Protein AF-A0A418RNI9-F1 (afdb_monomer_lite)

Foldseek 3Di:
DDDDDDDDDDDDDDDDDDDDDDPPDPQDDKDKDWEWVPLEDAQQDKIKIWMAMPQFDWKFKDWQDTDTDDNTDIDIHGRHLAWTKIKMKTAGPVRDIDIDIYIRGYDHPDPLVPFQEAAEAAAQAQEWRQLQWWQFLLQRKDQKFALVCQNDCPVGNADADPLRAGQAWTKIFRHAQDDAPVPDQCCVAAVQVFAKKKKKWQFDWDKDWSFFWDWAPWDADPVRSMIIIITGGDSPTGTGMMTTHPTPGGIHPITTGGPPDDPPDPDTTDPLSLVLRNLHQEYEHQNQQLLLQAQDAWQVPAADPSRSYQHDNRGGDLLVVQVSCQSNVHAYEYEDHLNYDLPPPDCRRNLLVSLQCCVVRHDPPHAYEYAHGPALVDPVGPSVVVLLVVLVVCCVVVVPVLLCVVVPPDSNSSSLLSRLVVLQSSLVSSCVNPNQVCELPRYAREREYALVCCVSVLSNQVSCCVPPNFPVSRHAFYEHAQEFEQQDAADALVSRLVRRVVRLPQAFPQPPPPDDDHDHDPSVVVRVVSQVVRVHAYEHPEYAYDHPPSDPDLVRQLVNQQDLVSLVVLLLNSLRNLLVPGNHYYQHYCEGDSSHNRHQGPHSVDHTSSSVSSVVSSPDDSVVSVSVVFPVFPWDWEWVVLEAEQQAKIKIWTATPQFPWKAKDWQDGDTDDNGDIDTGGRHHAFTWIKIWTAHPVRDIDIDTRTSHHPPQLCPVPQQEAAEAAAQAQAFCLLQFWQFLLQRKDQWFALVCQPDCPVGNADADPLSFGQAWTKIFRHAQDDDPVPDQSCVLAVQVFAKWKKKWAADWDKDKSAFWGKAPWDQDPVRSMTIIITGHDSPTGGTMMTTHPTNRGIGDITTGGPPDDPPDPDTTDPLNSVLRRLHQEYEHCNQQLLLALFQLWQVRAADPSRSYQNDNRGGHVLVVLVSCQRNVHAYEEERRQNHDLPPPDPRRPLLVSLQCCVVRHDQSHAYEYFYDPCLPVNPVLLVVLVVCCVVVVPVLLCVVVPPDSLLSSLLSRLVVLQSSLVSSCVNVNLVCALPRYAREREDELLCCVSVVSNQVSCCVPPNQPVSRHAAYEYAEEQEFCEADDADVSLLVSSVVSVVLCDDDDDDDDDDDRGSVVSLVSRCVSCVVSVHAYEYPEYYYPSPPHDDPLVRSLVVFADLVSLVSLLSVSLRCLQCPGSHHYQHYDEDDSSRRSHQGSHSVDHTSSSVSSVVSSPDDSVPRHRPDCPDPDDDDD

Structure (mmCIF, N/CA/C/O backbone):
data_AF-A0A418RNI9-F1
#
_entry.id   AF-A0A418RNI9-F1
#
loop_
_atom_site.group_PDB
_atom_site.id
_atom_site.type_symbol
_atom_site.label_atom_id
_atom_site.label_alt_id
_atom_site.label_comp_id
_atom_site.label_asym_id
_atom_site.label_entity_id
_atom_site.label_seq_id
_atom_site.pdbx_PDB_ins_code
_atom_site.Cartn_x
_atom_site.Cartn_y
_atom_site.Cartn_z
_atom_site.occupancy
_atom_site.B_iso_or_equiv
_atom_site.auth_seq_id
_atom_site.auth_comp_id
_atom_site.auth_asym_id
_atom_site.auth_atom_id
_atom_site.pdbx_PDB_model_num
ATOM 1 N N . MET A 1 1 ? -41.012 -56.667 7.609 1.00 31.83 1 MET A N 1
ATOM 2 C CA . MET A 1 1 ? -41.003 -58.153 7.680 1.00 31.83 1 MET A CA 1
ATOM 3 C C . MET A 1 1 ? -40.049 -58.582 8.808 1.00 31.83 1 MET A C 1
ATOM 5 O O . MET A 1 1 ? -39.594 -57.696 9.519 1.00 31.83 1 MET A O 1
ATOM 9 N N . LYS A 1 2 ? -39.835 -59.883 9.069 1.00 34.94 2 LYS A N 1
ATOM 10 C CA . LYS A 1 2 ? -39.156 -60.416 10.282 1.00 34.94 2 LYS A CA 1
ATOM 11 C C . LYS A 1 2 ? -37.620 -60.619 10.133 1.00 34.94 2 LYS A C 1
ATOM 13 O O . LYS A 1 2 ? -37.151 -60.669 9.003 1.00 34.94 2 LYS A O 1
ATOM 18 N N . THR A 1 3 ? -36.947 -60.955 11.262 1.00 38.75 3 THR A N 1
ATOM 19 C CA . THR A 1 3 ? -35.750 -61.862 11.427 1.00 38.75 3 THR A CA 1
ATOM 20 C C . THR A 1 3 ? -34.370 -61.434 10.853 1.00 38.75 3 THR A C 1
ATOM 22 O O . THR A 1 3 ? -34.360 -60.669 9.902 1.00 38.75 3 THR A O 1
ATOM 25 N N . GLN A 1 4 ? -33.167 -61.943 11.234 1.00 42.75 4 GLN A N 1
ATOM 26 C CA . GLN A 1 4 ? -32.476 -62.500 12.457 1.00 42.75 4 GLN A CA 1
ATOM 27 C C . GLN A 1 4 ? -31.086 -63.098 12.016 1.00 42.75 4 GLN A C 1
ATOM 29 O O . GLN A 1 4 ? -30.903 -63.268 10.817 1.00 42.75 4 GLN A O 1
ATOM 34 N N . ASN A 1 5 ? -30.056 -63.502 12.800 1.00 45.31 5 ASN A N 1
ATOM 35 C CA . ASN A 1 5 ? -29.720 -63.524 14.251 1.00 45.31 5 ASN A CA 1
ATOM 36 C C . ASN A 1 5 ? -28.397 -62.738 14.566 1.00 45.31 5 ASN A C 1
ATOM 38 O O . ASN A 1 5 ? -28.501 -61.521 14.554 1.00 45.31 5 ASN A O 1
ATOM 42 N N . ILE A 1 6 ? -27.160 -63.227 14.861 1.00 39.75 6 ILE A N 1
ATOM 43 C CA . ILE A 1 6 ? -26.458 -64.549 14.906 1.00 39.75 6 ILE A CA 1
ATOM 44 C C . ILE A 1 6 ? -25.284 -64.532 15.952 1.00 39.75 6 ILE A C 1
ATOM 46 O O . ILE A 1 6 ? -24.373 -63.737 15.781 1.00 39.75 6 ILE A O 1
ATOM 50 N N . LEU A 1 7 ? -25.279 -65.470 16.934 1.00 36.94 7 LEU A N 1
ATOM 51 C CA . LEU A 1 7 ? -24.151 -66.129 17.694 1.00 36.94 7 LEU A CA 1
ATOM 52 C C . LEU A 1 7 ? -23.109 -65.270 18.500 1.00 36.94 7 LEU A C 1
ATOM 54 O O . LEU A 1 7 ? -22.847 -64.140 18.125 1.00 36.94 7 LEU A O 1
ATOM 58 N N . LYS A 1 8 ? -22.424 -65.687 19.604 1.00 37.38 8 LYS A N 1
ATOM 59 C CA . LYS A 1 8 ? -22.063 -66.964 20.334 1.00 37.38 8 LYS A CA 1
ATOM 60 C C . LYS A 1 8 ? -21.494 -66.586 21.773 1.00 37.38 8 LYS A C 1
ATOM 62 O O . LYS A 1 8 ? -21.393 -65.389 21.993 1.00 37.38 8 LYS A O 1
ATOM 67 N N . LEU A 1 9 ? -21.049 -67.374 22.796 1.00 35.25 9 LEU A N 1
ATOM 68 C CA . LEU A 1 9 ? -20.954 -68.815 23.198 1.00 35.25 9 LEU A CA 1
ATOM 69 C C . LEU A 1 9 ? -20.520 -68.995 24.720 1.00 35.25 9 LEU A C 1
ATOM 71 O O . LEU A 1 9 ? -19.388 -68.640 25.018 1.00 35.25 9 LEU A O 1
ATOM 75 N N . LEU A 1 10 ? -21.300 -69.668 25.610 1.00 34.12 10 LEU A N 1
ATOM 76 C CA . LEU A 1 10 ? -20.886 -70.361 26.901 1.00 34.12 10 LEU A CA 1
ATOM 77 C C . LEU A 1 10 ? -20.236 -69.515 28.071 1.00 34.12 10 LEU A C 1
ATOM 79 O O . LEU A 1 10 ? -20.013 -68.332 27.862 1.00 34.12 10 LEU A O 1
ATOM 83 N N . LEU A 1 11 ? -19.848 -69.988 29.296 1.00 32.59 11 LEU A N 1
ATOM 84 C CA . LEU A 1 11 ? -20.387 -70.859 30.418 1.00 32.59 11 LEU A CA 1
ATOM 85 C C . LEU A 1 11 ? -19.398 -70.758 31.667 1.00 32.59 11 LEU A C 1
ATOM 87 O O . LEU A 1 11 ? -18.450 -69.995 31.525 1.00 32.59 11 LEU A O 1
ATOM 91 N N . LEU A 1 12 ? -19.410 -71.374 32.889 1.00 33.69 12 LEU A N 1
ATOM 92 C CA . LEU A 1 12 ? -20.176 -72.407 33.660 1.00 33.69 12 LEU A CA 1
ATOM 93 C C . LEU A 1 12 ? -19.803 -72.444 35.209 1.00 33.69 12 LEU A C 1
ATOM 95 O O . LEU A 1 12 ? -18.647 -72.721 35.508 1.00 33.69 12 LEU A O 1
ATOM 99 N N . THR A 1 13 ? -20.755 -72.365 36.181 1.00 36.66 13 THR A N 1
ATOM 100 C CA . THR A 1 13 ? -20.700 -72.876 37.625 1.00 36.66 13 THR A CA 1
ATOM 101 C C . THR A 1 13 ? -19.646 -72.286 38.637 1.00 36.66 13 THR A C 1
ATOM 103 O O . THR A 1 13 ? -18.825 -71.510 38.175 1.00 36.66 13 THR A O 1
ATOM 106 N N . ILE A 1 14 ? -19.506 -72.523 39.983 1.00 37.62 14 ILE A N 1
ATOM 107 C CA . ILE A 1 14 ? -20.215 -73.045 41.230 1.00 37.62 14 ILE A CA 1
ATOM 108 C C . ILE A 1 14 ? -19.285 -72.727 42.478 1.00 37.62 14 ILE A C 1
ATOM 110 O O . ILE A 1 14 ? -18.117 -72.460 42.218 1.00 37.62 14 ILE A O 1
ATOM 114 N N . VAL A 1 15 ? -19.545 -72.707 43.818 1.00 34.16 15 VAL A N 1
ATOM 115 C CA . VAL A 1 15 ? -20.626 -73.002 44.836 1.00 34.16 15 VAL A CA 1
ATOM 116 C C . VAL A 1 15 ? -20.819 -71.736 45.784 1.00 34.16 15 VAL A C 1
ATOM 118 O O . VAL A 1 15 ? -20.652 -70.653 45.240 1.00 34.16 15 VAL A O 1
ATOM 121 N N . PHE A 1 16 ? -21.139 -71.626 47.114 1.00 33.66 16 PHE A N 1
ATOM 122 C CA . PHE A 1 16 ? -21.484 -72.513 48.278 1.00 33.66 16 PHE A CA 1
ATOM 123 C C . PHE A 1 16 ? -22.435 -71.878 49.375 1.00 33.66 16 PHE A C 1
ATOM 125 O O . PHE A 1 16 ? -23.458 -71.299 49.032 1.00 33.66 16 PHE A O 1
ATOM 132 N N . PHE A 1 17 ? -22.163 -72.078 50.688 1.00 34.06 17 PHE A N 1
ATOM 133 C CA . PHE A 1 17 ? -22.978 -71.851 51.912 1.00 34.06 17 PHE A CA 1
ATOM 134 C C . PHE A 1 17 ? -23.174 -70.394 52.426 1.00 34.06 17 PHE A C 1
ATOM 136 O O . PHE A 1 17 ? -22.200 -69.701 52.694 1.00 34.06 17 PHE A O 1
ATOM 143 N N . GLY A 1 18 ? -24.418 -70.067 52.828 1.00 33.06 18 GLY A N 1
ATOM 144 C CA . GLY A 1 18 ? -24.745 -69.649 54.214 1.00 33.06 18 GLY A CA 1
ATOM 145 C C . GLY A 1 18 ? -24.908 -68.158 54.587 1.00 33.06 18 GLY A C 1
ATOM 146 O O . GLY A 1 18 ? -23.923 -67.480 54.849 1.00 33.06 18 GLY A O 1
ATOM 147 N N . THR A 1 19 ? -26.155 -67.688 54.779 1.00 36.03 19 THR A N 1
ATOM 148 C CA . THR A 1 19 ? -26.610 -66.720 55.826 1.00 36.03 19 THR A CA 1
ATOM 149 C C . THR A 1 19 ? -28.131 -66.475 55.732 1.00 36.03 19 THR A C 1
ATOM 151 O O . THR A 1 19 ? -28.785 -66.932 54.797 1.00 36.03 19 THR A O 1
ATOM 154 N N . THR A 1 20 ? -28.720 -65.790 56.721 1.00 40.75 20 THR A N 1
ATOM 155 C CA . THR A 1 20 ? -30.136 -65.369 56.734 1.00 40.75 20 THR A CA 1
ATOM 156 C C . THR A 1 20 ? -30.444 -64.330 55.653 1.00 40.75 20 THR A C 1
ATOM 158 O O . THR A 1 20 ? -29.754 -63.316 55.579 1.00 40.75 20 THR A O 1
ATOM 161 N N . LEU A 1 21 ? -31.521 -64.528 54.888 1.00 40.75 21 LEU A N 1
ATOM 162 C CA . LEU A 1 21 ? -31.989 -63.593 53.858 1.00 40.75 21 LEU A CA 1
ATOM 163 C C . LEU A 1 21 ? -32.975 -62.546 54.417 1.00 40.75 21 LEU A C 1
ATOM 165 O O . LEU A 1 21 ? -34.149 -62.875 54.606 1.00 40.75 21 LEU A O 1
ATOM 169 N N . PRO A 1 22 ? -32.587 -61.268 54.588 1.00 43.44 22 PRO A N 1
ATOM 170 C CA . PRO A 1 22 ? -33.511 -60.179 54.299 1.00 43.44 22 PRO A CA 1
ATOM 171 C C . PRO A 1 22 ? -33.749 -60.146 52.781 1.00 43.44 22 PRO A C 1
ATOM 173 O O . PRO A 1 22 ? -32.817 -60.334 51.996 1.00 43.44 22 PRO A O 1
ATOM 176 N N . LEU A 1 23 ? -34.984 -59.892 52.344 1.00 49.19 23 LEU A N 1
ATOM 177 C CA . LEU A 1 23 ? -35.285 -59.742 50.919 1.00 49.19 23 LEU A CA 1
ATOM 178 C C . LEU A 1 23 ? -34.806 -58.362 50.440 1.00 49.19 23 LEU A C 1
ATOM 180 O O . LEU A 1 23 ? -35.584 -57.413 50.362 1.00 49.19 23 LEU A O 1
ATOM 184 N N . ALA A 1 24 ? -33.505 -58.248 50.170 1.00 45.44 24 ALA A N 1
ATOM 185 C CA . ALA A 1 24 ? -32.872 -57.030 49.679 1.00 45.44 24 ALA A CA 1
ATOM 186 C C . ALA A 1 24 ? -33.358 -56.715 48.255 1.00 45.44 24 ALA A C 1
ATOM 188 O O . ALA A 1 24 ? -32.761 -57.137 47.265 1.00 45.44 24 ALA A O 1
ATOM 189 N N . ALA A 1 25 ? -34.472 -55.988 48.161 1.00 51.88 25 ALA A N 1
ATOM 190 C CA . ALA A 1 25 ? -34.958 -55.435 46.909 1.00 51.88 25 ALA A CA 1
ATOM 191 C C . ALA A 1 25 ? -33.862 -54.544 46.309 1.00 51.88 25 ALA A C 1
ATOM 193 O O . ALA A 1 25 ? -33.465 -53.546 46.912 1.00 51.88 25 ALA A O 1
ATOM 194 N N . THR A 1 26 ? -33.354 -54.922 45.137 1.00 57.97 26 THR A N 1
ATOM 195 C CA . THR A 1 26 ? -32.333 -54.155 44.423 1.00 57.97 26 THR 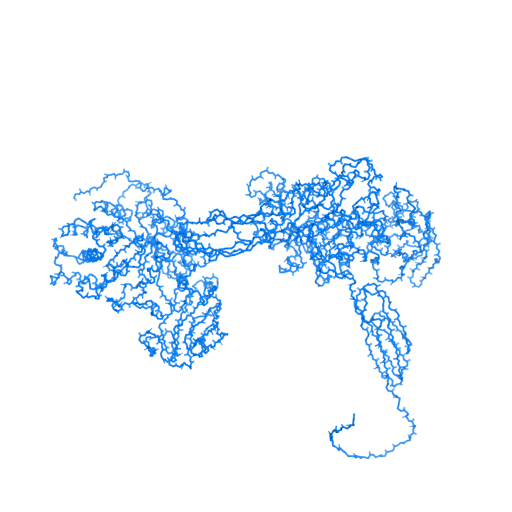A CA 1
ATOM 196 C C . THR A 1 26 ? -32.920 -52.810 44.025 1.00 57.97 26 THR A C 1
ATOM 198 O O . THR A 1 26 ? -33.729 -52.738 43.096 1.00 57.97 26 THR A O 1
ATOM 201 N N . ILE A 1 27 ? -32.535 -51.757 44.746 1.00 70.69 27 ILE A N 1
ATOM 202 C CA . ILE A 1 27 ? -32.924 -50.385 44.433 1.00 70.69 27 ILE A CA 1
ATOM 203 C C . ILE A 1 27 ? -32.437 -50.088 43.005 1.00 70.69 27 ILE A C 1
ATOM 205 O O . ILE A 1 27 ? -31.242 -50.251 42.746 1.00 70.69 27 ILE A O 1
ATOM 209 N N . PRO A 1 28 ? -33.318 -49.724 42.054 1.00 80.94 28 PRO A N 1
ATOM 210 C CA . PRO A 1 28 ? -32.885 -49.486 40.686 1.00 80.94 28 PRO A CA 1
ATOM 211 C C . PRO A 1 28 ? -32.070 -48.192 40.608 1.00 80.94 28 PRO A C 1
ATOM 213 O O . PRO A 1 28 ? -32.346 -47.238 41.335 1.00 80.94 28 PRO A O 1
ATOM 216 N N . ALA A 1 29 ? -31.091 -48.152 39.706 1.00 80.38 29 ALA A N 1
ATOM 217 C CA . ALA A 1 29 ? -30.220 -46.992 39.535 1.00 80.38 29 ALA A CA 1
ATOM 218 C C . ALA A 1 29 ? -31.018 -45.708 39.194 1.00 80.38 29 ALA A C 1
ATOM 220 O O . ALA A 1 29 ? -32.064 -45.782 38.530 1.00 80.38 29 ALA A O 1
ATOM 221 N N . PRO A 1 30 ? -30.539 -44.522 39.611 1.00 91.31 30 PRO A N 1
ATOM 222 C CA . PRO A 1 30 ? -31.195 -43.257 39.324 1.00 91.31 30 PRO A CA 1
ATOM 223 C C . PRO A 1 30 ? -31.143 -42.916 37.834 1.00 91.31 30 PRO A C 1
ATOM 225 O O . PRO A 1 30 ? -30.088 -42.951 37.199 1.00 91.31 30 PRO A O 1
ATOM 228 N N . THR A 1 31 ? -32.284 -42.510 37.281 1.00 90.81 31 THR A N 1
ATOM 229 C CA . THR A 1 31 ? -32.366 -41.969 35.918 1.00 90.81 31 THR A CA 1
ATOM 230 C C . THR A 1 31 ? -32.605 -40.470 35.966 1.00 90.81 31 THR A C 1
ATOM 232 O O . THR A 1 31 ? -33.427 -40.013 36.758 1.00 90.81 31 THR A O 1
ATOM 235 N N . LEU A 1 32 ? -31.982 -39.721 35.059 1.00 95.38 32 LEU A N 1
ATOM 236 C CA . LEU A 1 32 ? -32.255 -38.305 34.817 1.00 95.38 32 LEU A CA 1
ATOM 237 C C . LEU A 1 32 ? -32.555 -38.093 33.330 1.00 95.38 32 LEU A C 1
ATOM 239 O O . LEU A 1 32 ? -31.910 -38.687 32.467 1.00 95.38 32 LEU A O 1
ATOM 243 N N . THR A 1 33 ? -33.524 -37.233 33.044 1.00 93.25 33 THR A N 1
ATOM 244 C CA . THR A 1 33 ? -33.724 -36.609 31.733 1.00 93.25 33 THR A CA 1
ATOM 245 C C . THR A 1 33 ? -33.672 -35.101 31.929 1.00 93.25 33 THR A C 1
ATOM 247 O O . THR A 1 33 ? -34.475 -34.590 32.710 1.00 93.25 33 THR A O 1
ATOM 250 N N . PHE A 1 34 ? -32.783 -34.394 31.238 1.00 96.31 34 PHE A N 1
ATOM 251 C CA . PHE A 1 34 ? -32.641 -32.940 31.323 1.00 96.31 34 PHE A CA 1
ATOM 252 C C . PHE A 1 34 ? -32.493 -32.337 29.922 1.00 96.31 34 PHE A C 1
ATOM 254 O O . PHE A 1 34 ? -31.700 -32.821 29.115 1.00 96.31 34 PHE A O 1
ATOM 261 N N . SER A 1 35 ? -33.270 -31.299 29.615 1.00 90.06 35 SER A N 1
ATOM 262 C CA . SER A 1 35 ? -33.252 -30.629 28.311 1.00 90.06 35 SER A CA 1
ATOM 263 C C . SER A 1 35 ? -33.593 -29.143 28.425 1.00 90.06 35 SER A C 1
ATOM 265 O O . SER A 1 35 ? -34.149 -28.697 29.428 1.00 90.06 35 SER A O 1
ATOM 267 N N . ALA A 1 36 ? -33.266 -28.379 27.380 1.00 90.62 36 ALA A N 1
ATOM 268 C CA . ALA A 1 36 ? -33.646 -26.979 27.221 1.00 90.62 36 ALA A CA 1
ATOM 269 C C . ALA A 1 36 ? -34.476 -26.796 25.946 1.00 90.62 36 ALA A C 1
ATOM 271 O O . ALA A 1 36 ? -34.077 -27.269 24.879 1.00 90.62 36 ALA A O 1
ATOM 272 N N . THR A 1 37 ? -35.593 -26.076 26.045 1.00 86.44 37 THR A N 1
ATOM 273 C CA . THR A 1 37 ? -36.480 -25.783 24.914 1.00 86.44 37 THR A CA 1
ATOM 274 C C . THR A 1 37 ? -36.805 -24.283 24.867 1.00 86.44 37 THR A C 1
ATOM 276 O O . THR A 1 37 ? -37.465 -23.787 25.781 1.00 86.44 37 THR A O 1
ATOM 279 N N . PRO A 1 38 ? -36.400 -23.552 23.810 1.00 85.69 38 PRO A N 1
ATOM 280 C CA . PRO A 1 38 ? -35.474 -23.969 22.755 1.00 85.69 38 PRO A CA 1
ATOM 281 C C . PRO A 1 38 ? -34.018 -24.001 23.262 1.00 85.69 38 PRO A C 1
ATOM 283 O O . PRO A 1 38 ? -33.608 -23.161 24.060 1.00 85.69 38 PRO A O 1
ATOM 286 N N . SER A 1 39 ? -33.205 -24.938 22.769 1.00 82.56 39 SER A N 1
ATOM 287 C CA . SER A 1 39 ? -31.768 -25.034 23.100 1.00 82.56 39 SER A CA 1
ATOM 288 C C . SER A 1 39 ? -30.895 -23.980 22.397 1.00 82.56 39 SER A C 1
ATOM 290 O O . SER A 1 39 ? -29.683 -23.934 22.599 1.00 82.56 39 SER A O 1
ATOM 292 N N . SER A 1 40 ? -31.503 -23.132 21.567 1.00 76.12 40 SER A N 1
ATOM 293 C CA . SER A 1 40 ? -30.897 -21.943 20.976 1.00 76.12 40 SER A CA 1
ATOM 294 C C . SER A 1 40 ? -31.880 -20.783 21.105 1.00 76.12 40 SER A C 1
ATOM 296 O O . SER A 1 40 ? -33.055 -20.934 20.767 1.00 76.12 40 SER A O 1
ATOM 298 N N . VAL A 1 41 ? -31.412 -19.648 21.617 1.00 73.19 41 VAL A N 1
ATOM 299 C CA . VAL A 1 41 ? -32.195 -18.424 21.852 1.00 73.19 41 VAL A CA 1
ATOM 300 C C . VAL A 1 41 ? -31.509 -17.234 21.189 1.00 73.19 41 VAL A C 1
ATOM 302 O O . VAL A 1 41 ? -30.324 -17.306 20.853 1.00 73.19 41 VAL A O 1
ATOM 305 N N . THR A 1 42 ? -32.217 -16.119 21.018 1.00 64.00 42 THR A N 1
ATOM 306 C CA . THR A 1 42 ? -31.547 -14.848 20.717 1.00 64.00 42 THR A CA 1
ATOM 307 C C . THR A 1 42 ? -30.913 -14.260 21.982 1.00 64.00 42 THR A C 1
ATOM 309 O O . THR A 1 42 ? -31.389 -14.531 23.085 1.00 64.00 42 THR A O 1
ATOM 312 N N . ILE A 1 43 ? -29.868 -13.436 21.855 1.00 66.12 43 ILE A N 1
ATOM 313 C CA . ILE A 1 43 ? -29.372 -12.613 22.974 1.00 66.12 43 ILE A CA 1
ATOM 314 C C . ILE A 1 43 ? -30.544 -11.822 23.578 1.00 66.12 43 ILE A C 1
ATOM 316 O O . ILE A 1 43 ? -31.396 -11.311 22.851 1.00 66.12 43 ILE A O 1
ATOM 320 N N . GLY A 1 44 ? -30.620 -11.784 24.909 1.00 57.34 44 GLY A N 1
ATOM 321 C CA . GLY A 1 44 ? -31.713 -11.155 25.653 1.00 57.34 44 GLY A CA 1
ATOM 322 C C . GLY A 1 44 ? -33.002 -11.988 25.758 1.00 57.34 44 GLY A C 1
ATOM 323 O O . GLY A 1 44 ? -33.903 -11.603 26.499 1.00 57.34 44 GLY A O 1
ATOM 324 N N . ALA A 1 45 ? -33.111 -13.133 25.074 1.00 68.12 45 ALA A N 1
ATOM 325 C CA . ALA A 1 45 ? -34.256 -14.040 25.197 1.00 68.12 45 ALA A CA 1
ATOM 326 C C . ALA A 1 45 ? -34.016 -15.158 26.231 1.00 68.12 45 ALA A C 1
ATOM 328 O O . ALA A 1 45 ? -32.904 -15.369 26.719 1.00 68.12 45 ALA A O 1
ATOM 329 N N . THR A 1 46 ? -35.090 -15.867 26.583 1.00 76.75 46 THR A N 1
ATOM 330 C CA . THR A 1 46 ? -35.114 -16.919 27.609 1.00 76.75 46 THR A CA 1
ATOM 331 C C . THR A 1 46 ? -35.345 -18.304 26.998 1.00 76.75 46 THR A C 1
ATOM 333 O O . THR A 1 46 ? -35.859 -18.437 25.887 1.00 76.75 46 THR A O 1
ATOM 336 N N . SER A 1 47 ? -34.978 -19.352 27.736 1.00 84.88 47 SER A N 1
ATOM 337 C CA . SER A 1 47 ? -35.281 -20.753 27.413 1.00 84.88 47 SER A CA 1
ATOM 338 C C . SER A 1 47 ? -35.970 -21.432 28.596 1.00 84.88 47 SER A C 1
ATOM 340 O O . SER A 1 47 ? -35.866 -20.958 29.728 1.00 84.88 47 SER A O 1
ATOM 342 N N . VAL A 1 48 ? -36.661 -22.549 28.362 1.00 93.38 48 VAL A N 1
ATOM 343 C CA . VAL A 1 48 ? -37.253 -23.372 29.424 1.00 93.38 48 VAL A CA 1
ATOM 344 C C . VAL A 1 48 ? -36.459 -24.664 29.576 1.00 93.38 48 VAL A C 1
ATOM 346 O O . VAL A 1 48 ? -36.509 -25.553 28.724 1.00 93.38 48 VAL A O 1
ATOM 349 N N . LEU A 1 49 ? -35.751 -24.787 30.696 1.00 94.19 49 LEU A N 1
ATOM 350 C CA . LEU A 1 49 ? -35.191 -26.052 31.155 1.00 94.19 49 LEU A CA 1
ATOM 351 C C . LEU A 1 49 ? -36.319 -26.962 31.642 1.00 94.19 49 LEU A C 1
ATOM 353 O O . LEU A 1 49 ? -37.226 -26.501 32.332 1.00 94.19 49 LEU A O 1
ATOM 357 N N . THR A 1 50 ? -36.252 -28.252 31.329 1.00 93.38 50 THR A N 1
ATOM 358 C CA . THR A 1 50 ? -37.209 -29.271 31.787 1.00 93.38 50 THR A CA 1
ATOM 359 C C . THR A 1 50 ? -36.456 -30.504 32.265 1.00 93.38 50 THR A C 1
ATOM 361 O O . THR A 1 50 ? -35.530 -30.957 31.589 1.00 93.38 50 THR A O 1
ATOM 364 N N . TRP A 1 51 ? -36.848 -31.071 33.409 1.00 96.50 51 TRP A N 1
ATOM 365 C CA . TRP A 1 51 ? -36.271 -32.322 33.898 1.00 96.50 51 TRP A CA 1
ATOM 366 C C . TRP A 1 51 ? -37.268 -33.264 34.572 1.00 96.50 51 TRP A C 1
ATOM 368 O O . TRP A 1 51 ? -38.293 -32.859 35.124 1.00 96.50 51 TRP A O 1
ATOM 378 N N . SER A 1 52 ? -36.911 -34.547 34.566 1.00 95.31 52 SER A N 1
ATOM 379 C CA . SER A 1 52 ? -37.568 -35.601 35.336 1.00 95.31 52 SER A CA 1
ATOM 380 C C . SER A 1 52 ? -36.538 -36.623 35.812 1.00 95.31 52 SER A C 1
ATOM 382 O O . SER A 1 52 ? -35.502 -36.811 35.165 1.00 95.31 52 SER A O 1
ATOM 384 N N . THR A 1 53 ? -36.808 -37.277 36.941 1.00 94.12 53 THR A N 1
ATOM 385 C CA . THR A 1 53 ? -35.956 -38.340 37.480 1.00 94.12 53 THR A CA 1
ATOM 386 C C . THR A 1 53 ? -36.766 -39.534 37.971 1.00 94.12 53 THR A C 1
ATOM 388 O O . THR A 1 53 ? -37.958 -39.417 38.254 1.00 94.12 53 THR A O 1
ATOM 391 N N . THR A 1 54 ? -36.110 -40.690 38.088 1.00 91.81 54 THR A N 1
ATOM 392 C CA . THR A 1 54 ? -36.640 -41.852 38.818 1.00 91.81 54 THR A CA 1
ATOM 393 C C . THR A 1 54 ? -35.560 -42.423 39.732 1.00 91.81 54 THR A C 1
ATOM 395 O O . THR A 1 54 ? -34.370 -42.267 39.456 1.00 91.81 54 THR A O 1
ATOM 398 N N . ASN A 1 55 ? -35.981 -43.064 40.825 1.00 89.69 55 ASN A N 1
ATOM 399 C CA . ASN A 1 55 ? -35.126 -43.666 41.858 1.00 89.69 55 ASN A CA 1
ATOM 400 C C . ASN A 1 55 ? -34.144 -42.692 42.548 1.00 89.69 55 ASN A C 1
ATOM 402 O O . ASN A 1 55 ? -33.079 -43.107 42.998 1.00 89.69 55 ASN A O 1
ATOM 406 N N . THR A 1 56 ? -34.491 -41.407 42.644 1.00 89.06 56 THR A N 1
ATOM 407 C CA . THR A 1 56 ? -33.666 -40.325 43.217 1.00 89.06 56 THR A CA 1
ATOM 408 C C . THR A 1 56 ? -34.192 -39.810 44.558 1.00 89.06 56 THR A C 1
ATOM 410 O O . THR A 1 56 ? -35.380 -39.906 44.860 1.00 89.06 56 THR A O 1
ATOM 413 N N . THR A 1 57 ? -33.294 -39.239 45.364 1.00 90.44 57 THR A N 1
ATOM 414 C CA . THR A 1 57 ? -33.586 -38.613 46.668 1.00 90.44 57 THR A CA 1
ATOM 415 C C . THR A 1 57 ? -33.387 -37.099 46.675 1.00 90.44 57 THR A C 1
ATOM 417 O O . THR A 1 57 ? -34.098 -36.393 47.385 1.00 90.44 57 THR A O 1
ATOM 420 N N . ASN A 1 58 ? -32.429 -36.592 45.896 1.00 91.69 58 ASN A N 1
ATOM 421 C CA . ASN A 1 58 ? -32.034 -35.185 45.868 1.00 91.69 58 ASN A CA 1
ATOM 422 C C . ASN A 1 58 ? -31.517 -34.797 44.474 1.00 91.69 58 ASN A C 1
ATOM 424 O O . ASN A 1 58 ? -30.969 -35.648 43.773 1.00 91.69 58 ASN A O 1
ATOM 428 N N . CYS A 1 59 ? -31.629 -33.520 44.104 1.00 94.31 59 CYS A N 1
ATOM 429 C CA . CYS A 1 59 ? -31.081 -32.944 42.875 1.00 94.31 59 CYS A CA 1
ATOM 430 C C . CYS A 1 59 ? -30.489 -31.555 43.156 1.00 94.31 59 CYS A C 1
ATOM 432 O O . CYS A 1 59 ? -31.099 -30.757 43.862 1.00 94.31 59 CYS A O 1
ATOM 434 N N . VAL A 1 60 ? -29.322 -31.241 42.590 1.00 94.56 60 VAL A N 1
ATOM 435 C CA . VAL A 1 60 ? -28.624 -29.955 42.767 1.00 94.56 60 VAL A CA 1
ATOM 436 C C . VAL A 1 60 ? -28.224 -29.383 41.408 1.00 94.56 60 VAL A C 1
ATOM 438 O O . VAL A 1 60 ? -27.608 -30.071 40.590 1.00 94.56 60 VAL A O 1
ATOM 441 N N . GLY A 1 61 ? -28.585 -28.120 41.176 1.00 91.12 61 GLY A N 1
ATOM 442 C CA . GLY A 1 61 ? -28.204 -27.351 39.995 1.00 91.12 61 GLY A CA 1
ATOM 443 C C . GLY A 1 61 ? -26.833 -26.684 40.142 1.00 91.12 61 GLY A C 1
ATOM 444 O O . GLY A 1 61 ? -26.462 -26.247 41.233 1.00 91.12 61 GLY A O 1
ATOM 445 N N . ALA A 1 62 ? -26.093 -26.595 39.036 1.00 83.62 62 ALA A N 1
ATOM 446 C CA . ALA A 1 62 ? -24.827 -25.869 38.909 1.00 83.62 62 ALA A CA 1
ATOM 447 C C . ALA A 1 62 ? -24.674 -25.260 37.497 1.00 83.62 62 ALA A C 1
ATOM 449 O O . ALA A 1 62 ? -25.405 -25.624 36.574 1.00 83.62 62 ALA A O 1
ATOM 450 N N . GLY A 1 63 ? -23.722 -24.340 37.308 1.00 89.56 63 GLY A N 1
ATOM 451 C CA . GLY A 1 63 ? -23.541 -23.606 36.047 1.00 89.56 63 GLY A CA 1
ATOM 452 C C . GLY A 1 63 ? -24.407 -22.345 36.008 1.00 89.56 63 GLY A C 1
ATOM 453 O O . GLY A 1 63 ? -24.319 -21.523 36.914 1.00 89.56 63 GLY A O 1
ATOM 454 N N . GLY A 1 64 ? -25.267 -22.197 34.995 1.00 80.12 64 GLY A N 1
ATOM 455 C CA . GLY A 1 64 ? -26.189 -21.053 34.847 1.00 80.12 64 GLY A CA 1
ATOM 456 C C . GLY A 1 64 ? -27.283 -20.910 35.924 1.00 80.12 64 GLY A C 1
ATOM 457 O O . GLY A 1 64 ? -28.107 -19.998 35.847 1.00 80.12 64 GLY A O 1
ATOM 458 N N . TRP A 1 65 ? -27.315 -21.813 36.905 1.00 91.06 65 TRP A N 1
ATOM 459 C CA . TRP A 1 65 ? -28.173 -21.809 38.095 1.00 91.06 65 TRP A CA 1
ATOM 460 C C . TRP A 1 65 ? -27.443 -22.471 39.272 1.00 91.06 65 TRP A C 1
ATOM 462 O O . TRP A 1 65 ? -26.386 -23.081 39.093 1.00 91.06 65 TRP A O 1
ATOM 472 N N . SER A 1 66 ? -28.014 -22.387 40.472 1.00 88.12 66 SER A N 1
ATOM 473 C CA . SER A 1 66 ? -27.473 -23.021 41.675 1.00 88.12 66 SER A CA 1
ATOM 474 C C . SER A 1 66 ? -28.577 -23.528 42.610 1.00 88.12 66 SER A C 1
ATOM 476 O O . SER A 1 66 ? -29.742 -23.145 42.494 1.00 88.12 66 SER A O 1
ATOM 478 N N . GLY A 1 67 ? -28.201 -24.393 43.555 1.00 89.75 67 GLY A N 1
ATOM 479 C CA . GLY A 1 67 ? -29.068 -24.836 44.650 1.00 89.75 67 GLY A CA 1
ATOM 480 C C . GLY A 1 67 ? -29.926 -26.068 44.346 1.00 89.75 67 GLY A C 1
ATOM 481 O O . GLY A 1 67 ? -29.935 -26.603 43.234 1.00 89.75 67 GLY A O 1
ATOM 482 N N . THR A 1 68 ? -30.619 -26.545 45.381 1.00 90.19 68 THR A N 1
ATOM 483 C CA . THR A 1 68 ? -31.450 -27.756 45.348 1.00 90.19 68 THR A CA 1
ATOM 484 C C . THR A 1 68 ? -32.662 -27.590 44.434 1.00 90.19 68 THR A C 1
ATOM 486 O O . THR A 1 68 ? -33.372 -26.591 44.511 1.00 90.19 68 THR A O 1
ATOM 489 N N . GLN A 1 69 ? -32.921 -28.602 43.608 1.00 92.19 69 GLN A N 1
ATOM 490 C CA . GLN A 1 69 ? -34.030 -28.666 42.658 1.00 92.19 69 GLN A CA 1
ATOM 491 C C . GLN A 1 69 ? -35.007 -29.787 43.041 1.00 92.19 69 GLN A C 1
ATOM 493 O O . GLN A 1 69 ? -34.638 -30.756 43.708 1.00 92.19 69 GLN A O 1
ATOM 498 N N . THR A 1 70 ? -36.260 -29.684 42.595 1.00 92.56 70 THR A N 1
ATOM 499 C CA . THR A 1 70 ? -37.246 -30.770 42.718 1.00 92.56 70 THR A CA 1
ATOM 500 C C . THR A 1 70 ? -36.833 -31.993 41.887 1.00 92.56 70 THR A C 1
ATOM 502 O O . THR A 1 70 ? -36.045 -31.881 40.953 1.00 92.56 70 THR A O 1
ATOM 505 N N . LEU A 1 71 ? -37.387 -33.177 42.172 1.00 90.88 71 LEU A N 1
ATOM 506 C CA . LEU A 1 71 ? -37.071 -34.403 41.411 1.00 90.88 71 LEU A CA 1
ATOM 507 C C . LEU A 1 71 ? -37.610 -34.380 39.962 1.00 90.88 71 LEU A C 1
ATOM 509 O O . LEU A 1 71 ? -37.097 -35.071 39.081 1.00 90.88 71 LEU A O 1
ATOM 513 N N . SER A 1 72 ? -38.612 -33.546 39.696 1.00 92.19 72 SER A N 1
ATOM 514 C CA . SER A 1 72 ? -39.089 -33.184 38.359 1.00 92.19 72 SER A CA 1
ATOM 515 C C . SER A 1 72 ? -39.527 -31.725 38.357 1.00 92.19 72 SER A C 1
ATOM 517 O O . SER A 1 72 ? -40.070 -31.255 39.363 1.00 92.19 72 SER A O 1
ATOM 519 N N . GLY A 1 73 ? -39.336 -31.011 37.251 1.00 91.50 73 GLY A N 1
ATOM 520 C CA . GLY A 1 73 ? -39.689 -29.597 37.181 1.00 91.50 73 GLY A CA 1
ATOM 521 C C . GLY A 1 73 ? -39.350 -28.923 35.858 1.00 91.50 73 GLY A C 1
ATOM 522 O O . GLY A 1 73 ? -38.852 -29.542 34.915 1.00 91.50 73 GLY A O 1
ATOM 523 N N . THR A 1 74 ? -39.641 -27.626 35.820 1.00 91.19 74 THR A N 1
ATOM 524 C CA . THR A 1 74 ? -39.314 -26.712 34.724 1.00 91.19 74 THR A CA 1
ATOM 525 C C . THR A 1 74 ? -38.757 -25.413 35.289 1.00 91.19 74 THR A C 1
ATOM 527 O O . THR A 1 74 ? -39.289 -24.904 36.275 1.00 91.19 74 THR A O 1
ATOM 530 N N . PHE A 1 75 ? -37.742 -24.843 34.645 1.00 88.50 75 PHE A N 1
ATOM 531 C CA . PHE A 1 75 ? -37.137 -23.566 35.025 1.00 88.50 75 PHE A CA 1
ATOM 532 C C . PHE A 1 75 ? -36.961 -22.692 33.783 1.00 88.50 75 PHE A C 1
ATOM 534 O O . PHE A 1 75 ? -36.219 -23.049 32.869 1.00 88.50 75 PHE A O 1
ATOM 541 N N . THR A 1 76 ? -37.638 -21.546 33.745 1.00 91.12 76 THR A N 1
ATOM 542 C CA . THR A 1 76 ? -37.401 -20.524 32.719 1.00 91.12 76 THR A CA 1
ATOM 543 C C . THR A 1 76 ? -36.141 -19.750 33.085 1.00 91.12 76 THR A C 1
ATOM 545 O O . THR A 1 76 ? -36.049 -19.215 34.189 1.00 91.12 76 THR A O 1
ATOM 548 N N . THR A 1 77 ? -35.172 -19.682 32.176 1.00 87.88 77 THR A N 1
ATOM 549 C CA . THR A 1 77 ? -33.934 -18.934 32.412 1.00 87.88 77 THR A CA 1
ATOM 550 C C . THR A 1 77 ? -34.197 -17.427 32.503 1.00 87.88 77 THR A C 1
ATOM 552 O O . THR A 1 77 ? -35.161 -16.929 31.914 1.00 87.88 77 THR A O 1
ATOM 555 N N . PRO A 1 78 ? -33.298 -16.661 33.148 1.00 80.25 78 PRO A N 1
ATOM 556 C CA . PRO A 1 78 ? -33.142 -15.240 32.856 1.00 80.25 78 PRO A CA 1
ATOM 557 C C . PRO A 1 78 ? -32.883 -14.993 31.360 1.00 80.25 78 PRO A C 1
ATOM 559 O O . PRO A 1 78 ? -32.592 -15.926 30.602 1.00 80.25 78 PRO A O 1
ATOM 562 N N . ALA A 1 79 ? -32.954 -13.728 30.945 1.00 71.25 79 ALA A N 1
ATOM 563 C CA . ALA A 1 79 ? -32.492 -13.291 29.630 1.00 71.25 79 ALA A CA 1
ATOM 564 C C . ALA A 1 79 ? -31.009 -13.665 29.447 1.00 71.25 79 ALA A C 1
ATOM 566 O O . ALA A 1 79 ? -30.166 -13.276 30.260 1.00 71.25 79 ALA A O 1
ATOM 567 N N . LEU A 1 80 ? -30.692 -14.458 28.420 1.00 70.69 80 LEU A N 1
ATOM 568 C CA . LEU A 1 80 ? -29.345 -14.989 28.219 1.00 70.69 80 LEU A CA 1
ATOM 569 C C . LEU A 1 80 ? -28.540 -14.107 27.266 1.00 70.69 80 LEU A C 1
ATOM 571 O O . LEU A 1 80 ? -28.939 -13.868 26.127 1.00 70.69 80 LEU A O 1
ATOM 575 N N . ASN A 1 81 ? -27.371 -13.667 27.732 1.00 65.56 81 ASN A N 1
ATOM 576 C CA . ASN A 1 81 ? -26.470 -12.777 26.991 1.00 65.56 81 ASN A CA 1
ATOM 577 C C . ASN A 1 81 ? -25.187 -13.482 26.508 1.00 65.56 81 ASN A C 1
ATOM 579 O O . ASN A 1 81 ? -24.391 -12.893 25.785 1.00 65.56 81 ASN A O 1
ATOM 583 N N . SER A 1 82 ? -24.989 -14.745 26.891 1.00 61.75 82 SER A N 1
ATOM 584 C CA . SER A 1 82 ? -23.924 -15.622 26.400 1.00 61.75 82 SER A CA 1
ATOM 585 C C . SER A 1 82 ? -24.356 -17.094 26.462 1.00 61.75 82 SER A C 1
ATOM 587 O O . SER A 1 82 ? -25.285 -17.458 27.194 1.00 61.75 82 SER A O 1
ATOM 589 N N . THR A 1 83 ? -23.686 -17.958 25.691 1.00 78.06 83 THR A N 1
ATOM 590 C CA . THR A 1 83 ? -23.978 -19.400 25.665 1.00 78.06 83 THR A CA 1
ATOM 591 C C . THR A 1 83 ? -23.752 -19.990 27.052 1.00 78.06 83 THR A C 1
ATOM 593 O O . THR A 1 83 ? -22.630 -20.006 27.553 1.00 78.06 83 THR A O 1
ATOM 596 N N . THR A 1 84 ? -24.831 -20.463 27.671 1.00 82.19 84 THR A N 1
ATOM 597 C CA . THR A 1 84 ? -24.861 -20.824 29.091 1.00 82.19 84 THR A CA 1
ATOM 598 C C . THR A 1 84 ? -25.090 -22.323 29.245 1.00 82.19 84 THR A C 1
ATOM 600 O O . THR A 1 84 ? -26.002 -22.893 28.644 1.00 82.19 84 THR A O 1
ATOM 603 N N . ILE A 1 85 ? -24.256 -22.972 30.062 1.00 91.19 85 ILE A N 1
ATOM 604 C CA . ILE A 1 85 ? -24.385 -24.392 30.401 1.00 91.19 85 ILE A CA 1
ATOM 605 C C . ILE A 1 85 ? -25.067 -24.505 31.762 1.00 91.19 85 ILE A C 1
ATOM 607 O O . ILE A 1 85 ? -24.594 -23.951 32.756 1.00 91.19 85 ILE A O 1
ATOM 611 N N . TYR A 1 86 ? -26.164 -25.250 31.805 1.00 93.00 86 TYR A N 1
ATOM 612 C CA . TYR A 1 86 ? -26.829 -25.661 33.032 1.00 93.00 86 TYR A CA 1
ATOM 613 C C . TYR A 1 86 ? -26.493 -27.126 33.301 1.00 93.00 86 TYR A C 1
ATOM 615 O O . TYR A 1 86 ? -26.640 -27.964 32.416 1.00 93.00 86 TYR A O 1
ATOM 623 N N . THR A 1 87 ? -26.065 -27.446 34.516 1.00 94.38 87 THR A N 1
ATOM 624 C CA . THR A 1 87 ? -25.796 -28.813 34.983 1.00 94.38 87 THR A CA 1
ATOM 625 C C . THR A 1 87 ? -26.812 -29.182 36.053 1.00 94.38 87 THR A C 1
ATOM 627 O O . THR A 1 87 ? -27.132 -28.356 36.911 1.00 94.38 87 THR A O 1
ATOM 630 N N . LEU A 1 88 ? -27.304 -30.418 36.026 1.00 95.88 88 LEU A N 1
ATOM 631 C CA . LEU A 1 88 ? -28.158 -30.985 37.064 1.00 95.88 88 LEU A CA 1
ATOM 632 C C . LEU A 1 88 ? -27.591 -32.334 37.501 1.00 95.88 88 LEU A C 1
ATOM 634 O O . LEU A 1 88 ? -27.445 -33.236 36.678 1.00 95.88 88 LEU A O 1
ATOM 638 N N . THR A 1 89 ? -27.285 -32.467 38.791 1.00 95.50 89 THR A N 1
ATOM 639 C CA . THR A 1 89 ? -26.757 -33.701 39.389 1.00 95.50 89 THR A CA 1
ATOM 640 C C . THR A 1 89 ? -27.717 -34.198 40.459 1.00 95.50 89 THR A C 1
ATOM 642 O O . THR A 1 89 ? -28.049 -33.452 41.378 1.00 95.50 89 THR A O 1
ATOM 645 N N . CYS A 1 90 ? -28.150 -35.453 40.360 1.00 94.38 90 CYS A N 1
ATOM 646 C CA . CYS A 1 90 ? -29.116 -36.063 41.266 1.00 94.38 90 CYS A CA 1
ATOM 647 C C . CYS A 1 90 ? -28.564 -37.332 41.923 1.00 94.38 90 CYS A C 1
ATOM 649 O O . CYS A 1 90 ? -27.921 -38.153 41.268 1.00 94.38 90 CYS A O 1
ATOM 651 N N . THR A 1 91 ? -28.843 -37.498 43.215 1.00 93.62 91 THR A N 1
ATOM 652 C CA . THR A 1 91 ? -28.439 -38.655 44.027 1.00 93.62 91 THR A CA 1
ATOM 653 C C . THR A 1 91 ? -29.538 -39.713 44.021 1.00 93.62 91 THR A C 1
ATOM 655 O O . THR A 1 91 ? -30.719 -39.386 44.162 1.00 93.62 91 THR A O 1
ATOM 658 N N . GLY A 1 92 ? -29.160 -40.979 43.864 1.00 88.00 92 GLY A N 1
ATOM 659 C CA . GLY A 1 92 ? -30.060 -42.126 43.886 1.00 88.00 92 GLY A CA 1
ATOM 660 C C . GLY A 1 92 ? -30.513 -42.546 45.285 1.00 88.00 92 GLY A C 1
ATOM 661 O O . GLY A 1 92 ? -29.921 -42.178 46.301 1.00 88.00 92 GLY A O 1
ATOM 662 N N . LEU A 1 93 ? -31.564 -43.364 45.333 1.00 85.06 93 LEU A N 1
ATOM 663 C CA . LEU A 1 93 ? -31.971 -44.138 46.514 1.00 85.06 93 LEU A CA 1
ATOM 664 C C . LEU A 1 93 ? -30.940 -45.228 46.870 1.00 85.06 93 LEU A C 1
ATOM 666 O O . LEU A 1 93 ? -30.914 -45.702 48.001 1.00 85.06 93 LEU A O 1
ATOM 670 N N . ASP A 1 94 ? -30.095 -45.614 45.911 1.00 84.69 94 ASP A N 1
ATOM 671 C CA . ASP A 1 94 ? -28.960 -46.534 46.056 1.00 84.69 94 ASP A CA 1
ATOM 672 C C . ASP A 1 94 ? -27.665 -45.836 46.527 1.00 84.69 94 ASP A C 1
ATOM 674 O O . ASP A 1 94 ? -26.653 -46.496 46.755 1.00 84.69 94 ASP A O 1
ATOM 678 N N . GLY A 1 95 ? -27.683 -44.504 46.664 1.00 81.38 95 GLY A N 1
ATOM 679 C CA . GLY A 1 95 ? -26.518 -43.683 47.003 1.00 81.38 95 GLY A CA 1
ATOM 680 C C . GLY A 1 95 ? -25.585 -43.355 45.830 1.00 81.38 95 GLY A C 1
ATOM 681 O O . GLY A 1 95 ? -24.587 -42.665 46.039 1.00 81.38 95 GLY A O 1
ATOM 682 N N . SER A 1 96 ? -25.889 -43.799 44.605 1.00 85.50 96 SER A N 1
ATOM 683 C CA . SER A 1 96 ? -25.145 -43.399 43.403 1.00 85.50 96 SER A CA 1
ATOM 684 C C . SER A 1 96 ? -25.544 -41.987 42.937 1.00 85.50 96 SER A C 1
ATOM 686 O O . SER A 1 96 ? -26.393 -41.331 43.547 1.00 85.50 96 SER A O 1
ATOM 688 N N . ALA A 1 97 ? -24.925 -41.475 41.870 1.00 88.50 97 ALA A N 1
ATOM 689 C CA . ALA A 1 97 ? -25.253 -40.162 41.318 1.00 88.50 97 ALA A CA 1
ATOM 690 C C . ALA A 1 97 ? -25.307 -40.176 39.786 1.00 88.50 97 ALA A C 1
ATOM 692 O O . ALA A 1 97 ? -24.465 -40.784 39.126 1.00 88.50 97 ALA A O 1
ATOM 693 N N . VAL A 1 98 ? -26.277 -39.451 39.229 1.00 90.75 98 VAL A N 1
ATOM 694 C CA . VAL A 1 98 ? -26.448 -39.217 37.789 1.00 90.75 98 VAL A CA 1
ATOM 695 C C . VAL A 1 98 ? -26.389 -37.715 37.512 1.00 90.75 98 VAL A C 1
ATOM 697 O O . VAL A 1 98 ? -26.929 -36.922 38.280 1.00 90.75 98 VAL A O 1
ATOM 700 N N . SER A 1 99 ? -25.724 -37.304 36.431 1.00 93.94 99 SER A N 1
ATOM 701 C CA . SER A 1 99 ? -25.561 -35.892 36.068 1.00 93.94 99 SER A CA 1
ATOM 702 C C . SER A 1 99 ? -25.762 -35.678 34.570 1.00 93.94 99 SER A C 1
ATOM 704 O O . SER A 1 99 ? -25.356 -36.521 33.768 1.00 93.94 99 SER A O 1
ATOM 706 N N . GLN A 1 100 ? -26.406 -34.572 34.193 1.00 92.69 100 GLN A N 1
ATOM 707 C CA . GLN A 1 100 ? -26.610 -34.160 32.800 1.00 92.69 100 GLN A CA 1
ATOM 708 C C . GLN A 1 100 ? -26.445 -32.647 32.639 1.00 92.69 100 GLN A C 1
ATOM 710 O O . GLN A 1 100 ? -26.678 -31.877 33.572 1.00 92.69 100 GLN A O 1
ATOM 715 N N . ASN A 1 101 ? -26.091 -32.234 31.419 1.00 93.00 101 ASN A N 1
ATOM 716 C CA . ASN A 1 101 ? -25.957 -30.837 31.023 1.00 93.00 101 ASN A CA 1
ATOM 717 C C . ASN A 1 101 ? -27.020 -30.461 29.986 1.00 93.00 101 ASN A C 1
ATOM 719 O O . ASN A 1 101 ? -27.222 -31.187 29.014 1.00 93.00 101 ASN A O 1
ATOM 723 N N . ALA A 1 102 ? -27.616 -29.285 30.152 1.00 89.88 102 ALA A N 1
ATOM 724 C CA . ALA A 1 102 ? -28.417 -28.598 29.153 1.00 89.88 102 ALA A CA 1
ATOM 725 C C . ALA A 1 102 ? -27.687 -27.306 28.747 1.00 89.88 102 ALA A C 1
ATOM 727 O O . ALA A 1 102 ? -27.621 -26.341 29.510 1.00 89.88 102 ALA A O 1
ATOM 728 N N . THR A 1 103 ? -27.102 -27.298 27.549 1.00 89.88 103 THR A N 1
ATOM 729 C CA . THR A 1 103 ? -26.478 -26.103 26.964 1.00 89.88 103 THR A CA 1
ATOM 730 C C . THR A 1 103 ? -27.529 -25.302 26.208 1.00 89.88 103 THR A C 1
ATOM 732 O O . THR A 1 103 ? -28.234 -25.861 25.367 1.00 89.88 103 THR A O 1
ATOM 735 N N . ILE A 1 104 ? -27.602 -23.997 26.470 1.00 90.31 104 ILE A N 1
ATOM 736 C CA . ILE A 1 104 ? -28.408 -23.060 25.687 1.00 90.31 104 ILE A CA 1
ATOM 737 C C . ILE A 1 104 ? -27.467 -22.115 24.948 1.00 90.31 104 ILE A C 1
ATOM 739 O O . ILE A 1 104 ? -26.740 -21.333 25.564 1.00 90.31 104 ILE A O 1
ATOM 743 N N . THR A 1 105 ? -27.477 -22.195 23.620 1.00 78.19 105 THR A N 1
ATOM 744 C CA . THR A 1 105 ? -26.690 -21.313 22.756 1.00 78.19 105 THR A CA 1
ATOM 745 C C . THR A 1 105 ? -27.397 -19.973 22.590 1.00 78.19 105 THR A C 1
ATOM 747 O O . THR A 1 105 ? -28.559 -19.926 22.195 1.00 78.19 105 THR A O 1
ATOM 750 N N . THR A 1 106 ? -26.693 -18.872 22.845 1.00 68.00 106 THR A N 1
ATOM 751 C CA . THR A 1 106 ? -27.174 -17.535 22.476 1.00 68.00 106 THR A CA 1
ATOM 752 C C . THR A 1 106 ? -26.695 -17.184 21.078 1.00 68.00 106 THR A C 1
ATOM 754 O O . THR A 1 106 ? -25.495 -17.169 20.809 1.00 68.00 106 THR A O 1
ATOM 757 N N . THR A 1 107 ? -27.631 -16.849 20.204 1.00 48.03 107 THR A N 1
ATOM 758 C CA . THR A 1 107 ? -27.378 -16.279 18.880 1.00 48.03 107 THR A CA 1
ATOM 759 C C . THR A 1 107 ? -27.679 -14.786 18.934 1.00 48.03 107 THR A C 1
ATOM 761 O O . THR A 1 107 ? -28.720 -14.395 19.453 1.00 48.03 107 THR A O 1
ATOM 764 N N . SER A 1 108 ? -26.820 -13.898 18.437 1.00 49.16 108 SER A N 1
ATOM 765 C CA . SER A 1 108 ? -27.234 -12.491 18.348 1.00 49.16 108 SER A CA 1
ATOM 766 C C . SER A 1 108 ? -28.283 -12.375 17.245 1.00 49.16 108 SER A C 1
ATOM 768 O O . SER A 1 108 ? -28.015 -12.712 16.088 1.00 49.16 108 SER A O 1
ATOM 770 N N . SER A 1 109 ? -29.480 -11.895 17.587 1.00 42.53 109 SER A N 1
ATOM 771 C CA . SER A 1 109 ? -30.463 -11.465 16.594 1.00 42.53 109 SER A CA 1
ATOM 772 C C . SER A 1 109 ? -29.807 -10.399 15.720 1.00 42.53 109 SER A C 1
ATOM 774 O O . SER A 1 109 ? -29.505 -9.314 16.209 1.00 42.53 109 SER A O 1
ATOM 776 N N . ILE A 1 110 ? -29.540 -10.753 14.459 1.00 40.66 110 ILE A N 1
ATOM 777 C CA . ILE A 1 110 ? -28.675 -10.022 13.521 1.00 40.66 110 ILE A CA 1
ATOM 778 C C . ILE A 1 110 ? -27.298 -9.620 14.093 1.00 40.66 110 ILE A C 1
ATOM 780 O O . ILE A 1 110 ? -26.994 -8.439 14.253 1.00 40.66 110 ILE A O 1
ATOM 784 N N . VAL A 1 111 ? -26.380 -10.598 14.220 1.00 43.22 111 VAL A N 1
ATOM 785 C CA . VAL A 1 111 ? -24.974 -10.313 13.852 1.00 43.22 111 VAL A CA 1
ATOM 786 C C . VAL A 1 111 ? -24.962 -9.997 12.359 1.00 43.22 111 VAL A C 1
ATOM 788 O O . VAL A 1 111 ? -24.852 -10.881 11.510 1.00 43.22 111 VAL A O 1
ATOM 791 N N . ASN A 1 112 ? -25.122 -8.723 12.023 1.00 51.62 112 ASN A N 1
ATOM 792 C CA . ASN A 1 112 ? -25.060 -8.273 10.645 1.00 51.62 112 ASN A CA 1
ATOM 793 C C . ASN A 1 112 ? -23.589 -8.127 10.227 1.00 51.62 112 ASN A C 1
ATOM 795 O O . ASN A 1 112 ? -23.083 -7.020 10.079 1.00 51.62 112 ASN A O 1
ATOM 799 N N . ALA A 1 113 ? -22.890 -9.260 10.087 1.00 44.56 113 ALA A N 1
ATOM 800 C CA . ALA A 1 113 ? -21.441 -9.343 9.854 1.00 44.56 113 ALA A CA 1
ATOM 801 C C . ALA A 1 113 ? -20.970 -8.770 8.495 1.00 44.56 113 ALA A C 1
ATOM 803 O O . ALA A 1 113 ? -19.782 -8.795 8.193 1.00 44.56 113 ALA A O 1
ATOM 804 N N . GLY A 1 114 ? -21.900 -8.268 7.674 1.00 55.00 114 GLY A N 1
ATOM 805 C CA . GLY A 1 114 ? -21.637 -7.480 6.468 1.00 55.00 114 GLY A CA 1
ATOM 806 C C . GLY A 1 114 ? -22.195 -6.051 6.521 1.00 55.00 114 GLY A C 1
ATOM 807 O O . GLY A 1 114 ? -22.196 -5.374 5.497 1.00 55.00 114 GLY A O 1
ATOM 808 N N . SER A 1 115 ? -22.692 -5.581 7.672 1.00 73.50 115 SER A N 1
ATOM 809 C CA . SER A 1 115 ? -23.038 -4.167 7.856 1.00 73.50 115 SER A CA 1
ATOM 810 C C . SER A 1 115 ? -21.765 -3.327 7.783 1.00 73.50 115 SER A C 1
ATOM 812 O O . SER A 1 115 ? -20.756 -3.671 8.393 1.00 73.50 115 SER A O 1
ATOM 814 N N . LYS A 1 116 ? -21.825 -2.217 7.047 1.00 86.56 116 LYS A N 1
ATOM 815 C CA . LYS A 1 116 ? -20.759 -1.206 6.968 1.00 86.56 116 LYS A CA 1
ATOM 816 C C . LYS A 1 116 ? -21.119 0.075 7.727 1.00 86.56 116 LYS A C 1
ATOM 818 O O . LYS A 1 116 ? -20.580 1.139 7.436 1.00 86.56 116 LYS A O 1
ATOM 823 N N . MET A 1 117 ? -22.062 -0.016 8.664 1.00 90.06 117 MET A N 1
ATOM 824 C CA . MET A 1 117 ? -22.477 1.101 9.508 1.00 90.06 117 MET A CA 1
ATOM 825 C C . MET A 1 117 ? -22.045 0.870 10.945 1.00 90.06 117 MET A C 1
ATOM 827 O O . MET A 1 117 ? -22.423 -0.136 11.539 1.00 90.06 117 MET A O 1
ATOM 831 N N . GLY A 1 118 ? -21.370 1.838 11.541 1.00 94.38 118 GLY A N 1
ATOM 832 C CA . GLY A 1 118 ? -21.306 1.989 12.984 1.00 94.38 118 GLY A CA 1
ATOM 833 C C . GLY A 1 118 ? -22.092 3.200 13.478 1.00 94.38 118 GLY A C 1
ATOM 834 O O . GLY A 1 118 ? -22.711 3.929 12.700 1.00 94.38 118 GLY A O 1
ATOM 835 N N . VAL A 1 119 ? -22.061 3.413 14.787 1.00 95.81 119 VAL A N 1
ATOM 836 C CA . VAL A 1 119 ? -22.664 4.574 15.454 1.00 95.81 119 VAL A CA 1
ATOM 837 C C . VAL A 1 119 ? -21.748 5.040 16.580 1.00 95.81 119 VAL A C 1
ATOM 839 O O . VAL A 1 119 ? -21.100 4.209 17.219 1.00 95.81 119 VAL A O 1
ATOM 842 N N . ASN A 1 120 ? -21.677 6.345 16.834 1.00 96.19 120 ASN A N 1
ATOM 843 C CA . ASN A 1 120 ? -21.077 6.866 18.061 1.00 96.19 120 ASN A CA 1
ATOM 844 C C . ASN A 1 120 ? -22.123 6.936 19.196 1.00 96.19 120 ASN A C 1
ATOM 846 O O . ASN A 1 120 ? -23.275 7.321 18.974 1.00 96.19 120 ASN A O 1
ATOM 850 N N . ILE A 1 121 ? -21.734 6.514 20.403 1.00 95.00 121 ILE A N 1
ATOM 851 C CA . ILE A 1 121 ? -22.599 6.520 21.593 1.00 95.00 121 ILE A CA 1
ATOM 852 C C . ILE A 1 121 ? -22.396 7.783 22.434 1.00 95.00 121 ILE A C 1
ATOM 854 O O . ILE A 1 121 ? -21.274 8.256 22.620 1.00 95.00 121 ILE A O 1
ATOM 858 N N . SER A 1 122 ? -23.510 8.291 22.955 1.00 91.06 122 SER A N 1
ATOM 859 C CA . SER A 1 122 ? -23.630 9.591 23.612 1.00 91.06 122 SER A CA 1
ATOM 860 C C . SER A 1 122 ? -22.952 9.663 24.986 1.00 91.06 122 SER A C 1
ATOM 862 O O . SER A 1 122 ? -22.670 8.643 25.618 1.00 91.06 122 SER A O 1
ATOM 864 N N . TYR A 1 123 ? -22.752 10.895 25.465 1.00 90.62 123 TYR A N 1
ATOM 865 C CA . TYR A 1 123 ? -22.308 11.215 26.825 1.00 90.62 123 TYR A CA 1
ATOM 866 C C . TYR A 1 123 ? -23.124 10.504 27.914 1.00 90.62 123 TYR A C 1
ATOM 868 O O . TYR A 1 123 ? -24.347 10.384 27.810 1.00 90.62 123 TYR A O 1
ATOM 876 N N . ILE A 1 124 ? -22.457 10.136 29.011 1.00 92.56 124 ILE A N 1
ATOM 877 C CA . ILE A 1 124 ? -23.079 9.523 30.190 1.00 92.56 124 ILE A CA 1
ATOM 878 C C . ILE A 1 124 ? -23.268 10.584 31.276 1.00 92.56 124 ILE A C 1
ATOM 880 O O . ILE A 1 124 ? -22.362 10.861 32.056 1.00 92.56 124 ILE A O 1
ATOM 884 N N . ASN A 1 125 ? -24.448 11.203 31.313 1.00 90.94 125 ASN A N 1
ATOM 885 C CA . ASN A 1 125 ? -24.830 12.206 32.313 1.00 90.94 125 ASN A CA 1
ATOM 886 C C . ASN A 1 125 ? -26.361 12.257 32.498 1.00 90.94 125 ASN A C 1
ATOM 888 O O . ASN A 1 125 ? -27.116 11.605 31.770 1.00 90.94 125 ASN A O 1
ATOM 892 N N . ASP A 1 126 ? -26.846 13.011 33.488 1.00 88.88 126 ASP A N 1
ATOM 893 C CA . ASP A 1 126 ? -28.263 12.995 33.874 1.00 88.88 126 ASP A CA 1
ATOM 894 C C . ASP A 1 126 ? -29.203 13.715 32.886 1.00 88.88 126 ASP A C 1
ATOM 896 O O . ASP A 1 126 ? -30.409 13.478 32.926 1.00 88.88 126 ASP A O 1
ATOM 900 N N . TRP A 1 127 ? -28.691 14.575 31.995 1.00 84.69 127 TRP A N 1
ATOM 901 C CA . TRP A 1 127 ? -29.507 15.373 31.060 1.00 84.69 127 TRP A CA 1
ATOM 902 C C . TRP A 1 127 ? -29.424 14.923 29.595 1.00 84.69 127 TRP A C 1
ATOM 904 O O . TRP A 1 127 ? -30.375 15.144 28.836 1.00 84.69 127 TRP A O 1
ATOM 914 N N . GLY A 1 128 ? -28.309 14.316 29.191 1.00 73.50 128 GLY A N 1
ATOM 915 C CA . GLY A 1 128 ? -27.953 14.012 27.806 1.00 73.50 128 GLY A CA 1
ATOM 916 C C . GLY A 1 128 ? -27.959 12.527 27.440 1.00 73.50 128 GLY A C 1
ATOM 917 O O . GLY A 1 128 ? -28.156 12.226 26.263 1.00 73.50 128 GLY A O 1
ATOM 918 N N . ASP A 1 129 ? -27.826 11.600 28.398 1.00 80.06 129 ASP A N 1
ATOM 919 C CA . ASP A 1 129 ? -27.953 10.162 28.109 1.00 80.06 129 ASP A CA 1
ATOM 920 C C . ASP A 1 129 ? -29.428 9.802 27.833 1.00 80.06 129 ASP A C 1
ATOM 922 O O . ASP A 1 129 ? -30.196 9.435 28.727 1.00 80.06 129 ASP A O 1
ATOM 926 N N . ARG A 1 130 ? -29.810 9.925 26.556 1.00 84.06 130 ARG A N 1
ATOM 927 C CA . ARG A 1 130 ? -31.090 9.487 25.970 1.00 84.06 130 ARG A CA 1
ATOM 928 C C . ARG A 1 130 ? -31.038 8.060 25.412 1.00 84.06 130 ARG A C 1
ATOM 930 O O . ARG A 1 130 ? -32.066 7.502 25.042 1.00 84.06 130 ARG A O 1
ATOM 937 N N . GLN A 1 131 ? -29.844 7.470 25.366 1.00 87.00 131 GLN A N 1
ATOM 938 C CA . GLN A 1 131 ? -29.617 6.081 24.960 1.00 87.00 131 GLN A CA 1
ATOM 939 C C . GLN A 1 131 ? -29.777 5.105 26.143 1.00 87.00 131 GLN A C 1
ATOM 941 O O . GLN A 1 131 ? -29.770 3.895 25.950 1.00 87.00 131 GLN A O 1
ATOM 946 N N . HIS A 1 132 ? -29.951 5.624 27.362 1.00 87.81 132 HIS A N 1
ATOM 947 C CA . HIS A 1 132 ? -30.221 4.877 28.586 1.00 87.81 132 HIS A CA 1
ATOM 948 C C . HIS A 1 132 ? -29.217 3.736 28.806 1.00 87.81 132 HIS A C 1
ATOM 950 O O . HIS A 1 132 ? -29.589 2.597 29.082 1.00 87.81 132 HIS A O 1
ATOM 956 N N . THR A 1 133 ? -27.932 4.075 28.677 1.00 92.75 133 THR A N 1
ATOM 957 C CA . THR A 1 133 ? -26.795 3.147 28.567 1.00 92.75 133 THR A CA 1
ATOM 958 C C . THR A 1 133 ? -26.801 2.058 29.640 1.00 92.75 133 THR A C 1
ATOM 960 O O . THR A 1 133 ? -26.770 0.866 29.330 1.00 92.75 133 THR A O 1
ATOM 963 N N . PHE A 1 134 ? -26.872 2.463 30.911 1.00 95.19 134 PHE A N 1
ATOM 964 C CA . PHE A 1 134 ? -26.811 1.577 32.073 1.00 95.19 134 PHE A CA 1
ATOM 965 C C . PHE A 1 134 ? -28.204 1.287 32.643 1.00 95.19 134 PHE A C 1
ATOM 967 O O . PHE A 1 134 ? -29.061 2.175 32.709 1.00 95.19 134 PHE A O 1
ATOM 974 N N . ILE A 1 135 ? -28.410 0.058 33.138 1.00 95.00 135 ILE A N 1
ATOM 975 C CA . ILE A 1 135 ? -29.628 -0.277 33.895 1.00 95.00 135 ILE A CA 1
ATOM 976 C C . ILE A 1 135 ? -29.697 0.467 35.233 1.00 95.00 135 ILE A C 1
ATOM 978 O O . ILE A 1 135 ? -30.786 0.677 35.750 1.00 95.00 135 ILE A O 1
ATOM 982 N N . ASP A 1 136 ? -28.546 0.853 35.785 1.00 95.69 136 ASP A N 1
ATOM 983 C CA . ASP A 1 136 ? -28.389 1.542 37.063 1.00 95.69 136 ASP A CA 1
ATOM 984 C C . ASP A 1 136 ? -28.161 3.035 36.814 1.00 95.69 136 ASP A C 1
ATOM 986 O O . ASP A 1 136 ? -27.087 3.438 36.360 1.00 95.69 136 ASP A O 1
ATOM 990 N N . VAL A 1 137 ? -29.160 3.875 37.107 1.00 94.88 137 VAL A N 1
ATOM 991 C CA . VAL A 1 137 ? -29.049 5.319 36.836 1.00 94.88 137 VAL A CA 1
ATOM 992 C C . VAL A 1 137 ? -28.104 6.041 37.796 1.00 94.88 137 VAL A C 1
ATOM 994 O O . VAL A 1 137 ? -27.773 7.197 37.546 1.00 94.88 137 VAL A O 1
ATOM 997 N N . MET A 1 138 ? -27.573 5.373 38.832 1.00 95.25 138 MET A N 1
ATOM 998 C CA . MET A 1 138 ? -26.431 5.909 39.585 1.00 95.25 138 MET A CA 1
ATOM 999 C C . MET A 1 138 ? -25.208 6.116 38.672 1.00 95.25 138 MET A C 1
ATOM 1001 O O . MET A 1 138 ? -24.449 7.062 38.866 1.00 95.25 138 MET A O 1
ATOM 1005 N N . LYS A 1 139 ? -25.049 5.302 37.615 1.00 95.25 139 LYS A N 1
ATOM 1006 C CA . LYS A 1 139 ? -23.902 5.380 36.692 1.00 95.25 139 LYS A CA 1
ATOM 1007 C C . LYS A 1 139 ? -23.912 6.600 35.762 1.00 95.25 139 LYS A C 1
ATOM 1009 O O . LYS A 1 139 ? -22.870 6.901 35.193 1.00 95.25 139 LYS A O 1
ATOM 1014 N N . GLN A 1 140 ? -25.026 7.327 35.658 1.00 93.44 140 GLN A N 1
ATOM 1015 C CA . GLN A 1 140 ? -25.115 8.622 34.959 1.00 93.44 140 GLN A CA 1
ATOM 1016 C C . GLN A 1 140 ? -25.418 9.805 35.897 1.00 93.44 140 GLN A C 1
ATOM 1018 O O . GLN A 1 140 ? -25.506 10.946 35.444 1.00 93.44 140 GLN A O 1
ATOM 1023 N N . ALA A 1 141 ? -25.605 9.542 37.192 1.00 94.44 141 ALA A N 1
ATOM 1024 C CA . ALA A 1 141 ? -25.971 10.552 38.174 1.00 94.44 141 ALA A CA 1
ATOM 1025 C C . ALA A 1 141 ? -24.843 11.567 38.400 1.00 94.44 141 ALA A C 1
ATOM 1027 O O . ALA A 1 141 ? -23.665 11.310 38.124 1.00 94.44 141 ALA A O 1
ATOM 1028 N N . ARG A 1 142 ? -25.199 12.725 38.959 1.00 91.44 142 ARG A N 1
ATOM 1029 C CA . ARG A 1 142 ? -24.222 13.685 39.491 1.00 91.44 142 ARG A CA 1
ATOM 1030 C C . ARG A 1 142 ? -23.524 13.108 40.723 1.00 91.44 142 ARG A C 1
ATOM 1032 O O . ARG A 1 142 ? -24.042 12.205 41.380 1.00 91.44 142 ARG A O 1
ATOM 1039 N N . GLY A 1 143 ? -22.361 13.670 41.050 1.00 90.75 143 GLY A N 1
ATOM 1040 C CA . GLY A 1 143 ? -21.712 13.429 42.338 1.00 90.75 143 GLY A CA 1
ATOM 1041 C C . GLY A 1 143 ? -22.625 13.790 43.517 1.00 90.75 143 GLY A C 1
ATOM 1042 O O . GLY A 1 143 ? -23.586 14.548 43.374 1.00 90.75 143 GLY A O 1
ATOM 1043 N N . PHE A 1 144 ? -22.320 13.232 44.685 1.00 96.38 144 PHE A N 1
ATOM 1044 C CA . PHE A 1 144 ? -23.111 13.435 45.896 1.00 96.38 144 PHE A CA 1
ATOM 1045 C C . PHE A 1 144 ? -22.974 14.868 46.421 1.00 96.38 144 PHE A C 1
ATOM 1047 O O . PHE A 1 144 ? -21.873 15.418 46.478 1.00 96.38 144 PHE A O 1
ATOM 1054 N N . ALA A 1 145 ? -24.097 15.449 46.831 1.00 97.00 145 ALA A N 1
ATOM 1055 C CA . ALA A 1 145 ? -24.195 16.810 47.347 1.00 97.00 145 ALA A CA 1
ATOM 1056 C C . ALA A 1 145 ? -24.957 16.833 48.684 1.00 97.00 145 ALA A C 1
ATOM 1058 O O . ALA A 1 145 ? -25.405 15.796 49.178 1.00 97.00 145 ALA A O 1
ATOM 1059 N N . SER A 1 146 ? -25.119 18.003 49.299 1.00 96.56 146 SER A N 1
ATOM 1060 C CA . SER A 1 146 ? -25.858 18.134 50.557 1.00 96.56 146 SER A CA 1
ATOM 1061 C C . SER A 1 146 ? -27.376 17.970 50.376 1.00 96.56 146 SER A C 1
ATOM 1063 O O . SER A 1 146 ? -27.925 18.096 49.278 1.00 96.56 146 SER A O 1
ATOM 1065 N N . LEU A 1 147 ? -28.089 17.740 51.486 1.00 96.31 147 LEU A N 1
ATOM 1066 C CA . LEU A 1 147 ? -29.552 17.589 51.509 1.00 96.31 147 LEU A CA 1
ATOM 1067 C C . LEU A 1 147 ? -30.315 18.807 50.949 1.00 96.31 147 LEU A C 1
ATOM 1069 O O . LEU A 1 147 ? -31.472 18.671 50.559 1.00 96.31 147 LEU A O 1
ATOM 1073 N N . GLN A 1 148 ? -29.701 19.995 50.943 1.00 93.12 148 GLN A N 1
ATOM 1074 C CA . GLN A 1 148 ? -30.321 21.241 50.488 1.00 93.12 148 GLN A CA 1
ATOM 1075 C C . GLN A 1 148 ? -30.272 21.407 48.961 1.00 93.12 148 GLN A C 1
ATOM 1077 O O . GLN A 1 148 ? -31.217 21.952 48.390 1.00 93.12 148 GLN A O 1
ATOM 1082 N N . CYS A 1 149 ? -29.198 20.938 48.318 1.00 94.06 149 CYS A N 1
ATOM 1083 C CA . CYS A 1 149 ? -28.861 21.206 46.915 1.00 94.06 149 CYS A CA 1
ATOM 1084 C C . CYS A 1 149 ? -28.368 19.928 46.191 1.00 94.06 149 CYS A C 1
ATOM 1086 O O . CYS A 1 149 ? -27.258 19.905 45.660 1.00 94.06 149 CYS A O 1
ATOM 1088 N N . PRO A 1 150 ? -29.181 18.849 46.116 1.00 93.44 150 PRO A N 1
ATOM 1089 C CA . PRO A 1 150 ? -28.777 17.555 45.542 1.00 93.44 150 PRO A CA 1
ATOM 1090 C C . PRO A 1 150 ? -28.294 17.600 44.080 1.00 93.44 150 PRO A C 1
ATOM 1092 O O . PRO A 1 150 ? -27.696 16.637 43.613 1.00 93.44 150 PRO A O 1
ATOM 1095 N N . TRP A 1 151 ? -28.578 18.680 43.344 1.00 91.81 151 TRP A N 1
ATOM 1096 C CA . TRP A 1 151 ? -28.186 18.878 41.942 1.00 91.81 151 TRP A CA 1
ATOM 1097 C C . TRP A 1 151 ? -26.791 19.498 41.750 1.00 91.81 151 TRP A C 1
ATOM 1099 O O . TRP A 1 151 ? -26.337 19.561 40.605 1.00 91.81 151 TRP A O 1
ATOM 1109 N N . ASP A 1 152 ? -26.142 19.988 42.813 1.00 93.56 152 ASP A N 1
ATOM 1110 C CA . ASP A 1 152 ? -24.894 20.761 42.731 1.00 93.56 152 ASP A CA 1
ATOM 1111 C C . ASP A 1 152 ? -23.836 20.284 43.750 1.00 93.56 152 ASP A C 1
ATOM 1113 O O . ASP A 1 152 ? -23.692 20.861 44.833 1.00 93.56 152 ASP A O 1
ATOM 1117 N N . PRO A 1 153 ? -23.065 19.232 43.417 1.00 92.69 153 PRO A N 1
ATOM 1118 C CA . PRO A 1 153 ? -21.972 18.750 44.261 1.00 92.69 153 PRO A CA 1
ATOM 1119 C C . PRO A 1 153 ? -20.749 19.679 44.293 1.00 92.69 153 PRO A C 1
ATOM 1121 O O . PRO A 1 153 ? -19.827 19.421 45.062 1.00 92.69 153 PRO A O 1
ATOM 1124 N N . VAL A 1 154 ? -20.710 20.745 43.480 1.00 92.50 154 VAL A N 1
ATOM 1125 C CA . VAL A 1 154 ? -19.597 21.709 43.456 1.00 92.50 154 VAL A CA 1
ATOM 1126 C C . VAL A 1 154 ? -19.856 22.843 44.448 1.00 92.50 154 VAL A C 1
ATOM 1128 O O . VAL A 1 154 ? -18.969 23.189 45.226 1.00 92.50 154 VAL A O 1
ATOM 1131 N N . ALA A 1 155 ? -21.074 23.390 44.470 1.00 95.31 155 ALA A N 1
ATOM 1132 C CA . ALA A 1 155 ? -21.484 24.397 45.448 1.00 95.31 155 ALA A CA 1
ATOM 1133 C C . ALA A 1 155 ? -21.846 23.794 46.817 1.00 95.31 155 ALA A C 1
ATOM 1135 O O . ALA A 1 155 ? -21.678 24.459 47.840 1.00 95.31 155 ALA A O 1
ATOM 1136 N N . CYS A 1 156 ? -22.333 22.547 46.850 1.00 96.00 156 CYS A N 1
ATOM 1137 C CA . CYS A 1 156 ? -22.813 21.877 48.062 1.00 96.00 156 CYS A CA 1
ATOM 1138 C C . CYS A 1 156 ? -22.172 20.487 48.288 1.00 96.00 156 CYS A C 1
ATOM 1140 O O . CYS A 1 156 ? -22.905 19.502 48.400 1.00 96.00 156 CYS A O 1
ATOM 1142 N N . PRO A 1 157 ? -20.831 20.362 48.359 1.00 96.12 157 PRO A N 1
ATOM 1143 C CA . PRO A 1 157 ? -20.143 19.075 48.502 1.00 96.12 157 PRO A CA 1
ATOM 1144 C C . PRO A 1 157 ? -20.418 18.377 49.846 1.00 96.12 157 PRO A C 1
ATOM 1146 O O . PRO A 1 157 ? -20.679 19.024 50.863 1.00 96.12 157 PRO A O 1
ATOM 1149 N N . VAL A 1 158 ? -20.276 17.046 49.867 1.00 96.81 158 VAL A N 1
ATOM 1150 C CA . VAL A 1 158 ? -20.283 16.208 51.086 1.00 96.81 158 VAL A CA 1
ATOM 1151 C C . VAL A 1 158 ? -18.998 15.370 51.198 1.00 96.81 158 VAL A C 1
ATOM 1153 O O . VAL A 1 158 ? -18.385 15.074 50.172 1.00 96.81 158 VAL A O 1
ATOM 1156 N N . PRO A 1 159 ? -18.559 14.967 52.409 1.00 96.31 159 PRO A N 1
ATOM 1157 C CA . PRO A 1 159 ? -17.349 14.162 52.580 1.00 96.31 159 PRO A CA 1
ATOM 1158 C C . PRO A 1 159 ? -17.485 12.753 51.981 1.00 96.31 159 PRO A C 1
ATOM 1160 O O . PRO A 1 159 ? -18.358 11.974 52.383 1.00 96.31 159 PRO A O 1
ATOM 1163 N N . LEU A 1 160 ? -16.593 12.417 51.047 1.00 95.56 160 LEU A N 1
ATOM 1164 C CA . LEU A 1 160 ? -16.543 11.121 50.362 1.00 95.56 160 LEU A CA 1
ATOM 1165 C C . LEU A 1 160 ? -15.432 10.216 50.924 1.00 95.56 160 LEU A C 1
ATOM 1167 O O . LEU A 1 160 ? -14.417 10.705 51.421 1.00 95.56 160 LEU A O 1
ATOM 1171 N N . ASP A 1 161 ? -15.612 8.899 50.815 1.00 93.75 161 ASP A N 1
ATOM 1172 C CA . ASP A 1 161 ? -14.578 7.900 51.094 1.00 93.75 161 ASP A CA 1
ATOM 1173 C C . ASP A 1 161 ? -13.585 7.735 49.924 1.00 93.75 161 ASP A C 1
ATOM 1175 O O . ASP A 1 161 ? -13.716 8.351 48.865 1.00 93.75 161 ASP A O 1
ATOM 1179 N N . ALA A 1 162 ? -12.575 6.877 50.101 1.00 90.44 162 ALA A N 1
ATOM 1180 C CA . ALA A 1 162 ? -11.544 6.620 49.089 1.00 90.44 162 ALA A CA 1
ATOM 1181 C C . ALA A 1 162 ? -12.063 5.952 47.794 1.00 90.44 162 ALA A C 1
ATOM 1183 O O . ALA A 1 162 ? -11.328 5.894 46.811 1.00 90.44 162 ALA A O 1
ATOM 1184 N N . ASN A 1 163 ? -13.307 5.460 47.779 1.00 89.12 163 ASN A N 1
ATOM 1185 C CA . ASN A 1 163 ? -13.992 4.939 46.594 1.00 89.12 163 ASN A CA 1
ATOM 1186 C C . ASN A 1 163 ? -15.018 5.944 46.029 1.00 89.12 163 ASN A C 1
ATOM 1188 O O . ASN A 1 163 ? -15.692 5.635 45.050 1.00 89.12 163 ASN A O 1
ATOM 1192 N N . GLY A 1 164 ? -15.153 7.134 46.627 1.00 92.81 164 GLY A N 1
ATOM 1193 C CA . GLY A 1 164 ? -16.074 8.192 46.211 1.00 92.81 164 GLY A CA 1
ATOM 1194 C C . GLY A 1 164 ? -17.482 8.124 46.817 1.00 92.81 164 GLY A C 1
ATOM 1195 O O . GLY A 1 164 ? -18.334 8.911 46.409 1.00 92.81 164 GLY A O 1
ATOM 1196 N N . TRP A 1 165 ? -17.764 7.224 47.766 1.00 95.62 165 TRP A N 1
ATOM 1197 C CA . TRP A 1 165 ? -19.091 7.120 48.395 1.00 95.62 165 TRP A CA 1
ATOM 1198 C C . TRP A 1 165 ? -19.268 8.125 49.545 1.00 95.62 165 TRP A C 1
ATOM 1200 O O . TRP A 1 165 ? -18.309 8.387 50.270 1.00 95.62 165 TRP A O 1
ATOM 1210 N N . PRO A 1 166 ? -20.471 8.686 49.760 1.00 96.88 166 PRO A N 1
ATOM 1211 C CA . PRO A 1 166 ? -20.716 9.656 50.821 1.00 96.88 166 PRO A CA 1
ATOM 1212 C C . PRO A 1 166 ? -20.648 8.994 52.200 1.00 96.88 166 PRO A C 1
ATOM 1214 O O . PRO A 1 166 ? -21.222 7.929 52.420 1.00 96.88 166 PRO A O 1
ATOM 1217 N N . THR A 1 167 ? -19.983 9.666 53.142 1.00 96.19 167 THR A N 1
ATOM 1218 C CA . THR A 1 167 ? -19.777 9.205 54.534 1.00 96.19 167 THR A CA 1
ATOM 1219 C C . THR A 1 167 ? -20.703 9.882 55.554 1.00 96.19 167 THR A C 1
ATOM 1221 O O . THR A 1 167 ? -20.674 9.568 56.744 1.00 96.19 167 THR A O 1
ATOM 1224 N N . THR A 1 168 ? -21.549 10.800 55.084 1.00 95.94 168 THR A N 1
ATOM 1225 C CA . THR A 1 168 ? -22.546 11.554 55.857 1.00 95.94 168 THR A CA 1
ATOM 1226 C C . THR A 1 168 ? -23.893 11.534 55.138 1.00 95.94 168 THR A C 1
ATOM 1228 O O . THR A 1 168 ? -23.989 11.036 54.018 1.00 95.94 168 THR A O 1
ATOM 1231 N N . ASP A 1 169 ? -24.917 12.150 55.733 1.00 97.81 169 ASP A N 1
ATOM 1232 C CA . ASP A 1 169 ? -26.172 12.475 55.047 1.00 97.81 169 ASP A CA 1
ATOM 1233 C C . ASP A 1 169 ? -25.912 13.243 53.740 1.00 97.81 169 ASP A C 1
ATOM 1235 O O . ASP A 1 169 ? -25.060 14.138 53.696 1.00 97.81 169 ASP A O 1
ATOM 1239 N N . PHE A 1 170 ? -26.647 12.893 52.682 1.00 98.06 170 PHE A N 1
ATOM 1240 C CA . PHE A 1 170 ? -26.393 13.375 51.323 1.00 98.06 170 PHE A CA 1
ATOM 1241 C C . PHE A 1 170 ? -27.652 13.378 50.445 1.00 98.06 170 PHE A C 1
ATOM 1243 O O . PHE A 1 170 ? -28.666 12.744 50.742 1.00 98.06 170 PHE A O 1
ATOM 1250 N N . GLY A 1 171 ? -27.570 14.081 49.323 1.00 97.50 171 GLY A N 1
ATOM 1251 C CA . GLY A 1 171 ? -28.502 14.009 48.208 1.00 97.50 171 GLY A CA 1
ATOM 1252 C C . GLY A 1 171 ? -27.785 13.674 46.900 1.00 97.50 171 GLY A C 1
ATOM 1253 O O . GLY A 1 171 ? -26.576 13.861 46.769 1.00 97.50 171 GLY A O 1
ATOM 1254 N N . VAL A 1 172 ? -28.536 13.146 45.936 1.00 96.56 172 VAL A N 1
ATOM 1255 C CA . VAL A 1 172 ? -28.027 12.742 44.618 1.00 96.56 172 VAL A CA 1
ATOM 1256 C C . VAL A 1 172 ? -29.095 12.950 43.546 1.00 96.56 172 VAL A C 1
ATOM 1258 O O . VAL A 1 172 ? -30.288 12.725 43.773 1.00 96.56 172 VAL A O 1
ATOM 1261 N N . PHE A 1 173 ? -28.651 13.396 42.373 1.00 94.88 173 PHE A N 1
ATOM 1262 C CA . PHE A 1 173 ? -29.488 13.748 41.232 1.00 94.88 173 PHE A CA 1
ATOM 1263 C C . PHE A 1 173 ? -29.199 12.797 40.065 1.00 94.88 173 PHE A C 1
ATOM 1265 O O . PHE A 1 173 ? -28.087 12.780 39.538 1.00 94.88 173 PHE A O 1
ATOM 1272 N N . PHE A 1 174 ? -30.192 11.991 39.688 1.00 93.06 174 PHE A N 1
ATOM 1273 C CA . PHE A 1 174 ? -30.033 10.869 38.758 1.00 93.06 174 PHE A CA 1
ATOM 1274 C C . PHE A 1 174 ? -30.429 11.204 37.319 1.00 93.06 174 PHE A C 1
ATOM 1276 O O . PHE A 1 174 ? -29.750 10.773 36.394 1.00 93.06 174 PHE A O 1
ATOM 1283 N N . LEU A 1 175 ? -31.544 11.923 37.123 1.00 89.44 175 LEU A N 1
ATOM 1284 C CA . LEU A 1 175 ? -32.122 12.186 35.798 1.00 89.44 175 LEU A CA 1
ATOM 1285 C C . LEU A 1 175 ? -32.761 13.581 35.721 1.00 89.44 175 LEU A C 1
ATOM 1287 O O . LEU A 1 175 ? -33.675 13.895 36.489 1.00 89.44 175 LEU A O 1
ATOM 1291 N N . THR A 1 176 ? -32.341 14.374 34.735 1.00 87.62 176 THR A N 1
ATOM 1292 C CA . THR A 1 176 ? -32.998 15.608 34.287 1.00 87.62 176 THR A CA 1
ATOM 1293 C C . THR A 1 176 ? -34.015 15.270 33.179 1.00 87.62 176 THR A C 1
ATOM 1295 O O . THR A 1 176 ? -33.641 14.679 32.155 1.00 87.62 176 THR A O 1
ATOM 1298 N N . PRO A 1 177 ? -35.303 15.643 33.325 1.00 77.00 177 PRO A N 1
ATOM 1299 C CA . PRO A 1 177 ? -36.292 15.466 32.272 1.00 77.00 177 PRO A CA 1
ATOM 1300 C C . PRO A 1 177 ? -35.962 16.415 31.114 1.00 77.00 177 PRO A C 1
ATOM 1302 O O . PRO A 1 177 ? -35.531 17.548 31.349 1.00 77.00 177 PRO A O 1
ATOM 1305 N N . PRO A 1 178 ? -36.145 15.984 29.861 1.00 71.94 178 PRO A N 1
ATOM 1306 C CA . PRO A 1 178 ? -35.906 16.846 28.720 1.00 71.94 178 PRO A CA 1
ATOM 1307 C C . PRO A 1 178 ? -36.993 17.921 28.664 1.00 71.94 178 PRO A C 1
ATOM 1309 O O . PRO A 1 178 ? -38.169 17.655 28.918 1.00 71.94 178 PRO A O 1
ATOM 1312 N N . SER A 1 179 ? -36.620 19.136 28.279 1.00 68.88 179 SER A N 1
ATOM 1313 C CA . SER A 1 179 ? -37.594 20.090 27.762 1.00 68.88 179 SER A CA 1
ATOM 1314 C C . SER A 1 179 ? -37.986 19.656 26.352 1.00 68.88 179 SER A C 1
ATOM 1316 O O . SER A 1 179 ? -37.148 19.648 25.454 1.00 68.88 179 SER A O 1
ATOM 1318 N N . ASP A 1 180 ? -39.254 19.299 26.140 1.00 71.00 180 ASP A N 1
ATOM 1319 C CA . ASP A 1 180 ? -39.793 19.127 24.791 1.00 71.00 180 ASP A CA 1
ATOM 1320 C C . ASP A 1 180 ? -40.102 20.513 24.196 1.00 71.00 180 ASP A C 1
ATOM 1322 O O . ASP A 1 180 ? -41.034 21.174 24.666 1.00 71.00 180 ASP A O 1
ATOM 1326 N N . PRO A 1 181 ? -39.353 21.007 23.190 1.00 69.12 181 PRO A N 1
ATOM 1327 C CA . PRO A 1 181 ? -39.503 22.388 22.728 1.00 69.12 181 PRO A CA 1
ATOM 1328 C C . PRO A 1 181 ? -40.762 22.607 21.877 1.00 69.12 181 PRO A C 1
ATOM 1330 O O . PRO A 1 181 ? -41.116 23.750 21.593 1.00 69.12 181 PRO A O 1
ATOM 1333 N N . LEU A 1 182 ? -41.436 21.522 21.478 1.00 71.75 182 LEU A N 1
ATOM 1334 C CA . LEU A 1 182 ? -42.726 21.529 20.788 1.00 71.75 182 LEU A CA 1
ATOM 1335 C C . LEU A 1 182 ? -43.902 21.366 21.774 1.00 71.75 182 LEU A C 1
ATOM 1337 O O . LEU A 1 182 ? -45.058 21.372 21.354 1.00 71.75 182 LEU A O 1
ATOM 1341 N N . GLY A 1 183 ? -43.628 21.219 23.077 1.00 76.19 183 GLY A N 1
ATOM 1342 C CA . GLY A 1 183 ? -44.638 21.041 24.121 1.00 76.19 183 GLY A CA 1
ATOM 1343 C C . GLY A 1 183 ? -45.332 19.674 24.111 1.00 76.19 183 GLY A C 1
ATOM 1344 O O . GLY A 1 183 ? -46.407 19.541 24.700 1.00 76.19 183 GLY A O 1
ATOM 1345 N N . ARG A 1 184 ? -44.760 18.658 23.446 1.00 78.81 184 ARG A N 1
ATOM 1346 C CA . ARG A 1 184 ? -45.331 17.299 23.410 1.00 78.81 184 ARG A CA 1
ATOM 1347 C C . ARG A 1 184 ? -45.282 16.670 24.821 1.00 78.81 184 ARG A C 1
ATOM 1349 O O . ARG A 1 184 ? -44.284 16.851 25.522 1.00 78.81 184 ARG A O 1
ATOM 1356 N N . PRO A 1 185 ? -46.310 15.919 25.269 1.00 82.19 185 PRO A N 1
ATOM 1357 C CA . PRO A 1 185 ? -46.300 15.292 26.593 1.00 82.19 185 PRO A CA 1
ATOM 1358 C C . PRO A 1 185 ? -45.148 14.292 26.750 1.00 82.19 185 PRO A C 1
ATOM 1360 O O . PRO A 1 185 ? -44.996 13.403 25.913 1.00 82.19 185 PRO A O 1
ATOM 1363 N N . LEU A 1 186 ? -44.395 14.369 27.854 1.00 78.88 186 LEU A N 1
ATOM 1364 C CA . LEU A 1 186 ? -43.229 13.501 28.099 1.00 78.88 186 LEU A CA 1
ATOM 1365 C C . LEU A 1 186 ? -43.562 11.999 28.064 1.00 78.88 186 LEU A C 1
ATOM 1367 O O . LEU A 1 186 ? -42.732 11.194 27.661 1.00 78.88 186 LEU A O 1
ATOM 1371 N N . THR A 1 187 ? -44.793 11.609 28.400 1.00 81.19 187 THR A N 1
ATOM 1372 C CA . THR A 1 187 ? -45.289 10.226 28.261 1.00 81.19 187 THR A CA 1
ATOM 1373 C C . THR A 1 187 ? -45.360 9.708 26.829 1.00 81.19 187 THR A C 1
ATOM 1375 O O . THR A 1 187 ? -45.472 8.502 26.632 1.00 81.19 187 THR A O 1
ATOM 1378 N N . THR A 1 188 ? -45.341 10.599 25.839 1.00 78.88 188 THR A N 1
ATOM 1379 C CA . THR A 1 188 ? -45.419 10.265 24.409 1.00 78.88 188 THR A CA 1
ATOM 1380 C C . THR A 1 188 ? -44.079 10.383 23.689 1.00 78.88 188 THR A C 1
ATOM 1382 O O . THR A 1 188 ? -43.977 9.937 22.551 1.00 78.88 188 THR A O 1
ATOM 1385 N N . THR A 1 189 ? -43.063 10.958 24.341 1.00 75.81 189 THR A N 1
ATOM 1386 C CA . THR A 1 189 ? -41.749 11.256 23.744 1.00 75.81 189 THR A CA 1
ATOM 1387 C C . THR A 1 189 ? -40.575 10.648 24.509 1.00 75.81 189 THR A C 1
ATOM 1389 O O . THR A 1 189 ? -39.587 10.280 23.886 1.00 75.81 189 THR A O 1
ATOM 1392 N N . TYR A 1 190 ? -40.695 10.466 25.829 1.00 82.38 190 TYR A N 1
ATOM 1393 C CA . TYR A 1 190 ? -39.674 9.851 26.688 1.00 82.38 190 TYR A CA 1
ATOM 1394 C C . TYR A 1 190 ? -40.288 8.858 27.704 1.00 82.38 190 TYR A C 1
ATOM 1396 O O . TYR A 1 190 ? -40.067 8.982 28.915 1.00 82.38 190 TYR A O 1
ATOM 1404 N N . PRO A 1 191 ? -41.117 7.888 27.260 1.00 84.62 191 PRO A N 1
ATOM 1405 C CA . PRO A 1 191 ? -41.865 7.002 28.152 1.00 84.62 191 PRO A CA 1
ATOM 1406 C C . PRO A 1 191 ? -40.974 6.135 29.055 1.00 84.62 191 PRO A C 1
ATOM 1408 O O . PRO A 1 191 ? -41.405 5.775 30.150 1.00 84.62 191 PRO A O 1
ATOM 1411 N N . SER A 1 192 ? -39.732 5.833 28.653 1.00 83.94 192 SER A N 1
ATOM 1412 C CA . SER A 1 192 ? -38.819 4.974 29.426 1.00 83.94 192 SER A CA 1
ATOM 1413 C C . SER A 1 192 ? -38.215 5.644 30.675 1.00 83.94 192 SER A C 1
ATOM 1415 O O . SER A 1 192 ? -37.464 5.011 31.421 1.00 83.94 192 SER A O 1
ATOM 1417 N N . MET A 1 193 ? -38.568 6.909 30.943 1.00 84.31 193 MET A N 1
ATOM 1418 C CA . MET A 1 193 ? -38.289 7.604 32.208 1.00 84.31 193 MET A CA 1
ATOM 1419 C C . MET A 1 193 ? -39.300 7.297 33.332 1.00 84.31 193 MET A C 1
ATOM 1421 O O . MET A 1 193 ? -39.062 7.663 34.484 1.00 84.31 193 MET A O 1
ATOM 1425 N N . PHE A 1 194 ? -40.439 6.663 33.030 1.00 88.19 194 PHE A N 1
ATOM 1426 C CA . PHE A 1 194 ? -41.536 6.464 33.986 1.00 88.19 194 PHE A CA 1
ATOM 1427 C C . PHE A 1 194 ? -41.682 5.001 34.417 1.00 88.19 194 PHE A C 1
ATOM 1429 O O . PHE A 1 194 ? -41.404 4.075 33.660 1.00 88.19 194 PHE A O 1
ATOM 1436 N N . GLY A 1 195 ? -42.172 4.780 35.640 1.00 92.44 195 GLY A N 1
ATOM 1437 C CA . GLY A 1 195 ? -42.399 3.446 36.197 1.00 92.44 195 GLY A CA 1
ATOM 1438 C C . GLY A 1 195 ? -41.853 3.287 37.614 1.00 92.44 195 GLY A C 1
ATOM 1439 O O . GLY A 1 195 ? -41.665 4.263 38.335 1.00 92.44 195 GLY A O 1
ATOM 1440 N N . THR A 1 196 ? -41.626 2.038 38.031 1.00 96.00 196 THR A N 1
ATOM 1441 C CA . THR A 1 196 ? -41.065 1.713 39.355 1.00 96.00 196 THR A CA 1
ATOM 1442 C C . THR A 1 196 ? -39.602 1.306 39.224 1.00 96.00 196 THR A C 1
ATOM 1444 O O . THR A 1 196 ? -39.306 0.209 38.753 1.00 96.00 196 THR A O 1
ATOM 1447 N N . TYR A 1 197 ? -38.708 2.187 39.661 1.00 97.12 197 TYR A N 1
ATOM 1448 C CA . TYR A 1 197 ? -37.280 1.932 39.818 1.00 97.12 197 TYR A CA 1
ATOM 1449 C C . TYR A 1 197 ? -37.018 1.127 41.100 1.00 97.12 197 TYR A C 1
ATOM 1451 O O . TYR A 1 197 ? -37.774 1.237 42.072 1.00 97.12 197 TYR A O 1
ATOM 1459 N N . LYS A 1 198 ? -35.934 0.345 41.125 1.00 97.75 198 LYS A N 1
ATOM 1460 C CA . LYS A 1 198 ? -35.518 -0.459 42.287 1.00 97.75 198 LYS A CA 1
ATOM 1461 C C . LYS A 1 198 ? -34.257 0.120 42.922 1.00 97.75 198 LYS A C 1
ATOM 1463 O O . LYS A 1 198 ? -33.192 0.090 42.314 1.00 97.75 198 LYS A O 1
ATOM 1468 N N . LEU A 1 199 ? -34.382 0.630 44.145 1.00 98.19 199 LEU A N 1
ATOM 1469 C CA . LEU A 1 199 ? -33.274 1.153 44.941 1.00 98.19 199 LEU A CA 1
ATOM 1470 C C . LEU A 1 199 ? -32.655 0.039 45.797 1.00 98.19 199 LEU A C 1
ATOM 1472 O O . LEU A 1 199 ? -33.378 -0.730 46.435 1.00 98.19 199 LEU A O 1
ATOM 1476 N N . SER A 1 200 ? -31.327 0.009 45.873 1.00 97.38 200 SER A N 1
ATOM 1477 C CA . SER A 1 200 ? -30.553 -0.774 46.842 1.00 97.38 200 SER A CA 1
ATOM 1478 C C . SER A 1 200 ? -29.317 0.009 47.281 1.00 97.38 200 SER A C 1
ATOM 1480 O O . SER A 1 200 ? -28.730 0.711 46.464 1.00 97.38 200 SER A O 1
ATOM 1482 N N . PHE A 1 201 ? -28.908 -0.097 48.546 1.00 97.00 201 PHE A N 1
ATOM 1483 C CA . PHE A 1 201 ? -27.630 0.437 49.035 1.00 97.00 201 PHE A CA 1
ATOM 1484 C C . PHE A 1 201 ? -27.145 -0.283 50.297 1.00 97.00 201 PHE A C 1
ATOM 1486 O O . PHE A 1 201 ? -27.938 -0.827 51.069 1.00 97.00 201 PHE A O 1
ATOM 1493 N N . THR A 1 202 ? -25.832 -0.263 50.523 1.00 96.50 202 THR A N 1
ATOM 1494 C CA . THR A 1 202 ? -25.197 -0.682 51.776 1.00 96.50 202 THR A CA 1
ATOM 1495 C C . THR A 1 202 ? -25.303 0.444 52.809 1.00 96.50 202 THR A C 1
ATOM 1497 O O . THR A 1 202 ? -24.922 1.583 52.533 1.00 96.50 202 THR A O 1
ATOM 1500 N N . GLY A 1 203 ? -25.802 0.118 54.001 1.00 95.12 203 GLY A N 1
ATOM 1501 C CA . GLY A 1 203 ? -26.124 1.060 55.073 1.00 95.12 203 GLY A CA 1
ATOM 1502 C C . GLY A 1 203 ? -27.625 1.153 55.374 1.00 95.12 203 GLY A C 1
ATOM 1503 O O . GLY A 1 203 ? -28.467 0.506 54.743 1.00 95.12 203 GLY A O 1
ATOM 1504 N N . GLN A 1 204 ? -27.956 2.006 56.344 1.00 95.31 204 GLN A N 1
ATOM 1505 C CA . GLN A 1 204 ? -29.322 2.359 56.728 1.00 95.31 204 GLN A CA 1
ATOM 1506 C C . GLN A 1 204 ? -29.510 3.873 56.587 1.00 95.31 204 GLN A C 1
ATOM 1508 O O . GLN A 1 204 ? -28.674 4.642 57.059 1.00 95.31 204 GLN A O 1
ATOM 1513 N N . ALA A 1 205 ? -30.600 4.303 55.942 1.00 96.69 205 ALA A N 1
ATOM 1514 C CA . ALA A 1 205 ? -30.941 5.718 55.791 1.00 96.69 205 ALA A CA 1
ATOM 1515 C C . ALA A 1 205 ? -32.457 5.941 55.678 1.00 96.69 205 ALA A C 1
ATOM 1517 O O . ALA A 1 205 ? -33.207 5.081 55.215 1.00 96.69 205 ALA A O 1
ATOM 1518 N N . THR A 1 206 ? -32.899 7.143 56.038 1.00 97.06 206 THR A N 1
ATOM 1519 C CA . THR A 1 206 ? -34.216 7.687 55.689 1.00 97.06 206 THR A CA 1
ATOM 1520 C C . THR A 1 206 ? -34.158 8.210 54.257 1.00 97.06 206 THR A C 1
ATOM 1522 O O . THR A 1 206 ? -33.681 9.318 54.021 1.00 97.06 206 THR A O 1
ATOM 1525 N N . VAL A 1 207 ? -34.632 7.418 53.294 1.00 96.94 207 VAL A N 1
ATOM 1526 C CA . VAL A 1 207 ? -34.666 7.829 51.881 1.00 96.94 207 VAL A CA 1
ATOM 1527 C C . VAL A 1 207 ? -35.947 8.596 51.571 1.00 96.94 207 VAL A C 1
ATOM 1529 O O . VAL A 1 207 ? -37.042 8.150 51.923 1.00 96.94 207 VAL A O 1
ATOM 1532 N N . ARG A 1 208 ? -35.830 9.732 50.880 1.00 96.69 208 ARG A N 1
ATOM 1533 C CA . ARG A 1 208 ? -36.966 10.516 50.370 1.00 96.69 208 ARG A CA 1
ATOM 1534 C C . ARG A 1 208 ? -36.698 11.019 48.948 1.00 96.69 208 ARG A C 1
ATOM 1536 O O . ARG A 1 208 ? -35.545 11.284 48.618 1.00 96.69 208 ARG A O 1
ATOM 1543 N N . PRO A 1 209 ? -37.732 11.205 48.110 1.00 95.62 209 PRO A N 1
ATOM 1544 C CA . PRO A 1 209 ? -37.602 12.051 46.931 1.00 95.62 209 PRO A CA 1
ATOM 1545 C C . PRO A 1 209 ? -37.446 13.514 47.360 1.00 95.62 209 PRO A C 1
ATOM 1547 O O . PRO A 1 209 ? -38.080 13.944 48.324 1.00 95.62 209 PRO A O 1
ATOM 1550 N N . TYR A 1 210 ? -36.617 14.285 46.650 1.00 93.62 210 TYR A N 1
ATOM 1551 C CA . TYR A 1 210 ? -36.400 15.701 46.983 1.00 93.62 210 TYR A CA 1
ATOM 1552 C C . TYR A 1 210 ? -37.619 16.579 46.643 1.00 93.62 210 TYR A C 1
ATOM 1554 O O . TYR A 1 210 ? -37.958 17.473 47.410 1.00 93.62 210 TYR A O 1
ATOM 1562 N N . ASN A 1 211 ? -38.292 16.305 45.517 1.00 91.19 211 ASN A N 1
ATOM 1563 C CA . ASN A 1 211 ? -39.520 17.003 45.093 1.00 91.19 211 ASN A CA 1
ATOM 1564 C C . ASN A 1 211 ? -40.507 16.115 44.312 1.00 91.19 211 ASN A C 1
ATOM 1566 O O . ASN A 1 211 ? -41.714 16.319 44.415 1.00 91.19 211 ASN A O 1
ATOM 1570 N N . TYR A 1 212 ? -40.016 15.149 43.528 1.00 92.44 212 TYR A N 1
ATOM 1571 C CA . TYR A 1 212 ? -40.825 14.375 42.580 1.00 92.44 212 TYR A CA 1
ATOM 1572 C C . TYR A 1 212 ? -40.668 12.864 42.768 1.00 92.44 212 TYR A C 1
ATOM 1574 O O . TYR A 1 212 ? -39.611 12.388 43.180 1.00 92.44 212 TYR A O 1
ATOM 1582 N N . GLY A 1 213 ? -41.713 12.114 42.416 1.00 92.44 213 GLY A N 1
ATOM 1583 C CA . GLY A 1 213 ? -41.792 10.669 42.615 1.00 92.44 213 GLY A CA 1
ATOM 1584 C C . GLY A 1 213 ? -42.207 10.260 44.033 1.00 92.44 213 GLY A C 1
ATOM 1585 O O . GLY A 1 213 ? -42.407 11.090 44.920 1.00 92.44 213 GLY A O 1
ATOM 1586 N N . GLN A 1 214 ? -42.351 8.954 44.248 1.00 96.12 214 GLN A N 1
ATOM 1587 C CA . GLN A 1 214 ? -42.782 8.361 45.516 1.00 96.12 214 GLN A CA 1
ATOM 1588 C C . GLN A 1 214 ? -41.874 7.189 45.902 1.00 96.12 214 GLN A C 1
ATOM 1590 O O . GLN A 1 214 ? -41.838 6.175 45.208 1.00 96.12 214 GLN A O 1
ATOM 1595 N N . VAL A 1 215 ? -41.178 7.312 47.036 1.00 97.31 215 VAL A N 1
ATOM 1596 C CA . VAL A 1 215 ? -40.455 6.196 47.668 1.00 97.31 215 VAL A CA 1
ATOM 1597 C C . VAL A 1 215 ? -41.439 5.367 48.496 1.00 97.31 215 VAL A C 1
ATOM 1599 O O . VAL A 1 215 ? -42.208 5.917 49.285 1.00 97.31 215 VAL A O 1
ATOM 1602 N N . GLN A 1 216 ? -41.415 4.048 48.325 1.00 97.19 216 GLN A N 1
ATOM 1603 C CA . GLN A 1 216 ? -42.250 3.086 49.049 1.00 97.19 216 GLN A CA 1
ATOM 1604 C C . GLN A 1 216 ? -41.503 1.757 49.257 1.00 97.19 216 GLN A C 1
ATOM 1606 O O . GLN A 1 216 ? -40.382 1.591 48.782 1.00 97.19 216 GLN A O 1
ATOM 1611 N N . ASN A 1 217 ? -42.118 0.803 49.965 1.00 96.06 217 ASN A N 1
ATOM 1612 C CA . ASN A 1 217 ? -41.573 -0.549 50.178 1.00 96.06 217 ASN A CA 1
ATOM 1613 C C . ASN A 1 217 ? -40.136 -0.568 50.749 1.00 96.06 217 ASN A C 1
ATOM 1615 O O . ASN A 1 217 ? -39.341 -1.436 50.402 1.00 96.06 217 ASN A O 1
ATOM 1619 N N . VAL A 1 218 ? -39.800 0.401 51.611 1.00 96.44 218 VAL A N 1
ATOM 1620 C CA . VAL A 1 218 ? -38.464 0.527 52.214 1.00 96.44 218 VAL A CA 1
ATOM 1621 C C . VAL A 1 218 ? -38.237 -0.598 53.226 1.00 96.44 218 VAL A C 1
ATOM 1623 O O . VAL A 1 218 ? -38.972 -0.702 54.209 1.00 96.44 218 VAL A O 1
ATOM 1626 N N . VAL A 1 219 ? -37.205 -1.413 53.011 1.00 96.62 219 VAL A N 1
ATOM 1627 C CA . VAL A 1 219 ? -36.820 -2.527 53.889 1.00 96.62 219 VAL A CA 1
ATOM 1628 C C . VAL A 1 219 ? -35.327 -2.441 54.189 1.00 96.62 219 VAL A C 1
ATOM 1630 O O . VAL A 1 219 ? -34.513 -2.424 53.273 1.00 96.62 219 VAL A O 1
ATOM 1633 N N . TYR A 1 220 ? -34.962 -2.429 55.472 1.00 96.69 220 TYR A N 1
ATOM 1634 C CA . TYR A 1 220 ? -33.575 -2.571 55.923 1.00 96.69 220 TYR A CA 1
ATOM 1635 C C . TYR A 1 220 ? -33.336 -3.981 56.472 1.00 96.69 220 TYR A C 1
ATOM 1637 O O . TYR A 1 220 ? -34.059 -4.441 57.357 1.00 96.69 220 TYR A O 1
ATOM 1645 N N . ASN A 1 221 ? -32.305 -4.654 55.964 1.00 95.69 221 ASN A N 1
ATOM 1646 C CA . ASN A 1 221 ? -31.830 -5.942 56.447 1.00 95.69 221 ASN A CA 1
ATOM 1647 C C . ASN A 1 221 ? -30.506 -5.765 57.204 1.00 95.69 221 ASN A C 1
ATOM 1649 O O . ASN A 1 221 ? -29.448 -5.577 56.601 1.00 95.69 221 ASN A O 1
ATOM 1653 N N . ALA A 1 222 ? -30.565 -5.890 58.530 1.00 93.75 222 ALA A N 1
ATOM 1654 C CA . ALA A 1 222 ? -29.402 -5.764 59.405 1.00 93.75 222 ALA A CA 1
ATOM 1655 C C . ALA A 1 222 ? -28.362 -6.892 59.236 1.00 93.75 222 ALA A C 1
ATOM 1657 O O . ALA A 1 222 ? -27.201 -6.685 59.572 1.00 93.75 222 ALA A O 1
ATOM 1658 N N . LEU A 1 223 ? -28.737 -8.064 58.700 1.00 94.12 223 LEU A N 1
ATOM 1659 C CA . LEU A 1 223 ? -27.798 -9.178 58.485 1.00 94.12 223 LEU A CA 1
ATOM 1660 C C . LEU A 1 223 ? -26.859 -8.939 57.296 1.00 94.12 223 LEU A C 1
ATOM 1662 O O . LEU A 1 223 ? -25.739 -9.440 57.289 1.00 94.12 223 LEU A O 1
ATOM 1666 N N . THR A 1 224 ? -27.312 -8.182 56.295 1.00 93.12 224 THR A N 1
ATOM 1667 C CA . THR A 1 224 ? -26.529 -7.830 55.099 1.00 93.12 224 THR A CA 1
ATOM 1668 C C . THR A 1 224 ? -26.122 -6.353 55.078 1.00 93.12 224 THR A C 1
ATOM 1670 O O . THR A 1 224 ? -25.504 -5.905 54.115 1.00 93.12 224 THR A O 1
ATOM 1673 N N . ASN A 1 225 ? -26.490 -5.589 56.118 1.00 95.38 225 ASN A N 1
ATOM 1674 C CA . ASN A 1 225 ? -26.399 -4.127 56.177 1.00 95.38 225 ASN A CA 1
ATOM 1675 C C . ASN A 1 225 ? -26.889 -3.470 54.870 1.00 95.38 225 ASN A C 1
ATOM 1677 O O . ASN A 1 225 ? -26.174 -2.689 54.245 1.00 95.38 225 ASN A O 1
ATOM 1681 N N . THR A 1 226 ? -28.075 -3.858 54.394 1.00 95.81 226 THR A N 1
ATOM 1682 C CA . THR A 1 226 ? -28.612 -3.404 53.099 1.00 95.81 226 THR A CA 1
ATOM 1683 C C . THR A 1 226 ? -29.992 -2.797 53.273 1.00 95.81 226 THR A C 1
ATOM 1685 O O . THR A 1 226 ? -30.854 -3.412 53.898 1.00 95.81 226 THR A O 1
ATOM 1688 N N . THR A 1 227 ? -30.229 -1.635 52.670 1.00 97.62 227 THR A N 1
ATOM 1689 C CA . THR A 1 227 ? -31.572 -1.072 52.507 1.00 97.62 227 THR A CA 1
ATOM 1690 C C . THR A 1 227 ? -32.007 -1.201 51.052 1.00 97.62 227 THR A C 1
ATOM 1692 O O . THR A 1 227 ? -31.244 -0.867 50.147 1.00 97.62 227 THR A O 1
ATOM 1695 N N . THR A 1 228 ? -33.239 -1.647 50.820 1.00 98.06 228 THR A N 1
ATOM 1696 C CA . THR A 1 228 ? -33.893 -1.657 49.504 1.00 98.06 228 THR A CA 1
ATOM 1697 C C . THR A 1 228 ? -35.187 -0.847 49.541 1.00 98.06 228 THR A C 1
ATOM 1699 O O . THR A 1 228 ? -35.780 -0.670 50.607 1.00 98.06 228 THR A O 1
ATOM 1702 N N . ALA A 1 229 ? -35.617 -0.315 48.395 1.00 97.94 229 ALA A N 1
ATOM 1703 C CA . ALA A 1 229 ? -36.891 0.394 48.256 1.00 97.94 229 ALA A CA 1
ATOM 1704 C C . ALA A 1 229 ? -37.383 0.416 46.799 1.00 97.94 229 ALA A C 1
ATOM 1706 O O . ALA A 1 229 ? -36.616 0.197 45.861 1.00 97.94 229 ALA A O 1
ATOM 1707 N N . ASP A 1 230 ? -38.653 0.766 46.615 1.00 98.06 230 ASP A N 1
ATOM 1708 C CA . ASP A 1 230 ? -39.235 1.107 45.317 1.00 98.06 230 ASP A CA 1
ATOM 1709 C C . ASP A 1 230 ? -39.322 2.629 45.166 1.00 98.06 230 ASP A C 1
ATOM 1711 O O . ASP A 1 230 ? -39.794 3.314 46.075 1.00 98.06 230 ASP A O 1
ATOM 1715 N N . LEU A 1 231 ? -38.936 3.157 44.002 1.00 97.50 231 LEU A N 1
ATOM 1716 C CA . LEU A 1 231 ? -39.155 4.556 43.625 1.00 97.50 231 LEU A CA 1
ATOM 1717 C C . LEU A 1 231 ? -40.082 4.625 42.407 1.00 97.50 231 LEU A C 1
ATOM 1719 O O . LEU A 1 231 ? -39.705 4.245 41.301 1.00 97.50 231 LEU A O 1
ATOM 1723 N N . VAL A 1 232 ? -41.299 5.123 42.611 1.00 96.56 232 VAL A N 1
ATOM 1724 C CA . VAL A 1 232 ? -42.304 5.297 41.556 1.00 96.56 232 VAL A CA 1
ATOM 1725 C C . VAL A 1 232 ? -42.183 6.699 40.959 1.00 96.56 232 VAL A C 1
ATOM 1727 O O . VAL A 1 232 ? -42.391 7.683 41.667 1.00 96.56 232 VAL A O 1
ATOM 1730 N N . ILE A 1 233 ? -41.886 6.787 39.661 1.00 93.19 233 ILE A N 1
ATOM 1731 C CA . ILE A 1 233 ? -41.853 8.028 38.871 1.00 93.19 233 ILE A CA 1
ATOM 1732 C C . ILE A 1 233 ? -43.044 8.025 37.906 1.00 93.19 233 ILE A C 1
ATOM 1734 O O . ILE A 1 233 ? -43.212 7.094 37.113 1.00 93.19 233 ILE A O 1
ATOM 1738 N N . ARG A 1 234 ? -43.902 9.045 37.991 1.00 89.69 234 ARG A N 1
ATOM 1739 C CA . ARG A 1 234 ? -45.172 9.153 37.251 1.00 89.69 234 ARG A CA 1
ATOM 1740 C C . ARG A 1 234 ? -45.051 10.138 36.077 1.00 89.69 234 ARG A C 1
ATOM 1742 O O . ARG A 1 234 ? -44.240 11.051 36.156 1.00 89.69 234 ARG A O 1
ATOM 1749 N N . PRO A 1 235 ? -45.934 10.056 35.064 1.00 82.50 235 PRO A N 1
ATOM 1750 C CA . PRO A 1 235 ? -46.099 11.035 33.976 1.00 82.50 235 PRO A CA 1
ATOM 1751 C C . PRO A 1 235 ? -45.981 12.537 34.293 1.00 82.50 235 PRO A C 1
ATOM 1753 O O . PRO A 1 235 ? -45.687 13.324 33.399 1.00 82.50 235 PRO A O 1
ATOM 1756 N N . THR A 1 236 ? -46.288 12.945 35.526 1.00 81.44 236 THR A N 1
ATOM 1757 C CA . THR A 1 236 ? -46.306 14.344 35.990 1.00 81.44 236 THR A CA 1
ATOM 1758 C C . THR A 1 236 ? -45.139 14.696 36.916 1.00 81.44 236 THR A C 1
ATOM 1760 O O . THR A 1 236 ? -45.074 15.818 37.412 1.00 81.44 236 THR A O 1
ATOM 1763 N N . ASP A 1 237 ? -44.269 13.735 37.223 1.00 84.44 237 ASP A N 1
ATOM 1764 C CA . ASP A 1 237 ? -43.063 13.946 38.018 1.00 84.44 237 ASP A CA 1
ATOM 1765 C C . ASP A 1 237 ? -41.945 14.517 37.130 1.00 84.44 237 ASP A C 1
ATOM 1767 O O . ASP A 1 237 ? -41.811 14.139 35.969 1.00 84.44 237 ASP A O 1
ATOM 1771 N N . GLY A 1 238 ? -41.167 15.457 37.673 1.00 81.62 238 GLY A N 1
ATOM 1772 C CA . GLY A 1 238 ? -40.083 16.131 36.959 1.00 81.62 238 GLY A CA 1
ATOM 1773 C C . GLY A 1 238 ? -38.769 15.347 36.983 1.00 81.62 238 GLY A C 1
ATOM 1774 O O . GLY A 1 238 ? -38.611 14.333 36.312 1.00 81.62 238 GLY A O 1
ATOM 1775 N N . TYR A 1 239 ? -37.786 15.857 37.726 1.00 88.38 239 TYR A N 1
ATOM 1776 C CA . TYR A 1 239 ? -36.474 15.219 37.859 1.00 88.38 239 TYR A CA 1
ATOM 1777 C C . TYR A 1 239 ? -36.433 14.130 38.927 1.00 88.38 239 TYR A C 1
ATOM 1779 O O . TYR A 1 239 ? -37.133 14.195 39.938 1.00 88.38 239 TYR A O 1
ATOM 1787 N N . VAL A 1 240 ? -35.539 13.161 38.732 1.00 91.75 240 VAL A N 1
ATOM 1788 C CA . VAL A 1 240 ? -35.303 12.074 39.685 1.00 91.75 240 VAL A CA 1
ATOM 1789 C C . VAL A 1 240 ? -34.120 12.445 40.574 1.00 91.75 240 VAL A C 1
ATOM 1791 O O . VAL A 1 240 ? -32.966 12.373 40.152 1.00 91.75 240 VAL A O 1
ATOM 1794 N N . ALA A 1 241 ? -34.408 12.842 41.812 1.00 95.25 241 ALA A N 1
ATOM 1795 C CA . ALA A 1 241 ? -33.407 13.140 42.834 1.00 95.25 241 ALA A CA 1
ATOM 1796 C C . ALA A 1 241 ? -33.868 12.633 44.206 1.00 95.25 241 ALA A C 1
ATOM 1798 O O . ALA A 1 241 ? -35.023 12.837 44.595 1.00 95.25 241 ALA A O 1
ATOM 1799 N N . LEU A 1 242 ? -32.956 11.991 44.938 1.00 97.38 242 LEU A N 1
ATOM 1800 C CA . LEU A 1 242 ? -33.206 11.434 46.268 1.00 97.38 242 LEU A CA 1
ATOM 1801 C C . LEU A 1 242 ? -32.333 12.121 47.320 1.00 97.38 242 LEU A C 1
ATOM 1803 O O . LEU A 1 242 ? -31.208 12.537 47.041 1.00 97.38 242 LEU A O 1
ATOM 1807 N N . THR A 1 243 ? -32.840 12.175 48.547 1.00 97.75 243 THR A N 1
ATOM 1808 C CA . THR A 1 243 ? -32.085 12.506 49.755 1.00 97.75 243 THR A CA 1
ATOM 1809 C C . THR A 1 243 ? -32.048 11.312 50.701 1.00 97.75 243 THR A C 1
ATOM 1811 O O . THR A 1 243 ? -33.021 10.567 50.832 1.00 97.75 243 THR A O 1
ATOM 1814 N N . PHE A 1 244 ? -30.901 11.135 51.351 1.00 98.00 244 PHE A N 1
ATOM 1815 C CA . PHE A 1 244 ? -30.580 10.061 52.279 1.00 98.00 244 PHE A CA 1
ATOM 1816 C C . PHE A 1 244 ? -30.163 10.718 53.596 1.00 98.00 244 PHE A C 1
ATOM 1818 O O . PHE A 1 244 ? -29.058 11.254 53.700 1.00 98.00 244 PHE A O 1
ATOM 1825 N N . SER A 1 245 ? -31.065 10.727 54.580 1.00 97.19 245 SER A N 1
ATOM 1826 C CA . SER A 1 245 ? -30.822 11.353 55.886 1.00 97.19 245 SER A CA 1
ATOM 1827 C C . SER A 1 245 ? -30.882 10.371 57.054 1.00 97.19 245 SER A C 1
ATOM 1829 O O . SER A 1 245 ? -31.411 9.267 56.922 1.00 97.19 245 SER A O 1
ATOM 1831 N N . ASN A 1 246 ? -30.344 10.757 58.212 1.00 96.12 246 ASN A N 1
ATOM 1832 C CA . ASN A 1 246 ? -30.120 9.866 59.357 1.00 96.12 246 ASN A CA 1
ATOM 1833 C C . ASN A 1 246 ? -29.267 8.636 58.979 1.00 96.12 246 ASN A C 1
ATOM 1835 O O . ASN A 1 246 ? -29.541 7.516 59.417 1.00 96.12 246 ASN A O 1
ATOM 1839 N N . THR A 1 247 ? -28.268 8.835 58.119 1.00 94.56 247 THR A N 1
ATOM 1840 C CA . THR A 1 247 ? -27.294 7.807 57.746 1.00 94.56 247 THR A CA 1
ATOM 1841 C C . THR A 1 247 ? -26.402 7.472 58.942 1.00 94.56 247 THR A C 1
ATOM 1843 O O . THR A 1 247 ? -26.004 8.355 59.701 1.00 94.56 247 THR A O 1
ATOM 1846 N N . THR A 1 248 ? -26.069 6.195 59.142 1.00 77.50 248 THR A N 1
ATOM 1847 C CA . THR A 1 248 ? -25.194 5.809 60.269 1.00 77.50 248 THR A CA 1
ATOM 1848 C C . THR A 1 248 ? -23.721 6.122 59.984 1.00 77.50 248 THR A C 1
ATOM 1850 O O . THR A 1 248 ? -23.016 6.583 60.875 1.00 77.50 248 THR A O 1
ATOM 1853 N N . HIS A 1 249 ? -23.279 5.918 58.736 1.00 83.69 249 HIS A N 1
ATOM 1854 C CA . HIS A 1 249 ? -21.939 6.246 58.222 1.00 83.69 249 HIS A CA 1
ATOM 1855 C C . HIS A 1 249 ? -22.011 6.624 56.725 1.00 83.69 249 HIS A C 1
ATOM 1857 O O . HIS A 1 249 ? -21.221 6.142 55.916 1.00 83.69 249 HIS A O 1
ATOM 1863 N N . GLY A 1 250 ? -23.021 7.410 56.330 1.00 91.31 250 GLY A N 1
ATOM 1864 C CA . GLY A 1 250 ? -23.359 7.616 54.918 1.00 91.31 250 GLY A CA 1
ATOM 1865 C C . GLY A 1 250 ? -23.966 6.366 54.265 1.00 91.31 250 GLY A C 1
ATOM 1866 O O . GLY A 1 250 ? -24.678 5.605 54.929 1.00 91.31 250 GLY A O 1
ATOM 1867 N N . ALA A 1 251 ? -23.709 6.157 52.970 1.00 95.00 251 ALA A N 1
ATOM 1868 C CA . ALA A 1 251 ? -24.153 4.968 52.234 1.00 95.00 251 ALA A CA 1
ATOM 1869 C C . ALA A 1 251 ? -23.188 4.594 51.099 1.00 95.00 251 ALA A C 1
ATOM 1871 O O . ALA A 1 251 ? -22.707 5.457 50.369 1.00 95.00 251 ALA A O 1
ATOM 1872 N N . GLN A 1 252 ? -22.968 3.294 50.907 1.00 95.12 252 GLN A N 1
ATOM 1873 C CA . GLN A 1 252 ? -22.117 2.734 49.849 1.00 95.12 252 GLN A CA 1
ATOM 1874 C C . GLN A 1 252 ? -22.946 1.880 48.882 1.00 95.12 252 GLN A C 1
ATOM 1876 O O . GLN A 1 252 ? -24.046 1.446 49.219 1.00 95.12 252 GLN A O 1
ATOM 1881 N N . ASN A 1 253 ? -22.411 1.597 47.690 1.00 93.88 253 ASN A N 1
ATOM 1882 C CA . ASN A 1 253 ? -23.040 0.720 46.690 1.00 93.88 253 ASN A CA 1
ATOM 1883 C C . ASN A 1 253 ? -24.496 1.109 46.367 1.00 93.88 253 ASN A C 1
ATOM 1885 O O . ASN A 1 253 ? -25.363 0.243 46.249 1.00 93.88 253 ASN A O 1
ATOM 1889 N N . VAL A 1 254 ? -24.779 2.414 46.278 1.00 96.25 254 VAL A N 1
ATOM 1890 C CA . VAL A 1 254 ? -26.107 2.909 45.897 1.00 96.25 254 VAL A CA 1
ATOM 1891 C C . VAL A 1 254 ? -26.369 2.537 44.441 1.00 96.25 254 VAL A C 1
ATOM 1893 O O . VAL A 1 254 ? -25.601 2.912 43.561 1.00 96.25 254 VAL A O 1
ATOM 1896 N N . GLN A 1 255 ? -27.459 1.817 44.204 1.00 96.31 255 GLN A N 1
ATOM 1897 C CA . GLN A 1 255 ? -27.943 1.424 42.887 1.00 96.31 255 GLN A CA 1
ATOM 1898 C C . GLN A 1 255 ? -29.401 1.832 42.740 1.00 96.31 255 GLN A C 1
ATOM 1900 O O . GLN A 1 255 ? -30.210 1.540 43.624 1.00 96.31 255 GLN A O 1
ATOM 1905 N N . LEU A 1 256 ? -29.758 2.451 41.618 1.00 97.06 256 LEU A N 1
ATOM 1906 C CA . LEU A 1 256 ? -31.141 2.781 41.280 1.00 97.06 256 LEU A CA 1
ATOM 1907 C C . LEU A 1 256 ? -31.466 2.183 39.910 1.00 97.06 256 LEU A C 1
ATOM 1909 O O . LEU A 1 256 ? -31.250 2.802 38.869 1.00 97.06 256 LEU A O 1
ATOM 1913 N N . LEU A 1 257 ? -31.958 0.944 39.910 1.00 96.25 257 LEU A N 1
ATOM 1914 C CA . LEU A 1 257 ? -32.216 0.209 38.677 1.00 96.25 257 LEU A CA 1
ATOM 1915 C C . LEU A 1 257 ? -33.494 0.704 37.994 1.00 96.25 257 LEU A C 1
ATOM 1917 O O . LEU A 1 257 ? -34.510 0.944 38.654 1.00 96.25 257 LEU A O 1
ATOM 1921 N N . ARG A 1 258 ? -33.437 0.833 36.667 1.00 94.06 258 ARG A N 1
ATOM 1922 C CA . ARG A 1 258 ? -34.539 1.252 35.791 1.00 94.06 258 ARG A CA 1
ATOM 1923 C C . ARG A 1 258 ? -35.760 0.319 35.901 1.00 94.06 258 ARG A C 1
ATOM 1925 O O . ARG A 1 258 ? -35.607 -0.856 36.250 1.00 94.06 258 ARG A O 1
ATOM 1932 N N . PRO A 1 259 ? -36.973 0.801 35.568 1.00 92.69 259 PRO A N 1
ATOM 1933 C CA . PRO A 1 259 ? -38.160 -0.044 35.481 1.00 92.69 259 PRO A CA 1
ATOM 1934 C C . PRO A 1 259 ? -37.923 -1.267 34.585 1.00 92.69 259 PRO A C 1
ATOM 1936 O O . PRO A 1 259 ? -37.283 -1.167 33.544 1.00 92.69 259 PRO A O 1
ATOM 1939 N N . GLY A 1 260 ? -38.425 -2.428 35.012 1.00 88.44 260 GLY A N 1
ATOM 1940 C CA . GLY A 1 260 ? -38.206 -3.717 34.339 1.00 88.44 260 GLY A CA 1
ATOM 1941 C C . GLY A 1 260 ? -36.994 -4.514 34.842 1.00 88.44 260 GLY A C 1
ATOM 1942 O O . GLY A 1 260 ? -36.977 -5.732 34.681 1.00 88.44 260 GLY A O 1
ATOM 1943 N N . TYR A 1 261 ? -36.031 -3.880 35.521 1.00 89.69 261 TYR A N 1
ATOM 1944 C CA . TYR A 1 261 ? -34.812 -4.539 36.005 1.00 89.69 261 TYR A CA 1
ATOM 1945 C C . TYR A 1 261 ? -34.901 -4.904 37.497 1.00 89.69 261 TYR A C 1
ATOM 1947 O O . TYR A 1 261 ? -35.407 -4.143 38.323 1.00 89.69 261 TYR A O 1
ATOM 1955 N N . ALA A 1 262 ? -34.417 -6.098 37.852 1.00 88.44 262 ALA A N 1
ATOM 1956 C CA . ALA A 1 262 ? -34.456 -6.634 39.214 1.00 88.44 262 ALA A CA 1
ATOM 1957 C C . ALA A 1 262 ? -33.113 -6.462 39.943 1.00 88.44 262 ALA A C 1
ATOM 1959 O O . ALA A 1 262 ? -32.049 -6.599 39.340 1.00 88.44 262 ALA A O 1
ATOM 1960 N N . LEU A 1 263 ? -33.166 -6.213 41.258 1.00 88.38 263 LEU A N 1
ATOM 1961 C CA . LEU A 1 263 ? -31.975 -6.159 42.114 1.00 88.38 263 LEU A CA 1
ATOM 1962 C C . LEU A 1 263 ? -31.200 -7.485 42.061 1.00 88.38 263 LEU A C 1
ATOM 1964 O O . LEU A 1 263 ? -31.801 -8.558 42.028 1.00 88.38 263 LEU A O 1
ATOM 1968 N N . GLY A 1 264 ? -29.868 -7.407 42.071 1.00 81.00 264 GLY A N 1
ATOM 1969 C CA . GLY A 1 264 ? -28.993 -8.581 41.978 1.00 81.00 264 GLY A CA 1
ATOM 1970 C C . GLY A 1 264 ? -28.854 -9.179 40.571 1.00 81.00 264 GLY A C 1
ATOM 1971 O O . GLY A 1 264 ? -28.240 -10.234 40.430 1.00 81.00 264 GLY A O 1
ATOM 1972 N N . THR A 1 265 ? -29.392 -8.536 39.527 1.00 85.19 265 THR A N 1
ATOM 1973 C CA . THR A 1 265 ? -29.086 -8.918 38.139 1.00 85.19 265 THR A CA 1
ATOM 1974 C C . THR A 1 265 ? -27.611 -8.671 37.799 1.00 85.19 265 THR A C 1
ATOM 1976 O O . THR A 1 265 ? -27.019 -7.686 38.234 1.00 85.19 265 THR A O 1
ATOM 1979 N N . GLY A 1 266 ? -27.023 -9.551 36.982 1.00 81.50 266 GLY A N 1
ATOM 1980 C CA . GLY A 1 266 ? -25.679 -9.374 36.415 1.00 81.50 266 GLY A CA 1
ATOM 1981 C C . GLY A 1 266 ? -25.645 -8.537 35.127 1.00 81.50 266 GLY A C 1
ATOM 1982 O O . GLY A 1 266 ? -24.583 -8.374 34.528 1.00 81.50 266 GLY A O 1
ATOM 1983 N N . GLN A 1 267 ? -26.796 -8.045 34.659 1.00 85.50 267 GLN A N 1
ATOM 1984 C CA . GLN A 1 267 ? -26.891 -7.191 33.475 1.00 85.50 267 GLN A CA 1
ATOM 1985 C C . GLN A 1 267 ? -26.409 -5.765 33.793 1.00 85.50 267 GLN A C 1
ATOM 1987 O O . GLN A 1 267 ? -26.811 -5.188 34.796 1.00 85.50 267 GLN A O 1
ATOM 1992 N N . VAL A 1 268 ? -25.564 -5.195 32.928 1.00 91.12 268 VAL A N 1
ATOM 1993 C CA . VAL A 1 268 ? -25.011 -3.833 33.087 1.00 91.12 268 VAL A CA 1
ATOM 1994 C C . VAL A 1 268 ? -25.719 -2.826 32.178 1.00 91.12 268 VAL A C 1
ATOM 1996 O O . VAL A 1 268 ? -26.133 -1.759 32.633 1.00 91.12 268 VAL A O 1
ATOM 1999 N N . PHE A 1 269 ? -25.888 -3.179 30.904 1.00 95.44 269 PHE A N 1
ATOM 2000 C CA . PHE A 1 269 ? -26.495 -2.324 29.882 1.00 95.44 269 PHE A CA 1
ATOM 2001 C C . PHE A 1 269 ? -27.985 -2.607 29.714 1.00 95.44 269 PHE A C 1
ATOM 2003 O O . PHE A 1 269 ? -28.405 -3.758 29.860 1.00 95.44 269 PHE A O 1
ATOM 2010 N N . THR A 1 270 ? -28.787 -1.594 29.383 1.00 92.06 270 THR A N 1
ATOM 2011 C CA . THR A 1 270 ? -30.215 -1.818 29.107 1.00 92.06 270 THR A CA 1
ATOM 2012 C C . THR A 1 270 ? -30.416 -2.662 27.849 1.00 92.06 270 THR A C 1
ATOM 2014 O O . THR A 1 270 ? -29.679 -2.563 26.867 1.00 92.06 270 THR A O 1
ATOM 2017 N N . SER A 1 271 ? -31.441 -3.509 27.875 1.00 86.88 271 SER A N 1
ATOM 2018 C CA . SER A 1 271 ? -31.897 -4.280 26.719 1.00 86.88 271 SER A CA 1
ATOM 2019 C C . SER A 1 271 ? -32.314 -3.351 25.575 1.00 86.88 271 SER A C 1
ATOM 2021 O O . SER A 1 271 ? -32.061 -3.650 24.414 1.00 86.88 271 SER A O 1
ATOM 2023 N N . GLU A 1 272 ? -32.889 -2.191 25.900 1.00 87.06 272 GLU A N 1
ATOM 2024 C CA . GLU A 1 272 ? -33.226 -1.116 24.965 1.00 87.06 272 GLU A CA 1
ATOM 2025 C C . GLU A 1 272 ? -31.981 -0.614 24.206 1.00 87.06 272 GLU A C 1
ATOM 2027 O O . GLU A 1 272 ? -31.989 -0.579 22.974 1.00 87.06 272 GLU A O 1
ATOM 2032 N N . PHE A 1 273 ? -30.886 -0.315 24.916 1.00 93.06 273 PHE A N 1
ATOM 2033 C CA . PHE A 1 273 ? -29.604 0.102 24.333 1.00 93.06 273 PHE A CA 1
ATOM 2034 C C . PHE A 1 273 ? -28.969 -0.987 23.462 1.00 93.06 273 PHE A C 1
ATOM 2036 O O . PHE A 1 273 ? -28.616 -0.736 22.308 1.00 93.06 273 PHE A O 1
ATOM 2043 N N . LEU A 1 274 ? -28.892 -2.222 23.967 1.00 91.25 274 LEU A N 1
ATOM 2044 C CA . LEU A 1 274 ? -28.336 -3.355 23.218 1.00 91.25 274 LEU A CA 1
ATOM 2045 C C . LEU A 1 274 ? -29.140 -3.652 21.935 1.00 91.25 274 LEU A C 1
ATOM 2047 O O . LEU A 1 274 ? -28.549 -3.940 20.893 1.00 91.25 274 LEU A O 1
ATOM 2051 N N . ASN A 1 275 ? -30.470 -3.512 21.979 1.00 85.69 275 ASN A N 1
ATOM 2052 C CA . ASN A 1 275 ? -31.343 -3.649 20.811 1.00 85.69 275 ASN A CA 1
ATOM 2053 C C . ASN A 1 275 ? -31.173 -2.494 19.810 1.00 85.69 275 ASN A C 1
ATOM 2055 O O . ASN A 1 275 ? -31.100 -2.738 18.605 1.00 85.69 275 ASN A O 1
ATOM 2059 N N . ALA A 1 276 ? -31.064 -1.246 20.277 1.00 89.62 276 ALA A N 1
ATOM 2060 C CA . ALA A 1 276 ? -30.844 -0.087 19.407 1.00 89.62 276 ALA A CA 1
ATOM 2061 C C . ALA A 1 276 ? -29.488 -0.135 18.679 1.00 89.62 276 ALA A C 1
ATOM 2063 O O . ALA A 1 276 ? -29.376 0.381 17.565 1.00 89.62 276 ALA A O 1
ATOM 2064 N N . LEU A 1 277 ? -28.488 -0.805 19.266 1.00 92.25 277 LEU A N 1
ATOM 2065 C CA . LEU A 1 277 ? -27.180 -1.067 18.656 1.00 92.25 277 LEU A CA 1
ATOM 2066 C C . LEU A 1 277 ? -27.191 -2.194 17.601 1.00 92.25 277 LEU A C 1
ATOM 2068 O O . LEU A 1 277 ? -26.227 -2.329 16.843 1.00 92.25 277 LEU A O 1
ATOM 2072 N N . ALA A 1 278 ? -28.249 -3.009 17.508 1.00 86.44 278 ALA A N 1
ATOM 2073 C CA . ALA A 1 278 ? -28.306 -4.162 16.601 1.00 86.44 278 ALA A CA 1
ATOM 2074 C C . ALA A 1 278 ? -27.986 -3.862 15.110 1.00 86.44 278 ALA A C 1
ATOM 2076 O O . ALA A 1 278 ? -27.262 -4.669 14.523 1.00 86.44 278 ALA A O 1
ATOM 2077 N N . PRO A 1 279 ? -28.417 -2.733 14.495 1.00 86.44 279 PRO A N 1
ATOM 2078 C CA . PRO A 1 279 ? -28.122 -2.398 13.090 1.00 86.44 279 PRO A CA 1
ATOM 2079 C C . PRO A 1 279 ? -26.626 -2.287 12.733 1.00 86.44 279 PRO A C 1
ATOM 2081 O O . PRO A 1 279 ? -26.253 -2.419 11.562 1.00 86.44 279 PRO A O 1
ATOM 2084 N N . PHE A 1 280 ? -25.777 -2.026 13.728 1.00 91.56 280 PHE A N 1
ATOM 2085 C CA . PHE A 1 280 ? -24.413 -1.539 13.537 1.00 91.56 280 PHE A CA 1
ATOM 2086 C C . PHE A 1 280 ? -23.347 -2.640 13.647 1.00 91.56 280 PHE A C 1
ATOM 2088 O O . PHE A 1 280 ? -23.479 -3.553 14.460 1.00 91.56 280 PHE A O 1
ATOM 2095 N N . SER A 1 281 ? -22.269 -2.549 12.868 1.00 91.38 281 SER A N 1
ATOM 2096 C CA . SER A 1 281 ? -21.057 -3.374 12.993 1.00 91.38 281 SER A CA 1
ATOM 2097 C C . SER A 1 281 ? -20.104 -2.872 14.078 1.00 91.38 281 SER A C 1
ATOM 2099 O O . SER A 1 281 ? -19.349 -3.660 14.642 1.00 91.38 281 SER A O 1
ATOM 2101 N N . THR A 1 282 ? -20.118 -1.561 14.338 1.00 95.56 282 THR A N 1
ATOM 2102 C CA . THR A 1 282 ? -19.053 -0.858 15.064 1.00 95.56 282 THR A CA 1
ATOM 2103 C C . THR A 1 282 ? -19.628 0.200 16.009 1.00 95.56 282 THR A C 1
ATOM 2105 O O . THR A 1 282 ? -20.584 0.893 15.657 1.00 95.56 282 THR A O 1
ATOM 2108 N N . ILE A 1 283 ? -19.043 0.350 17.196 1.00 97.44 283 ILE A N 1
ATOM 2109 C CA . ILE A 1 283 ? -19.435 1.332 18.217 1.00 97.44 283 ILE A CA 1
ATOM 2110 C C . ILE A 1 283 ? -18.278 2.315 18.426 1.00 97.44 283 ILE A C 1
ATOM 2112 O O . ILE A 1 283 ? -17.218 1.913 18.899 1.00 97.44 283 ILE A O 1
ATOM 2116 N N . ARG A 1 284 ? -18.463 3.599 18.103 1.00 97.69 284 ARG A N 1
ATOM 2117 C CA . ARG A 1 284 ? -17.524 4.673 18.479 1.00 97.69 284 ARG A CA 1
ATOM 2118 C C . ARG A 1 284 ? -17.919 5.248 19.833 1.00 97.69 284 ARG A C 1
ATOM 2120 O O . ARG A 1 284 ? -19.102 5.325 20.152 1.00 97.69 284 ARG A O 1
ATOM 2127 N N . THR A 1 285 ? -16.937 5.604 20.648 1.00 96.62 285 THR A N 1
ATOM 2128 C CA . THR A 1 285 ? -17.161 5.988 22.052 1.00 96.62 285 THR A CA 1
ATOM 2129 C C . THR A 1 285 ? -16.649 7.395 22.365 1.00 96.62 285 THR A C 1
ATOM 2131 O O . THR A 1 285 ? -16.246 7.659 23.489 1.00 96.62 285 THR A O 1
ATOM 2134 N N . MET A 1 286 ? -16.639 8.297 21.381 1.00 95.38 286 MET A N 1
ATOM 2135 C CA . MET A 1 286 ? -15.993 9.614 21.461 1.00 95.38 286 MET A CA 1
ATOM 2136 C C . MET A 1 286 ? -16.669 10.531 22.498 1.00 95.38 286 MET A C 1
ATOM 2138 O O . MET A 1 286 ? -15.986 11.079 23.366 1.00 95.38 286 MET A O 1
ATOM 2142 N N . GLU A 1 287 ? -18.007 10.628 22.483 1.00 92.31 287 GLU A N 1
ATOM 2143 C CA . GLU A 1 287 ? -18.759 11.379 23.509 1.00 92.31 287 GLU A CA 1
ATOM 2144 C C . GLU A 1 287 ? -18.725 10.651 24.869 1.00 92.31 287 GLU A C 1
ATOM 2146 O O . GLU A 1 287 ? -18.446 11.267 25.894 1.00 92.31 287 GLU A O 1
ATOM 2151 N N . ALA A 1 288 ? -18.918 9.326 24.899 1.00 94.44 288 ALA A N 1
ATOM 2152 C CA . ALA A 1 288 ? -18.855 8.528 26.135 1.00 94.44 288 ALA A CA 1
ATOM 2153 C C . ALA A 1 288 ? -17.469 8.522 26.831 1.00 94.44 288 ALA A C 1
ATOM 2155 O O . ALA A 1 288 ? -17.377 8.217 28.023 1.00 94.44 288 ALA A O 1
ATOM 2156 N N . LEU A 1 289 ? -16.397 8.860 26.106 1.00 94.56 289 LEU A N 1
ATOM 2157 C CA . LEU A 1 289 ? -15.034 9.041 26.619 1.00 94.56 289 LEU A CA 1
ATOM 2158 C C . LEU A 1 289 ? -14.643 10.521 26.799 1.00 94.56 289 LEU A C 1
ATOM 2160 O O . LEU A 1 289 ? -13.477 10.801 27.073 1.00 94.56 289 LEU A O 1
ATOM 2164 N N . GLU A 1 290 ? -15.574 11.467 26.621 1.00 94.00 290 GLU A N 1
ATOM 2165 C CA . GLU A 1 290 ? -15.340 12.918 26.758 1.00 94.00 290 GLU A CA 1
ATOM 2166 C C . GLU A 1 290 ? -14.155 13.436 25.909 1.00 94.00 290 GLU A C 1
ATOM 2168 O O . GLU A 1 290 ? -13.464 14.383 26.281 1.00 94.00 290 GLU A O 1
ATOM 2173 N N . THR A 1 291 ? -13.880 12.808 24.756 1.00 93.06 291 THR A N 1
ATOM 2174 C CA . THR A 1 291 ? -12.587 12.923 24.042 1.00 93.06 291 THR A CA 1
ATOM 2175 C C . THR A 1 291 ? -12.151 14.362 23.752 1.00 93.06 291 THR A C 1
ATOM 2177 O O . THR A 1 291 ? -10.978 14.681 23.919 1.00 93.06 291 THR A O 1
ATOM 2180 N N . ASN A 1 292 ? -13.080 15.245 23.370 1.00 91.00 292 ASN A N 1
ATOM 2181 C CA . ASN A 1 292 ? -12.798 16.654 23.051 1.00 91.00 292 ASN A CA 1
ATOM 2182 C C . ASN A 1 292 ? -12.420 17.519 24.277 1.00 91.00 292 ASN A C 1
ATOM 2184 O O . ASN A 1 292 ? -12.214 18.725 24.138 1.00 91.00 292 ASN A O 1
ATOM 2188 N N . SER A 1 293 ? -12.410 16.966 25.493 1.00 85.62 293 SER A N 1
ATOM 2189 C CA . SER A 1 293 ? -12.067 17.682 26.733 1.00 85.62 293 SER A CA 1
ATOM 2190 C C . SER A 1 293 ? -11.479 16.769 27.821 1.00 85.62 293 SER A C 1
ATOM 2192 O O . SER A 1 293 ? -11.482 17.140 28.996 1.00 85.62 293 SER A O 1
ATOM 2194 N N . ASN A 1 294 ? -10.971 15.585 27.456 1.00 92.38 294 ASN A N 1
ATOM 2195 C CA . ASN A 1 294 ? -10.515 14.586 28.422 1.00 92.38 294 ASN A CA 1
ATOM 2196 C C . ASN A 1 294 ? -9.147 14.970 29.032 1.00 92.38 294 ASN A C 1
ATOM 2198 O O . ASN A 1 294 ? -8.152 15.013 28.306 1.00 92.38 294 ASN A O 1
ATOM 2202 N N . PRO A 1 295 ? -9.049 15.223 30.354 1.00 92.06 295 PRO A N 1
ATOM 2203 C CA . PRO A 1 295 ? -7.827 15.713 30.991 1.00 92.06 295 PRO A CA 1
ATOM 2204 C C . PRO A 1 295 ? -6.856 14.590 31.405 1.00 92.06 295 PRO A C 1
ATOM 2206 O O . PRO A 1 295 ? -5.929 14.840 32.177 1.00 92.06 295 PRO A O 1
ATOM 2209 N N . ALA A 1 296 ? -7.073 13.342 30.975 1.00 90.75 296 ALA A N 1
ATOM 2210 C CA . ALA A 1 296 ? -6.242 12.215 31.384 1.00 90.75 296 ALA A CA 1
ATOM 2211 C C . ALA A 1 296 ? -4.828 12.283 30.779 1.00 90.75 296 ALA A C 1
ATOM 2213 O O . ALA A 1 296 ? -4.651 12.247 29.564 1.00 90.75 296 ALA A O 1
ATOM 2214 N N . THR A 1 297 ? -3.817 12.296 31.650 1.00 88.56 297 THR A N 1
ATOM 2215 C CA . THR A 1 297 ? -2.390 12.311 31.279 1.00 88.56 297 THR A CA 1
ATOM 2216 C C . THR A 1 297 ? -1.678 10.984 31.552 1.00 88.56 297 THR A C 1
ATOM 2218 O O . THR A 1 297 ? -0.634 10.712 30.965 1.00 88.56 297 THR A O 1
ATOM 2221 N N . SER A 1 298 ? -2.223 10.134 32.434 1.00 88.56 298 SER A N 1
ATOM 2222 C CA . SER A 1 298 ? -1.609 8.863 32.846 1.00 88.56 298 SER A CA 1
ATOM 2223 C C . SER A 1 298 ? -2.657 7.796 33.174 1.00 88.56 298 SER A C 1
ATOM 2225 O O . SER A 1 298 ? -3.818 8.109 33.443 1.00 88.56 298 SER A O 1
ATOM 2227 N N . TRP A 1 299 ? -2.270 6.515 33.154 1.00 92.81 299 TRP A N 1
ATOM 2228 C CA . TRP A 1 299 ? -3.209 5.402 33.364 1.00 92.81 299 TRP A CA 1
ATOM 2229 C C . TRP A 1 299 ? -3.941 5.460 34.716 1.00 92.81 299 TRP A C 1
ATOM 2231 O O . TRP A 1 299 ? -5.081 5.012 34.826 1.00 92.81 299 TRP A O 1
ATOM 2241 N N . ALA A 1 300 ? -3.312 6.045 35.739 1.00 88.94 300 ALA A N 1
ATOM 2242 C CA . ALA A 1 300 ? -3.863 6.143 37.088 1.00 88.94 300 ALA A CA 1
ATOM 2243 C C . ALA A 1 300 ? -4.994 7.181 37.237 1.00 88.94 300 ALA A C 1
ATOM 2245 O O . ALA A 1 300 ? -5.734 7.113 38.213 1.00 88.94 300 ALA A O 1
ATOM 2246 N N . THR A 1 301 ? -5.151 8.127 36.301 1.00 87.38 301 THR A N 1
ATOM 2247 C CA . THR A 1 301 ? -6.175 9.188 36.395 1.00 87.38 301 THR A CA 1
ATOM 2248 C C . THR A 1 301 ? -7.489 8.837 35.698 1.00 87.38 301 THR A C 1
ATOM 2250 O O . THR A 1 301 ? -8.352 9.697 35.582 1.00 87.38 301 THR A O 1
ATOM 2253 N N . ARG A 1 302 ? -7.650 7.615 35.180 1.00 92.06 302 ARG A N 1
ATOM 2254 C CA . ARG A 1 302 ? -8.860 7.182 34.460 1.00 92.06 302 ARG A CA 1
ATOM 2255 C C . ARG A 1 302 ? -10.029 6.864 35.400 1.00 92.06 302 ARG A C 1
ATOM 2257 O O . ARG A 1 302 ? -9.829 6.464 36.545 1.00 92.06 302 ARG A O 1
ATOM 2264 N N . THR A 1 303 ? -11.245 6.898 34.866 1.00 93.69 303 THR A N 1
ATOM 2265 C CA . THR A 1 303 ? -12.434 6.351 35.535 1.00 93.69 303 THR A CA 1
ATOM 2266 C C . THR A 1 303 ? -12.316 4.830 35.726 1.00 93.69 303 THR A C 1
ATOM 2268 O O . THR A 1 303 ? -11.824 4.110 34.850 1.00 93.69 303 THR A O 1
ATOM 2271 N N . LEU A 1 304 ? -12.782 4.338 36.880 1.00 94.12 304 LEU A N 1
ATOM 2272 C CA . LEU A 1 304 ? -12.847 2.916 37.242 1.00 94.12 304 LEU A CA 1
ATOM 2273 C C . LEU A 1 304 ? -14.308 2.448 37.344 1.00 94.12 304 LEU A C 1
ATOM 2275 O O . LEU A 1 304 ? -15.205 3.243 37.629 1.00 94.12 304 LEU A O 1
ATOM 2279 N N . THR A 1 305 ? -14.558 1.147 37.185 1.00 93.50 305 THR A N 1
ATOM 2280 C CA . THR A 1 305 ? -15.905 0.548 37.331 1.00 93.50 305 THR A CA 1
ATOM 2281 C C . THR A 1 305 ? -16.461 0.649 38.755 1.00 93.50 305 THR A C 1
ATOM 2283 O O . THR A 1 305 ? -17.677 0.740 38.951 1.00 93.50 305 THR A O 1
ATOM 2286 N N . THR A 1 306 ? -15.564 0.681 39.745 1.00 92.56 306 THR A N 1
ATOM 2287 C CA . THR A 1 306 ? -15.853 0.892 41.170 1.00 92.56 306 THR A CA 1
ATOM 2288 C C . THR A 1 306 ? -16.307 2.312 41.499 1.00 92.56 306 THR A C 1
ATOM 2290 O O . THR A 1 306 ? -16.889 2.508 42.564 1.00 92.56 306 THR A O 1
ATOM 2293 N N . ALA A 1 307 ? -16.091 3.289 40.607 1.00 93.62 307 ALA A N 1
ATOM 2294 C CA . ALA A 1 307 ? -16.562 4.651 40.825 1.00 93.62 307 ALA A CA 1
ATOM 2295 C C . ALA A 1 307 ? -18.109 4.683 40.896 1.00 93.62 307 ALA A C 1
ATOM 2297 O O . ALA A 1 307 ? -18.769 3.976 40.119 1.00 93.62 307 ALA A O 1
ATOM 2298 N N . PRO A 1 308 ? -18.718 5.480 41.796 1.00 93.19 308 PRO A N 1
ATOM 2299 C CA . PRO A 1 308 ? -20.166 5.471 42.013 1.00 93.19 308 PRO A CA 1
ATOM 2300 C C . PRO A 1 308 ? -20.945 5.815 40.741 1.00 93.19 308 PRO A C 1
ATOM 2302 O O . PRO A 1 308 ? -21.815 5.054 40.319 1.00 93.19 308 PRO A O 1
ATOM 2305 N N . THR A 1 309 ? -20.543 6.904 40.083 1.00 93.88 309 THR A N 1
ATOM 2306 C CA . THR A 1 309 ? -21.011 7.322 38.757 1.00 93.88 309 THR A CA 1
ATOM 2307 C C . THR A 1 309 ? -19.937 7.066 37.688 1.00 93.88 309 THR A C 1
ATOM 2309 O O . THR A 1 309 ? -18.788 6.761 38.010 1.00 93.88 309 THR A O 1
ATOM 2312 N N . GLN A 1 310 ? -20.308 7.148 36.411 1.00 95.00 310 GLN A N 1
ATOM 2313 C CA . GLN A 1 310 ? -19.399 7.206 35.255 1.00 95.00 310 GLN A CA 1
ATOM 2314 C C . GLN A 1 310 ? -19.499 8.555 34.516 1.00 95.00 310 GLN A C 1
ATOM 2316 O O . GLN A 1 310 ? -18.893 8.733 33.464 1.00 95.00 310 GLN A O 1
ATOM 2321 N N . HIS A 1 311 ? -20.255 9.502 35.075 1.00 91.38 311 HIS A N 1
ATOM 2322 C CA . HIS A 1 311 ? -20.357 10.881 34.613 1.00 91.38 311 HIS A CA 1
ATOM 2323 C C . HIS A 1 311 ? -19.166 11.713 35.116 1.00 91.38 311 HIS A C 1
ATOM 2325 O O . HIS A 1 311 ? -18.947 11.835 36.323 1.00 91.38 311 HIS A O 1
ATOM 2331 N N . GLY A 1 312 ? -18.421 12.317 34.189 1.00 89.38 312 GLY A N 1
ATOM 2332 C CA . GLY A 1 312 ? -17.329 13.253 34.463 1.00 89.38 312 GLY A CA 1
ATOM 2333 C C . GLY A 1 312 ? -16.368 13.352 33.278 1.00 89.38 312 GLY A C 1
ATOM 2334 O O . GLY A 1 312 ? -16.308 12.436 32.465 1.00 89.38 312 GLY A O 1
ATOM 2335 N N . SER A 1 313 ? -15.578 14.428 33.199 1.00 91.44 313 SER A N 1
ATOM 2336 C CA . SER A 1 313 ? -14.723 14.767 32.040 1.00 91.44 313 SER A CA 1
ATOM 2337 C C . SER A 1 313 ? -13.628 13.750 31.683 1.00 91.44 313 SER A C 1
ATOM 2339 O O . SER A 1 313 ? -12.960 13.904 30.669 1.00 91.44 313 SER A O 1
ATOM 2341 N N . LEU A 1 314 ? -13.429 12.709 32.492 1.00 92.50 314 LEU A N 1
ATOM 2342 C CA . LEU A 1 314 ? -12.531 11.587 32.202 1.00 92.50 314 LEU A CA 1
ATOM 2343 C C . LEU A 1 314 ? -13.188 10.492 31.341 1.00 92.50 314 LEU A C 1
ATOM 2345 O O . LEU A 1 314 ? -12.491 9.568 30.915 1.00 92.50 314 LEU A O 1
ATOM 2349 N N . GLY A 1 315 ? -14.499 10.586 31.090 1.00 93.81 315 GLY A N 1
ATOM 2350 C CA . GLY A 1 315 ? -15.283 9.573 30.388 1.00 93.81 315 GLY A CA 1
ATOM 2351 C C . GLY A 1 315 ? -15.578 8.329 31.232 1.00 93.81 315 GLY A C 1
ATOM 2352 O O . GLY A 1 315 ? -15.233 8.253 32.415 1.00 93.81 315 GLY A O 1
ATOM 2353 N N . ILE A 1 316 ? -16.213 7.326 30.623 1.00 95.88 316 ILE A N 1
ATOM 2354 C CA . ILE A 1 316 ? -16.479 6.035 31.278 1.00 95.88 316 ILE A CA 1
ATOM 2355 C C . ILE A 1 316 ? -15.219 5.173 31.441 1.00 95.88 316 ILE A C 1
ATOM 2357 O O . ILE A 1 316 ? -14.237 5.319 30.714 1.00 95.88 316 ILE A O 1
ATOM 2361 N N . ALA A 1 317 ? -15.258 4.211 32.367 1.00 97.12 317 ALA A N 1
ATOM 2362 C CA . ALA A 1 317 ? -14.199 3.217 32.509 1.00 97.12 317 ALA A CA 1
ATOM 2363 C C . ALA A 1 317 ? -14.053 2.341 31.246 1.00 97.12 317 ALA A C 1
ATOM 2365 O O . ALA A 1 317 ? -15.039 1.812 30.722 1.00 97.12 317 ALA A O 1
ATOM 2366 N N . TRP A 1 318 ? -12.811 2.125 30.794 1.00 97.62 318 TRP A N 1
ATOM 2367 C CA . TRP A 1 318 ? -12.480 1.296 29.623 1.00 97.62 318 TRP A CA 1
ATOM 2368 C C . TRP A 1 318 ? -13.030 -0.132 29.709 1.00 97.62 318 TRP A C 1
ATOM 2370 O O . TRP A 1 318 ? -13.413 -0.716 28.697 1.00 97.62 318 TRP A O 1
ATOM 2380 N N . GLU A 1 319 ? -13.129 -0.687 30.916 1.00 97.81 319 GLU A N 1
ATOM 2381 C CA . GLU A 1 319 ? -13.748 -1.984 31.168 1.00 97.81 319 GLU A CA 1
ATOM 2382 C C . GLU A 1 319 ? -15.209 -2.037 30.694 1.00 97.81 319 GLU A C 1
ATOM 2384 O O . GLU A 1 319 ? -15.629 -3.069 30.179 1.00 97.81 319 GLU A O 1
ATOM 2389 N N . TYR A 1 320 ? -15.978 -0.942 30.794 1.00 97.88 320 TYR A N 1
ATOM 2390 C CA . TYR A 1 320 ? -17.346 -0.892 30.266 1.00 97.88 320 TYR A CA 1
ATOM 2391 C C . TYR A 1 320 ? -17.380 -0.771 28.736 1.00 97.88 320 TYR A C 1
ATOM 2393 O O . TYR A 1 320 ? -18.254 -1.373 28.117 1.00 97.88 320 TYR A O 1
ATOM 2401 N N . VAL A 1 321 ? -16.416 -0.085 28.107 1.00 98.12 321 VAL A N 1
ATOM 2402 C CA . VAL A 1 321 ? -16.271 -0.077 26.634 1.00 98.12 321 VAL A CA 1
ATOM 2403 C C . VAL A 1 321 ? -16.035 -1.501 26.118 1.00 98.12 321 VAL A C 1
ATOM 2405 O O . VAL A 1 321 ? -16.718 -1.959 25.201 1.00 98.12 321 VAL A O 1
ATOM 2408 N N . ILE A 1 322 ? -15.121 -2.237 26.755 1.00 97.56 322 ILE A N 1
ATOM 2409 C CA . ILE A 1 322 ? -14.798 -3.621 26.388 1.00 97.56 322 ILE A CA 1
ATOM 2410 C C . ILE A 1 322 ? -15.961 -4.567 26.731 1.00 97.56 322 ILE A C 1
ATOM 2412 O O . ILE A 1 322 ? -16.299 -5.442 25.935 1.00 97.56 322 ILE A O 1
ATOM 2416 N N . GLN A 1 323 ? -16.642 -4.371 27.866 1.00 94.50 323 GLN A N 1
ATOM 2417 C CA . GLN A 1 323 ? -17.830 -5.153 28.217 1.00 94.50 323 GLN A CA 1
ATOM 2418 C C . GLN A 1 323 ? -18.976 -4.936 27.216 1.00 94.50 323 GLN A C 1
ATOM 2420 O O . GLN A 1 323 ? -19.679 -5.894 26.895 1.00 94.50 323 GLN A O 1
ATOM 2425 N N . LEU A 1 324 ? -19.157 -3.718 26.692 1.00 95.50 324 LEU A N 1
ATOM 2426 C CA . LEU A 1 324 ? -20.155 -3.421 25.661 1.00 95.50 324 LEU A CA 1
ATOM 2427 C C . LEU A 1 324 ? -19.806 -4.095 24.327 1.00 95.50 324 LEU A C 1
ATOM 2429 O O . LEU A 1 324 ? -20.677 -4.713 23.711 1.00 95.50 324 LEU A O 1
ATOM 2433 N N . ALA A 1 325 ? -18.536 -4.042 23.917 1.00 93.88 325 ALA A N 1
ATOM 2434 C CA . ALA A 1 325 ? -18.035 -4.769 22.750 1.00 93.88 325 ALA A CA 1
ATOM 2435 C C . ALA A 1 325 ? -18.323 -6.275 22.884 1.00 93.88 325 ALA A C 1
ATOM 2437 O O . ALA A 1 325 ? -18.976 -6.876 22.030 1.00 93.88 325 ALA A O 1
ATOM 2438 N N . ASN A 1 326 ? -17.940 -6.865 24.020 1.00 91.75 326 ASN A N 1
ATOM 2439 C CA . ASN A 1 326 ? -18.133 -8.282 24.324 1.00 91.75 326 ASN A CA 1
ATOM 2440 C C . ASN A 1 326 ? -19.609 -8.703 24.376 1.00 91.75 326 ASN A C 1
ATOM 2442 O O . ASN A 1 326 ? -19.941 -9.790 23.906 1.00 91.75 326 ASN A O 1
ATOM 2446 N N . ALA A 1 327 ? -20.487 -7.867 24.940 1.00 83.69 327 ALA A N 1
ATOM 2447 C CA . ALA A 1 327 ? -21.921 -8.142 25.059 1.00 83.69 327 ALA A CA 1
ATOM 2448 C C . ALA A 1 327 ? -22.681 -8.008 23.727 1.00 83.69 327 ALA A C 1
ATOM 2450 O O . ALA A 1 327 ? -23.758 -8.581 23.576 1.00 83.69 327 ALA A O 1
ATOM 2451 N N . THR A 1 328 ? -22.139 -7.252 22.767 1.00 87.56 328 THR A N 1
ATOM 2452 C CA . THR A 1 328 ? -22.775 -7.009 21.462 1.00 87.56 328 THR A CA 1
ATOM 2453 C C . THR A 1 328 ? -22.137 -7.786 20.308 1.00 87.56 328 THR A C 1
ATOM 2455 O O . THR A 1 328 ? -22.797 -7.991 19.287 1.00 87.56 328 THR A O 1
ATOM 2458 N N . GLY A 1 329 ? -20.881 -8.224 20.455 1.00 86.19 329 GLY A N 1
ATOM 2459 C CA . GLY A 1 329 ? -20.085 -8.833 19.386 1.00 86.19 329 GLY A CA 1
ATOM 2460 C C . GLY A 1 329 ? -19.730 -7.847 18.268 1.00 86.19 329 GLY A C 1
ATOM 2461 O O . GLY A 1 329 ? -19.727 -8.236 17.103 1.00 86.19 329 GLY A O 1
ATOM 2462 N N . LYS A 1 330 ? -19.522 -6.567 18.607 1.00 91.81 330 LYS A N 1
ATOM 2463 C CA . LYS A 1 330 ? -19.302 -5.462 17.656 1.00 91.81 330 LYS A CA 1
ATOM 2464 C C . LYS A 1 330 ? -17.910 -4.863 17.826 1.00 91.81 330 LYS A C 1
ATOM 2466 O O . LYS A 1 330 ? -17.426 -4.752 18.952 1.00 91.81 330 LYS A O 1
ATOM 2471 N N . ASP A 1 331 ? -17.314 -4.439 16.712 1.00 97.00 331 ASP A N 1
ATOM 2472 C CA . ASP A 1 331 ? -16.053 -3.689 16.695 1.00 97.00 331 ASP A CA 1
ATOM 2473 C C . ASP A 1 331 ? -16.190 -2.404 17.526 1.00 97.00 331 ASP A C 1
ATOM 2475 O O . ASP A 1 331 ? -17.266 -1.802 17.583 1.00 97.00 331 ASP A O 1
ATOM 2479 N N . ILE A 1 332 ? -15.098 -1.935 18.126 1.00 97.75 332 ILE A N 1
ATOM 2480 C CA . ILE A 1 332 ? -15.067 -0.649 18.841 1.00 97.75 332 ILE A CA 1
ATOM 2481 C C . ILE A 1 332 ? -14.139 0.346 18.157 1.00 97.75 332 ILE A C 1
ATOM 2483 O O . ILE A 1 332 ? -13.093 -0.026 17.635 1.00 97.75 332 ILE A O 1
ATOM 2487 N N . TRP A 1 333 ? -14.519 1.619 18.180 1.00 98.44 333 TRP A N 1
ATOM 2488 C CA . TRP A 1 333 ? -13.693 2.745 17.763 1.00 98.44 333 TRP A CA 1
ATOM 2489 C C . TRP A 1 333 ? -13.434 3.629 18.975 1.00 98.44 333 TRP A C 1
ATOM 2491 O O . TRP A 1 333 ? -14.358 4.209 19.550 1.00 98.44 333 TRP A O 1
ATOM 2501 N N . ILE A 1 334 ? -12.162 3.707 19.355 1.00 98.06 334 ILE A N 1
ATOM 2502 C CA . ILE A 1 334 ? -11.693 4.400 20.549 1.00 98.06 334 ILE A CA 1
ATOM 2503 C C . ILE A 1 334 ? -10.739 5.529 20.172 1.00 98.06 334 ILE A C 1
ATOM 2505 O O . ILE A 1 334 ? -9.940 5.419 19.239 1.00 98.06 334 ILE A O 1
ATOM 2509 N N . ASN A 1 335 ? -10.810 6.608 20.939 1.00 97.19 335 ASN A N 1
ATOM 2510 C CA . ASN A 1 335 ? -9.981 7.787 20.769 1.00 97.19 335 ASN A CA 1
ATOM 2511 C C . ASN A 1 335 ? -9.012 7.870 21.954 1.00 97.19 335 ASN A C 1
ATOM 2513 O O . ASN A 1 335 ? -9.432 7.829 23.111 1.00 97.19 335 ASN A O 1
ATOM 2517 N N . ILE A 1 336 ? -7.713 7.960 21.674 1.00 96.44 336 ILE A N 1
ATOM 2518 C CA . ILE A 1 336 ? -6.685 8.179 22.698 1.00 96.44 336 ILE A CA 1
ATOM 2519 C C . ILE A 1 336 ? -6.657 9.682 23.029 1.00 96.44 336 ILE A C 1
ATOM 2521 O O . ILE A 1 336 ? -6.524 10.465 22.086 1.00 96.44 336 ILE A O 1
ATOM 2525 N N . PRO A 1 337 ? -6.769 10.119 24.302 1.00 93.69 337 PRO A N 1
ATOM 2526 C CA . PRO A 1 337 ? -6.714 11.544 24.649 1.00 93.69 337 PRO A CA 1
ATOM 2527 C C . PRO A 1 337 ? -5.414 12.203 24.161 1.00 93.69 337 PRO A C 1
ATOM 2529 O O . PRO A 1 337 ? -4.354 11.581 24.187 1.00 93.69 337 PRO A O 1
ATOM 2532 N N . ASP A 1 338 ? -5.466 13.465 23.725 1.00 91.06 338 ASP A N 1
ATOM 2533 C CA . ASP A 1 338 ? -4.297 14.165 23.165 1.00 91.06 338 ASP A CA 1
ATOM 2534 C C . ASP A 1 338 ? -3.210 14.469 24.209 1.00 91.06 338 ASP A C 1
ATOM 2536 O O . ASP A 1 338 ? -2.045 14.624 23.842 1.00 91.06 338 ASP A O 1
ATOM 2540 N N . GLN A 1 339 ? -3.604 14.519 25.487 1.00 88.25 339 GLN A N 1
ATOM 2541 C CA . GLN A 1 339 ? -2.787 14.886 26.648 1.00 88.25 339 GLN A CA 1
ATOM 2542 C C . GLN A 1 339 ? -1.958 13.731 27.252 1.00 88.25 339 GLN A C 1
ATOM 2544 O O . GLN A 1 339 ? -1.206 13.965 28.201 1.00 88.25 339 GLN A O 1
ATOM 2549 N N . VAL A 1 340 ? -2.073 12.490 26.757 1.00 91.38 340 VAL A N 1
ATOM 2550 C CA . VAL A 1 340 ? -1.257 11.369 27.270 1.00 91.38 340 VAL A CA 1
ATOM 2551 C C . VAL A 1 340 ? 0.174 11.442 26.732 1.00 91.38 340 VAL A C 1
ATOM 2553 O O . VAL A 1 340 ? 0.383 11.665 25.537 1.00 91.38 340 VAL A O 1
ATOM 2556 N N . ASP A 1 341 ? 1.175 11.193 27.581 1.00 89.00 341 ASP A N 1
ATOM 2557 C CA . ASP A 1 341 ? 2.553 11.069 27.094 1.00 89.00 341 ASP A CA 1
ATOM 2558 C C . ASP A 1 341 ? 2.766 9.708 26.418 1.00 89.00 341 ASP A C 1
ATOM 2560 O O . ASP A 1 341 ? 2.969 8.677 27.061 1.00 89.00 341 ASP A O 1
ATOM 2564 N N . LEU A 1 342 ? 2.742 9.719 25.085 1.00 92.19 342 LEU A N 1
ATOM 2565 C CA . LEU A 1 342 ? 3.035 8.555 24.247 1.00 92.19 342 LEU A CA 1
ATOM 2566 C C . LEU A 1 342 ? 4.495 8.082 24.360 1.00 92.19 342 LEU A C 1
ATOM 2568 O O . LEU A 1 342 ? 4.805 6.983 23.907 1.00 92.19 342 LEU A O 1
ATOM 2572 N N . ASN A 1 343 ? 5.384 8.884 24.951 1.00 88.44 343 ASN A N 1
ATOM 2573 C CA . ASN A 1 343 ? 6.809 8.595 25.090 1.00 88.44 343 ASN A CA 1
ATOM 2574 C C . ASN A 1 343 ? 7.194 8.156 26.516 1.00 88.44 343 ASN A C 1
ATOM 2576 O O . ASN A 1 343 ? 8.379 7.907 26.740 1.00 88.44 343 ASN A O 1
ATOM 2580 N N . ASP A 1 344 ? 6.240 8.029 27.456 1.00 87.06 344 ASP A N 1
ATOM 2581 C CA . ASP A 1 344 ? 6.510 7.499 28.801 1.00 87.06 344 ASP A CA 1
ATOM 2582 C C . ASP A 1 344 ? 7.168 6.108 28.683 1.00 87.06 344 ASP A C 1
ATOM 2584 O O . ASP A 1 344 ? 6.522 5.179 28.182 1.00 87.06 344 ASP A O 1
ATOM 2588 N N . PRO A 1 345 ? 8.432 5.935 29.124 1.00 82.56 345 PRO A N 1
ATOM 2589 C CA . PRO A 1 345 ? 9.142 4.663 29.037 1.00 82.56 345 PRO A CA 1
ATOM 2590 C C . PRO A 1 345 ? 8.743 3.688 30.157 1.00 82.56 345 PRO A C 1
ATOM 2592 O O . PRO A 1 345 ? 9.266 2.573 30.219 1.00 82.56 345 PRO A O 1
ATOM 2595 N N . SER A 1 346 ? 7.873 4.098 31.085 1.00 80.00 346 SER A N 1
ATOM 2596 C CA . SER A 1 346 ? 7.412 3.254 32.179 1.00 80.00 346 SER A CA 1
ATOM 2597 C C . SER A 1 346 ? 6.413 2.193 31.707 1.00 80.00 346 SER A C 1
ATOM 2599 O O . SER A 1 346 ? 5.664 2.368 30.747 1.00 80.00 346 SER A O 1
ATOM 2601 N N . ALA A 1 347 ? 6.314 1.098 32.464 1.00 72.06 347 ALA A N 1
ATOM 2602 C CA . ALA A 1 347 ? 5.262 0.102 32.258 1.00 72.06 347 ALA A CA 1
ATOM 2603 C C . ALA A 1 347 ? 3.836 0.655 32.495 1.00 72.06 347 ALA A C 1
ATOM 2605 O O . ALA A 1 347 ? 2.868 -0.031 32.174 1.00 72.06 347 ALA A O 1
ATOM 2606 N N . ASN A 1 348 ? 3.691 1.868 33.046 1.00 82.25 348 ASN A N 1
ATOM 2607 C CA . ASN A 1 348 ? 2.409 2.529 33.311 1.00 82.25 348 ASN A CA 1
ATOM 2608 C C . ASN A 1 348 ? 1.942 3.445 32.161 1.00 82.25 348 ASN A C 1
ATOM 2610 O O . ASN A 1 348 ? 0.893 4.080 32.303 1.00 82.25 348 ASN A O 1
ATOM 2614 N N . ASN A 1 349 ? 2.680 3.494 31.043 1.00 92.44 349 ASN A N 1
ATOM 2615 C CA . ASN A 1 349 ? 2.309 4.223 29.829 1.00 92.44 349 ASN A CA 1
ATOM 2616 C C . ASN A 1 349 ? 0.841 3.944 29.457 1.00 92.44 349 ASN A C 1
ATOM 2618 O O . ASN A 1 349 ? 0.422 2.785 29.354 1.00 92.44 349 ASN A O 1
ATOM 2622 N N . TYR A 1 350 ? 0.056 5.012 29.263 1.00 95.00 350 TYR A N 1
ATOM 2623 C CA . TYR A 1 350 ? -1.403 4.936 29.119 1.00 95.00 350 TYR A CA 1
ATOM 2624 C C . TYR A 1 350 ? -1.833 3.964 28.014 1.00 95.00 350 TYR A C 1
ATOM 2626 O O . TYR A 1 350 ? -2.732 3.148 28.212 1.00 95.00 350 TYR A O 1
ATOM 2634 N N . VAL A 1 351 ? -1.178 4.033 26.853 1.00 96.44 351 VAL A N 1
ATOM 2635 C CA . VAL A 1 351 ? -1.542 3.236 25.675 1.00 96.44 351 VAL A CA 1
ATOM 2636 C C . VAL A 1 351 ? -1.113 1.781 25.846 1.00 96.44 351 VAL A C 1
ATOM 2638 O O . VAL A 1 351 ? -1.867 0.885 25.478 1.00 96.44 351 VAL A O 1
ATOM 2641 N N . VAL A 1 352 ? 0.040 1.524 26.472 1.00 96.25 352 VAL A N 1
ATOM 2642 C CA . VAL A 1 352 ? 0.504 0.160 26.793 1.00 96.25 352 VAL A CA 1
ATOM 2643 C C . VAL A 1 352 ? -0.442 -0.521 27.787 1.00 96.25 352 VAL A C 1
ATOM 2645 O O . VAL A 1 352 ? -0.815 -1.681 27.598 1.00 96.25 352 VAL A O 1
ATOM 2648 N N . GLN A 1 353 ? -0.884 0.199 28.819 1.00 96.75 353 GLN A N 1
ATOM 2649 C CA . GLN A 1 353 ? -1.840 -0.309 29.804 1.00 96.75 353 GLN A CA 1
ATOM 2650 C C . GLN A 1 353 ? -3.235 -0.534 29.203 1.00 96.75 353 GLN A C 1
ATOM 2652 O O . GLN A 1 353 ? -3.828 -1.592 29.422 1.00 96.75 353 GLN A O 1
ATOM 2657 N N . LEU A 1 354 ? -3.730 0.392 28.373 1.00 97.50 354 LEU A N 1
ATOM 2658 C CA . LEU A 1 354 ? -4.993 0.229 27.650 1.00 97.50 354 LEU A CA 1
ATOM 2659 C C . LEU A 1 354 ? -4.950 -0.965 26.685 1.00 97.50 354 LEU A C 1
ATOM 2661 O O . LEU A 1 354 ? -5.837 -1.817 26.717 1.00 97.50 354 LEU A O 1
ATOM 2665 N N . ALA A 1 355 ? -3.892 -1.081 25.879 1.00 97.88 355 ALA A N 1
ATOM 2666 C CA . ALA A 1 355 ? -3.677 -2.221 24.993 1.00 97.88 355 ALA A CA 1
ATOM 2667 C C . ALA A 1 355 ? -3.613 -3.544 25.776 1.00 97.88 355 ALA A C 1
ATOM 2669 O O . ALA A 1 355 ? -4.165 -4.549 25.331 1.00 97.88 355 ALA A O 1
ATOM 2670 N N . THR A 1 356 ? -3.000 -3.544 26.965 1.00 97.31 356 THR A N 1
ATOM 2671 C CA . THR A 1 356 ? -2.926 -4.721 27.847 1.00 97.31 356 THR A CA 1
ATOM 2672 C C . THR A 1 356 ? -4.300 -5.098 28.405 1.00 97.31 356 THR A C 1
ATOM 2674 O O . THR A 1 356 ? -4.660 -6.275 28.391 1.00 97.31 356 THR A O 1
ATOM 2677 N N . LEU A 1 357 ? -5.103 -4.120 28.842 1.00 97.69 357 LEU A N 1
ATOM 2678 C CA . LEU A 1 357 ? -6.476 -4.355 29.295 1.00 97.69 357 LEU A CA 1
ATOM 2679 C C . LEU A 1 357 ? -7.331 -4.960 28.172 1.00 97.69 357 LEU A C 1
ATOM 2681 O O . LEU A 1 357 ? -7.962 -5.996 28.382 1.00 97.69 357 LEU A O 1
ATOM 2685 N N . ILE A 1 358 ? -7.294 -4.365 26.974 1.00 98.31 358 ILE A N 1
ATOM 2686 C CA . ILE A 1 358 ? -8.005 -4.858 25.785 1.00 98.31 358 ILE A CA 1
ATOM 2687 C C . ILE A 1 358 ? -7.555 -6.288 25.453 1.00 98.31 358 ILE A C 1
ATOM 2689 O O . ILE A 1 358 ? -8.396 -7.180 25.364 1.00 98.31 358 ILE A O 1
ATOM 2693 N N . LYS A 1 359 ? -6.242 -6.546 25.347 1.00 96.88 359 LYS A N 1
ATOM 2694 C CA . LYS A 1 359 ? -5.687 -7.874 25.021 1.00 96.88 359 LYS A CA 1
ATOM 2695 C C . LYS A 1 359 ? -6.124 -8.973 25.994 1.00 96.88 359 LYS A C 1
ATOM 2697 O O . LYS A 1 359 ? -6.286 -10.118 25.584 1.00 96.88 359 LYS A O 1
ATOM 2702 N N . ASN A 1 360 ? -6.305 -8.628 27.267 1.00 95.69 360 ASN A N 1
ATOM 2703 C CA . ASN A 1 360 ? -6.652 -9.578 28.321 1.00 95.69 360 ASN A CA 1
ATOM 2704 C C . ASN A 1 360 ? -8.165 -9.783 28.508 1.00 95.69 360 ASN A C 1
ATOM 2706 O O . ASN A 1 360 ? -8.548 -10.703 29.229 1.00 95.69 360 ASN A O 1
ATOM 2710 N N . THR A 1 361 ? -9.022 -8.927 27.935 1.00 93.06 361 THR A N 1
ATOM 2711 C CA . THR A 1 361 ? -10.467 -8.918 28.252 1.00 93.06 361 THR A CA 1
ATOM 2712 C C . THR A 1 361 ? -11.412 -8.805 27.054 1.00 93.06 361 THR A C 1
ATOM 2714 O O . THR A 1 361 ? -12.597 -9.088 27.220 1.00 93.06 361 THR A O 1
ATOM 2717 N N . LEU A 1 362 ? -10.942 -8.444 25.856 1.00 92.44 362 LEU A N 1
ATOM 2718 C CA . LEU A 1 362 ? -11.762 -8.410 24.641 1.00 92.44 362 LEU A CA 1
ATOM 2719 C C . LEU A 1 362 ? -11.966 -9.826 24.067 1.00 92.44 362 LEU A C 1
ATOM 2721 O O . LEU A 1 362 ? -11.028 -10.621 23.993 1.00 92.44 362 LEU A O 1
ATOM 2725 N N . ASN A 1 363 ? -13.186 -10.138 23.629 1.00 87.19 363 ASN A N 1
ATOM 2726 C CA . ASN A 1 363 ? -13.504 -11.407 22.977 1.00 87.19 363 ASN A CA 1
ATOM 2727 C C . ASN A 1 363 ? -12.767 -11.541 21.622 1.00 87.19 363 ASN A C 1
ATOM 2729 O O . ASN A 1 363 ? -12.761 -10.588 20.837 1.00 87.19 363 ASN A O 1
ATOM 2733 N N . PRO A 1 364 ? -12.200 -12.721 21.289 1.00 83.00 364 PRO A N 1
ATOM 2734 C CA . PRO A 1 364 ? -11.562 -12.954 19.995 1.00 83.00 364 PRO A CA 1
ATOM 2735 C C . PRO A 1 364 ? -12.500 -12.693 18.809 1.00 83.00 364 PRO A C 1
ATOM 2737 O O . PRO A 1 364 ? -13.659 -13.108 18.826 1.00 83.00 364 PRO A O 1
ATOM 2740 N N . GLY A 1 365 ? -11.977 -12.052 17.762 1.00 83.94 365 GLY A N 1
ATOM 2741 C CA . GLY A 1 365 ? -12.734 -11.698 16.555 1.00 83.94 365 GLY A CA 1
ATOM 2742 C C . GLY A 1 365 ? -13.454 -10.346 16.613 1.00 83.94 365 GLY A C 1
ATOM 2743 O O . GLY A 1 365 ? -14.064 -9.965 15.621 1.00 83.94 365 GLY A O 1
ATOM 2744 N N . ILE A 1 366 ? -13.368 -9.615 17.730 1.00 91.94 366 ILE A N 1
ATOM 2745 C CA . ILE A 1 366 ? -13.710 -8.188 17.780 1.00 91.94 366 ILE A CA 1
ATOM 2746 C C . ILE A 1 366 ? -12.464 -7.370 17.432 1.00 91.94 366 ILE A C 1
ATOM 2748 O O . ILE A 1 366 ? -11.389 -7.614 17.984 1.00 91.94 366 ILE A O 1
ATOM 2752 N N . HIS A 1 367 ? -12.608 -6.378 16.555 1.00 96.38 367 HIS A N 1
ATOM 2753 C CA . HIS A 1 367 ? -11.523 -5.482 16.168 1.00 96.38 367 HIS A CA 1
ATOM 2754 C C . HIS A 1 367 ? -11.643 -4.103 16.835 1.00 96.38 367 HIS A C 1
ATOM 2756 O O . HIS A 1 367 ? -12.736 -3.624 17.153 1.00 96.38 367 HIS A O 1
ATOM 2762 N N . VAL A 1 368 ? -10.500 -3.438 17.018 1.00 98.50 368 VAL A N 1
ATOM 2763 C CA . VAL A 1 368 ? -10.396 -2.131 17.681 1.00 98.50 368 VAL A CA 1
ATOM 2764 C C . VAL A 1 368 ? -9.825 -1.097 16.717 1.00 98.50 368 VAL A C 1
ATOM 2766 O O . VAL A 1 368 ? -8.644 -1.143 16.378 1.00 98.50 368 VAL A O 1
ATOM 2769 N N . TYR A 1 369 ? -10.653 -0.146 16.297 1.00 98.69 369 TYR A N 1
ATOM 2770 C CA . TYR A 1 369 ? -10.231 1.058 15.588 1.00 98.69 369 TYR A CA 1
ATOM 2771 C C . TYR A 1 369 ? -9.655 2.058 16.598 1.00 98.69 369 TYR A C 1
ATOM 2773 O O . TYR A 1 369 ? -10.299 2.346 17.606 1.00 98.69 369 TYR A O 1
ATOM 2781 N N . VAL A 1 370 ? -8.446 2.569 16.350 1.00 98.50 370 VAL A N 1
ATOM 2782 C CA . VAL A 1 370 ? -7.721 3.439 17.296 1.00 98.50 370 VAL A CA 1
ATOM 2783 C C . VAL A 1 370 ? -7.346 4.762 16.631 1.00 98.50 370 VAL A C 1
ATOM 2785 O O . VAL A 1 370 ? -6.556 4.786 15.688 1.00 98.50 370 VAL A O 1
ATOM 2788 N N . GLU A 1 371 ? -7.897 5.859 17.142 1.00 97.62 371 GLU A N 1
ATOM 2789 C CA . GLU A 1 371 ? -7.708 7.226 16.642 1.00 97.62 371 GLU A CA 1
ATOM 2790 C C . GLU A 1 371 ? -6.905 8.072 17.655 1.00 97.62 371 GLU A C 1
ATOM 2792 O O . GLU A 1 371 ? -7.075 7.918 18.868 1.00 97.62 371 GLU A O 1
ATOM 2797 N N . TYR A 1 372 ? -6.026 8.968 17.185 1.00 97.06 372 TYR A N 1
ATOM 2798 C CA . TYR A 1 372 ? -5.347 9.939 18.056 1.00 97.06 372 TYR A CA 1
ATOM 2799 C C . TYR A 1 372 ? -6.222 11.185 18.234 1.00 97.06 372 TYR A C 1
ATOM 2801 O O . TYR A 1 372 ? -6.380 11.973 17.301 1.00 97.06 372 TYR A O 1
ATOM 2809 N N . SER A 1 373 ? -6.768 11.362 19.440 1.00 95.44 373 SER A N 1
ATOM 2810 C CA . SER A 1 373 ? -7.766 12.382 19.779 1.00 95.44 373 SER A CA 1
ATOM 2811 C C . SER A 1 373 ? -8.960 12.378 18.808 1.00 95.44 373 SER A C 1
ATOM 2813 O O . SER A 1 373 ? -9.276 11.341 18.228 1.00 95.44 373 SER A O 1
ATOM 2815 N N . ASN A 1 374 ? -9.664 13.501 18.665 1.00 94.81 374 ASN A N 1
ATOM 2816 C CA . ASN A 1 374 ? -10.756 13.697 17.712 1.00 94.81 374 ASN A CA 1
ATOM 2817 C C . ASN A 1 374 ? -10.585 15.036 16.978 1.00 94.81 374 ASN A C 1
ATOM 2819 O O . ASN A 1 374 ? -10.202 16.033 17.590 1.00 94.81 374 ASN A O 1
ATOM 2823 N N . GLU A 1 375 ? -10.864 15.043 15.671 1.00 92.62 375 GLU A N 1
ATOM 2824 C CA . GLU A 1 375 ? -10.806 16.213 14.780 1.00 92.62 375 GLU A CA 1
ATOM 2825 C C . GLU A 1 375 ? -9.600 17.157 14.984 1.00 92.62 375 GLU A C 1
ATOM 2827 O O . GLU A 1 375 ? -9.752 18.377 14.996 1.00 92.62 375 GLU A O 1
ATOM 2832 N N . LEU A 1 376 ? -8.370 16.625 15.035 1.00 93.44 376 LEU A N 1
ATOM 2833 C CA . LEU A 1 376 ? -7.119 17.416 15.099 1.00 93.44 376 LEU A CA 1
ATOM 2834 C C . LEU A 1 376 ? -6.849 18.315 13.870 1.00 93.44 376 LEU A C 1
ATOM 2836 O O . LEU A 1 376 ? -5.773 18.901 13.743 1.00 93.44 376 LEU A O 1
ATOM 2840 N N . TRP A 1 377 ? -7.813 18.409 12.954 1.00 90.44 377 TRP A N 1
ATOM 2841 C CA . TRP A 1 377 ? -7.851 19.353 11.842 1.00 90.44 377 TRP A CA 1
ATOM 2842 C C . TRP A 1 377 ? -8.756 20.565 12.107 1.00 90.44 377 TRP A C 1
ATOM 2844 O O . TRP A 1 377 ? -8.635 21.586 11.430 1.00 90.44 377 TRP A O 1
ATOM 2854 N N . ASN A 1 378 ? -9.683 20.463 13.061 1.00 90.88 378 ASN A N 1
ATOM 2855 C CA . ASN A 1 378 ? -10.724 21.449 13.296 1.00 90.88 378 ASN A CA 1
ATOM 2856 C C . ASN A 1 378 ? -10.218 22.519 14.271 1.00 90.88 378 ASN A C 1
ATOM 2858 O O . ASN A 1 378 ? -10.066 22.284 15.471 1.00 90.88 378 ASN A O 1
ATOM 2862 N N . GLY A 1 379 ? -9.959 23.717 13.743 1.00 89.25 379 GLY A N 1
ATOM 2863 C CA . GLY A 1 379 ? -9.488 24.880 14.505 1.00 89.25 379 GLY A CA 1
ATOM 2864 C C . GLY A 1 379 ? -10.507 25.488 15.478 1.00 89.25 379 GLY A C 1
ATOM 2865 O O . GLY A 1 379 ? -10.232 26.547 16.030 1.00 89.25 379 GLY A O 1
ATOM 2866 N N . GLY A 1 380 ? -11.676 24.867 15.672 1.00 89.69 380 GLY A N 1
ATOM 2867 C CA . GLY A 1 380 ? -12.586 25.170 16.780 1.00 89.69 380 GLY A CA 1
ATOM 2868 C C . GLY A 1 380 ? -12.242 24.444 18.089 1.00 89.69 380 GLY A C 1
ATOM 2869 O O . GLY A 1 380 ? -12.796 24.796 19.128 1.00 89.69 380 GLY A O 1
ATOM 2870 N N . PHE A 1 381 ? -11.347 23.448 18.059 1.00 91.75 381 PHE A N 1
ATOM 2871 C CA . PHE A 1 381 ? -11.025 22.603 19.213 1.00 91.75 381 PHE A CA 1
ATOM 2872 C C . PHE A 1 381 ? -9.645 22.873 19.828 1.00 91.75 381 PHE A C 1
ATOM 2874 O O . PHE A 1 381 ? -8.648 23.091 19.135 1.00 91.75 381 PHE A O 1
ATOM 2881 N N . THR A 1 382 ? -9.565 22.765 21.158 1.00 91.75 382 THR A N 1
ATOM 2882 C CA . THR A 1 382 ? -8.331 22.974 21.931 1.00 91.75 382 THR A CA 1
ATOM 2883 C C . THR A 1 382 ? -7.234 21.978 21.553 1.00 91.75 382 THR A C 1
ATOM 2885 O O . THR A 1 382 ? -6.093 22.397 21.357 1.00 91.75 382 THR A O 1
ATOM 2888 N N . GLN A 1 383 ? -7.558 20.690 21.366 1.00 92.75 383 GLN A N 1
ATOM 2889 C CA . GLN A 1 383 ? -6.570 19.666 20.999 1.00 92.75 383 GLN A CA 1
ATOM 2890 C C . GLN A 1 383 ? -5.853 19.970 19.670 1.00 92.75 383 GLN A C 1
ATOM 2892 O O . GLN A 1 383 ? -4.654 19.721 19.538 1.00 92.75 383 GLN A O 1
ATOM 2897 N N . THR A 1 384 ? -6.541 20.594 18.706 1.00 94.06 384 THR A N 1
ATOM 2898 C CA . THR A 1 384 ? -5.959 21.034 17.427 1.00 94.06 384 THR A CA 1
ATOM 2899 C C . THR A 1 384 ? -4.879 22.090 17.651 1.00 94.06 384 THR A C 1
ATOM 2901 O O . THR A 1 384 ? -3.787 22.008 17.078 1.00 94.06 384 THR A O 1
ATOM 2904 N N . HIS A 1 385 ? -5.151 23.067 18.522 1.00 93.81 385 HIS A N 1
ATOM 2905 C CA . HIS A 1 385 ? -4.181 24.094 18.892 1.00 93.81 385 HIS A CA 1
ATOM 2906 C C . HIS A 1 385 ? -3.010 23.517 19.691 1.00 93.81 385 HIS A C 1
ATOM 2908 O O . HIS A 1 385 ? -1.868 23.850 19.376 1.00 93.81 385 HIS A O 1
ATOM 2914 N N . THR A 1 386 ? -3.260 22.616 20.648 1.00 92.88 386 THR A N 1
ATOM 2915 C CA . THR A 1 386 ? -2.200 21.932 21.407 1.00 92.88 386 THR A CA 1
ATOM 2916 C C . THR A 1 386 ? -1.285 21.138 20.478 1.00 92.88 386 THR A C 1
ATOM 2918 O O . THR A 1 386 ? -0.078 21.364 20.476 1.00 92.88 386 THR A O 1
ATOM 2921 N N . ASN A 1 387 ? -1.838 20.275 19.619 1.00 94.94 387 ASN A N 1
ATOM 2922 C CA . ASN A 1 387 ? -1.058 19.481 18.667 1.00 94.94 387 ASN A CA 1
ATOM 2923 C C . ASN A 1 387 ? -0.253 20.360 17.691 1.00 94.94 387 ASN A C 1
ATOM 2925 O O . ASN A 1 387 ? 0.908 20.063 17.415 1.00 94.94 387 ASN A O 1
ATOM 2929 N N . THR A 1 388 ? -0.827 21.466 17.205 1.00 95.94 388 THR A N 1
ATOM 2930 C CA . THR A 1 388 ? -0.110 22.415 16.331 1.00 95.94 388 THR A CA 1
ATOM 2931 C C . THR A 1 388 ? 1.013 23.140 17.083 1.00 95.94 388 THR A C 1
ATOM 2933 O O . THR A 1 388 ? 2.112 23.282 16.551 1.00 95.94 388 THR A O 1
ATOM 2936 N N . ALA A 1 389 ? 0.782 23.558 18.331 1.00 96.06 389 ALA A N 1
ATOM 2937 C CA . ALA A 1 389 ? 1.803 24.185 19.170 1.00 96.06 389 ALA A CA 1
ATOM 2938 C C . ALA A 1 389 ? 2.947 23.213 19.503 1.00 96.06 389 ALA A C 1
ATOM 2940 O O . ALA A 1 389 ? 4.114 23.594 19.407 1.00 96.06 389 ALA A O 1
ATOM 2941 N N . SER A 1 390 ? 2.631 21.948 19.807 1.00 94.75 390 SER A N 1
ATOM 2942 C CA . SER A 1 390 ? 3.632 20.889 19.946 1.00 94.75 390 SER A CA 1
ATOM 2943 C C . SER A 1 390 ? 4.413 20.688 18.651 1.00 94.75 390 SER A C 1
ATOM 2945 O O . SER A 1 390 ? 5.629 20.707 18.706 1.00 94.75 390 SER A O 1
ATOM 2947 N N . ALA A 1 391 ? 3.770 20.613 17.479 1.00 96.31 391 ALA A N 1
ATOM 2948 C CA . ALA A 1 391 ? 4.477 20.467 16.201 1.00 96.31 391 ALA A CA 1
ATOM 2949 C C . ALA A 1 391 ? 5.467 21.613 15.924 1.00 96.31 391 ALA A C 1
ATOM 2951 O O . ALA A 1 391 ? 6.575 21.380 15.444 1.00 96.31 391 ALA A O 1
ATOM 2952 N N . VAL A 1 392 ? 5.100 22.850 16.270 1.00 96.38 392 VAL A N 1
ATOM 2953 C CA . VAL A 1 392 ? 6.002 24.010 16.184 1.00 96.38 392 VAL A CA 1
ATOM 2954 C C . VAL A 1 392 ? 7.162 23.898 17.181 1.00 96.38 392 VAL A C 1
ATOM 2956 O O . VAL A 1 392 ? 8.294 24.222 16.826 1.00 96.38 392 VAL A O 1
ATOM 2959 N N . ALA A 1 393 ? 6.921 23.424 18.406 1.00 95.94 393 ALA A N 1
ATOM 2960 C CA . ALA A 1 393 ? 7.976 23.193 19.393 1.00 95.94 393 ALA A CA 1
ATOM 2961 C C . ALA A 1 393 ? 8.914 22.038 18.992 1.00 95.94 393 ALA A C 1
ATOM 2963 O O . ALA A 1 393 ? 10.133 22.180 19.091 1.00 95.94 393 ALA A O 1
ATOM 2964 N N . ASP A 1 394 ? 8.361 20.936 18.484 1.00 94.81 394 ASP A N 1
ATOM 2965 C CA . ASP A 1 394 ? 9.073 19.738 18.038 1.00 94.81 394 ASP A CA 1
ATOM 2966 C C . ASP A 1 394 ? 10.009 20.069 16.855 1.00 94.81 394 ASP A C 1
ATOM 2968 O O . ASP A 1 394 ? 11.178 19.676 16.861 1.00 94.81 394 ASP A O 1
ATOM 2972 N N . VAL A 1 395 ? 9.550 20.888 15.894 1.00 94.25 395 VAL A N 1
ATOM 2973 C CA . VAL A 1 395 ? 10.379 21.405 14.785 1.00 94.25 395 VAL A CA 1
ATOM 2974 C C . VAL A 1 395 ? 11.429 22.410 15.271 1.00 94.25 395 VAL A C 1
ATOM 2976 O O . VAL A 1 395 ? 12.606 22.265 14.944 1.00 94.25 395 VAL A O 1
ATOM 2979 N N . ASN A 1 396 ? 11.043 23.421 16.059 1.00 93.12 396 ASN A N 1
ATOM 2980 C CA . ASN A 1 396 ? 11.954 24.504 16.466 1.00 93.12 396 ASN A CA 1
ATOM 2981 C C . ASN A 1 396 ? 13.055 24.050 17.439 1.00 93.12 396 ASN A C 1
ATOM 2983 O O . ASN A 1 396 ? 14.129 24.649 17.466 1.00 93.12 396 ASN A O 1
ATOM 2987 N N . SER A 1 397 ? 12.797 23.016 18.243 1.00 94.06 397 SER A N 1
ATOM 2988 C CA . SER A 1 397 ? 13.794 22.399 19.129 1.00 94.06 397 SER A CA 1
ATOM 2989 C C . SER A 1 397 ? 14.673 21.359 18.427 1.00 94.06 397 SER A C 1
ATOM 2991 O O . SER A 1 397 ? 15.712 20.981 18.966 1.00 94.06 397 SER A O 1
ATOM 2993 N N . GLY A 1 398 ? 14.268 20.887 17.242 1.00 89.38 398 GLY A N 1
ATOM 2994 C CA . GLY A 1 398 ? 14.892 19.753 16.562 1.00 89.38 398 GLY A CA 1
ATOM 2995 C C . GLY A 1 398 ? 14.553 18.387 17.173 1.00 89.38 398 GLY A C 1
ATOM 2996 O O . GLY A 1 398 ? 15.237 17.416 16.858 1.00 89.38 398 GLY A O 1
ATOM 2997 N N . ALA A 1 399 ? 13.525 18.294 18.026 1.00 87.31 399 ALA A N 1
ATOM 2998 C CA . ALA A 1 399 ? 13.049 17.030 18.593 1.00 87.31 399 ALA A CA 1
ATOM 2999 C C . ALA A 1 399 ? 12.319 16.150 17.558 1.00 87.31 399 ALA A C 1
ATOM 3001 O O . ALA A 1 399 ? 12.447 14.927 17.601 1.00 87.31 399 ALA A O 1
ATOM 3002 N N . ASP A 1 400 ? 11.612 16.758 16.598 1.00 90.31 400 ASP A N 1
ATOM 3003 C CA . ASP A 1 400 ? 11.129 16.083 15.387 1.00 90.31 400 ASP A CA 1
ATOM 3004 C C . ASP A 1 400 ? 11.296 16.981 14.143 1.00 90.31 400 ASP A C 1
ATOM 3006 O O . ASP A 1 400 ? 10.371 17.692 13.736 1.00 90.31 400 ASP A O 1
ATOM 3010 N N . PRO A 1 401 ? 12.475 16.958 13.492 1.00 87.25 401 PRO A N 1
ATOM 3011 C CA . PRO A 1 401 ? 12.704 17.715 12.265 1.00 87.25 401 PRO A CA 1
ATOM 3012 C C . PRO A 1 401 ? 11.969 17.123 11.047 1.00 87.25 401 PRO A C 1
ATOM 3014 O O . PRO A 1 401 ? 11.888 17.788 10.013 1.00 87.25 401 PRO A O 1
ATOM 3017 N N . SER A 1 402 ? 11.422 15.899 11.136 1.00 93.94 402 SER A N 1
ATOM 3018 C CA . SER A 1 402 ? 10.785 15.219 9.997 1.00 93.94 402 SER A CA 1
ATOM 3019 C C . SER A 1 402 ? 9.480 15.897 9.563 1.00 93.94 402 SER A C 1
ATOM 3021 O O . SER A 1 402 ? 9.140 15.899 8.380 1.00 93.94 402 SER A O 1
ATOM 3023 N N . LEU A 1 403 ? 8.779 16.560 10.489 1.00 94.12 403 LEU A N 1
ATOM 3024 C CA . LEU A 1 403 ? 7.535 17.297 10.221 1.00 94.12 403 LEU A CA 1
ATOM 3025 C C . LEU A 1 403 ? 7.701 18.370 9.122 1.00 94.12 403 LEU A C 1
ATOM 3027 O O . LEU A 1 403 ? 6.738 18.707 8.428 1.00 94.12 403 LEU A O 1
ATOM 3031 N N . ASN A 1 404 ? 8.931 18.855 8.919 1.00 92.62 404 ASN A N 1
ATOM 3032 C CA . ASN A 1 404 ? 9.317 19.849 7.916 1.00 92.62 404 ASN A CA 1
ATOM 3033 C C . ASN A 1 404 ? 10.229 19.262 6.805 1.00 92.62 404 ASN A C 1
ATOM 3035 O O . ASN A 1 404 ? 11.068 19.974 6.251 1.00 92.62 404 ASN A O 1
ATOM 3039 N N . TYR A 1 405 ? 10.097 17.964 6.483 1.00 87.94 405 TYR A N 1
ATOM 3040 C CA . TYR A 1 405 ? 10.935 17.248 5.495 1.00 87.94 405 TYR A CA 1
ATOM 3041 C C . TYR A 1 405 ? 11.008 17.914 4.106 1.00 87.94 405 TYR A C 1
ATOM 3043 O O . TYR A 1 405 ? 12.041 17.865 3.437 1.00 87.94 405 TYR A O 1
ATOM 3051 N N . ASP A 1 406 ? 9.924 18.564 3.684 1.00 87.19 406 ASP A N 1
ATOM 3052 C CA . ASP A 1 406 ? 9.773 19.281 2.413 1.00 87.19 406 ASP A CA 1
ATOM 3053 C C . ASP A 1 406 ? 10.173 20.766 2.486 1.00 87.19 406 ASP A C 1
ATOM 3055 O O . ASP A 1 406 ? 10.177 21.460 1.467 1.00 87.19 406 ASP A O 1
ATOM 3059 N N . LYS A 1 407 ? 10.542 21.250 3.680 1.00 89.06 407 LYS A N 1
ATOM 3060 C CA . LYS A 1 407 ? 10.901 22.642 3.995 1.00 89.06 407 LYS A CA 1
ATOM 3061 C C . LYS A 1 407 ? 9.749 23.643 3.825 1.00 89.06 407 LYS A C 1
ATOM 3063 O O . LYS A 1 407 ? 10.001 24.851 3.756 1.00 89.06 407 LYS A O 1
ATOM 3068 N N . ILE A 1 408 ? 8.491 23.188 3.780 1.00 84.25 408 ILE A N 1
ATOM 3069 C CA . ILE A 1 408 ? 7.329 24.085 3.764 1.00 84.25 408 ILE A CA 1
ATOM 3070 C C . ILE A 1 408 ? 7.126 24.672 5.165 1.00 84.25 408 ILE A C 1
ATOM 3072 O O . ILE A 1 408 ? 6.649 24.016 6.091 1.00 84.25 408 ILE A O 1
ATOM 3076 N N . ASN A 1 409 ? 7.460 25.957 5.305 1.00 87.69 409 ASN A N 1
ATOM 3077 C CA . ASN A 1 409 ? 7.333 26.711 6.550 1.00 87.69 409 ASN A CA 1
ATOM 3078 C C . ASN A 1 409 ? 5.870 27.096 6.854 1.00 87.69 409 ASN A C 1
ATOM 3080 O O . ASN A 1 409 ? 5.480 28.258 6.729 1.00 87.69 409 ASN A O 1
ATOM 3084 N N . ASN A 1 410 ? 5.045 26.108 7.207 1.00 91.56 410 ASN A N 1
ATOM 3085 C CA . ASN A 1 410 ? 3.650 26.298 7.597 1.00 91.56 410 ASN A CA 1
ATOM 3086 C C . ASN A 1 410 ? 3.276 25.368 8.762 1.00 91.56 410 ASN A C 1
ATOM 3088 O O . ASN A 1 410 ? 3.088 24.166 8.576 1.00 91.56 410 ASN A O 1
ATOM 3092 N N . GLN A 1 411 ? 3.090 25.958 9.946 1.00 94.00 411 GLN A N 1
ATOM 3093 C CA . GLN A 1 411 ? 2.753 25.257 11.190 1.00 94.00 411 GLN A CA 1
ATOM 3094 C C . GLN A 1 411 ? 1.554 24.302 11.083 1.00 94.00 411 GLN A C 1
ATOM 3096 O O . GLN A 1 411 ? 1.532 23.280 11.762 1.00 94.00 411 GLN A O 1
ATOM 3101 N N . TRP A 1 412 ? 0.570 24.597 10.226 1.00 91.25 412 TRP A N 1
ATOM 3102 C CA . TRP A 1 412 ? -0.611 23.745 10.074 1.00 91.25 412 TRP A CA 1
ATOM 3103 C C . TRP A 1 412 ? -0.263 22.416 9.400 1.00 91.25 412 TRP A C 1
ATOM 3105 O O . TRP A 1 412 ? -0.703 21.372 9.868 1.00 91.25 412 TRP A O 1
ATOM 3115 N N . TYR A 1 413 ? 0.600 22.434 8.377 1.00 93.56 413 TYR A N 1
ATOM 3116 C CA . TYR A 1 413 ? 1.120 21.211 7.753 1.00 93.56 413 TYR A CA 1
ATOM 3117 C C . TYR A 1 413 ? 1.907 20.373 8.763 1.00 93.56 413 TYR A C 1
ATOM 3119 O O . TYR A 1 413 ? 1.680 19.170 8.867 1.00 93.56 413 TYR A O 1
ATOM 3127 N N . TRP A 1 414 ? 2.747 21.006 9.588 1.00 96.44 414 TRP A N 1
ATOM 3128 C CA . TRP A 1 414 ? 3.443 20.312 10.675 1.00 96.44 414 TRP A CA 1
ATOM 3129 C C . TRP A 1 414 ? 2.458 19.707 11.693 1.00 96.44 414 TRP A C 1
ATOM 3131 O O . TRP A 1 414 ? 2.673 18.588 12.144 1.00 96.44 414 TRP A O 1
ATOM 3141 N N . GLY A 1 415 ? 1.348 20.387 12.003 1.00 95.81 415 GLY A N 1
ATOM 3142 C CA . GLY A 1 415 ? 0.270 19.871 12.856 1.00 95.81 415 GLY A CA 1
ATOM 3143 C C . GLY A 1 415 ? -0.430 18.628 12.287 1.00 95.81 415 GLY A C 1
ATOM 3144 O O . GLY A 1 415 ? -0.554 17.624 12.994 1.00 95.81 415 GLY A O 1
ATOM 3145 N N . TYR A 1 416 ? -0.833 18.649 11.009 1.00 96.00 416 TYR A N 1
ATOM 3146 C CA . TYR A 1 416 ? -1.464 17.495 10.342 1.00 96.00 416 TYR A CA 1
ATOM 3147 C C . TYR A 1 416 ? -0.523 16.284 10.279 1.00 96.00 416 TYR A C 1
ATOM 3149 O O . TYR A 1 416 ? -0.930 15.163 10.604 1.00 96.00 416 TYR A O 1
ATOM 3157 N N . ARG A 1 417 ? 0.751 16.529 9.942 1.00 96.88 417 ARG A N 1
ATOM 3158 C CA . ARG A 1 417 ? 1.832 15.531 9.925 1.00 96.88 417 ARG A CA 1
ATOM 3159 C C . ARG A 1 417 ? 2.108 14.974 11.318 1.00 96.88 417 ARG A C 1
ATOM 3161 O O . ARG A 1 417 ? 2.213 13.761 11.475 1.00 96.88 417 ARG A O 1
ATOM 3168 N N . ARG A 1 418 ? 2.133 15.824 12.352 1.00 96.50 418 ARG A N 1
ATOM 3169 C CA . ARG A 1 418 ? 2.331 15.393 13.743 1.00 96.50 418 ARG A CA 1
ATOM 3170 C C . ARG A 1 418 ? 1.204 14.488 14.214 1.00 96.50 418 ARG A C 1
ATOM 3172 O O . ARG A 1 418 ? 1.498 13.468 14.825 1.00 96.50 418 ARG A O 1
ATOM 3179 N N . ALA A 1 419 ? -0.052 14.810 13.901 1.00 96.38 419 ALA A N 1
ATOM 3180 C CA . ALA A 1 419 ? -1.177 13.932 14.222 1.00 96.38 419 ALA A CA 1
ATOM 3181 C C . ALA A 1 419 ? -0.994 12.541 13.583 1.00 96.38 419 ALA A C 1
ATOM 3183 O O . ALA A 1 419 ? -1.168 11.528 14.256 1.00 96.38 419 ALA A O 1
ATOM 3184 N N . ALA A 1 420 ? -0.530 12.486 12.329 1.00 97.06 420 ALA A N 1
ATOM 3185 C CA . ALA A 1 420 ? -0.221 11.234 11.638 1.00 97.06 420 ALA A CA 1
ATOM 3186 C C . ALA A 1 420 ? 0.967 10.475 12.278 1.00 97.06 420 ALA A C 1
ATOM 3188 O O . ALA A 1 420 ? 0.912 9.253 12.424 1.00 97.06 420 ALA A O 1
ATOM 3189 N N . HIS A 1 421 ? 2.007 11.185 12.734 1.00 97.00 421 HIS A N 1
ATOM 3190 C CA . HIS A 1 421 ? 3.129 10.596 13.477 1.00 97.00 421 HIS A CA 1
ATOM 3191 C C . HIS A 1 421 ? 2.683 10.049 14.848 1.00 97.00 421 HIS A C 1
ATOM 3193 O O . HIS A 1 421 ? 3.084 8.949 15.223 1.00 97.00 421 HIS A O 1
ATOM 3199 N N . GLN A 1 422 ? 1.800 10.735 15.583 1.00 96.62 422 GLN A N 1
ATOM 3200 C CA . GLN A 1 422 ? 1.267 10.190 16.839 1.00 96.62 422 GLN A CA 1
ATOM 3201 C C . GLN A 1 422 ? 0.384 8.948 16.597 1.00 96.62 422 GLN A C 1
ATOM 3203 O O . GLN A 1 422 ? 0.497 7.986 17.355 1.00 96.62 422 GLN A O 1
ATOM 3208 N N . THR A 1 423 ? -0.411 8.894 15.515 1.00 97.94 423 THR A N 1
ATOM 3209 C CA . THR A 1 423 ? -1.114 7.658 15.100 1.00 97.94 423 THR A CA 1
ATOM 3210 C C . THR A 1 423 ? -0.130 6.506 14.853 1.00 97.94 423 THR A C 1
ATOM 3212 O O . THR A 1 423 ? -0.359 5.393 15.329 1.00 97.94 423 THR A O 1
ATOM 3215 N N . LEU A 1 424 ? 0.998 6.764 14.176 1.00 97.50 424 LEU A N 1
ATOM 3216 C CA . LEU A 1 424 ? 2.070 5.781 13.970 1.00 97.50 424 LEU A CA 1
ATOM 3217 C C . LEU A 1 424 ? 2.685 5.317 15.304 1.00 97.50 424 LEU A C 1
ATOM 3219 O O . LEU A 1 424 ? 2.841 4.113 15.513 1.00 97.50 424 LEU A O 1
ATOM 3223 N N . LYS A 1 425 ? 2.975 6.230 16.243 1.00 96.81 425 LYS A N 1
ATOM 3224 C CA . LYS A 1 425 ? 3.476 5.868 17.584 1.00 96.81 425 LYS A CA 1
ATOM 3225 C C . LYS A 1 425 ? 2.471 5.020 18.366 1.00 96.81 425 LYS A C 1
ATOM 3227 O O . LYS A 1 425 ? 2.8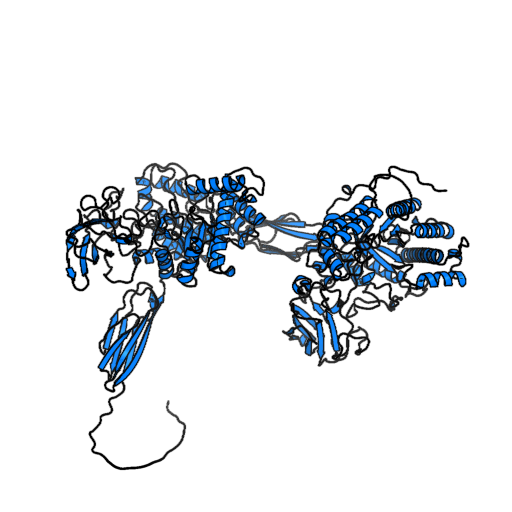51 4.010 18.951 1.00 96.81 425 LYS A O 1
ATOM 3232 N N . ILE A 1 426 ? 1.183 5.367 18.333 1.00 98.19 426 ILE A N 1
ATOM 3233 C CA . ILE A 1 426 ? 0.116 4.576 18.964 1.00 98.19 426 ILE A CA 1
ATOM 3234 C C . ILE A 1 426 ? 0.049 3.170 18.349 1.00 98.19 426 ILE A C 1
ATOM 3236 O O . ILE A 1 426 ? -0.002 2.191 19.094 1.00 98.19 426 ILE A O 1
ATOM 3240 N N . SER A 1 427 ? 0.153 3.044 17.020 1.00 98.38 427 SER A N 1
ATOM 3241 C CA . SER A 1 427 ? 0.280 1.742 16.350 1.00 98.38 427 SER A CA 1
ATOM 3242 C C . SER A 1 427 ? 1.467 0.934 16.885 1.00 98.38 427 SER A C 1
ATOM 3244 O O . SER A 1 427 ? 1.321 -0.250 17.177 1.00 98.38 427 SER A O 1
ATOM 3246 N N . GLN A 1 428 ? 2.637 1.555 17.062 1.00 97.38 428 GLN A N 1
ATOM 3247 C CA . GLN A 1 428 ? 3.828 0.884 17.597 1.00 97.38 428 GLN A CA 1
ATOM 3248 C C . GLN A 1 428 ? 3.661 0.443 19.063 1.00 97.38 428 GLN A C 1
ATOM 3250 O O . GLN A 1 428 ? 4.069 -0.666 19.412 1.00 97.38 428 GLN A O 1
ATOM 3255 N N . LEU A 1 429 ? 3.012 1.248 19.912 1.00 97.31 429 LEU A N 1
ATOM 3256 C CA . LEU A 1 429 ? 2.723 0.885 21.308 1.00 97.31 429 LEU A CA 1
ATOM 3257 C C . LEU A 1 429 ? 1.747 -0.302 21.396 1.00 97.31 429 LEU A C 1
ATOM 3259 O O . LEU A 1 429 ? 1.993 -1.251 22.144 1.00 97.31 429 LEU A O 1
ATOM 3263 N N . PHE A 1 430 ? 0.689 -0.314 20.576 1.00 98.06 430 PHE A N 1
ATOM 3264 C CA . PHE A 1 430 ? -0.192 -1.482 20.449 1.00 98.06 430 PHE A CA 1
ATOM 3265 C C . PHE A 1 430 ? 0.548 -2.702 19.871 1.00 98.06 430 PHE A C 1
ATOM 3267 O O . PHE A 1 430 ? 0.355 -3.814 20.365 1.00 98.06 430 PHE A O 1
ATOM 3274 N N . ALA A 1 431 ? 1.437 -2.518 18.888 1.00 97.38 431 ALA A N 1
ATOM 3275 C CA . ALA A 1 431 ? 2.247 -3.594 18.308 1.00 97.38 431 ALA A CA 1
ATOM 3276 C C . ALA A 1 431 ? 3.202 -4.229 19.330 1.00 97.38 431 ALA A C 1
ATOM 3278 O O . ALA A 1 431 ? 3.416 -5.439 19.286 1.00 97.38 431 ALA A O 1
ATOM 3279 N N . GLY A 1 432 ? 3.731 -3.448 20.278 1.00 96.12 432 GLY A N 1
ATOM 3280 C CA . GLY A 1 432 ? 4.546 -3.954 21.387 1.00 96.12 432 GLY A CA 1
ATOM 3281 C C . GLY A 1 432 ? 3.775 -4.876 22.341 1.00 96.12 432 GLY A C 1
ATOM 3282 O O . GLY A 1 432 ? 4.345 -5.831 22.864 1.00 96.12 432 GLY A O 1
ATOM 3283 N N . VAL A 1 433 ? 2.471 -4.639 22.530 1.00 96.56 433 VAL A N 1
ATOM 3284 C CA . VAL A 1 433 ? 1.612 -5.452 23.410 1.00 96.56 433 VAL A CA 1
ATOM 3285 C C . VAL A 1 433 ? 0.986 -6.640 22.678 1.00 96.56 433 VAL A C 1
ATOM 3287 O O . VAL A 1 433 ? 0.962 -7.754 23.210 1.00 96.56 433 VAL A O 1
ATOM 3290 N N . PHE A 1 434 ? 0.467 -6.441 21.465 1.00 95.81 434 PHE A N 1
ATOM 3291 C CA . PHE A 1 434 ? -0.226 -7.482 20.699 1.00 95.81 434 PHE A CA 1
ATOM 3292 C C . PHE A 1 434 ? 0.708 -8.346 19.843 1.00 95.81 434 PHE A C 1
ATOM 3294 O O . PHE A 1 434 ? 0.442 -9.540 19.704 1.00 95.81 434 PHE A O 1
ATOM 3301 N N . GLY A 1 435 ? 1.807 -7.777 19.345 1.00 94.50 435 GLY A N 1
ATOM 3302 C CA . GLY A 1 435 ? 2.653 -8.321 18.282 1.00 94.50 435 GLY A CA 1
ATOM 3303 C C . GLY A 1 435 ? 2.395 -7.601 16.944 1.00 94.50 435 GLY A C 1
ATOM 3304 O O . GLY A 1 435 ? 1.240 -7.280 16.655 1.00 94.50 435 GLY A O 1
ATOM 3305 N N . PRO A 1 436 ? 3.415 -7.363 16.089 1.00 90.94 436 PRO A N 1
ATOM 3306 C CA . PRO A 1 436 ? 3.245 -6.606 14.841 1.00 90.94 436 PRO A CA 1
ATOM 3307 C C . PRO A 1 436 ? 2.185 -7.165 13.882 1.00 90.94 436 PRO A C 1
ATOM 3309 O O . PRO A 1 436 ? 1.516 -6.400 13.200 1.00 90.94 436 PRO A O 1
ATOM 3312 N N . SER A 1 437 ? 1.978 -8.486 13.863 1.00 91.00 437 SER A N 1
ATOM 3313 C CA . SER A 1 437 ? 0.987 -9.151 13.005 1.00 91.00 437 SER A CA 1
ATOM 3314 C C . SER A 1 437 ? -0.476 -8.893 13.388 1.00 91.00 437 SER A C 1
ATOM 3316 O O . SER A 1 437 ? -1.362 -9.311 12.653 1.00 91.00 437 SER A O 1
ATOM 3318 N N . ALA A 1 438 ? -0.742 -8.259 14.535 1.00 92.94 438 ALA A N 1
ATOM 3319 C CA . ALA A 1 438 ? -2.088 -7.855 14.943 1.00 92.94 438 ALA A CA 1
ATOM 3320 C C . ALA A 1 438 ? -2.466 -6.444 14.456 1.00 92.94 438 ALA A C 1
ATOM 3322 O O . ALA A 1 438 ? -3.637 -6.066 14.537 1.00 92.94 438 ALA A O 1
ATOM 3323 N N . ILE A 1 439 ? -1.492 -5.662 13.971 1.00 97.25 439 ILE A N 1
ATOM 3324 C CA . ILE A 1 439 ? -1.729 -4.352 13.360 1.00 97.25 439 ILE A CA 1
ATOM 3325 C C . ILE A 1 439 ? -2.362 -4.547 11.984 1.00 97.25 439 ILE A C 1
ATOM 3327 O O . ILE A 1 439 ? -1.976 -5.432 11.224 1.00 97.25 439 ILE A O 1
ATOM 3331 N N . ASN A 1 440 ? -3.356 -3.716 11.684 1.00 93.88 440 ASN A N 1
ATOM 3332 C CA . ASN A 1 440 ? -4.209 -3.762 10.496 1.00 93.88 440 ASN A CA 1
ATOM 3333 C C . ASN A 1 440 ? -5.087 -5.026 10.368 1.00 93.88 440 ASN A C 1
ATOM 3335 O O . ASN A 1 440 ? -5.816 -5.166 9.386 1.00 93.88 440 ASN A O 1
ATOM 3339 N N . ASP A 1 441 ? -5.105 -5.875 11.399 1.00 92.38 441 ASP A N 1
ATOM 3340 C CA . ASP A 1 441 ? -6.053 -6.973 11.597 1.00 92.38 441 ASP A CA 1
ATOM 3341 C C . ASP A 1 441 ? -6.948 -6.684 12.819 1.00 92.38 441 ASP A C 1
ATOM 3343 O O . ASP A 1 441 ? -8.007 -6.065 12.683 1.00 92.38 441 ASP A O 1
ATOM 3347 N N . THR A 1 442 ? -6.513 -7.100 14.012 1.00 94.00 442 THR A N 1
ATOM 3348 C CA . THR A 1 442 ? -7.233 -6.991 15.288 1.00 94.00 442 THR A CA 1
ATOM 3349 C C . THR A 1 442 ? -7.201 -5.555 15.810 1.00 94.00 442 THR A C 1
ATOM 3351 O O . THR A 1 442 ? -8.228 -5.025 16.228 1.00 94.00 442 THR A O 1
ATOM 3354 N N . ILE A 1 443 ? -6.041 -4.899 15.736 1.00 98.44 443 ILE A N 1
ATOM 3355 C CA . ILE A 1 443 ? -5.884 -3.473 16.033 1.00 98.44 443 ILE A CA 1
ATOM 3356 C C . ILE A 1 443 ? -5.784 -2.716 14.712 1.00 98.44 443 ILE A C 1
ATOM 3358 O O . ILE A 1 443 ? -4.965 -3.043 13.857 1.00 98.44 443 ILE A O 1
ATOM 3362 N N . ARG A 1 444 ? -6.613 -1.687 14.550 1.00 98.50 444 ARG A N 1
ATOM 3363 C CA . ARG A 1 444 ? -6.778 -0.909 13.320 1.00 98.50 444 ARG A CA 1
ATOM 3364 C C . ARG A 1 444 ? -6.498 0.572 13.608 1.00 98.50 444 ARG A C 1
ATOM 3366 O O . ARG A 1 444 ? -7.435 1.326 13.866 1.00 98.50 444 ARG A O 1
ATOM 3373 N N . PRO A 1 445 ? -5.230 1.017 13.610 1.00 98.62 445 PRO A N 1
ATOM 3374 C CA . PRO A 1 445 ? -4.899 2.429 13.784 1.00 98.62 445 PRO A CA 1
ATOM 3375 C C . PRO A 1 445 ? -5.452 3.244 12.613 1.00 98.62 445 PRO A C 1
ATOM 3377 O O . PRO A 1 445 ? -5.355 2.818 11.460 1.00 98.62 445 PRO A O 1
ATOM 3380 N N . VAL A 1 446 ? -6.038 4.408 12.880 1.00 98.19 446 VAL A N 1
ATOM 3381 C CA . VAL A 1 446 ? -6.692 5.227 11.851 1.00 98.19 446 VAL A CA 1
ATOM 3382 C C . VAL A 1 446 ? -6.288 6.694 11.926 1.00 98.19 446 VAL A C 1
ATOM 3384 O O . VAL A 1 446 ? -5.991 7.229 12.994 1.00 98.19 446 VAL A O 1
ATOM 3387 N N . TYR A 1 447 ? -6.282 7.350 10.764 1.00 97.38 447 TYR A N 1
ATOM 3388 C CA . TYR A 1 447 ? -5.976 8.773 10.634 1.00 97.38 447 TYR A CA 1
ATOM 3389 C C . TYR A 1 447 ? -7.114 9.504 9.911 1.00 97.38 447 TYR A C 1
ATOM 3391 O O . TYR A 1 447 ? -7.413 9.220 8.749 1.00 97.38 447 TYR A O 1
ATOM 3399 N N . MET A 1 448 ? -7.760 10.435 10.610 1.00 94.44 448 MET A N 1
ATOM 3400 C CA . MET A 1 448 ? -8.951 11.147 10.141 1.00 94.44 448 MET A CA 1
ATOM 3401 C C . MET A 1 448 ? -8.665 12.626 9.873 1.00 94.44 448 MET A C 1
ATOM 3403 O O . MET A 1 448 ? -7.836 13.252 10.531 1.00 94.44 448 MET A O 1
ATOM 3407 N N . SER A 1 449 ? -9.354 13.191 8.882 1.00 90.75 449 SER A N 1
ATOM 3408 C CA . SER A 1 449 ? -9.128 14.557 8.400 1.00 90.75 449 SER A CA 1
ATOM 3409 C C . SER A 1 449 ? -10.433 15.233 7.955 1.00 90.75 449 SER A C 1
ATOM 3411 O O . SER A 1 449 ? -11.519 14.658 8.060 1.00 90.75 449 SER A O 1
ATOM 3413 N N . GLN A 1 450 ? -10.356 16.467 7.453 1.00 88.31 450 GLN A N 1
ATOM 3414 C CA . GLN A 1 450 ? -11.542 17.179 6.976 1.00 88.31 450 GLN A CA 1
ATOM 3415 C C . GLN A 1 450 ? -12.030 16.597 5.641 1.00 88.31 450 GLN A C 1
ATOM 3417 O O . GLN A 1 450 ? -11.282 16.555 4.663 1.00 88.31 450 GLN A O 1
ATOM 3422 N N . TYR A 1 451 ? -13.312 16.223 5.554 1.00 85.50 451 TYR A N 1
ATOM 3423 C CA . TYR A 1 451 ? -13.871 15.563 4.363 1.00 85.50 451 TYR A CA 1
ATOM 3424 C C . TYR A 1 451 ? -13.760 16.400 3.073 1.00 85.50 451 TYR A C 1
ATOM 3426 O O . TYR A 1 451 ? -13.573 15.860 1.985 1.00 85.50 451 TYR A O 1
ATOM 3434 N N . VAL A 1 452 ? -13.796 17.732 3.179 1.00 80.12 452 VAL A N 1
ATOM 3435 C CA . VAL A 1 452 ? -13.638 18.634 2.023 1.00 80.12 452 VAL A CA 1
ATOM 3436 C C . VAL A 1 452 ? -12.179 19.002 1.694 1.00 80.12 452 VAL A C 1
ATOM 3438 O O . VAL A 1 452 ? -11.942 19.679 0.693 1.00 80.12 452 VAL A O 1
ATOM 3441 N N . GLN A 1 453 ? -11.190 18.530 2.469 1.00 81.88 453 GLN A N 1
ATOM 3442 C CA . GLN A 1 453 ? -9.751 18.778 2.246 1.00 81.88 453 GLN A CA 1
ATOM 3443 C C . GLN A 1 453 ? -8.900 17.483 2.195 1.00 81.88 453 GLN A C 1
ATOM 3445 O O . GLN A 1 453 ? -7.887 17.381 2.889 1.00 81.88 453 GLN A O 1
ATOM 3450 N N . PRO A 1 454 ? -9.228 16.497 1.331 1.00 82.31 454 PRO A N 1
ATOM 3451 C CA . PRO A 1 454 ? -8.501 15.219 1.255 1.00 82.31 454 PRO A CA 1
ATOM 3452 C C . PRO A 1 454 ? -7.001 15.352 0.925 1.00 82.31 454 PRO A C 1
ATOM 3454 O O . PRO A 1 454 ? -6.224 14.450 1.227 1.00 82.31 454 PRO A O 1
ATOM 3457 N N . TYR A 1 455 ? -6.558 16.481 0.359 1.00 81.25 455 TYR A N 1
ATOM 3458 C CA . TYR A 1 455 ? -5.137 16.746 0.102 1.00 81.25 455 TYR A CA 1
ATOM 3459 C C . TYR A 1 455 ? -4.291 16.832 1.388 1.00 81.25 455 TYR A C 1
ATOM 3461 O O . TYR A 1 455 ? -3.098 16.554 1.336 1.00 81.25 455 TYR A O 1
ATOM 3469 N N . LEU A 1 456 ? -4.885 17.158 2.545 1.00 85.88 456 LEU A N 1
ATOM 3470 C CA . LEU A 1 456 ? -4.189 17.138 3.840 1.00 85.88 456 LEU A CA 1
ATOM 3471 C C . LEU A 1 456 ? -3.900 15.708 4.317 1.00 85.88 456 LEU A C 1
ATOM 3473 O O . LEU A 1 456 ? -2.862 15.441 4.924 1.00 85.88 456 LEU A O 1
ATOM 3477 N N . THR A 1 457 ? -4.803 14.774 4.003 1.00 90.81 457 THR A N 1
ATOM 3478 C CA . THR A 1 457 ? -4.568 13.338 4.186 1.00 90.81 457 THR A CA 1
ATOM 3479 C C . THR A 1 457 ? -3.476 12.851 3.245 1.00 90.81 457 THR A C 1
ATOM 3481 O O . THR A 1 457 ? -2.577 12.141 3.683 1.00 90.81 457 THR A O 1
ATOM 3484 N N . GLU A 1 458 ? -3.503 13.265 1.975 1.00 89.81 458 GLU A N 1
ATOM 3485 C CA . GLU A 1 458 ? -2.453 12.908 1.019 1.00 89.81 458 GLU A CA 1
ATOM 3486 C C . GLU A 1 458 ? -1.072 13.418 1.464 1.00 89.81 458 GLU A C 1
ATOM 3488 O O . GLU A 1 458 ? -0.125 12.636 1.488 1.00 89.81 458 GLU A O 1
ATOM 3493 N N . ASP A 1 459 ? -0.955 14.683 1.882 1.00 92.12 459 ASP A N 1
ATOM 3494 C CA . ASP A 1 459 ? 0.286 15.255 2.421 1.00 92.12 459 ASP A CA 1
ATOM 3495 C C . ASP A 1 459 ? 0.811 14.471 3.632 1.00 92.12 459 ASP A C 1
ATOM 3497 O O . ASP A 1 459 ? 1.976 14.073 3.660 1.00 92.12 459 ASP A O 1
ATOM 3501 N N . SER A 1 460 ? -0.064 14.182 4.597 1.00 95.00 460 SER A N 1
ATOM 3502 C CA . SER A 1 460 ? 0.307 13.471 5.824 1.00 95.00 460 SER A CA 1
ATOM 3503 C C . SER A 1 460 ? 0.747 12.028 5.547 1.00 95.00 460 SER A C 1
ATOM 3505 O O . SER A 1 460 ? 1.699 11.543 6.158 1.00 95.00 460 SER A O 1
ATOM 3507 N N . LEU A 1 461 ? 0.122 11.348 4.579 1.00 95.38 461 LEU A N 1
ATOM 3508 C CA . LEU A 1 461 ? 0.542 10.015 4.136 1.00 95.38 461 LEU A CA 1
ATOM 3509 C C . LEU A 1 461 ? 1.837 10.050 3.307 1.00 95.38 461 LEU A C 1
ATOM 3511 O O . LEU A 1 461 ? 2.657 9.143 3.443 1.00 95.38 461 LEU A O 1
ATOM 3515 N N . ARG A 1 462 ? 2.072 11.095 2.497 1.00 92.31 462 ARG A N 1
ATOM 3516 C CA . ARG A 1 462 ? 3.351 11.313 1.788 1.00 92.31 462 ARG A CA 1
ATOM 3517 C C . ARG A 1 462 ? 4.497 11.584 2.762 1.00 92.31 462 ARG A C 1
ATOM 3519 O O . ARG A 1 462 ? 5.571 11.014 2.590 1.00 92.31 462 ARG A O 1
ATOM 3526 N N . TYR A 1 463 ? 4.248 12.377 3.802 1.00 95.44 463 TYR A N 1
ATOM 3527 C CA . TYR A 1 463 ? 5.170 12.598 4.914 1.00 95.44 463 TYR A CA 1
ATOM 3528 C C . TYR A 1 463 ? 5.565 11.278 5.588 1.00 95.44 463 TYR A C 1
ATOM 3530 O O . TYR A 1 463 ? 6.758 10.977 5.677 1.00 95.44 463 TYR A O 1
ATOM 3538 N N . LEU A 1 464 ? 4.590 10.459 6.006 1.00 95.56 464 LEU A N 1
ATOM 3539 C CA . LEU A 1 464 ? 4.897 9.186 6.660 1.00 95.56 464 LEU A CA 1
ATOM 3540 C C . LEU A 1 464 ? 5.612 8.208 5.708 1.00 95.56 464 LEU A C 1
ATOM 3542 O O . LEU A 1 464 ? 6.615 7.611 6.096 1.00 95.56 464 LEU A O 1
ATOM 3546 N N . ALA A 1 465 ? 5.190 8.136 4.439 1.00 91.69 465 ALA A N 1
ATOM 3547 C CA . ALA A 1 465 ? 5.850 7.336 3.405 1.00 91.69 465 ALA A CA 1
ATOM 3548 C C . ALA A 1 465 ? 7.326 7.717 3.186 1.00 91.69 465 ALA A C 1
ATOM 3550 O O . ALA A 1 465 ? 8.163 6.836 2.993 1.00 91.69 465 ALA A O 1
ATOM 3551 N N . ALA A 1 466 ? 7.648 9.015 3.225 1.00 86.94 466 ALA A N 1
ATOM 3552 C CA . ALA A 1 466 ? 8.998 9.527 2.999 1.00 86.94 466 ALA A CA 1
ATOM 3553 C C . ALA A 1 466 ? 9.945 9.346 4.200 1.00 86.94 466 ALA A C 1
ATOM 3555 O O . ALA A 1 466 ? 11.154 9.252 3.995 1.00 86.94 466 ALA A O 1
ATOM 3556 N N . ASN A 1 467 ? 9.419 9.304 5.431 1.00 93.38 467 ASN A N 1
ATOM 3557 C CA . ASN A 1 467 ? 10.232 9.314 6.656 1.00 93.38 467 ASN A CA 1
ATOM 3558 C C . ASN A 1 467 ? 10.225 7.978 7.427 1.00 93.38 467 ASN A C 1
ATOM 3560 O O . ASN A 1 467 ? 11.197 7.684 8.118 1.00 93.38 467 ASN A O 1
ATOM 3564 N N . PHE A 1 468 ? 9.175 7.152 7.298 1.00 91.12 468 PHE A N 1
ATOM 3565 C CA . PHE A 1 468 ? 8.988 5.929 8.102 1.00 91.12 468 PHE A CA 1
ATOM 3566 C C . PHE A 1 468 ? 8.585 4.678 7.294 1.00 91.12 468 PHE A C 1
ATOM 3568 O O . PHE A 1 468 ? 8.292 3.639 7.881 1.00 91.12 468 PHE A O 1
ATOM 3575 N N . GLY A 1 469 ? 8.573 4.742 5.958 1.00 89.06 469 GLY A N 1
ATOM 3576 C CA . GLY A 1 469 ? 8.152 3.628 5.097 1.00 89.06 469 GLY A CA 1
ATOM 3577 C C . GLY A 1 469 ? 6.640 3.587 4.847 1.00 89.06 469 GLY A C 1
ATOM 3578 O O . GLY A 1 469 ? 5.917 4.508 5.210 1.00 89.06 469 GLY A O 1
ATOM 3579 N N . ALA A 1 470 ? 6.143 2.551 4.166 1.00 88.81 470 ALA A N 1
ATOM 3580 C CA . ALA A 1 470 ? 4.797 2.550 3.577 1.00 88.81 470 ALA A CA 1
ATOM 3581 C C . ALA A 1 470 ? 3.645 2.656 4.616 1.00 88.81 470 ALA A C 1
ATOM 3583 O O . ALA A 1 470 ? 3.600 1.842 5.540 1.00 88.81 470 ALA A O 1
ATOM 3584 N N . PRO A 1 471 ? 2.667 3.579 4.451 1.00 92.50 471 PRO A N 1
ATOM 3585 C CA . PRO A 1 471 ? 1.589 3.798 5.426 1.00 92.50 471 PRO A CA 1
ATOM 3586 C C . PRO A 1 471 ? 0.750 2.582 5.824 1.00 92.50 471 PRO A C 1
ATOM 3588 O O . PRO A 1 471 ? 0.317 2.480 6.971 1.00 92.50 471 PRO A O 1
ATOM 3591 N N . ASN A 1 472 ? 0.561 1.622 4.919 1.00 93.56 472 ASN A N 1
ATOM 3592 C CA . ASN A 1 472 ? -0.173 0.383 5.187 1.00 93.56 472 ASN A CA 1
ATOM 3593 C C . ASN A 1 472 ? 0.551 -0.611 6.120 1.00 93.56 472 ASN A C 1
ATOM 3595 O O . ASN A 1 472 ? 0.009 -1.680 6.398 1.00 93.56 472 ASN A O 1
ATOM 3599 N N . GLN A 1 473 ? 1.740 -0.270 6.630 1.00 90.56 473 GLN A N 1
ATOM 3600 C CA . GLN A 1 473 ? 2.430 -1.026 7.682 1.00 90.56 473 GLN A CA 1
ATOM 3601 C C . GLN A 1 473 ? 1.990 -0.630 9.105 1.00 90.56 473 GLN A C 1
ATOM 3603 O O . GLN A 1 473 ? 2.252 -1.379 10.044 1.00 90.56 473 GLN A O 1
ATOM 3608 N N . TYR A 1 474 ? 1.349 0.533 9.283 1.00 92.50 474 TYR A N 1
ATOM 3609 C CA . TYR A 1 474 ? 1.024 1.093 10.609 1.00 92.50 474 TYR A CA 1
ATOM 3610 C C . TYR A 1 474 ? -0.291 1.899 10.676 1.00 92.50 474 TYR A C 1
ATOM 3612 O O . TYR A 1 474 ? -0.698 2.305 11.760 1.00 92.50 474 TYR A O 1
ATOM 3620 N N . ILE A 1 475 ? -0.978 2.134 9.553 1.00 97.06 475 ILE A N 1
ATOM 3621 C CA . ILE A 1 475 ? -2.351 2.664 9.499 1.00 97.06 475 ILE A CA 1
ATOM 3622 C C . ILE A 1 475 ? -3.228 1.675 8.724 1.00 97.06 475 ILE A C 1
ATOM 3624 O O . ILE A 1 475 ? -2.808 1.144 7.697 1.00 97.06 475 ILE A O 1
ATOM 3628 N N . TYR A 1 476 ? -4.449 1.443 9.207 1.00 98.25 476 TYR A N 1
ATOM 3629 C CA . TYR A 1 476 ? -5.458 0.583 8.581 1.00 98.25 476 TYR A CA 1
ATOM 3630 C C . TYR A 1 476 ? -6.297 1.352 7.561 1.00 98.25 476 TYR A C 1
ATOM 3632 O O . TYR A 1 476 ? -6.583 0.851 6.474 1.00 98.25 476 TYR A O 1
ATOM 3640 N N . GLY A 1 477 ? -6.699 2.579 7.898 1.00 96.81 477 GLY A N 1
ATOM 3641 C CA . GLY A 1 477 ? -7.607 3.367 7.072 1.00 96.81 477 GLY A CA 1
ATOM 3642 C C . GLY A 1 477 ? -7.580 4.863 7.350 1.00 96.81 477 GLY A C 1
ATOM 3643 O O . GLY A 1 477 ? -7.157 5.319 8.416 1.00 96.81 477 GLY A O 1
ATOM 3644 N N . VAL A 1 478 ? -8.059 5.613 6.360 1.00 96.00 478 VAL A N 1
ATOM 3645 C CA . VAL A 1 478 ? -8.156 7.076 6.371 1.00 96.00 478 VAL A CA 1
ATOM 3646 C C . VAL A 1 478 ? -9.540 7.547 5.948 1.00 96.00 478 VAL A C 1
ATOM 3648 O O . VAL A 1 478 ? -10.280 6.811 5.292 1.00 96.00 478 VAL A O 1
ATOM 3651 N N . GLY A 1 479 ? -9.908 8.765 6.341 1.00 91.50 479 GLY A N 1
ATOM 3652 C CA . GLY A 1 479 ? -11.284 9.214 6.184 1.00 91.50 479 GLY A CA 1
ATOM 3653 C C . GLY A 1 479 ? -11.569 10.666 6.538 1.00 91.50 479 GLY A C 1
ATOM 3654 O O . GLY A 1 479 ? -10.696 11.420 6.972 1.00 91.50 479 GLY A O 1
ATOM 3655 N N . GLY A 1 480 ? -12.839 11.022 6.361 1.00 89.94 480 GLY A N 1
ATOM 3656 C CA . GLY A 1 480 ? -13.426 12.318 6.686 1.00 89.94 480 GLY A CA 1
ATOM 3657 C C . GLY A 1 480 ? -14.892 12.165 7.103 1.00 89.94 480 GLY A C 1
ATOM 3658 O O . GLY A 1 480 ? -15.508 11.164 6.745 1.00 89.94 480 GLY A O 1
ATOM 3659 N N . ALA A 1 481 ? -15.457 13.137 7.823 1.00 89.31 481 ALA A N 1
ATOM 3660 C CA . ALA A 1 481 ? -16.881 13.158 8.171 1.00 89.31 481 ALA A CA 1
ATOM 3661 C C . ALA A 1 481 ? -17.731 13.826 7.060 1.00 89.31 481 ALA A C 1
ATOM 3663 O O . ALA A 1 481 ? -17.624 15.044 6.879 1.00 89.31 481 ALA A O 1
ATOM 3664 N N . PRO A 1 482 ? -18.554 13.084 6.286 1.00 85.75 482 PRO A N 1
ATOM 3665 C CA . PRO A 1 482 ? -19.420 13.615 5.226 1.00 85.75 482 PRO A CA 1
ATOM 3666 C C . PRO A 1 482 ? -20.674 14.340 5.753 1.00 85.75 482 PRO A C 1
ATOM 3668 O O . PRO A 1 482 ? -21.783 14.076 5.297 1.00 85.75 482 PRO A O 1
ATOM 3671 N N . TYR A 1 483 ? -20.522 15.279 6.687 1.00 86.06 483 TYR A N 1
ATOM 3672 C CA . TYR A 1 483 ? -21.633 16.140 7.097 1.00 86.06 483 TYR A CA 1
ATOM 3673 C C . TYR A 1 483 ? -22.187 16.950 5.919 1.00 86.06 483 TYR A C 1
ATOM 3675 O O . TYR A 1 483 ? -21.437 17.501 5.108 1.00 86.06 483 TYR A O 1
ATOM 3683 N N . PHE A 1 484 ? -23.511 17.085 5.876 1.00 84.31 484 PHE A N 1
ATOM 3684 C CA . PHE A 1 484 ? -24.213 17.967 4.950 1.00 84.31 484 PHE A CA 1
ATOM 3685 C C . PHE A 1 484 ? -25.247 18.808 5.688 1.00 84.31 484 PHE A C 1
ATOM 3687 O O . PHE A 1 484 ? -26.016 18.309 6.509 1.00 84.31 484 PHE A O 1
ATOM 3694 N N . SER A 1 485 ? -25.285 20.089 5.334 1.00 87.69 485 SER A N 1
ATOM 3695 C CA . SER A 1 485 ? -26.116 21.088 6.003 1.00 87.69 485 SER A CA 1
ATOM 3696 C C . SER A 1 485 ? -26.942 21.905 5.000 1.00 87.69 485 SER A C 1
ATOM 3698 O O . SER A 1 485 ? -26.552 22.006 3.828 1.00 87.69 485 SER A O 1
ATOM 3700 N N . PRO A 1 486 ? -28.055 22.538 5.425 1.00 87.69 486 PRO A N 1
ATOM 3701 C CA . PRO A 1 486 ? -28.862 23.426 4.589 1.00 87.69 486 PRO A CA 1
ATOM 3702 C C . PRO A 1 486 ? -28.026 24.512 3.885 1.00 87.69 486 PRO A C 1
ATOM 3704 O O . PRO A 1 486 ? -27.418 25.362 4.533 1.00 87.69 486 PRO A O 1
ATOM 3707 N N . GLN A 1 487 ? -28.000 24.510 2.548 1.00 86.38 487 GLN A N 1
ATOM 3708 C CA . GLN A 1 487 ? -27.134 25.384 1.728 1.00 86.38 487 GLN A CA 1
ATOM 3709 C C . GLN A 1 487 ? -27.699 26.789 1.450 1.00 86.38 487 GLN A C 1
ATOM 3711 O O . GLN A 1 487 ? -27.030 27.622 0.840 1.00 86.38 487 GLN A O 1
ATOM 3716 N N . ILE A 1 488 ? -28.951 27.038 1.828 1.00 85.06 488 ILE A N 1
ATOM 3717 C CA . ILE A 1 488 ? -29.657 28.322 1.726 1.00 85.06 488 ILE A CA 1
ATOM 3718 C C . ILE A 1 488 ? -30.537 28.535 2.966 1.00 85.06 488 ILE A C 1
ATOM 3720 O O . ILE A 1 488 ? -31.007 27.570 3.575 1.00 85.06 488 ILE A O 1
ATOM 3724 N N . ALA A 1 489 ? -30.789 29.792 3.331 1.00 83.88 489 ALA A N 1
ATOM 3725 C CA . ALA A 1 489 ? -31.739 30.124 4.391 1.00 83.88 489 ALA A CA 1
ATOM 3726 C C . ALA A 1 489 ? -33.166 29.665 4.030 1.00 83.88 489 ALA A C 1
ATOM 3728 O O . ALA A 1 489 ? -33.553 29.667 2.860 1.00 83.88 489 ALA A O 1
ATOM 3729 N N . TYR A 1 490 ? -33.947 29.285 5.042 1.00 87.38 490 TYR A N 1
ATOM 3730 C CA . TYR A 1 490 ? -35.288 28.715 4.895 1.00 87.38 490 TYR A CA 1
ATOM 3731 C C . TYR A 1 490 ? -36.279 29.319 5.902 1.00 87.38 490 TYR A C 1
ATOM 3733 O O . TYR A 1 490 ? -35.894 29.703 7.003 1.00 87.38 490 TYR A O 1
ATOM 3741 N N . SER A 1 491 ? -37.562 29.395 5.542 1.00 88.25 491 SER A N 1
ATOM 3742 C CA . SER A 1 491 ? -38.640 29.959 6.380 1.00 88.25 491 SER A CA 1
ATOM 3743 C C . SER A 1 491 ? -39.606 28.920 6.957 1.00 88.25 491 SER A C 1
ATOM 3745 O O . SER A 1 491 ? -40.381 29.239 7.854 1.00 88.25 491 SER A O 1
ATOM 3747 N N . ASP A 1 492 ? -39.570 27.687 6.452 1.00 88.69 492 ASP A N 1
ATOM 3748 C CA . ASP A 1 492 ? -40.433 26.577 6.859 1.00 88.69 492 ASP A CA 1
ATOM 3749 C C . ASP A 1 492 ? -39.743 25.220 6.610 1.00 88.69 492 ASP A C 1
ATOM 3751 O O . ASP A 1 492 ? -38.620 25.157 6.100 1.00 88.69 492 ASP A O 1
ATOM 3755 N N . VAL A 1 493 ? -40.418 24.126 6.978 1.00 86.62 493 VAL A N 1
ATOM 3756 C CA . VAL A 1 493 ? -39.898 22.750 6.886 1.00 86.62 493 VAL A CA 1
ATOM 3757 C C . VAL A 1 493 ? -39.673 22.304 5.431 1.00 86.62 493 VAL A C 1
ATOM 3759 O O . VAL A 1 493 ? -38.734 21.561 5.155 1.00 86.62 493 VAL A O 1
ATOM 3762 N N . ASN A 1 494 ? -40.468 22.782 4.468 1.00 85.44 494 ASN A N 1
ATOM 3763 C CA . ASN A 1 494 ? -40.269 22.463 3.050 1.00 85.44 494 ASN A CA 1
ATOM 3764 C C . ASN A 1 494 ? -39.034 23.186 2.500 1.00 85.44 494 ASN A C 1
ATOM 3766 O O . ASN A 1 494 ? -38.243 22.590 1.765 1.00 85.44 494 ASN A O 1
ATOM 3770 N N . GLY A 1 495 ? -38.835 24.444 2.906 1.00 85.38 495 GLY A N 1
ATOM 3771 C CA . GLY A 1 495 ? -37.605 25.192 2.652 1.00 85.38 495 GLY A CA 1
ATOM 3772 C C . GLY A 1 495 ? -36.374 24.504 3.248 1.00 85.38 495 GLY A C 1
ATOM 3773 O O . GLY A 1 495 ? -35.364 24.377 2.555 1.00 85.38 495 GLY A O 1
ATOM 3774 N N . LEU A 1 496 ? -36.472 23.989 4.483 1.00 88.69 496 LEU A N 1
ATOM 3775 C CA . LEU A 1 496 ? -35.406 23.213 5.127 1.00 88.69 496 LEU A CA 1
ATOM 3776 C C . LEU A 1 496 ? -35.052 21.981 4.289 1.00 88.69 496 LEU A C 1
ATOM 3778 O O . LEU A 1 496 ? -33.897 21.852 3.894 1.00 88.69 496 LEU A O 1
ATOM 3782 N N . PHE A 1 497 ? -36.014 21.117 3.941 1.00 84.44 497 PHE A N 1
ATOM 3783 C CA . PHE A 1 497 ? -35.718 19.917 3.142 1.00 84.44 497 PHE A CA 1
ATOM 3784 C C . PHE A 1 497 ? -35.177 20.237 1.744 1.00 84.44 497 PHE A C 1
ATOM 3786 O O . PHE A 1 497 ? -34.251 19.572 1.289 1.00 84.44 497 PHE A O 1
ATOM 3793 N N . THR A 1 498 ? -35.676 21.287 1.087 1.00 82.50 498 THR A N 1
ATOM 3794 C CA . THR A 1 498 ? -35.137 21.756 -0.206 1.00 82.50 498 THR A CA 1
ATOM 3795 C C . THR A 1 498 ? -33.671 22.190 -0.075 1.00 82.50 498 THR A C 1
ATOM 3797 O O . THR A 1 498 ? -32.825 21.853 -0.903 1.00 82.50 498 THR A O 1
ATOM 3800 N N . SER A 1 499 ? -33.356 22.912 1.000 1.00 84.31 499 SER A N 1
ATOM 3801 C CA . SER A 1 499 ? -32.013 23.403 1.315 1.00 84.31 499 SER A CA 1
ATOM 3802 C C . SER A 1 499 ? -31.048 22.286 1.739 1.00 84.31 499 SER A C 1
ATOM 3804 O O . SER A 1 499 ? -29.868 22.311 1.381 1.00 84.31 499 SER A O 1
ATOM 3806 N N . LEU A 1 500 ? -31.557 21.284 2.459 1.00 84.50 500 LEU A N 1
ATOM 3807 C CA . LEU A 1 500 ? -30.826 20.120 2.960 1.00 84.50 500 LEU A CA 1
ATOM 3808 C C . LEU A 1 500 ? -30.510 19.113 1.845 1.00 84.50 500 LEU A C 1
ATOM 3810 O O . LEU A 1 500 ? -29.377 18.649 1.755 1.00 84.50 500 LEU A O 1
ATOM 3814 N N . LEU A 1 501 ? -31.463 18.838 0.945 1.00 78.12 501 LEU A N 1
ATOM 3815 C CA . LEU A 1 501 ? -31.227 18.034 -0.263 1.00 78.12 501 LEU A CA 1
ATOM 3816 C C . LEU A 1 501 ? -30.179 18.686 -1.173 1.00 78.12 501 LEU A C 1
ATOM 3818 O O . LEU A 1 501 ? -29.325 17.995 -1.726 1.00 78.12 501 LEU A O 1
ATOM 3822 N N . LYS A 1 502 ? -30.177 20.023 -1.277 1.00 77.31 502 LYS A N 1
ATOM 3823 C CA . LYS A 1 502 ? -29.096 20.750 -1.954 1.00 77.31 502 LYS A CA 1
ATOM 3824 C C . LYS A 1 502 ? -27.738 20.531 -1.267 1.00 77.31 502 LYS A C 1
ATOM 3826 O O . LYS A 1 502 ? -26.744 20.438 -1.974 1.00 77.31 502 LYS A O 1
ATOM 3831 N N . GLY A 1 503 ? -27.693 20.426 0.064 1.00 77.75 503 GLY A N 1
ATOM 3832 C CA . GLY A 1 503 ? -26.481 20.077 0.821 1.00 77.75 503 GLY A CA 1
ATOM 3833 C C . GLY A 1 503 ? -25.998 18.655 0.558 1.00 77.75 503 GLY A C 1
ATOM 3834 O O . GLY A 1 503 ? -24.835 18.456 0.231 1.00 77.75 503 GLY A O 1
ATOM 3835 N N . LEU A 1 504 ? -26.896 17.672 0.607 1.00 77.44 504 LEU A N 1
ATOM 3836 C CA . LEU A 1 504 ? -26.569 16.282 0.277 1.00 77.44 504 LEU A CA 1
ATOM 3837 C C . LEU A 1 504 ? -25.962 16.178 -1.140 1.00 77.44 504 LEU A C 1
ATOM 3839 O O . LEU A 1 504 ? -24.929 15.542 -1.344 1.00 77.44 504 LEU A O 1
ATOM 3843 N N . ASN A 1 505 ? -26.546 16.907 -2.097 1.00 69.38 505 ASN A N 1
ATOM 3844 C CA . ASN A 1 505 ? -26.101 16.967 -3.491 1.00 69.38 505 ASN A CA 1
ATOM 3845 C C . ASN A 1 505 ? -24.772 17.719 -3.730 1.00 69.38 505 ASN A C 1
ATOM 3847 O O . ASN A 1 505 ? -24.276 17.676 -4.858 1.00 69.38 505 ASN A O 1
ATOM 3851 N N . THR A 1 506 ? -24.184 18.422 -2.748 1.00 68.31 506 THR A N 1
ATOM 3852 C CA . THR A 1 506 ? -22.834 19.009 -2.910 1.00 68.31 506 THR A CA 1
ATOM 3853 C C . THR A 1 506 ? -21.715 18.052 -2.502 1.00 68.31 506 THR A C 1
ATOM 3855 O O . THR A 1 506 ? -20.627 18.142 -3.078 1.00 68.31 506 THR A O 1
ATOM 3858 N N . ILE A 1 507 ? -21.976 17.133 -1.563 1.00 66.94 507 ILE A N 1
ATOM 3859 C CA . ILE A 1 507 ? -20.971 16.226 -0.974 1.00 66.94 507 ILE A CA 1
ATOM 3860 C C . ILE A 1 507 ? -21.019 14.776 -1.491 1.00 66.94 507 ILE A C 1
ATOM 3862 O O . ILE A 1 507 ? -20.057 14.030 -1.288 1.00 66.94 507 ILE A O 1
ATOM 3866 N N . LEU A 1 508 ? -22.120 14.373 -2.137 1.00 63.09 508 LEU A N 1
ATOM 3867 C CA . LEU A 1 508 ? -22.343 13.025 -2.668 1.00 63.09 508 LEU A CA 1
ATOM 3868 C C . LEU A 1 508 ? -22.851 13.085 -4.122 1.00 63.09 508 LEU A C 1
ATOM 3870 O O . LEU A 1 508 ? -23.716 13.907 -4.439 1.00 63.09 508 LEU A O 1
ATOM 3874 N N . PRO A 1 509 ? -22.353 12.222 -5.027 1.00 49.75 509 PRO A N 1
ATOM 3875 C CA . PRO A 1 509 ? -22.839 12.156 -6.400 1.00 49.75 509 PRO A CA 1
ATOM 3876 C C . PRO A 1 509 ? -24.160 11.375 -6.515 1.00 49.75 509 PRO A C 1
ATOM 3878 O O . PRO A 1 509 ? -24.415 10.421 -5.782 1.00 49.75 509 PRO A O 1
ATOM 3881 N N . GLY A 1 510 ? -24.962 11.718 -7.527 1.00 45.91 510 GLY A N 1
ATOM 3882 C CA . GLY A 1 510 ? -25.949 10.799 -8.107 1.00 45.91 510 GLY A CA 1
ATOM 3883 C C . GLY A 1 510 ? -27.335 10.715 -7.457 1.00 45.91 510 GLY A C 1
ATOM 3884 O O . GLY A 1 510 ? -28.141 9.913 -7.929 1.00 45.91 510 GLY A O 1
ATOM 3885 N N . PHE A 1 511 ? -27.674 11.524 -6.443 1.00 44.41 511 PHE A N 1
ATOM 3886 C CA . PHE A 1 511 ? -29.019 11.490 -5.845 1.00 44.41 511 PHE A CA 1
ATOM 3887 C C . PHE A 1 511 ? -30.091 12.145 -6.746 1.00 44.41 511 PHE A C 1
ATOM 3889 O O . PHE A 1 511 ? -30.549 13.268 -6.545 1.00 44.41 511 PHE A O 1
ATOM 3896 N N . SER A 1 512 ? -30.523 11.400 -7.764 1.00 37.19 512 SER A N 1
ATOM 3897 C CA . SER A 1 512 ? -31.601 11.768 -8.694 1.00 37.19 512 SER A CA 1
ATOM 3898 C C . SER A 1 512 ? -33.008 11.630 -8.091 1.00 37.19 512 SER A C 1
ATOM 3900 O O . SER A 1 512 ? -33.981 12.148 -8.645 1.00 37.19 512 SER A O 1
ATOM 3902 N N . GLY A 1 513 ? -33.116 10.971 -6.934 1.00 41.47 513 GLY A N 1
ATOM 3903 C CA . GLY A 1 513 ? -34.353 10.568 -6.266 1.00 41.47 513 GLY A CA 1
ATOM 3904 C C . GLY A 1 513 ? -35.161 11.665 -5.568 1.00 41.47 513 GLY A C 1
ATOM 3905 O O . GLY A 1 513 ? -35.866 11.323 -4.629 1.00 41.47 513 GLY A O 1
ATOM 3906 N N . LEU A 1 514 ? -35.062 12.938 -5.985 1.00 39.78 514 LEU A N 1
ATOM 3907 C CA . LEU A 1 514 ? -36.016 14.037 -5.705 1.00 39.78 514 LEU A CA 1
ATOM 3908 C C . LEU A 1 514 ? -35.631 15.320 -6.492 1.00 39.78 514 LEU A C 1
ATOM 3910 O O . LEU A 1 514 ? -35.343 16.366 -5.925 1.00 39.78 514 LEU A O 1
ATOM 3914 N N . SER A 1 515 ? -35.616 15.220 -7.827 1.00 32.12 515 SER A N 1
ATOM 3915 C CA . SER A 1 515 ? -35.551 16.330 -8.807 1.00 32.12 515 SER A CA 1
ATOM 3916 C C . SER A 1 515 ? -34.507 17.457 -8.605 1.00 32.12 515 SER A C 1
ATOM 3918 O O . SER A 1 515 ? -34.731 18.421 -7.880 1.00 32.12 515 SER A O 1
ATOM 3920 N N . ALA A 1 516 ? -33.479 17.427 -9.464 1.00 34.69 516 ALA A N 1
ATOM 3921 C CA . ALA A 1 516 ? -32.678 18.573 -9.930 1.00 34.69 516 ALA A CA 1
ATOM 3922 C C . ALA A 1 516 ? -31.603 19.191 -9.001 1.00 34.69 516 ALA A C 1
ATOM 3924 O O . ALA A 1 516 ? -31.687 20.354 -8.608 1.00 34.69 516 ALA A O 1
ATOM 3925 N N . TYR A 1 517 ? -30.463 18.500 -8.868 1.00 33.22 517 TYR A N 1
ATOM 3926 C CA . TYR A 1 517 ? -29.159 19.162 -9.039 1.00 33.22 517 TYR A CA 1
ATOM 3927 C C . TYR A 1 517 ? -28.122 18.205 -9.649 1.00 33.22 517 TYR A C 1
ATOM 3929 O O . TYR A 1 517 ? -28.099 17.030 -9.302 1.00 33.22 517 TYR A O 1
ATOM 3937 N N . ASN A 1 518 ? -27.266 18.706 -10.543 1.00 33.53 518 ASN A N 1
ATOM 3938 C CA . ASN A 1 518 ? -26.133 17.977 -11.127 1.00 33.53 518 ASN A CA 1
ATOM 3939 C C . ASN A 1 518 ? -24.878 18.839 -10.911 1.00 33.53 518 ASN A C 1
ATOM 3941 O O . ASN A 1 518 ? -24.848 19.966 -11.405 1.00 33.53 518 ASN A O 1
ATOM 3945 N N . GLY A 1 519 ? -23.866 18.340 -10.188 1.00 37.56 519 GLY A N 1
ATOM 3946 C CA . GLY A 1 519 ? -22.605 19.077 -9.985 1.00 37.56 519 GLY A CA 1
ATOM 3947 C C . GLY A 1 519 ? -21.923 18.987 -8.611 1.00 37.56 519 GLY A C 1
ATOM 3948 O O . GLY A 1 519 ? -21.079 19.832 -8.325 1.00 37.56 519 GLY A O 1
ATOM 3949 N N . GLY A 1 520 ? -22.268 18.021 -7.752 1.00 43.91 520 GLY A N 1
ATOM 3950 C CA . GLY A 1 520 ? -21.528 17.774 -6.504 1.00 43.91 520 GLY A CA 1
ATOM 3951 C C . GLY A 1 520 ? -20.095 17.284 -6.747 1.00 43.91 520 GLY A C 1
ATOM 3952 O O . GLY A 1 520 ? -19.809 16.655 -7.768 1.00 43.91 520 GLY A O 1
ATOM 3953 N N . ILE A 1 521 ? -19.187 17.548 -5.803 1.00 56.31 521 ILE A N 1
ATOM 3954 C CA . ILE A 1 521 ? -17.819 17.009 -5.842 1.00 56.31 521 ILE A CA 1
ATOM 3955 C C . ILE A 1 521 ? -17.808 15.706 -5.047 1.00 56.31 521 ILE A C 1
ATOM 3957 O O . ILE A 1 521 ? -18.010 15.725 -3.836 1.00 56.31 521 ILE A O 1
ATOM 3961 N N . ASP A 1 522 ? -17.502 14.580 -5.697 1.00 65.75 522 ASP A N 1
ATOM 3962 C CA . ASP A 1 522 ? -17.307 13.309 -4.992 1.00 65.75 522 ASP A CA 1
ATOM 3963 C C . ASP A 1 522 ? -15.965 13.306 -4.227 1.00 65.75 522 ASP A C 1
ATOM 3965 O O . ASP A 1 522 ? -14.936 12.798 -4.683 1.00 65.75 522 ASP A O 1
ATOM 3969 N N . TYR A 1 523 ? -15.969 13.914 -3.039 1.00 70.94 523 TYR A N 1
ATOM 3970 C CA . TYR A 1 523 ? -14.873 13.829 -2.070 1.00 70.94 523 TYR A CA 1
ATOM 3971 C C . TYR A 1 523 ? -14.656 12.389 -1.584 1.00 70.94 523 TYR A C 1
ATOM 3973 O O . TYR A 1 523 ? -13.520 11.992 -1.326 1.00 70.94 523 TYR A O 1
ATOM 3981 N N . SER A 1 524 ? -15.718 11.584 -1.559 1.00 70.12 524 SER A N 1
ATOM 3982 C CA . SER A 1 524 ? -15.691 10.156 -1.248 1.00 70.12 524 SER A CA 1
ATOM 3983 C C . SER A 1 524 ? -14.751 9.404 -2.206 1.00 70.12 524 SER A C 1
ATOM 3985 O O . SER A 1 524 ? -13.872 8.664 -1.767 1.00 70.12 524 SER A O 1
ATOM 3987 N N . ALA A 1 525 ? -14.847 9.656 -3.517 1.00 71.75 525 ALA A N 1
ATOM 3988 C CA . ALA A 1 525 ? -13.934 9.093 -4.517 1.00 71.75 525 ALA A CA 1
ATOM 3989 C C . ALA A 1 525 ? -12.490 9.582 -4.355 1.00 71.75 525 ALA A C 1
ATOM 3991 O O . ALA A 1 525 ? -11.564 8.822 -4.637 1.00 71.75 525 ALA A O 1
ATOM 3992 N N . LYS A 1 526 ? -12.270 10.812 -3.871 1.00 74.88 526 LYS A N 1
ATOM 3993 C CA . LYS A 1 526 ? -10.915 11.311 -3.578 1.00 74.88 526 LYS A CA 1
ATOM 3994 C C . LYS A 1 526 ? -10.284 10.547 -2.415 1.00 74.88 526 LYS A C 1
ATOM 3996 O O . LYS A 1 526 ? -9.155 10.087 -2.563 1.00 74.88 526 LYS A O 1
ATOM 4001 N N . PHE A 1 527 ? -11.017 10.327 -1.320 1.00 80.62 527 PHE A N 1
ATOM 4002 C CA . PHE A 1 527 ? -10.541 9.471 -0.226 1.00 80.62 527 PHE A CA 1
ATOM 4003 C C . PHE A 1 527 ? -10.305 8.030 -0.686 1.00 80.62 527 PHE A C 1
ATOM 4005 O O . PHE A 1 527 ? -9.228 7.505 -0.420 1.00 80.62 527 PHE A O 1
ATOM 4012 N N . ARG A 1 528 ? -11.220 7.426 -1.462 1.00 82.88 528 ARG A N 1
ATOM 4013 C CA . ARG A 1 528 ? -11.001 6.089 -2.053 1.00 82.88 528 ARG A CA 1
ATOM 4014 C C . ARG A 1 528 ? -9.756 6.033 -2.941 1.00 82.88 528 ARG A C 1
ATOM 4016 O O . ARG A 1 528 ? -9.021 5.054 -2.887 1.00 82.88 528 ARG A O 1
ATOM 4023 N N . SER A 1 529 ? -9.486 7.073 -3.730 1.00 78.12 529 SER A N 1
ATOM 4024 C CA . SER A 1 529 ? -8.288 7.160 -4.577 1.00 78.12 529 SER A CA 1
ATOM 4025 C C . SER A 1 529 ? -6.997 7.217 -3.748 1.00 78.12 529 SER A C 1
ATOM 4027 O O . SER A 1 529 ? -6.077 6.436 -3.986 1.00 78.12 529 SER A O 1
ATOM 4029 N N . ILE A 1 530 ? -6.953 8.079 -2.724 1.00 81.62 530 ILE A N 1
ATOM 4030 C CA . ILE A 1 530 ? -5.809 8.211 -1.806 1.00 81.62 530 ILE A CA 1
ATOM 4031 C C . ILE A 1 530 ? -5.589 6.908 -1.027 1.00 81.62 530 ILE A C 1
ATOM 4033 O O . ILE A 1 530 ? -4.470 6.401 -0.976 1.00 81.62 530 ILE A O 1
ATOM 4037 N N . ALA A 1 531 ? -6.654 6.332 -0.466 1.00 85.81 531 ALA A N 1
ATOM 4038 C CA . ALA A 1 531 ? -6.591 5.082 0.277 1.00 85.81 531 ALA A CA 1
ATOM 4039 C C . ALA A 1 531 ? -6.072 3.934 -0.606 1.00 85.81 531 ALA A C 1
ATOM 4041 O O . ALA A 1 531 ? -5.113 3.267 -0.228 1.00 85.81 531 ALA A O 1
ATOM 4042 N N . ASN A 1 532 ? -6.602 3.774 -1.825 1.00 82.44 532 ASN A N 1
ATOM 4043 C CA . ASN A 1 532 ? -6.117 2.773 -2.781 1.00 82.44 532 ASN A CA 1
ATOM 4044 C C . ASN A 1 532 ? -4.643 2.984 -3.174 1.00 82.44 532 ASN A C 1
ATOM 4046 O O . ASN A 1 532 ? -3.909 2.005 -3.286 1.00 82.44 532 ASN A O 1
ATOM 4050 N N . TYR A 1 533 ? -4.187 4.232 -3.351 1.00 78.94 533 TYR A N 1
ATOM 4051 C CA . TYR A 1 533 ? -2.787 4.541 -3.679 1.00 78.94 533 TYR A CA 1
ATOM 4052 C C . TYR A 1 533 ? -1.812 4.141 -2.558 1.00 78.94 533 TYR A C 1
ATOM 4054 O O . TYR A 1 533 ? -0.722 3.649 -2.842 1.00 78.94 533 TYR A O 1
ATOM 4062 N N . PHE A 1 534 ? -2.207 4.308 -1.291 1.00 83.50 534 PHE A N 1
ATOM 4063 C CA . PHE A 1 534 ? -1.390 3.936 -0.127 1.00 83.50 534 PHE A CA 1
ATOM 4064 C C . PHE A 1 534 ? -1.665 2.523 0.425 1.00 83.50 534 PHE A C 1
ATOM 4066 O O . PHE A 1 534 ? -0.999 2.106 1.371 1.00 83.50 534 PHE A O 1
ATOM 4073 N N . GLY A 1 535 ? -2.612 1.773 -0.152 1.00 87.19 535 GLY A N 1
ATOM 4074 C CA . GLY A 1 535 ? -2.985 0.426 0.299 1.00 87.19 535 GLY A CA 1
ATOM 4075 C C . GLY A 1 535 ? -3.792 0.394 1.606 1.00 87.19 535 GLY A C 1
ATOM 4076 O O . GLY A 1 535 ? -3.621 -0.528 2.400 1.00 87.19 535 GLY A O 1
ATOM 4077 N N . LEU A 1 536 ? -4.632 1.406 1.835 1.00 95.31 536 LEU A N 1
ATOM 4078 C CA . LEU A 1 536 ? -5.414 1.651 3.053 1.00 95.31 536 LEU A CA 1
ATOM 4079 C C . LEU A 1 536 ? -6.924 1.468 2.821 1.00 95.31 536 LEU A C 1
ATOM 4081 O O . LEU A 1 536 ? -7.402 1.449 1.686 1.00 95.31 536 LEU A O 1
ATOM 4085 N N . LYS A 1 537 ? -7.697 1.396 3.909 1.00 94.38 537 LYS A N 1
ATOM 4086 C CA . LYS A 1 537 ? -9.168 1.447 3.896 1.00 94.38 537 LYS A CA 1
ATOM 4087 C C . LYS A 1 537 ? -9.723 2.871 3.844 1.00 94.38 537 LYS A C 1
ATOM 4089 O O . LYS A 1 537 ? -9.071 3.809 4.300 1.00 94.38 537 LYS A O 1
ATOM 4094 N N . THR A 1 538 ? -10.948 3.020 3.333 1.00 91.56 538 THR A N 1
ATOM 4095 C CA . THR A 1 538 ? -11.675 4.304 3.319 1.00 91.56 538 THR A CA 1
ATOM 4096 C C . THR A 1 538 ? -12.786 4.310 4.357 1.00 91.56 538 THR A C 1
ATOM 4098 O O . THR A 1 538 ? -13.717 3.510 4.274 1.00 91.56 538 THR A O 1
ATOM 4101 N N . LEU A 1 539 ? -12.704 5.219 5.323 1.00 93.62 539 LEU A N 1
ATOM 4102 C CA . LEU A 1 539 ? -13.589 5.281 6.486 1.00 93.62 539 LEU A CA 1
ATOM 4103 C C . LEU A 1 539 ? -14.296 6.644 6.562 1.00 93.62 539 LEU A C 1
ATOM 4105 O O . LEU A 1 539 ? -13.836 7.630 5.988 1.00 93.62 539 LEU A O 1
ATOM 4109 N N . MET A 1 540 ? -15.401 6.711 7.298 1.00 91.56 540 MET A N 1
ATOM 4110 C CA . MET A 1 540 ? -16.098 7.952 7.648 1.00 91.56 540 MET A CA 1
ATOM 4111 C C . MET A 1 540 ? -16.403 7.905 9.148 1.00 91.56 540 MET A C 1
ATOM 4113 O O . MET A 1 540 ? -17.181 7.059 9.581 1.00 91.56 540 MET A O 1
ATOM 4117 N N . TYR A 1 541 ? -15.725 8.740 9.943 1.00 92.62 541 TYR A N 1
ATOM 4118 C CA . TYR A 1 541 ? -15.691 8.631 11.414 1.00 92.62 541 TYR A CA 1
ATOM 4119 C C . TYR A 1 541 ? -16.910 9.229 12.126 1.00 92.62 541 TYR A C 1
ATOM 4121 O O . TYR A 1 541 ? -17.190 8.853 13.266 1.00 92.62 541 TYR A O 1
ATOM 4129 N N . GLU A 1 542 ? -17.637 10.109 11.438 1.00 90.88 542 GLU A N 1
ATOM 4130 C CA . GLU A 1 542 ? -18.915 10.720 11.816 1.00 90.88 542 GLU A CA 1
ATOM 4131 C C . GLU A 1 542 ? -19.715 11.032 10.538 1.00 90.88 542 GLU A C 1
ATOM 4133 O O . GLU A 1 542 ? -19.139 11.077 9.450 1.00 90.88 542 GLU A O 1
ATOM 4138 N N . GLY A 1 543 ? -21.022 11.268 10.655 1.00 89.69 543 GLY A N 1
ATOM 4139 C CA . GLY A 1 543 ? -21.916 11.579 9.537 1.00 89.69 543 GLY A CA 1
ATOM 4140 C C . GLY A 1 543 ? -23.371 11.722 9.990 1.00 89.69 543 GLY A C 1
ATOM 4141 O O . GLY A 1 543 ? -23.714 11.361 11.122 1.00 89.69 543 GLY A O 1
ATOM 4142 N N . GLY A 1 544 ? -24.219 12.259 9.114 1.00 89.56 544 GLY A N 1
ATOM 4143 C CA . GLY A 1 544 ? -25.601 12.641 9.397 1.00 89.56 544 GLY A CA 1
ATOM 4144 C C . GLY A 1 544 ? -25.963 14.058 8.908 1.00 89.56 544 GLY A C 1
ATOM 4145 O O . GLY A 1 544 ? -25.083 14.866 8.593 1.00 89.56 544 GLY A O 1
ATOM 4146 N N . PRO A 1 545 ? -27.267 14.397 8.872 1.00 89.06 545 PRO A N 1
ATOM 4147 C CA . PRO A 1 545 ? -27.750 15.730 8.515 1.00 89.06 545 PRO A CA 1
ATOM 4148 C C . PRO A 1 545 ? -27.439 16.759 9.612 1.00 89.06 545 PRO A C 1
ATOM 4150 O O . PRO A 1 545 ? -28.034 16.734 10.690 1.00 89.06 545 PRO A O 1
ATOM 4153 N N . ASP A 1 546 ? -26.574 17.726 9.312 1.00 88.31 546 ASP A N 1
ATOM 4154 C CA . ASP A 1 546 ? -26.329 18.887 10.168 1.00 88.31 546 ASP A CA 1
ATOM 4155 C C . ASP A 1 546 ? -27.430 19.938 9.960 1.00 88.31 546 ASP A C 1
ATOM 4157 O O . ASP A 1 546 ? -27.431 20.696 8.990 1.00 88.31 546 ASP A O 1
ATOM 4161 N N . LEU A 1 547 ? -28.378 20.016 10.894 1.00 86.31 547 LEU A N 1
ATOM 4162 C CA . LEU A 1 547 ? -29.462 21.007 10.853 1.00 86.31 547 LEU A CA 1
ATOM 4163 C C . LEU A 1 547 ? -29.141 22.301 11.628 1.00 86.31 547 LEU A C 1
ATOM 4165 O O . LEU A 1 547 ? -30.043 23.099 11.902 1.00 86.31 547 LEU A O 1
ATOM 4169 N N . THR A 1 548 ? -27.878 22.526 12.009 1.00 80.88 548 THR A N 1
ATOM 4170 C CA . THR A 1 548 ? -27.458 23.708 12.782 1.00 80.88 548 THR A CA 1
ATOM 4171 C C . THR A 1 548 ? -27.073 24.899 11.898 1.00 80.88 548 THR A C 1
ATOM 4173 O O . THR A 1 548 ? -27.337 26.047 12.266 1.00 80.88 548 THR A O 1
ATOM 4176 N N . VAL A 1 549 ? -26.527 24.652 10.704 1.00 79.06 549 VAL A N 1
ATOM 4177 C CA . VAL A 1 549 ? -26.154 25.694 9.731 1.00 79.06 549 VAL A CA 1
ATOM 4178 C C . VAL A 1 549 ? -27.389 26.299 9.048 1.00 79.06 549 VAL A C 1
ATOM 4180 O O . VAL A 1 549 ? -28.379 25.622 8.769 1.00 79.06 549 VAL A O 1
ATOM 4183 N N . ASN A 1 550 ? -27.333 27.611 8.780 1.00 77.12 550 ASN A N 1
ATOM 4184 C CA . ASN A 1 550 ? -28.431 28.415 8.216 1.00 77.12 550 ASN A CA 1
ATOM 4185 C C . ASN A 1 550 ? -29.760 28.329 9.008 1.00 77.12 550 ASN A C 1
ATOM 4187 O O . ASN A 1 550 ? -30.830 28.626 8.473 1.00 77.12 550 ASN A O 1
ATOM 4191 N N . ARG A 1 551 ? -29.695 27.956 10.295 1.00 78.12 551 ARG A N 1
ATOM 4192 C CA . ARG A 1 551 ? -30.841 27.795 11.200 1.00 78.12 551 ARG A CA 1
ATOM 4193 C C . ARG A 1 551 ? -31.538 29.123 11.490 1.00 78.12 551 ARG A C 1
ATOM 4195 O O . ARG A 1 551 ? -31.044 29.949 12.249 1.00 78.12 551 ARG A O 1
ATOM 4202 N N . THR A 1 552 ? -32.725 29.299 10.915 1.00 71.12 552 THR A N 1
ATOM 4203 C CA . THR A 1 552 ? -33.565 30.498 11.086 1.00 71.12 552 THR A CA 1
ATOM 4204 C C . THR A 1 552 ? -34.524 30.409 12.274 1.00 71.12 552 THR A C 1
ATOM 4206 O O . THR A 1 552 ? -34.850 31.429 12.875 1.00 71.12 552 THR A O 1
ATOM 4209 N N . ASN A 1 553 ? -34.993 29.206 12.624 1.00 79.38 553 ASN A N 1
ATOM 4210 C CA . ASN A 1 553 ? -35.924 28.977 13.730 1.00 79.38 553 ASN A CA 1
ATOM 4211 C C . ASN A 1 553 ? -35.786 27.542 14.272 1.00 79.38 553 ASN A C 1
ATOM 4213 O O . ASN A 1 553 ? -35.829 26.569 13.517 1.00 79.38 553 ASN A O 1
ATOM 4217 N N . ASN A 1 554 ? -35.669 27.410 15.596 1.00 80.44 554 ASN A N 1
ATOM 4218 C CA . ASN A 1 554 ? -35.543 26.126 16.289 1.00 80.44 554 ASN A CA 1
ATOM 4219 C C . ASN A 1 554 ? -36.726 25.186 16.022 1.00 80.44 554 ASN A C 1
ATOM 4221 O O . ASN A 1 554 ? -36.500 24.001 15.782 1.00 80.44 554 ASN A O 1
ATOM 4225 N N . ALA A 1 555 ? -37.950 25.723 15.983 1.00 82.00 555 ALA A N 1
ATOM 4226 C CA . ALA A 1 555 ? -39.170 24.943 15.792 1.00 82.00 555 ALA A CA 1
ATOM 4227 C C . ALA A 1 555 ? -39.247 24.287 14.402 1.00 82.00 555 ALA A C 1
ATOM 4229 O O . ALA A 1 555 ? -39.846 23.222 14.266 1.00 82.00 555 ALA A O 1
ATOM 4230 N N . ILE A 1 556 ? -38.618 24.877 13.375 1.00 86.12 556 ILE A N 1
ATOM 4231 C CA . ILE A 1 556 ? -38.555 24.284 12.028 1.00 86.12 556 ILE A CA 1
ATOM 4232 C C . ILE A 1 556 ? -37.669 23.035 12.053 1.00 86.12 556 ILE A C 1
ATOM 4234 O O . ILE A 1 556 ? -38.093 21.981 11.587 1.00 86.12 556 ILE A O 1
ATOM 4238 N N . VAL A 1 557 ? -36.477 23.143 12.652 1.00 84.25 557 VAL A N 1
ATOM 4239 C CA . VAL A 1 557 ? -35.548 22.013 12.824 1.00 84.25 557 VAL A CA 1
ATOM 4240 C C . VAL A 1 557 ? -36.225 20.891 13.614 1.00 84.25 557 VAL A C 1
ATOM 4242 O O . VAL A 1 557 ? -36.318 19.769 13.128 1.00 84.25 557 VAL A O 1
ATOM 4245 N N . GLN A 1 558 ? -36.809 21.213 14.770 1.00 81.81 558 GLN A N 1
ATOM 4246 C CA . GLN A 1 558 ? -37.525 20.253 15.622 1.00 81.81 558 GLN A CA 1
ATOM 4247 C C . GLN A 1 558 ? -38.718 19.592 14.915 1.00 81.81 558 GLN A C 1
ATOM 4249 O O . GLN A 1 558 ? -38.955 18.402 15.095 1.00 81.81 558 GLN A O 1
ATOM 4254 N N . SER A 1 559 ? -39.440 20.329 14.066 1.00 84.38 559 SER A N 1
ATOM 4255 C CA . SER A 1 559 ? -40.513 19.753 13.244 1.00 84.38 559 SER A CA 1
ATOM 4256 C C . SER A 1 559 ? -39.974 18.810 12.162 1.00 84.38 559 SER A C 1
ATOM 4258 O O . SER A 1 559 ? -40.620 17.813 11.855 1.00 84.38 559 SER A O 1
ATOM 4260 N N . SER A 1 560 ? -38.792 19.092 11.598 1.00 85.56 560 SER A N 1
ATOM 4261 C CA . SER A 1 560 ? -38.169 18.240 10.574 1.00 85.56 560 SER A CA 1
ATOM 4262 C C . SER A 1 560 ? -37.614 16.916 11.114 1.00 85.56 560 SER A C 1
ATOM 4264 O O . SER A 1 560 ? -37.597 15.937 10.373 1.00 85.56 560 SER A O 1
ATOM 4266 N N . GLU A 1 561 ? -37.266 16.837 12.405 1.00 83.44 561 GLU A N 1
ATOM 4267 C CA . GLU A 1 561 ? -36.864 15.583 13.070 1.00 83.44 561 GLU A CA 1
ATOM 4268 C C . GLU A 1 561 ? -37.991 14.536 13.078 1.00 83.44 561 GLU A C 1
ATOM 4270 O O . GLU A 1 561 ? -37.748 13.340 12.916 1.00 83.44 561 GLU A O 1
ATOM 4275 N N . SER A 1 562 ? -39.239 14.995 13.228 1.00 80.50 562 SER A N 1
ATOM 4276 C CA . SER A 1 562 ? -40.450 14.163 13.182 1.00 80.50 562 SER A CA 1
ATOM 4277 C C . SER A 1 562 ? -41.050 14.017 11.771 1.00 80.50 562 SER A C 1
ATOM 4279 O O . SER A 1 562 ? -42.030 13.292 11.596 1.00 80.50 562 SER A O 1
ATOM 4281 N N . ASP A 1 563 ? -40.500 14.685 10.751 1.00 85.56 563 ASP A N 1
ATOM 4282 C CA . ASP A 1 563 ? -41.014 14.639 9.378 1.00 85.56 563 ASP A CA 1
ATOM 4283 C C . ASP A 1 563 ? -40.505 13.391 8.640 1.00 85.56 563 ASP A C 1
ATOM 4285 O O . ASP A 1 563 ? -39.307 13.107 8.592 1.00 85.56 563 ASP A O 1
ATOM 4289 N N . ALA A 1 564 ? -41.411 12.647 8.000 1.00 79.19 564 ALA A N 1
ATOM 4290 C CA . ALA A 1 564 ? -41.082 11.406 7.298 1.00 79.19 564 ALA A CA 1
ATOM 4291 C C . ALA A 1 564 ? -40.040 11.565 6.166 1.00 79.19 564 ALA A C 1
ATOM 4293 O O . ALA A 1 564 ? -39.477 10.565 5.719 1.00 79.19 564 ALA A O 1
ATOM 4294 N N . ARG A 1 565 ? -39.742 12.788 5.706 1.00 83.88 565 ARG A N 1
ATOM 4295 C CA . ARG A 1 565 ? -38.701 13.064 4.704 1.00 83.88 565 ARG A CA 1
ATOM 4296 C C . ARG A 1 565 ? -37.275 12.929 5.238 1.00 83.88 565 ARG A C 1
ATOM 4298 O O . ARG A 1 565 ? -36.402 12.548 4.462 1.00 83.88 565 ARG A O 1
ATOM 4305 N N . ILE A 1 566 ? -37.011 13.147 6.534 1.00 84.12 566 ILE A N 1
ATOM 4306 C CA . ILE A 1 566 ? -35.640 12.991 7.066 1.00 84.12 566 ILE A CA 1
ATOM 4307 C C . ILE A 1 566 ? -35.179 11.524 7.017 1.00 84.12 566 ILE A C 1
ATOM 4309 O O . ILE A 1 566 ? -34.001 11.256 6.808 1.00 84.12 566 ILE A O 1
ATOM 4313 N N . ASN A 1 567 ? -36.124 10.576 7.069 1.00 81.56 567 ASN A N 1
ATOM 4314 C CA . ASN A 1 567 ? -35.887 9.154 6.800 1.00 81.56 567 ASN A CA 1
ATOM 4315 C C . ASN A 1 567 ? -35.285 8.938 5.398 1.00 81.56 567 ASN A C 1
ATOM 4317 O O . ASN A 1 567 ? -34.264 8.275 5.253 1.00 81.56 567 ASN A O 1
ATOM 4321 N N . GLN A 1 568 ? -35.879 9.548 4.364 1.00 77.88 568 GLN A N 1
ATOM 4322 C CA . GLN A 1 568 ? -35.404 9.433 2.978 1.00 77.88 568 GLN A CA 1
ATOM 4323 C C . GLN A 1 568 ? -34.008 10.045 2.805 1.00 77.88 568 GLN A C 1
ATOM 4325 O O . GLN A 1 568 ? -33.167 9.467 2.123 1.00 77.88 568 GLN A O 1
ATOM 4330 N N . VAL A 1 569 ? -33.754 11.182 3.458 1.00 80.50 569 VAL A N 1
ATOM 4331 C CA . VAL A 1 569 ? -32.462 11.883 3.439 1.00 80.50 569 VAL A CA 1
ATOM 4332 C C . VAL A 1 569 ? -31.355 11.053 4.105 1.00 80.50 569 VAL A C 1
ATOM 4334 O O . VAL A 1 569 ? -30.299 10.868 3.506 1.00 80.50 569 VAL A O 1
ATOM 4337 N N . VAL A 1 570 ? -31.603 10.491 5.294 1.00 85.25 570 VAL A N 1
ATOM 4338 C CA . VAL A 1 570 ? -30.629 9.631 5.995 1.00 85.25 570 VAL A CA 1
ATOM 4339 C C . VAL A 1 570 ? -30.425 8.303 5.258 1.00 85.25 570 VAL A C 1
ATOM 4341 O O . VAL A 1 570 ? -29.292 7.852 5.117 1.00 85.25 570 VAL A O 1
ATOM 4344 N N . GLN A 1 571 ? -31.481 7.692 4.703 1.00 81.81 571 GLN A N 1
ATOM 4345 C CA . GLN A 1 571 ? -31.308 6.520 3.835 1.00 81.81 571 GLN A CA 1
ATOM 4346 C C . GLN A 1 571 ? -30.444 6.846 2.611 1.00 81.81 571 GLN A C 1
ATOM 4348 O O . GLN A 1 571 ? -29.603 6.030 2.254 1.00 81.81 571 GLN A O 1
ATOM 4353 N N . ALA A 1 572 ? -30.618 8.013 1.983 1.00 75.75 572 ALA A N 1
ATOM 4354 C CA . ALA A 1 572 ? -29.856 8.419 0.803 1.00 75.75 572 ALA A CA 1
ATOM 4355 C C . ALA A 1 572 ? -28.358 8.615 1.088 1.00 75.75 572 ALA A C 1
ATOM 4357 O O . ALA A 1 572 ? -27.528 8.117 0.325 1.00 75.75 572 ALA A O 1
ATOM 4358 N N . GLU A 1 573 ? -28.015 9.287 2.193 1.00 83.19 573 GLU A N 1
ATOM 4359 C CA . GLU A 1 573 ? -26.633 9.439 2.666 1.00 83.19 573 GLU A CA 1
ATOM 4360 C C . GLU A 1 573 ? -25.968 8.071 2.864 1.00 83.19 573 GLU A C 1
ATOM 4362 O O . GLU A 1 573 ? -24.970 7.762 2.212 1.00 83.19 573 GLU A O 1
ATOM 4367 N N . LEU A 1 574 ? -26.558 7.227 3.716 1.00 81.31 574 LEU A N 1
ATOM 4368 C CA . LEU A 1 574 ? -26.012 5.919 4.076 1.00 81.31 574 LEU A CA 1
ATOM 4369 C C . LEU A 1 574 ? -25.903 4.997 2.853 1.00 81.31 574 LEU A C 1
ATOM 4371 O O . LEU A 1 574 ? -24.878 4.352 2.642 1.00 81.31 574 LEU A O 1
ATOM 4375 N N . ALA A 1 575 ? -26.940 4.964 2.014 1.00 74.38 575 ALA A N 1
ATOM 4376 C CA . ALA A 1 575 ? -26.977 4.167 0.793 1.00 74.38 575 ALA A CA 1
ATOM 4377 C C . ALA A 1 575 ? -25.909 4.591 -0.224 1.00 74.38 575 ALA A C 1
ATOM 4379 O O . ALA A 1 575 ? -25.331 3.735 -0.893 1.00 74.38 575 ALA A O 1
ATOM 4380 N N . SER A 1 576 ? -25.623 5.892 -0.331 1.00 74.56 576 SER A N 1
ATOM 4381 C CA . SER A 1 576 ? -24.537 6.412 -1.164 1.00 74.56 576 SER A CA 1
ATOM 4382 C C . SER A 1 576 ? -23.171 6.089 -0.551 1.00 74.56 576 SER A C 1
ATOM 4384 O O . SER A 1 576 ? -22.331 5.485 -1.215 1.00 74.56 576 SER A O 1
ATOM 4386 N N . ALA A 1 577 ? -22.962 6.387 0.735 1.00 76.75 577 ALA A N 1
ATOM 4387 C CA . ALA A 1 577 ? -21.702 6.148 1.436 1.00 76.75 577 ALA A CA 1
ATOM 4388 C C . ALA A 1 577 ? -21.278 4.668 1.421 1.00 76.75 577 ALA A C 1
ATOM 4390 O O . ALA A 1 577 ? -20.114 4.361 1.158 1.00 76.75 577 ALA A O 1
ATOM 4391 N N . ILE A 1 578 ? -22.218 3.751 1.655 1.00 76.88 578 ILE A N 1
ATOM 4392 C CA . ILE A 1 578 ? -21.986 2.302 1.628 1.00 76.88 578 ILE A CA 1
ATOM 4393 C C . ILE A 1 578 ? -21.892 1.798 0.179 1.00 76.88 578 ILE A C 1
ATOM 4395 O O . ILE A 1 578 ? -20.978 1.042 -0.157 1.00 76.88 578 ILE A O 1
ATOM 4399 N N . GLY A 1 579 ? -22.808 2.240 -0.690 1.00 69.44 579 GLY A N 1
ATOM 4400 C CA . GLY A 1 579 ? -22.918 1.806 -2.086 1.00 69.44 579 GLY A CA 1
ATOM 4401 C C . GLY A 1 579 ? -21.742 2.212 -2.976 1.00 69.44 579 GLY A C 1
ATOM 4402 O O . GLY A 1 579 ? -21.332 1.452 -3.847 1.00 69.44 579 GLY A O 1
ATOM 4403 N N . CYS A 1 580 ? -21.122 3.365 -2.713 1.00 70.62 580 CYS A N 1
ATOM 4404 C CA . CYS A 1 580 ? -19.891 3.795 -3.383 1.00 70.62 580 CYS A CA 1
ATOM 4405 C C . CYS A 1 580 ? -18.624 3.058 -2.896 1.00 70.62 580 CYS A C 1
ATOM 4407 O O . CYS A 1 580 ? -17.518 3.391 -3.325 1.00 70.62 580 CYS A O 1
ATOM 4409 N N . GLY A 1 581 ? -18.755 2.047 -2.030 1.00 74.56 581 GLY A N 1
ATOM 4410 C CA . GLY A 1 581 ? -17.681 1.099 -1.729 1.00 74.56 581 GLY A CA 1
ATOM 4411 C C . GLY A 1 581 ? -16.726 1.494 -0.601 1.00 74.56 581 GLY A C 1
ATOM 4412 O O . GLY A 1 581 ? -15.719 0.810 -0.428 1.00 74.56 581 GLY A O 1
ATOM 4413 N N . ASN A 1 582 ? -17.031 2.529 0.190 1.00 83.19 582 ASN A N 1
ATOM 4414 C CA . ASN A 1 582 ? -16.277 2.827 1.418 1.00 83.19 582 ASN A CA 1
ATOM 4415 C C . ASN A 1 582 ? -16.359 1.642 2.404 1.00 83.19 582 ASN A C 1
ATOM 4417 O O . ASN A 1 582 ? -17.282 0.829 2.326 1.00 83.19 582 ASN A O 1
ATOM 4421 N N . ASP A 1 583 ? -15.396 1.488 3.312 1.00 89.25 583 ASP A N 1
ATOM 4422 C CA . ASP A 1 583 ? -15.304 0.326 4.207 1.00 89.25 583 ASP A CA 1
ATOM 4423 C C . ASP A 1 583 ? -16.218 0.429 5.437 1.00 89.25 583 ASP A C 1
ATOM 4425 O O . ASP A 1 583 ? -16.801 -0.583 5.823 1.00 89.25 583 ASP A O 1
ATOM 4429 N N . LEU A 1 584 ? -16.372 1.627 6.014 1.00 91.56 584 LEU A N 1
ATOM 4430 C CA . LEU A 1 584 ? -17.175 1.889 7.217 1.00 91.56 584 LEU A CA 1
ATOM 4431 C C . LEU A 1 584 ? -17.701 3.334 7.231 1.00 91.56 584 LEU A C 1
ATOM 4433 O O . LEU A 1 584 ? -16.938 4.266 6.975 1.00 91.56 584 LEU A O 1
ATOM 4437 N N . PHE A 1 585 ? -18.974 3.512 7.589 1.00 92.56 585 PHE A N 1
ATOM 4438 C CA . PHE A 1 585 ? -19.606 4.796 7.907 1.00 92.56 585 PHE A CA 1
ATOM 4439 C C . PHE A 1 585 ? -20.070 4.803 9.365 1.00 92.56 585 PHE A C 1
ATOM 4441 O O . PHE A 1 585 ? -20.802 3.903 9.767 1.00 92.56 585 PHE A O 1
ATOM 4448 N N . MET A 1 586 ? -19.705 5.815 10.148 1.00 94.12 586 MET A N 1
ATOM 4449 C CA . MET A 1 586 ? -20.188 5.996 11.518 1.00 94.12 586 MET A CA 1
ATOM 4450 C C . MET A 1 586 ? -21.260 7.089 11.566 1.00 94.12 586 MET A C 1
ATOM 4452 O O . MET A 1 586 ? -20.976 8.248 11.284 1.00 94.12 586 MET A O 1
ATOM 4456 N N . TYR A 1 587 ? -22.483 6.747 11.972 1.00 94.62 587 TYR A N 1
ATOM 4457 C CA . TYR A 1 587 ? -23.515 7.750 12.248 1.00 94.62 587 TYR A CA 1
ATOM 4458 C C . TYR A 1 587 ? -23.199 8.486 13.565 1.00 94.62 587 TYR A C 1
ATOM 4460 O O . TYR A 1 587 ? -22.864 7.837 14.561 1.00 94.62 587 TYR A O 1
ATOM 4468 N N . TYR A 1 588 ? -23.288 9.823 13.587 1.00 93.06 588 TYR A N 1
ATOM 4469 C CA . TYR A 1 588 ? -22.708 10.655 14.657 1.00 93.06 588 TYR A CA 1
ATOM 4470 C C . TYR A 1 588 ? -23.207 10.346 16.074 1.00 93.06 588 TYR A C 1
ATOM 4472 O O . TYR A 1 588 ? -22.442 10.480 17.028 1.00 93.06 588 TYR A O 1
ATOM 4480 N N . LYS A 1 589 ? -24.478 9.969 16.254 1.00 91.69 589 LYS A N 1
ATOM 4481 C CA . LYS A 1 589 ? -25.045 9.852 17.604 1.00 91.69 589 LYS A CA 1
ATOM 4482 C C . LYS A 1 589 ? -26.227 8.903 17.679 1.00 91.69 589 LYS A C 1
ATOM 4484 O O . LYS A 1 589 ? -27.182 9.027 16.912 1.00 91.69 589 LYS A O 1
ATOM 4489 N N . LEU A 1 590 ? -26.193 7.969 18.629 1.00 94.00 590 LEU A N 1
ATOM 4490 C CA . LEU A 1 590 ? -27.294 7.025 18.817 1.00 94.00 590 LEU A CA 1
ATOM 4491 C C . LEU A 1 590 ? -28.568 7.733 19.302 1.00 94.00 590 LEU A C 1
ATOM 4493 O O . LEU A 1 590 ? -29.618 7.553 18.693 1.00 94.00 590 LEU A O 1
ATOM 4497 N N . ALA A 1 591 ? -28.496 8.565 20.344 1.00 90.81 591 ALA A N 1
ATOM 4498 C CA . ALA A 1 591 ? -29.675 9.261 20.865 1.00 90.81 591 ALA A CA 1
ATOM 4499 C C . ALA A 1 591 ? -29.374 10.671 21.391 1.00 90.81 591 ALA A C 1
ATOM 4501 O O . ALA A 1 591 ? -28.320 10.914 21.989 1.00 90.81 591 ALA A O 1
ATOM 4502 N N . SER A 1 592 ? -30.326 11.584 21.198 1.00 87.00 592 SER A N 1
ATOM 4503 C CA . SER A 1 592 ? -30.260 12.983 21.629 1.00 87.00 592 SER A CA 1
ATOM 4504 C C . SER A 1 592 ? -31.668 13.559 21.863 1.00 87.00 592 SER A C 1
ATOM 4506 O O . SER A 1 592 ? -32.646 13.049 21.316 1.00 87.00 592 SER A O 1
ATOM 4508 N N . PRO A 1 593 ? -31.826 14.610 22.690 1.00 76.94 593 PRO A N 1
ATOM 4509 C CA . PRO A 1 593 ? -33.090 15.344 22.770 1.00 76.94 593 PRO A CA 1
ATOM 4510 C C . PRO A 1 593 ? -33.327 16.142 21.478 1.00 76.94 593 PRO A C 1
ATOM 4512 O O . PRO A 1 593 ? -32.374 16.581 20.846 1.00 76.94 593 PRO A O 1
ATOM 4515 N N . THR A 1 594 ? -34.582 16.454 21.136 1.00 70.44 594 THR A N 1
ATOM 4516 C CA . THR A 1 594 ? -34.956 17.193 19.900 1.00 70.44 594 THR A CA 1
ATOM 4517 C C . THR A 1 594 ? -34.348 18.597 19.731 1.00 70.44 594 THR A C 1
ATOM 4519 O O . THR A 1 594 ? -34.503 19.230 18.685 1.00 70.44 594 THR A O 1
ATOM 4522 N N . SER A 1 595 ? -33.662 19.133 20.741 1.00 73.50 595 SER A N 1
ATOM 4523 C CA . SER A 1 595 ? -32.841 20.346 20.634 1.00 73.50 595 SER A CA 1
ATOM 4524 C C . SER A 1 595 ? -31.497 20.125 19.917 1.00 73.50 595 SER A C 1
ATOM 4526 O O . SER A 1 595 ? -30.990 21.076 19.312 1.00 73.50 595 SER A O 1
ATOM 4528 N N . ASP A 1 596 ? -30.970 18.899 19.971 1.00 82.56 596 ASP A N 1
ATOM 4529 C CA . ASP A 1 596 ? -29.746 18.379 19.349 1.00 82.56 596 ASP A CA 1
ATOM 4530 C C . ASP A 1 596 ? -30.155 17.473 18.163 1.00 82.56 596 ASP A C 1
ATOM 4532 O O . ASP A 1 596 ? -30.546 16.323 18.375 1.00 82.56 596 ASP A O 1
ATOM 4536 N N . PRO A 1 597 ? -30.124 17.981 16.915 1.00 82.88 597 PRO A N 1
ATOM 4537 C CA . PRO A 1 597 ? -30.716 17.315 15.756 1.00 82.88 597 PRO A CA 1
ATOM 4538 C C . PRO A 1 597 ? -29.814 16.245 15.121 1.00 82.88 597 PRO A C 1
ATOM 4540 O O . PRO A 1 597 ? -30.060 15.849 13.984 1.00 82.88 597 PRO A O 1
ATOM 4543 N N . PHE A 1 598 ? -28.750 15.783 15.784 1.00 87.75 598 PHE A N 1
ATOM 4544 C CA . PHE A 1 598 ? -27.873 14.771 15.189 1.00 87.75 598 PHE A CA 1
ATOM 4545 C C . PHE A 1 598 ? -28.248 13.325 15.559 1.00 87.75 598 PHE A C 1
ATOM 4547 O O . PHE A 1 598 ? -27.938 12.408 14.799 1.00 87.75 598 PHE A O 1
ATOM 4554 N N . GLY A 1 599 ? -28.930 13.088 16.684 1.00 89.94 599 GLY A N 1
ATOM 4555 C CA . GLY A 1 599 ? -29.254 11.740 17.167 1.00 89.94 599 GLY A CA 1
ATOM 4556 C C . GLY A 1 599 ? -30.207 10.940 16.275 1.00 89.94 599 GLY A C 1
ATOM 4557 O O . GLY A 1 599 ? -31.031 11.486 15.542 1.00 89.94 599 GLY A O 1
ATOM 4558 N N . ALA A 1 600 ? -30.108 9.610 16.356 1.00 91.31 600 ALA A N 1
ATOM 4559 C CA . ALA A 1 600 ? -31.027 8.697 15.679 1.00 91.31 600 ALA A CA 1
ATOM 4560 C C . ALA A 1 600 ? -32.334 8.450 16.460 1.00 91.31 600 ALA A C 1
ATOM 4562 O O . ALA A 1 600 ? -33.363 8.179 15.842 1.00 91.31 600 ALA A O 1
ATOM 4563 N N . TYR A 1 601 ? -32.320 8.543 17.792 1.00 90.31 601 TYR A N 1
ATOM 4564 C CA . TYR A 1 601 ? -33.482 8.335 18.667 1.00 90.31 601 TYR A CA 1
ATOM 4565 C C . TYR A 1 601 ? -33.674 9.496 19.660 1.00 90.31 601 TYR A C 1
ATOM 4567 O O . TYR A 1 601 ? -32.695 10.050 20.156 1.00 90.31 601 TYR A O 1
ATOM 4575 N N . GLU A 1 602 ? -34.931 9.795 20.008 1.00 85.06 602 GLU A N 1
ATOM 4576 C CA . GLU A 1 602 ? -35.284 10.663 21.150 1.00 85.06 602 GLU A CA 1
ATOM 4577 C C . GLU A 1 602 ? -35.351 9.851 22.466 1.00 85.06 602 GLU A C 1
ATOM 4579 O O . GLU A 1 602 ? -34.815 10.258 23.497 1.00 85.06 602 GLU A O 1
ATOM 4584 N N . ASP A 1 603 ? -35.963 8.664 22.399 1.00 86.56 603 ASP A N 1
ATOM 4585 C CA . ASP A 1 603 ? -36.025 7.612 23.421 1.00 86.56 603 ASP A CA 1
ATOM 4586 C C . ASP A 1 603 ? -35.917 6.267 22.680 1.00 86.56 603 ASP A C 1
ATOM 4588 O O . ASP A 1 603 ? -36.578 6.072 21.658 1.00 86.56 603 ASP A O 1
ATOM 4592 N N . LEU A 1 604 ? -35.084 5.334 23.152 1.00 89.12 604 LEU A N 1
ATOM 4593 C CA . LEU A 1 604 ? -34.840 4.062 22.450 1.00 89.12 604 LEU A CA 1
ATOM 4594 C C . LEU A 1 604 ? -36.061 3.133 22.362 1.00 89.12 604 LEU A C 1
ATOM 4596 O O . LEU A 1 604 ? -36.079 2.221 21.536 1.00 89.12 604 LEU A O 1
ATOM 4600 N N . THR A 1 605 ? -37.085 3.351 23.188 1.00 83.19 605 THR A N 1
ATOM 4601 C CA . THR A 1 605 ? -38.352 2.608 23.118 1.00 83.19 605 THR A CA 1
ATOM 4602 C C . THR A 1 605 ? -39.280 3.102 22.003 1.00 83.19 605 THR A C 1
ATOM 4604 O O . THR A 1 605 ? -40.270 2.433 21.701 1.00 83.19 605 THR A O 1
ATOM 4607 N N . LEU A 1 606 ? -38.962 4.233 21.356 1.00 84.94 606 LEU A N 1
ATOM 4608 C CA . LEU A 1 606 ? -39.769 4.852 20.305 1.00 84.94 606 LEU A CA 1
ATOM 4609 C C . LEU A 1 606 ? -38.989 4.965 18.976 1.00 84.94 606 LEU A C 1
ATOM 4611 O O . LEU A 1 606 ? -37.926 5.586 18.925 1.00 84.94 606 LEU A O 1
ATOM 4615 N N . PRO A 1 607 ? -39.500 4.413 17.858 1.00 85.88 607 PRO A N 1
ATOM 4616 C CA . PRO A 1 607 ? -38.874 4.593 16.553 1.00 85.88 607 PRO A CA 1
ATOM 4617 C C . PRO A 1 607 ? -39.089 6.021 16.030 1.00 85.88 607 PRO A C 1
ATOM 4619 O O . PRO A 1 607 ? -40.206 6.536 16.035 1.00 85.88 607 PRO A O 1
ATOM 4622 N N . THR A 1 608 ? -38.028 6.634 15.507 1.00 88.12 608 THR A N 1
ATOM 4623 C CA . THR A 1 608 ? -38.058 7.940 14.831 1.00 88.12 608 THR A CA 1
ATOM 4624 C C . THR A 1 608 ? -37.907 7.739 13.317 1.00 88.12 608 THR A C 1
ATOM 4626 O O . THR A 1 608 ? -37.467 6.670 12.878 1.00 88.12 608 THR A O 1
ATOM 4629 N N . PRO A 1 609 ? -38.170 8.756 12.478 1.00 89.56 609 PRO A N 1
ATOM 4630 C CA . PRO A 1 609 ? -37.826 8.700 11.057 1.00 89.56 609 PRO A CA 1
ATOM 4631 C C . PRO A 1 609 ? -36.349 8.342 10.787 1.00 89.56 609 PRO A C 1
ATOM 4633 O O . PRO A 1 609 ? -36.066 7.625 9.826 1.00 89.56 609 PRO A O 1
ATOM 4636 N N . LYS A 1 610 ? -35.412 8.777 11.645 1.00 91.69 610 LYS A N 1
ATOM 4637 C CA . LYS A 1 610 ? -33.969 8.499 11.517 1.00 91.69 610 LYS A CA 1
ATOM 4638 C C . LYS A 1 610 ? -33.598 7.084 11.954 1.00 91.69 610 LYS A C 1
ATOM 4640 O O . LYS A 1 610 ? -32.874 6.395 11.237 1.00 91.69 610 LYS A O 1
ATOM 4645 N N . SER A 1 611 ? -34.119 6.596 13.081 1.00 90.12 611 SER A N 1
ATOM 4646 C CA . SER A 1 611 ? -33.840 5.219 13.503 1.00 90.12 611 SER A CA 1
ATOM 4647 C C . SER A 1 611 ? -34.537 4.179 12.625 1.00 90.12 611 SER A C 1
ATOM 4649 O O . SER A 1 611 ? -33.997 3.083 12.447 1.00 90.12 611 SER A O 1
ATOM 4651 N N . ILE A 1 612 ? -35.661 4.532 11.986 1.00 88.50 612 ILE A N 1
ATOM 4652 C CA . ILE A 1 612 ? -36.249 3.757 10.885 1.00 88.50 612 ILE A CA 1
ATOM 4653 C C . ILE A 1 612 ? -35.281 3.703 9.693 1.00 88.50 612 ILE A C 1
ATOM 4655 O O . ILE A 1 612 ? -35.018 2.603 9.213 1.00 88.50 612 ILE A O 1
ATOM 4659 N N . ALA A 1 613 ? -34.695 4.829 9.262 1.00 86.19 613 ALA A N 1
ATOM 4660 C CA . ALA A 1 613 ? -33.711 4.851 8.172 1.00 86.19 613 ALA A CA 1
ATOM 4661 C C . ALA A 1 613 ? -32.538 3.892 8.427 1.00 86.19 613 ALA A C 1
ATOM 4663 O O . ALA A 1 613 ? -32.265 3.010 7.613 1.00 86.19 613 ALA A O 1
ATOM 4664 N N . LEU A 1 614 ? -31.897 4.008 9.593 1.00 89.06 614 LEU A N 1
ATOM 4665 C CA . LEU A 1 614 ? -30.750 3.182 9.990 1.00 89.06 614 LEU A CA 1
ATOM 4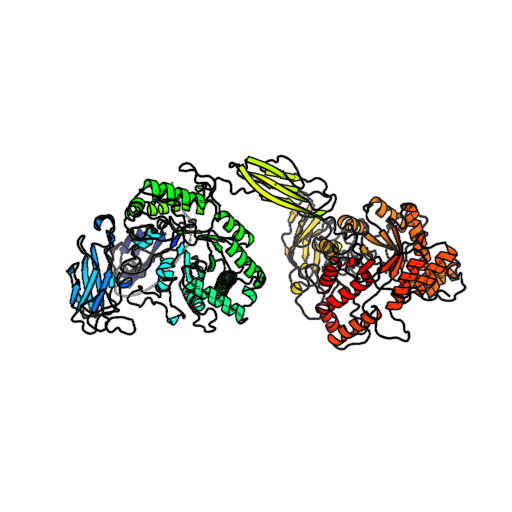666 C C . LEU A 1 614 ? -31.122 1.688 10.092 1.00 89.06 614 LEU A C 1
ATOM 4668 O O . LEU A 1 614 ? -30.374 0.821 9.637 1.00 89.06 614 LEU A O 1
ATOM 4672 N N . ASN A 1 615 ? -32.314 1.369 10.610 1.00 85.81 615 ASN A N 1
ATOM 4673 C CA . ASN A 1 615 ? -32.838 -0.001 10.623 1.00 85.81 615 ASN A CA 1
ATOM 4674 C C . ASN A 1 615 ? -33.093 -0.558 9.214 1.00 85.81 615 ASN A C 1
ATOM 4676 O O . ASN A 1 615 ? -32.802 -1.730 8.964 1.00 85.81 615 ASN A O 1
ATOM 4680 N N . THR A 1 616 ? -33.647 0.252 8.310 1.00 83.44 616 THR A N 1
ATOM 4681 C CA . THR A 1 616 ? -33.893 -0.129 6.914 1.00 83.44 616 THR A CA 1
ATOM 4682 C C . THR A 1 616 ? -32.584 -0.357 6.166 1.00 83.44 616 THR A C 1
ATOM 4684 O O . THR A 1 616 ? -32.480 -1.344 5.436 1.00 83.44 616 THR A O 1
ATOM 4687 N N . VAL A 1 617 ? -31.567 0.482 6.390 1.00 80.81 617 VAL A N 1
ATOM 4688 C CA . VAL A 1 617 ? -30.268 0.326 5.724 1.00 80.81 617 VAL A CA 1
ATOM 4689 C C . VAL A 1 617 ? -29.539 -0.927 6.188 1.00 80.81 617 VAL A C 1
ATOM 4691 O O . VAL A 1 617 ? -29.103 -1.712 5.352 1.00 80.81 617 VAL A O 1
ATOM 4694 N N . ALA A 1 618 ? -29.494 -1.201 7.494 1.00 81.38 618 ALA A N 1
ATOM 4695 C CA . ALA A 1 618 ? -28.853 -2.417 7.995 1.00 81.38 618 ALA A CA 1
ATOM 4696 C C . ALA A 1 618 ? -29.512 -3.697 7.453 1.00 81.38 618 ALA A C 1
ATOM 4698 O O . ALA A 1 618 ? -28.824 -4.655 7.108 1.00 81.38 618 ALA A O 1
ATOM 4699 N N . LYS A 1 619 ? -30.846 -3.731 7.363 1.00 77.62 619 LYS A N 1
ATOM 4700 C CA . LYS A 1 619 ? -31.600 -4.919 6.919 1.00 77.62 619 LYS A CA 1
ATOM 4701 C C . LYS A 1 619 ? -31.578 -5.128 5.400 1.00 77.62 619 LYS A C 1
ATOM 4703 O O . LYS A 1 619 ? -32.076 -6.150 4.930 1.00 77.62 619 LYS A O 1
ATOM 4708 N N . THR A 1 620 ? -31.010 -4.196 4.639 1.00 73.69 620 THR A N 1
ATOM 4709 C CA . THR A 1 620 ? -30.947 -4.260 3.177 1.00 73.69 620 THR A CA 1
ATOM 4710 C C . THR A 1 620 ? -29.579 -4.794 2.728 1.00 73.69 620 THR A C 1
ATOM 4712 O O . THR A 1 620 ? -28.556 -4.225 3.106 1.00 73.69 620 THR A O 1
ATOM 4715 N N . PRO A 1 621 ? -29.514 -5.871 1.919 1.00 70.69 621 PRO A N 1
ATOM 4716 C CA . PRO A 1 621 ? -28.248 -6.414 1.425 1.00 70.69 621 PRO A CA 1
ATOM 4717 C C . PRO A 1 621 ? -27.389 -5.375 0.695 1.00 70.69 621 PRO A C 1
ATOM 4719 O O . PRO A 1 621 ? -27.907 -4.613 -0.122 1.00 70.69 621 PRO A O 1
ATOM 4722 N N . LEU A 1 622 ? -26.064 -5.404 0.902 1.00 63.56 622 LEU A N 1
ATOM 4723 C CA . LEU A 1 622 ? -25.115 -4.503 0.223 1.00 63.56 622 LEU A CA 1
ATOM 4724 C C . LEU A 1 622 ? -25.261 -4.524 -1.311 1.00 63.56 622 LEU A C 1
ATOM 4726 O O . LEU A 1 622 ? -25.126 -3.490 -1.955 1.00 63.56 622 LEU A O 1
ATOM 4730 N N . SER A 1 623 ? -25.608 -5.681 -1.887 1.00 58.38 623 SER A N 1
ATOM 4731 C CA . SER A 1 623 ? -25.888 -5.872 -3.320 1.00 58.38 623 SER A CA 1
ATOM 4732 C C . SER A 1 623 ? -27.036 -5.023 -3.868 1.00 58.38 623 SER A C 1
ATOM 4734 O O . SER A 1 623 ? -27.179 -4.904 -5.083 1.00 58.38 623 SER A O 1
ATOM 4736 N N . ASN A 1 624 ? -27.881 -4.479 -2.991 1.00 62.81 624 ASN A N 1
ATOM 4737 C CA . ASN A 1 624 ? -29.025 -3.654 -3.353 1.00 62.81 624 ASN A CA 1
ATOM 4738 C C . ASN A 1 624 ? -28.669 -2.159 -3.300 1.00 62.81 624 ASN A C 1
ATOM 4740 O O . ASN A 1 624 ? -29.396 -1.347 -3.869 1.00 62.81 624 ASN A O 1
ATOM 4744 N N . TYR A 1 625 ? -27.533 -1.791 -2.692 1.00 60.03 625 TYR A N 1
ATOM 4745 C CA . TYR A 1 625 ? -27.038 -0.414 -2.611 1.00 60.03 625 TYR A CA 1
ATOM 4746 C C . TYR A 1 625 ? -26.262 0.035 -3.850 1.00 60.03 625 TYR A C 1
ATOM 4748 O O . TYR A 1 625 ? -25.262 0.742 -3.779 1.00 60.03 625 TYR A O 1
ATOM 4756 N N . ASN A 1 626 ? -26.816 -0.278 -5.019 1.00 49.88 626 ASN A N 1
ATOM 4757 C CA . ASN A 1 626 ? -26.372 0.256 -6.303 1.00 49.88 626 ASN A CA 1
ATOM 4758 C C . ASN A 1 626 ? -26.913 1.690 -6.498 1.00 49.88 626 ASN A C 1
ATOM 4760 O O . ASN A 1 626 ? -27.578 1.976 -7.486 1.00 49.88 626 ASN A O 1
ATOM 4764 N N . VAL A 1 627 ? -26.700 2.583 -5.523 1.00 51.81 627 VAL A N 1
ATOM 4765 C CA . VAL A 1 627 ? -27.050 4.017 -5.637 1.00 51.81 627 VAL A CA 1
ATOM 4766 C C . VAL A 1 627 ? -25.970 4.758 -6.419 1.00 51.81 627 VAL A C 1
ATOM 4768 O O . VAL A 1 627 ? -26.263 5.597 -7.271 1.00 51.81 627 VAL A O 1
ATOM 4771 N N . CYS A 1 628 ? -24.715 4.358 -6.222 1.00 51.53 628 CYS A N 1
ATOM 4772 C CA . CYS A 1 628 ? -23.651 4.626 -7.175 1.00 51.53 628 CYS A CA 1
ATOM 4773 C C . CYS A 1 628 ? -23.849 3.683 -8.381 1.00 51.53 628 CYS A C 1
ATOM 4775 O O . CYS A 1 628 ? -23.273 2.600 -8.443 1.00 51.53 628 CYS A O 1
ATOM 4777 N N . THR A 1 629 ? -24.770 4.085 -9.275 1.00 38.78 629 THR A N 1
ATOM 4778 C CA . THR A 1 629 ? -25.070 3.470 -10.592 1.00 38.78 629 THR A CA 1
ATOM 4779 C C . THR A 1 629 ? -24.553 4.259 -11.793 1.00 38.78 629 THR A C 1
ATOM 4781 O O . THR A 1 629 ? -24.704 3.822 -12.936 1.00 38.78 629 THR A O 1
ATOM 4784 N N . THR A 1 630 ? -23.758 5.304 -11.553 1.00 40.59 630 THR A N 1
ATOM 4785 C CA . THR A 1 630 ? -22.448 5.252 -12.205 1.00 40.59 630 THR A CA 1
ATOM 4786 C C . THR A 1 630 ? -21.884 3.862 -11.909 1.00 40.59 630 THR A C 1
ATOM 4788 O O . THR A 1 630 ? -21.872 3.434 -10.759 1.00 40.59 630 THR A O 1
ATOM 4791 N N . SER A 1 631 ? -21.402 3.117 -12.902 1.00 38.25 631 SER A N 1
ATOM 4792 C CA . SER A 1 631 ? -20.333 2.184 -12.537 1.00 38.25 631 SER A CA 1
ATOM 4793 C C . SER A 1 631 ? -19.305 2.999 -11.756 1.00 38.25 631 SER A C 1
ATOM 4795 O O . SER A 1 631 ? -18.937 4.076 -12.228 1.00 38.25 631 SER A O 1
ATOM 4797 N N . ILE A 1 632 ? -18.767 2.483 -10.652 1.00 45.19 632 ILE A N 1
ATOM 4798 C CA . ILE A 1 632 ? -17.341 2.719 -10.416 1.00 45.19 632 ILE A CA 1
ATOM 4799 C C . ILE A 1 632 ? -16.704 2.159 -11.689 1.00 45.19 632 ILE A C 1
ATOM 4801 O O . ILE A 1 632 ? -16.805 0.947 -11.867 1.00 45.19 632 ILE A O 1
ATOM 4805 N N . PRO A 1 633 ? -16.227 2.973 -12.653 1.00 47.53 633 PRO A N 1
ATOM 4806 C CA . PRO A 1 633 ? -16.050 2.479 -14.009 1.00 47.53 633 PRO A CA 1
ATOM 4807 C C . PRO A 1 633 ? -14.819 1.598 -13.989 1.00 47.53 633 PRO A C 1
ATOM 4809 O O . PRO A 1 633 ? -13.696 2.100 -14.044 1.00 47.53 633 PRO A O 1
ATOM 4812 N N . THR A 1 634 ? -15.024 0.286 -13.829 1.00 50.16 634 THR A N 1
ATOM 4813 C CA . THR A 1 634 ? -13.944 -0.682 -13.621 1.00 50.16 634 THR A CA 1
ATOM 4814 C C . THR A 1 634 ? -13.293 -1.003 -14.954 1.00 50.16 634 THR A C 1
ATOM 4816 O O . THR A 1 634 ? -13.221 -2.159 -15.362 1.00 50.16 634 THR A O 1
ATOM 4819 N N . LEU A 1 635 ? -12.859 0.049 -15.645 1.00 66.69 635 LEU A N 1
ATOM 4820 C CA . LEU A 1 635 ? -11.828 -0.009 -16.647 1.00 66.69 635 LEU A CA 1
ATOM 4821 C C . LEU A 1 635 ? -10.595 -0.598 -15.965 1.00 66.69 635 LEU A C 1
ATOM 4823 O O . LEU A 1 635 ? -9.878 0.096 -15.251 1.00 66.69 635 LEU A O 1
ATOM 4827 N N . THR A 1 636 ? -10.400 -1.895 -16.145 1.00 65.81 636 THR A N 1
ATOM 4828 C CA . THR A 1 636 ? -9.133 -2.571 -15.914 1.00 65.81 636 THR A CA 1
ATOM 4829 C C . THR A 1 636 ? -8.399 -2.563 -17.244 1.00 65.81 636 THR A C 1
ATOM 4831 O O . THR A 1 636 ? -8.956 -3.023 -18.236 1.00 65.81 636 THR A O 1
ATOM 4834 N N . PHE A 1 637 ? -7.187 -2.010 -17.300 1.00 85.69 637 PHE A N 1
ATOM 4835 C CA . PHE A 1 637 ? -6.418 -1.917 -18.541 1.00 85.69 637 PHE A CA 1
ATOM 4836 C C . PHE A 1 637 ? -4.963 -2.342 -18.325 1.00 85.69 637 PHE A C 1
ATOM 4838 O O . PHE A 1 637 ? -4.140 -1.608 -17.776 1.00 85.69 637 PHE A O 1
ATOM 4845 N N . GLY A 1 638 ? -4.654 -3.566 -18.749 1.00 76.00 638 GLY A N 1
ATOM 4846 C CA . GLY A 1 638 ? -3.331 -4.169 -18.634 1.00 76.00 638 GLY A CA 1
ATOM 4847 C C . GLY A 1 638 ? -2.642 -4.327 -19.985 1.00 76.00 638 GLY A C 1
ATOM 4848 O O . GLY A 1 638 ? -3.287 -4.391 -21.029 1.00 76.00 638 GLY A O 1
ATOM 4849 N N . ALA A 1 639 ? -1.320 -4.453 -19.940 1.00 81.69 639 ALA A N 1
ATOM 4850 C CA . ALA A 1 639 ? -0.486 -4.891 -21.050 1.00 81.69 639 ALA A CA 1
ATOM 4851 C C . ALA A 1 639 ? 0.261 -6.165 -20.636 1.00 81.69 639 ALA A C 1
ATOM 4853 O O . ALA A 1 639 ? 0.834 -6.222 -19.546 1.00 81.69 639 ALA A O 1
ATOM 4854 N N . SER A 1 640 ? 0.256 -7.187 -21.491 1.00 78.62 640 SER A N 1
ATOM 4855 C CA . SER A 1 640 ? 0.936 -8.459 -21.247 1.00 78.62 640 SER A CA 1
ATOM 4856 C C . SER A 1 640 ? 1.765 -8.877 -22.473 1.00 78.62 640 SER A C 1
ATOM 4858 O O . SER A 1 640 ? 1.189 -9.179 -23.520 1.00 78.62 640 SER A O 1
ATOM 4860 N N . PRO A 1 641 ? 3.109 -8.889 -22.376 1.00 71.56 641 PRO A N 1
ATOM 4861 C CA . PRO A 1 641 ? 3.907 -8.290 -21.301 1.00 71.56 641 PRO A CA 1
ATOM 4862 C C . PRO A 1 641 ? 3.800 -6.752 -21.313 1.00 71.56 641 PRO A C 1
ATOM 4864 O O . PRO A 1 641 ? 3.618 -6.137 -22.365 1.00 71.56 641 PRO A O 1
ATOM 4867 N N . SER A 1 642 ? 3.933 -6.115 -20.148 1.00 71.50 642 SER A N 1
ATOM 4868 C CA . SER A 1 642 ? 3.941 -4.647 -20.012 1.00 71.50 642 SER A CA 1
ATOM 4869 C C . SER A 1 642 ? 5.260 -3.997 -20.450 1.00 71.50 642 SER A C 1
ATOM 4871 O O . SER A 1 642 ? 5.330 -2.778 -20.591 1.00 71.50 642 SER A O 1
ATOM 4873 N N . SER A 1 643 ? 6.289 -4.810 -20.711 1.00 68.38 643 SER A N 1
ATOM 4874 C CA . SER A 1 643 ? 7.559 -4.407 -21.312 1.00 68.38 643 SER A CA 1
ATOM 4875 C C . SER A 1 643 ? 7.829 -5.234 -22.572 1.00 68.38 643 SER A C 1
ATOM 4877 O O . SER A 1 643 ? 7.653 -6.452 -22.545 1.00 68.38 643 SER A O 1
ATOM 4879 N N . VAL A 1 644 ? 8.222 -4.590 -23.676 1.00 69.69 644 VAL A N 1
ATOM 4880 C CA . VAL A 1 644 ? 8.490 -5.235 -24.980 1.00 69.69 644 VAL A CA 1
ATOM 4881 C C . VAL A 1 644 ? 9.694 -4.608 -25.673 1.00 69.69 644 VAL A C 1
ATOM 4883 O O . VAL A 1 644 ? 9.890 -3.401 -25.583 1.00 69.69 644 VAL A O 1
ATOM 4886 N N . THR A 1 645 ? 10.456 -5.398 -26.429 1.00 63.53 645 THR A N 1
ATOM 4887 C CA . THR A 1 645 ? 11.559 -4.873 -27.245 1.00 63.53 645 THR A CA 1
ATOM 4888 C C . THR A 1 645 ? 11.068 -4.024 -28.427 1.00 63.53 645 THR A C 1
ATOM 4890 O O . THR A 1 645 ? 9.959 -4.230 -28.923 1.00 63.53 645 THR A O 1
ATOM 4893 N N . VAL A 1 646 ? 11.895 -3.100 -28.936 1.00 56.44 646 VAL A N 1
ATOM 4894 C CA . VAL A 1 646 ? 11.633 -2.401 -30.214 1.00 56.44 646 VAL A CA 1
ATOM 4895 C C . VAL A 1 646 ? 11.339 -3.403 -31.335 1.00 56.44 646 VAL A C 1
ATOM 4897 O O . VAL A 1 646 ? 12.054 -4.385 -31.516 1.00 56.44 646 VAL A O 1
ATOM 4900 N N . GLY A 1 647 ? 10.270 -3.145 -32.088 1.00 59.88 647 GLY A N 1
ATOM 4901 C CA . GLY A 1 647 ? 9.748 -4.022 -33.135 1.00 59.88 647 GLY A CA 1
ATOM 4902 C C . GLY A 1 647 ? 8.832 -5.145 -32.631 1.00 59.88 647 GLY A C 1
ATOM 4903 O O . GLY A 1 647 ? 8.161 -5.783 -33.441 1.00 59.88 647 GLY A O 1
ATOM 4904 N N . SER A 1 648 ? 8.746 -5.385 -31.320 1.00 70.81 648 SER A N 1
ATOM 4905 C CA . SER A 1 648 ? 7.821 -6.362 -30.732 1.00 70.81 648 SER A CA 1
ATOM 4906 C C . SER A 1 648 ? 6.444 -5.760 -30.443 1.00 70.81 648 SER A C 1
ATOM 4908 O O . SER A 1 648 ? 6.240 -4.545 -30.501 1.00 70.81 648 SER A O 1
ATOM 4910 N N . ASN A 1 649 ? 5.482 -6.630 -30.143 1.00 78.31 649 ASN A N 1
ATOM 4911 C CA . ASN A 1 649 ? 4.117 -6.276 -29.775 1.00 78.31 649 ASN A CA 1
ATOM 4912 C C . ASN A 1 649 ? 3.784 -6.730 -28.346 1.00 78.31 649 ASN A C 1
ATOM 4914 O O . ASN A 1 649 ? 4.398 -7.647 -27.804 1.00 78.31 649 ASN A O 1
ATOM 4918 N N . SER A 1 650 ? 2.802 -6.064 -27.741 1.00 80.25 650 SER A N 1
ATOM 4919 C CA . SER A 1 650 ? 2.188 -6.447 -26.465 1.00 80.25 650 SER A CA 1
ATOM 4920 C C . SER A 1 650 ? 0.730 -6.834 -26.706 1.00 80.25 650 SER A C 1
ATOM 4922 O O . SER A 1 650 ? 0.119 -6.369 -27.672 1.00 80.25 650 SER A O 1
ATOM 4924 N N . VAL A 1 651 ? 0.143 -7.657 -25.838 1.00 87.56 651 VAL A N 1
ATOM 4925 C CA . VAL A 1 651 ? -1.309 -7.847 -25.799 1.00 87.56 651 VAL A CA 1
ATOM 4926 C C . VAL A 1 651 ? -1.880 -6.916 -24.740 1.00 87.56 651 VAL A C 1
ATOM 4928 O O . VAL A 1 651 ? -1.727 -7.154 -23.541 1.00 87.56 651 VAL A O 1
ATOM 4931 N N . LEU A 1 652 ? -2.562 -5.861 -25.180 1.00 88.38 652 LEU A N 1
ATOM 4932 C CA . LEU A 1 652 ? -3.411 -5.076 -24.294 1.00 88.38 652 LEU A CA 1
ATOM 4933 C C . LEU A 1 652 ? -4.656 -5.897 -23.958 1.00 88.38 652 LEU A C 1
ATOM 4935 O O . LEU A 1 652 ? -5.246 -6.512 -24.850 1.00 88.38 652 LEU A O 1
ATOM 4939 N N . SER A 1 653 ? -5.093 -5.872 -22.706 1.00 82.19 653 SER A N 1
ATOM 4940 C CA . SER A 1 653 ? -6.339 -6.493 -22.262 1.00 82.19 653 SER A CA 1
ATOM 4941 C C . SER A 1 653 ? -7.137 -5.519 -21.407 1.00 82.19 653 SER A C 1
ATOM 4943 O O . SER A 1 653 ? -6.586 -4.837 -20.539 1.00 82.19 653 SER A O 1
ATOM 4945 N N . TRP A 1 654 ? -8.443 -5.433 -21.661 1.00 91.19 654 TRP A N 1
ATOM 4946 C CA . TRP A 1 654 ? -9.332 -4.625 -20.839 1.00 91.19 654 TRP A CA 1
ATOM 4947 C C . TRP A 1 654 ? -10.713 -5.229 -20.644 1.00 91.19 654 TRP A C 1
ATOM 4949 O O . TRP A 1 654 ? -11.271 -5.923 -21.497 1.00 91.19 654 TRP A O 1
ATOM 4959 N N . SER A 1 655 ? -11.304 -4.856 -19.519 1.00 80.62 655 SER A N 1
ATOM 4960 C CA . SER A 1 655 ? -12.747 -4.853 -19.331 1.00 80.62 655 SER A CA 1
ATOM 4961 C C . SER A 1 655 ? -13.149 -3.511 -18.746 1.00 80.62 655 SER A C 1
ATOM 4963 O O . SER A 1 655 ? -12.371 -2.915 -18.011 1.00 80.62 655 SER A O 1
ATOM 4965 N N . SER A 1 656 ? -14.343 -3.029 -19.067 1.00 74.69 656 SER A N 1
ATOM 4966 C CA . SER A 1 656 ? -14.968 -1.889 -18.405 1.00 74.69 656 SER A CA 1
ATOM 4967 C C . SER A 1 656 ? -16.442 -2.197 -18.149 1.00 74.69 656 SER A C 1
ATOM 4969 O O . SER A 1 656 ? -17.066 -2.959 -18.889 1.00 74.69 656 SER A O 1
ATOM 4971 N N . THR A 1 657 ? -16.981 -1.651 -17.061 1.00 67.50 657 THR A N 1
ATOM 4972 C CA . THR A 1 657 ? -18.374 -1.831 -16.630 1.00 67.50 657 THR A CA 1
ATOM 4973 C C . THR A 1 657 ? -19.095 -0.486 -16.641 1.00 67.50 657 THR A C 1
ATOM 4975 O O . THR A 1 657 ? -18.452 0.547 -16.486 1.00 67.50 657 THR A O 1
ATOM 4978 N N . ASN A 1 658 ? -20.408 -0.520 -16.904 1.00 65.50 658 ASN A N 1
ATOM 4979 C CA 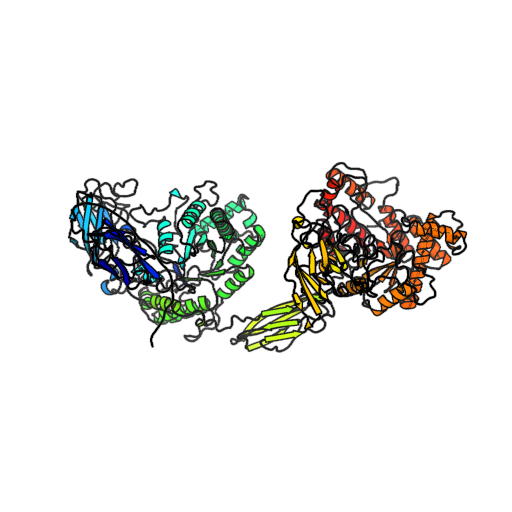. ASN A 1 658 ? -21.339 0.593 -17.180 1.00 65.50 658 ASN A CA 1
ATOM 4980 C C . ASN A 1 658 ? -20.737 1.822 -17.895 1.00 65.50 658 ASN A C 1
ATOM 4982 O O . ASN A 1 658 ? -21.124 2.953 -17.622 1.00 65.50 658 ASN A O 1
ATOM 4986 N N . THR A 1 659 ? -19.834 1.605 -18.848 1.00 69.50 659 THR A N 1
ATOM 4987 C CA . THR A 1 659 ? -19.361 2.593 -19.824 1.00 69.50 659 THR A CA 1
ATOM 4988 C C . THR A 1 659 ? -20.268 2.565 -21.061 1.00 69.50 659 THR A C 1
ATOM 4990 O O . THR A 1 659 ? -20.799 1.517 -21.426 1.00 69.50 659 THR A O 1
ATOM 4993 N N . THR A 1 660 ? -20.487 3.709 -21.715 1.00 81.50 660 THR A N 1
ATOM 4994 C CA . THR A 1 660 ? -21.343 3.811 -22.919 1.00 81.50 660 THR A CA 1
ATOM 4995 C C . THR A 1 660 ? -20.549 3.738 -24.218 1.00 81.50 660 THR A C 1
ATOM 4997 O O . THR A 1 660 ? -21.037 3.216 -25.219 1.00 81.50 660 THR A O 1
ATOM 5000 N N . ALA A 1 661 ? -19.312 4.229 -24.198 1.00 83.25 661 ALA A N 1
ATOM 5001 C CA . ALA A 1 661 ? -18.342 4.101 -25.274 1.00 83.25 661 ALA A CA 1
ATOM 5002 C C . ALA A 1 661 ? -16.928 4.120 -24.688 1.00 83.25 661 ALA A C 1
ATOM 5004 O O . ALA A 1 661 ? -16.678 4.801 -23.695 1.00 83.25 661 ALA A O 1
ATOM 5005 N N . CYS A 1 662 ? -15.992 3.428 -25.329 1.00 88.06 662 CYS A N 1
ATOM 5006 C CA . CYS A 1 662 ? -14.569 3.531 -25.027 1.00 88.06 662 CYS A CA 1
ATOM 5007 C C . CYS A 1 662 ? -13.819 4.032 -26.264 1.00 88.06 662 CYS A C 1
ATOM 5009 O O . CYS A 1 662 ? -14.111 3.622 -27.384 1.00 88.06 662 CYS A O 1
ATOM 5011 N N . VAL A 1 663 ? -12.854 4.927 -26.071 1.00 90.81 663 VAL A N 1
ATOM 5012 C CA . VAL A 1 663 ? -12.033 5.516 -27.131 1.00 90.81 663 VAL A CA 1
ATOM 5013 C C . VAL A 1 663 ? -10.565 5.328 -26.772 1.00 90.81 663 VAL A C 1
ATOM 5015 O O . VAL A 1 663 ? -10.094 5.779 -25.725 1.00 90.81 663 VAL A O 1
ATOM 5018 N N . GLY A 1 664 ? -9.834 4.662 -27.662 1.00 88.69 664 GLY A N 1
ATOM 5019 C CA . GLY A 1 664 ? -8.386 4.560 -27.563 1.00 88.69 664 GLY A CA 1
ATOM 5020 C C . GLY A 1 664 ? -7.723 5.894 -27.904 1.00 88.69 664 GLY A C 1
ATOM 5021 O O . GLY A 1 664 ? -8.098 6.546 -28.883 1.00 88.69 664 GLY A O 1
ATOM 5022 N N . SER A 1 665 ? -6.740 6.300 -27.104 1.00 83.00 665 SER A N 1
ATOM 5023 C CA . SER A 1 665 ? -5.871 7.452 -27.362 1.00 83.00 665 SER A CA 1
ATOM 5024 C C . SER A 1 665 ? -4.419 7.165 -26.939 1.00 83.00 665 SER A C 1
ATOM 5026 O O . SER A 1 665 ? -4.120 6.142 -26.319 1.00 83.00 665 SER A O 1
ATOM 5028 N N . GLY A 1 666 ? -3.477 8.025 -27.335 1.00 87.19 666 GLY A N 1
ATOM 5029 C CA . GLY A 1 666 ? -2.045 7.722 -27.236 1.00 87.19 666 GLY A CA 1
ATOM 5030 C C . GLY A 1 666 ? -1.614 6.739 -28.331 1.00 87.19 666 GLY A C 1
ATOM 5031 O O . GLY A 1 666 ? -1.753 7.050 -29.514 1.00 87.19 666 GLY A O 1
ATOM 5032 N N . GLY A 1 667 ? -1.111 5.563 -27.942 1.00 80.25 667 GLY A N 1
ATOM 5033 C CA . GLY A 1 667 ? -0.597 4.519 -28.848 1.00 80.25 667 GLY A CA 1
ATOM 5034 C C . GLY A 1 667 ? -1.589 3.896 -29.836 1.00 80.25 667 GLY A C 1
ATOM 5035 O O . GLY A 1 667 ? -1.189 3.242 -30.796 1.00 80.25 667 GLY A O 1
ATOM 5036 N N . TRP A 1 668 ? -2.883 4.105 -29.620 1.00 91.25 668 TRP A N 1
ATOM 5037 C CA . TRP A 1 668 ? -3.979 3.649 -30.476 1.00 91.25 668 TRP A CA 1
ATOM 5038 C C . TRP A 1 668 ? -5.035 4.745 -30.619 1.00 91.25 668 TRP A C 1
ATOM 5040 O O . TRP A 1 668 ? -5.017 5.730 -29.879 1.00 91.25 668 TRP A O 1
ATOM 5050 N N . LYS A 1 669 ? -5.937 4.600 -31.596 1.00 87.94 669 LYS A N 1
ATOM 5051 C CA . LYS A 1 669 ? -6.989 5.581 -31.896 1.00 87.94 669 LYS A CA 1
ATOM 5052 C C . LYS A 1 669 ? -8.293 4.900 -32.300 1.00 87.94 669 LYS A C 1
ATOM 5054 O O . LYS A 1 669 ? -8.271 3.847 -32.930 1.00 87.94 669 LYS A O 1
ATOM 5059 N N . GLY A 1 670 ? -9.411 5.559 -32.006 1.00 87.19 670 GLY A N 1
ATOM 5060 C CA . GLY A 1 670 ? -10.750 5.153 -32.441 1.00 87.19 670 GLY A CA 1
ATOM 5061 C C . GLY A 1 670 ? -11.565 4.440 -31.362 1.00 87.19 670 GLY A C 1
ATOM 5062 O O . GLY A 1 670 ? -11.080 4.188 -30.258 1.00 87.19 670 GLY A O 1
ATOM 5063 N N . SER A 1 671 ? -12.826 4.153 -31.695 1.00 89.75 671 SER A N 1
ATOM 5064 C CA . SER A 1 671 ? -13.772 3.471 -30.806 1.00 89.75 671 SER A CA 1
ATOM 5065 C C . SER A 1 671 ? -13.318 2.041 -30.500 1.00 89.75 671 SER A C 1
ATOM 5067 O O . SER A 1 671 ? -12.859 1.333 -31.395 1.00 89.75 671 SER A O 1
ATOM 5069 N N . GLN A 1 672 ? -13.462 1.629 -29.244 1.00 91.75 672 GLN A N 1
ATOM 5070 C CA . GLN A 1 672 ? -13.119 0.308 -28.723 1.00 91.75 672 GLN A CA 1
ATOM 5071 C C . GLN A 1 672 ? -14.355 -0.340 -28.091 1.00 91.75 672 GLN A C 1
ATOM 5073 O O . GLN A 1 672 ? -15.221 0.344 -27.541 1.00 91.75 672 GLN A O 1
ATOM 5078 N N . ALA A 1 673 ? -14.425 -1.671 -28.140 1.00 88.56 673 ALA A N 1
ATOM 5079 C CA . ALA A 1 673 ? -15.438 -2.428 -27.409 1.00 88.56 673 ALA A CA 1
ATOM 5080 C C . ALA A 1 673 ? -15.283 -2.234 -25.888 1.00 88.56 673 ALA A C 1
ATOM 5082 O O . ALA A 1 673 ? -14.189 -1.951 -25.400 1.00 88.56 673 ALA A O 1
ATOM 5083 N N . LEU A 1 674 ? -16.367 -2.414 -25.126 1.00 83.75 674 LEU A N 1
ATOM 5084 C CA . LEU A 1 674 ? -16.363 -2.190 -23.670 1.00 83.75 674 LEU A CA 1
ATOM 5085 C C . LEU A 1 674 ? -15.461 -3.190 -22.916 1.00 83.75 674 LEU A C 1
ATOM 5087 O O . LEU A 1 674 ? -14.976 -2.891 -21.826 1.00 83.75 674 LEU A O 1
ATOM 5091 N N . SER A 1 675 ? -15.177 -4.347 -23.514 1.00 83.00 675 SER A N 1
ATOM 5092 C CA . SER A 1 675 ? -14.131 -5.287 -23.107 1.00 83.00 675 SER A CA 1
ATOM 5093 C C . SER A 1 675 ? -13.474 -5.916 -24.338 1.00 83.00 675 SER A C 1
ATOM 5095 O O . SER A 1 675 ? -14.081 -5.973 -25.411 1.00 83.00 675 SER A O 1
ATOM 5097 N N . GLY A 1 676 ? -12.231 -6.377 -24.202 1.00 85.31 676 GLY A N 1
ATOM 5098 C CA . GLY A 1 676 ? -11.510 -7.019 -25.296 1.00 85.31 676 GLY A CA 1
ATOM 5099 C C . GLY A 1 676 ? -10.013 -7.192 -25.055 1.00 85.31 676 GLY A C 1
ATOM 5100 O O . GLY A 1 676 ? -9.478 -6.911 -23.982 1.00 85.31 676 GLY A O 1
ATOM 5101 N N . THR A 1 677 ? -9.338 -7.658 -26.102 1.00 85.25 677 THR A N 1
ATOM 5102 C CA . THR A 1 677 ? -7.877 -7.701 -26.199 1.00 85.25 677 THR A CA 1
ATOM 5103 C C . THR A 1 677 ? -7.431 -7.086 -27.516 1.00 85.25 677 THR A C 1
ATOM 5105 O O . THR A 1 677 ? -8.066 -7.311 -28.547 1.00 85.25 677 THR A O 1
ATOM 5108 N N . PHE A 1 678 ? -6.313 -6.368 -27.502 1.00 86.62 678 PHE A N 1
ATOM 5109 C CA . PHE A 1 678 ? -5.702 -5.763 -28.682 1.00 86.62 678 PHE A CA 1
ATOM 5110 C C . PHE A 1 678 ? -4.212 -6.084 -28.685 1.00 86.62 678 PHE A C 1
ATOM 5112 O O . PHE A 1 678 ? -3.447 -5.533 -27.894 1.00 86.62 678 PHE A O 1
ATOM 5119 N N . THR A 1 679 ? -3.794 -6.979 -29.579 1.00 89.31 679 THR A N 1
ATOM 5120 C CA . THR A 1 679 ? -2.374 -7.128 -29.901 1.00 89.31 679 THR A CA 1
ATOM 5121 C C . THR A 1 679 ? -1.924 -5.859 -30.605 1.00 89.31 679 THR A C 1
ATOM 5123 O O . THR A 1 679 ? -2.469 -5.501 -31.651 1.00 89.31 679 THR A O 1
ATOM 5126 N N . THR A 1 680 ? -0.947 -5.162 -30.035 1.00 87.81 680 THR A N 1
ATOM 5127 C CA . THR A 1 680 ? -0.438 -3.927 -30.623 1.00 87.81 680 THR A CA 1
ATOM 5128 C C . THR A 1 680 ? 0.242 -4.200 -31.972 1.00 87.81 680 THR A C 1
ATOM 5130 O O . THR A 1 680 ? 0.711 -5.316 -32.225 1.00 87.81 680 THR A O 1
ATOM 5133 N N . PRO A 1 681 ? 0.399 -3.180 -32.833 1.00 83.06 681 PRO A N 1
ATOM 5134 C CA . PRO A 1 681 ? 1.423 -3.205 -33.873 1.00 83.06 681 PRO A CA 1
ATOM 5135 C C . PRO A 1 681 ? 2.822 -3.464 -33.283 1.00 83.06 681 PRO A C 1
ATOM 5137 O O . PRO A 1 681 ? 3.015 -3.410 -32.067 1.00 83.06 681 PRO A O 1
ATOM 5140 N N . ALA A 1 682 ? 3.809 -3.696 -34.149 1.00 73.81 682 ALA A N 1
ATOM 5141 C CA . ALA A 1 682 ? 5.221 -3.617 -33.777 1.00 73.81 682 ALA A CA 1
ATOM 5142 C C . ALA A 1 682 ? 5.544 -2.198 -33.273 1.00 73.81 682 ALA A C 1
ATOM 5144 O O . ALA A 1 682 ? 5.290 -1.225 -33.988 1.00 73.81 682 ALA A O 1
ATOM 5145 N N . LEU A 1 683 ? 6.060 -2.066 -32.047 1.00 73.50 683 LEU A N 1
ATOM 5146 C CA . LEU A 1 683 ? 6.234 -0.766 -31.393 1.00 73.50 683 LEU A CA 1
ATOM 5147 C C . LEU A 1 683 ? 7.699 -0.339 -31.326 1.00 73.50 683 LEU A C 1
ATOM 5149 O O . LEU A 1 683 ? 8.574 -1.146 -31.038 1.00 73.50 683 LEU A O 1
ATOM 5153 N N . ASN A 1 684 ? 7.957 0.950 -31.560 1.00 67.62 684 ASN A N 1
ATOM 5154 C CA . ASN A 1 684 ? 9.314 1.479 -31.760 1.00 67.62 684 ASN A CA 1
ATOM 5155 C C . ASN A 1 684 ? 9.745 2.542 -30.726 1.00 67.62 684 ASN A C 1
ATOM 5157 O O . ASN A 1 684 ? 10.836 3.095 -30.827 1.00 67.62 684 ASN A O 1
ATOM 5161 N N . SER A 1 685 ? 8.892 2.855 -29.749 1.00 61.91 685 SER A N 1
ATOM 5162 C CA . SER A 1 685 ? 9.151 3.804 -28.657 1.00 61.91 685 SER A CA 1
ATOM 5163 C C . SER A 1 685 ? 8.173 3.551 -27.509 1.00 61.91 685 SER A C 1
ATOM 5165 O O . SER A 1 685 ? 7.070 3.057 -27.755 1.00 61.91 685 SER A O 1
ATOM 5167 N N . THR A 1 686 ? 8.547 3.839 -26.251 1.00 76.81 686 THR A N 1
ATOM 5168 C CA . THR A 1 686 ? 7.654 3.586 -25.099 1.00 76.81 686 THR A CA 1
ATOM 5169 C C . THR A 1 686 ? 6.319 4.288 -25.315 1.00 76.81 686 THR A C 1
ATOM 5171 O O . THR A 1 686 ? 6.256 5.502 -25.506 1.00 76.81 686 THR A O 1
ATOM 5174 N N . THR A 1 687 ? 5.253 3.491 -25.341 1.00 80.06 687 THR A N 1
ATOM 5175 C CA . THR A 1 687 ? 3.955 3.904 -25.858 1.00 80.06 687 THR A CA 1
ATOM 5176 C C . THR A 1 687 ? 2.930 3.804 -24.743 1.00 80.06 687 THR A C 1
ATOM 5178 O O . THR A 1 687 ? 2.530 2.715 -24.326 1.00 80.06 687 THR A O 1
ATOM 5181 N N . ILE A 1 688 ? 2.483 4.965 -24.271 1.00 83.88 688 ILE A N 1
ATOM 5182 C CA . ILE A 1 688 ? 1.340 5.054 -23.368 1.00 83.88 688 ILE A CA 1
ATOM 5183 C C . ILE A 1 688 ? 0.082 4.800 -24.198 1.00 83.88 688 ILE A C 1
ATOM 5185 O O . ILE A 1 688 ? -0.268 5.585 -25.085 1.00 83.88 688 ILE A O 1
ATOM 5189 N N . TYR A 1 689 ? -0.599 3.698 -23.907 1.00 87.00 689 TYR A N 1
ATOM 5190 C CA . TYR A 1 689 ? -1.958 3.477 -24.365 1.00 87.00 689 TYR A CA 1
ATOM 5191 C C . TYR A 1 689 ? -2.884 4.036 -23.299 1.00 87.00 689 TYR A C 1
ATOM 5193 O O . TYR A 1 689 ? -2.873 3.575 -22.161 1.00 87.00 689 TYR A O 1
ATOM 5201 N N . THR A 1 690 ? -3.690 5.025 -23.665 1.00 85.50 690 THR A N 1
ATOM 5202 C CA . THR A 1 690 ? -4.774 5.520 -22.819 1.00 85.50 690 THR A CA 1
ATOM 5203 C C . THR A 1 690 ? -6.075 4.947 -23.354 1.00 85.50 690 THR A C 1
ATOM 5205 O O . THR A 1 690 ? -6.346 5.013 -24.556 1.00 85.50 690 THR A O 1
ATOM 5208 N N . LEU A 1 691 ? -6.885 4.371 -22.475 1.00 89.31 691 LEU A N 1
ATOM 5209 C CA . LEU A 1 691 ? -8.266 4.026 -22.771 1.00 89.31 691 LEU A CA 1
ATOM 5210 C C . LEU A 1 691 ? -9.146 4.991 -21.989 1.00 89.31 691 LEU A C 1
ATOM 5212 O O . LEU A 1 691 ? -9.138 4.987 -20.760 1.00 89.31 691 LEU A O 1
ATOM 5216 N N . THR A 1 692 ? -9.860 5.850 -22.708 1.00 85.25 692 THR A N 1
ATOM 5217 C CA . THR A 1 692 ? -10.814 6.796 -22.129 1.00 85.25 692 THR A CA 1
ATOM 5218 C C . THR A 1 692 ? -12.205 6.251 -22.392 1.00 85.25 692 THR A C 1
ATOM 5220 O O . THR A 1 692 ? -12.581 6.089 -23.551 1.00 85.25 692 THR A O 1
ATOM 5223 N N . CYS A 1 693 ? -12.970 5.951 -21.346 1.00 82.06 693 CYS A N 1
ATOM 5224 C CA . CYS A 1 693 ? -14.337 5.463 -21.501 1.00 82.06 693 CYS A CA 1
ATOM 5225 C C . CYS A 1 693 ? -15.340 6.474 -20.951 1.00 82.06 693 CYS A C 1
ATOM 5227 O O . CYS A 1 693 ? -15.241 6.906 -19.802 1.00 82.06 693 CYS A O 1
ATOM 5229 N N . THR A 1 694 ? -16.304 6.835 -21.791 1.00 77.50 694 THR A N 1
ATOM 5230 C CA . THR A 1 694 ? -17.413 7.729 -21.467 1.00 77.50 694 THR A CA 1
ATOM 5231 C C . THR A 1 694 ? -18.449 6.987 -20.633 1.00 77.50 694 THR A C 1
ATOM 5233 O O . THR A 1 694 ? -18.741 5.812 -20.879 1.00 77.50 694 THR A O 1
ATOM 5236 N N . LEU A 1 695 ? -18.993 7.669 -19.632 1.00 72.25 695 LEU A N 1
ATOM 5237 C CA . LEU A 1 695 ? -20.004 7.144 -18.722 1.00 72.25 695 LEU A CA 1
ATOM 5238 C C . LEU A 1 695 ? -21.424 7.538 -19.193 1.00 72.25 695 LEU A C 1
ATOM 5240 O O . LEU A 1 695 ? -21.571 8.410 -20.053 1.00 72.25 695 LEU A O 1
ATOM 5244 N N . PRO A 1 696 ? -22.494 6.935 -18.640 1.00 60.62 696 PRO A N 1
ATOM 5245 C CA . PRO A 1 696 ? -23.881 7.289 -18.949 1.00 60.62 696 PRO A CA 1
ATOM 5246 C C . PRO A 1 696 ? -24.255 8.750 -18.658 1.00 60.62 696 PRO A C 1
ATOM 5248 O O . PRO A 1 696 ? -25.210 9.250 -19.244 1.00 60.62 696 PRO A O 1
ATOM 5251 N N . ASP A 1 697 ? -23.509 9.436 -17.787 1.00 61.31 697 ASP A N 1
ATOM 5252 C CA . ASP A 1 697 ? -23.685 10.860 -17.464 1.00 61.31 697 ASP A CA 1
ATOM 5253 C C . ASP A 1 697 ? -22.881 11.818 -18.371 1.00 61.31 697 ASP A C 1
ATOM 5255 O O . ASP A 1 697 ? -22.999 13.036 -18.241 1.00 61.31 697 ASP A O 1
ATOM 5259 N N . GLY A 1 698 ? -22.079 11.288 -19.304 1.00 54.69 698 GLY A N 1
ATOM 5260 C CA . GLY A 1 698 ? -21.222 12.063 -20.207 1.00 54.69 698 GLY A CA 1
ATOM 5261 C C . GLY A 1 698 ? -19.841 12.433 -19.649 1.00 54.69 698 GLY A C 1
ATOM 5262 O O . GLY A 1 698 ? -19.030 12.988 -20.390 1.00 54.69 698 GLY A O 1
ATOM 5263 N N . SER A 1 699 ? -19.535 12.106 -18.389 1.00 56.50 699 SER A N 1
ATOM 5264 C CA . SER A 1 699 ? -18.169 12.174 -17.853 1.00 56.50 699 SER A CA 1
ATOM 5265 C C . SER A 1 699 ? -17.297 11.025 -18.392 1.00 56.50 699 SER A C 1
ATOM 5267 O O . SER A 1 699 ? -17.765 10.176 -19.154 1.00 56.50 699 SER A O 1
ATOM 5269 N N . THR A 1 700 ? -16.008 10.985 -18.035 1.00 69.06 700 THR A N 1
ATOM 5270 C CA . THR A 1 700 ? -15.076 9.955 -18.525 1.00 69.06 700 THR A CA 1
ATOM 5271 C C . THR A 1 700 ? -14.187 9.390 -17.425 1.00 69.06 700 THR A C 1
ATOM 5273 O O . THR A 1 700 ? -13.566 10.152 -16.684 1.00 69.06 700 THR A O 1
ATOM 5276 N N . VAL A 1 701 ? -14.007 8.068 -17.411 1.00 63.47 701 VAL A N 1
ATOM 5277 C CA . VAL A 1 701 ? -12.840 7.429 -16.783 1.00 63.47 701 VAL A CA 1
ATOM 5278 C C . VAL A 1 701 ? -11.681 7.395 -17.781 1.00 63.47 701 VAL A C 1
ATOM 5280 O O . VAL A 1 701 ? -11.896 7.360 -18.994 1.00 63.47 701 VAL A O 1
ATOM 5283 N N . SER A 1 702 ? -10.441 7.373 -17.299 1.00 76.38 702 SER A N 1
ATOM 5284 C CA . SER A 1 702 ? -9.290 6.973 -18.112 1.00 76.38 702 SER A CA 1
ATOM 5285 C C . SER A 1 702 ? -8.336 6.110 -17.301 1.00 76.38 702 SER A C 1
ATOM 5287 O O . SER A 1 702 ? -8.003 6.459 -16.172 1.00 76.38 702 SER A O 1
ATOM 5289 N N . GLN A 1 703 ? -7.870 5.015 -17.898 1.00 74.19 703 GLN A N 1
ATOM 5290 C CA . GLN A 1 703 ? -6.654 4.331 -17.466 1.00 74.19 703 GLN A CA 1
ATOM 5291 C C . GLN A 1 703 ? -5.616 4.417 -18.575 1.00 74.19 703 GLN A C 1
ATOM 5293 O O . GLN A 1 703 ? -5.930 4.344 -19.765 1.00 74.19 703 GLN A O 1
ATOM 5298 N N . ASN A 1 704 ? -4.368 4.544 -18.160 1.00 81.94 704 ASN A N 1
ATOM 5299 C CA . ASN A 1 704 ? -3.192 4.448 -18.994 1.00 81.94 704 ASN A CA 1
ATOM 5300 C C . ASN A 1 704 ? -2.456 3.146 -18.670 1.00 81.94 704 ASN A C 1
ATOM 5302 O O . ASN A 1 704 ? -2.019 2.936 -17.542 1.00 81.94 704 ASN A O 1
ATOM 5306 N N . THR A 1 705 ? -2.292 2.288 -19.674 1.00 76.94 705 THR A N 1
ATOM 5307 C CA . THR A 1 705 ? -1.364 1.163 -19.603 1.00 76.94 705 THR A CA 1
ATOM 5308 C C . THR A 1 705 ? -0.145 1.529 -20.444 1.00 76.94 705 THR A C 1
ATOM 5310 O O . THR A 1 705 ? -0.220 1.735 -21.660 1.00 76.94 705 THR A O 1
ATOM 5313 N N . THR A 1 706 ? 0.989 1.725 -19.778 1.00 79.38 706 THR A N 1
ATOM 5314 C CA . THR A 1 706 ? 2.251 1.974 -20.469 1.00 79.38 706 THR A CA 1
ATOM 5315 C C . THR A 1 706 ? 2.762 0.633 -20.956 1.00 79.38 706 THR A C 1
ATOM 5317 O O . THR A 1 706 ? 3.246 -0.169 -20.160 1.00 79.38 706 THR A O 1
ATOM 5320 N N . VAL A 1 707 ? 2.684 0.397 -22.268 1.00 77.00 707 VAL A N 1
ATOM 5321 C CA . VAL A 1 707 ? 3.588 -0.576 -22.873 1.00 77.00 707 VAL A CA 1
ATOM 5322 C C . VAL A 1 707 ? 4.939 0.113 -22.888 1.00 77.00 707 VAL A C 1
ATOM 5324 O O . VAL A 1 707 ? 5.217 0.963 -23.745 1.00 77.00 707 VAL A O 1
ATOM 5327 N N . THR A 1 708 ? 5.762 -0.222 -21.899 1.00 70.62 708 THR A N 1
ATOM 5328 C CA . THR A 1 708 ? 7.165 0.163 -21.876 1.00 70.62 708 THR A CA 1
ATOM 5329 C C . THR A 1 708 ? 7.821 -0.593 -23.010 1.00 70.62 708 THR A C 1
ATOM 5331 O O . THR A 1 708 ? 8.332 -1.696 -22.848 1.00 70.62 708 THR A O 1
ATOM 5334 N N . VAL A 1 709 ? 7.770 -0.013 -24.204 1.00 56.56 709 VAL A N 1
ATOM 5335 C CA . VAL A 1 709 ? 8.665 -0.434 -25.262 1.00 56.56 709 VAL A CA 1
ATOM 5336 C C . VAL A 1 709 ? 10.036 -0.058 -24.757 1.00 56.56 709 VAL A C 1
ATOM 5338 O O . VAL A 1 709 ? 10.460 1.102 -24.853 1.00 56.56 709 VAL A O 1
ATOM 5341 N N . THR A 1 710 ? 10.715 -1.050 -24.201 1.00 43.41 710 THR A N 1
ATOM 5342 C CA . THR A 1 710 ? 12.150 -1.065 -24.240 1.00 43.41 710 THR A CA 1
ATOM 5343 C C . THR A 1 710 ? 12.505 -1.105 -25.723 1.00 43.41 710 THR A C 1
ATOM 5345 O O . THR A 1 710 ? 12.828 -2.126 -26.317 1.00 43.41 710 THR A O 1
ATOM 5348 N N . SER A 1 711 ? 12.626 0.092 -26.306 1.00 41.09 711 SER A N 1
ATOM 5349 C CA . SER A 1 711 ? 13.935 0.399 -26.862 1.00 41.09 711 SER A CA 1
ATOM 5350 C C . SER A 1 711 ? 14.912 -0.173 -25.851 1.00 41.09 711 SER A C 1
ATOM 5352 O O . SER A 1 711 ? 14.895 0.306 -24.707 1.00 41.09 711 SER A O 1
ATOM 5354 N N . PRO A 1 712 ? 15.652 -1.252 -26.171 1.00 42.62 712 PRO A N 1
ATOM 5355 C CA . PRO A 1 712 ? 16.773 -1.599 -25.329 1.00 42.62 712 PRO A CA 1
ATOM 5356 C C . PRO A 1 712 ? 17.495 -0.299 -25.015 1.00 42.62 712 PRO A C 1
ATOM 5358 O O . PRO A 1 712 ? 17.594 0.557 -25.902 1.00 42.62 712 PRO A O 1
ATOM 5361 N N . VAL A 1 713 ? 17.937 -0.111 -23.771 1.00 38.09 713 VAL A N 1
ATOM 5362 C CA . VAL A 1 713 ? 18.687 1.095 -23.413 1.00 38.09 713 VAL A CA 1
ATOM 5363 C C . VAL A 1 713 ? 20.083 0.959 -24.015 1.00 38.09 713 VAL A C 1
ATOM 5365 O O . VAL A 1 713 ? 21.090 0.745 -23.352 1.00 38.09 713 VAL A O 1
ATOM 5368 N N . VAL A 1 714 ? 20.123 1.048 -25.339 1.00 44.00 714 VAL A N 1
ATOM 5369 C CA . VAL A 1 714 ? 21.157 1.711 -26.090 1.00 44.00 714 VAL A CA 1
ATOM 5370 C C . VAL A 1 714 ? 21.013 3.171 -25.684 1.00 44.00 714 VAL A C 1
ATOM 5372 O O . VAL A 1 714 ? 20.377 3.987 -26.352 1.00 44.00 714 VAL A O 1
ATOM 5375 N N . ASN A 1 715 ? 21.629 3.514 -24.555 1.00 49.22 715 ASN A N 1
ATOM 5376 C CA . ASN A 1 715 ? 22.252 4.818 -24.475 1.00 49.22 715 ASN A CA 1
ATOM 5377 C C . ASN A 1 715 ? 23.225 4.857 -25.665 1.00 49.22 715 ASN A C 1
ATOM 5379 O O . ASN A 1 715 ? 24.354 4.390 -25.562 1.00 49.22 715 ASN A O 1
ATOM 5383 N N . ALA A 1 716 ? 22.776 5.358 -26.819 1.00 43.53 716 ALA A N 1
ATOM 5384 C CA . ALA A 1 716 ? 23.587 5.429 -28.037 1.00 43.53 716 ALA A CA 1
ATOM 5385 C C . ALA A 1 716 ? 24.740 6.447 -27.909 1.00 43.53 716 ALA A C 1
ATOM 5387 O O . ALA A 1 716 ? 25.618 6.509 -28.762 1.00 43.53 716 ALA A O 1
ATOM 5388 N N . GLY A 1 717 ? 24.741 7.221 -26.815 1.00 54.31 717 GLY A N 1
ATOM 5389 C CA . GLY A 1 717 ? 25.876 7.992 -26.311 1.00 54.31 717 GLY A CA 1
ATOM 5390 C C . GLY A 1 717 ? 26.518 7.436 -25.029 1.00 54.31 717 GLY A C 1
ATOM 5391 O O . GLY A 1 717 ? 27.378 8.109 -24.474 1.00 54.31 717 GLY A O 1
ATOM 5392 N N . SER A 1 718 ? 26.144 6.252 -24.521 1.00 72.12 718 SER A N 1
ATOM 5393 C CA . SER A 1 718 ? 26.923 5.604 -23.453 1.00 72.12 718 SER A CA 1
ATOM 5394 C C . SER A 1 718 ? 28.212 5.086 -24.058 1.00 72.12 718 SER A C 1
ATOM 5396 O O . SER A 1 718 ? 28.215 4.256 -24.968 1.00 72.12 718 SER A O 1
ATOM 5398 N N . LYS A 1 719 ? 29.320 5.566 -23.509 1.00 82.00 719 LYS A N 1
ATOM 5399 C CA . LYS A 1 719 ? 30.664 5.089 -23.818 1.00 82.00 719 LYS A CA 1
ATOM 5400 C C . LYS A 1 719 ? 31.087 3.951 -22.887 1.00 82.00 719 LYS A C 1
ATOM 5402 O O . LYS A 1 719 ? 32.276 3.711 -22.746 1.00 82.00 719 LYS A O 1
ATOM 5407 N N . MET A 1 720 ? 30.143 3.256 -22.245 1.00 86.94 720 MET A N 1
ATOM 5408 C CA . MET A 1 720 ? 30.424 2.097 -21.395 1.00 86.94 720 MET A CA 1
ATOM 5409 C C . MET A 1 720 ? 29.903 0.806 -22.013 1.00 86.94 720 MET A C 1
ATOM 5411 O O . MET A 1 720 ? 28.738 0.726 -22.389 1.00 86.94 720 MET A O 1
ATOM 5415 N N . GLY A 1 721 ? 30.726 -0.233 -22.028 1.00 90.38 721 GLY A N 1
ATOM 5416 C CA . GLY A 1 721 ? 30.315 -1.611 -22.259 1.00 90.38 721 GLY A CA 1
ATOM 5417 C C . GLY A 1 721 ? 30.562 -2.493 -21.035 1.00 90.38 721 GLY A C 1
ATOM 5418 O O . GLY A 1 721 ? 31.206 -2.075 -20.072 1.00 90.38 721 GLY A O 1
ATOM 5419 N N . ILE A 1 722 ? 30.073 -3.729 -21.087 1.00 91.81 722 ILE A N 1
ATOM 5420 C CA . ILE A 1 722 ? 30.291 -4.748 -20.053 1.00 91.81 722 ILE A CA 1
ATOM 5421 C C . ILE A 1 722 ? 30.744 -6.066 -20.681 1.00 91.81 722 ILE A C 1
ATOM 5423 O O . ILE A 1 722 ? 30.271 -6.455 -21.751 1.00 91.81 722 ILE A O 1
ATOM 5427 N N . ASN A 1 723 ? 31.672 -6.754 -20.026 1.00 89.56 723 ASN A N 1
ATOM 5428 C CA . ASN A 1 723 ? 32.050 -8.113 -20.393 1.00 89.56 723 ASN A CA 1
ATOM 5429 C C . ASN A 1 723 ? 31.137 -9.132 -19.681 1.00 89.56 723 ASN A C 1
ATOM 5431 O O . ASN A 1 723 ? 30.908 -9.056 -18.468 1.00 89.56 723 ASN A O 1
ATOM 5435 N N . ILE A 1 724 ? 30.605 -10.080 -20.451 1.00 87.75 724 ILE A N 1
ATOM 5436 C CA . ILE A 1 724 ? 29.801 -11.195 -19.951 1.00 87.75 724 ILE A CA 1
ATOM 5437 C C . ILE A 1 724 ? 30.755 -12.271 -19.429 1.00 87.75 724 ILE A C 1
ATOM 5439 O O . ILE A 1 724 ? 31.570 -12.814 -20.179 1.00 87.75 724 ILE A O 1
ATOM 5443 N N . GLY A 1 725 ? 30.642 -12.572 -18.134 1.00 82.88 725 GLY A N 1
ATOM 5444 C CA . GLY A 1 725 ? 31.457 -13.581 -17.467 1.00 82.88 725 GLY A CA 1
ATOM 5445 C C . GLY A 1 725 ? 31.151 -15.004 -17.957 1.00 82.88 725 GLY A C 1
ATOM 5446 O O . GLY A 1 725 ? 30.170 -15.220 -18.675 1.00 82.88 725 GLY A O 1
ATOM 5447 N N . PRO A 1 726 ? 31.936 -16.003 -17.524 1.00 82.12 726 PRO A N 1
ATOM 5448 C CA . PRO A 1 726 ? 31.778 -17.379 -17.980 1.00 82.12 726 PRO A CA 1
ATOM 5449 C C . PRO A 1 726 ? 30.429 -17.966 -17.543 1.00 82.12 726 PRO A C 1
ATOM 5451 O O . PRO A 1 726 ? 29.906 -17.605 -16.488 1.00 82.12 726 PRO A O 1
ATOM 5454 N N . ILE A 1 727 ? 29.893 -18.900 -18.333 1.00 86.00 727 ILE A N 1
ATOM 5455 C CA . ILE A 1 727 ? 28.625 -19.592 -18.060 1.00 86.00 727 ILE A CA 1
ATOM 5456 C C . ILE A 1 727 ? 28.923 -20.978 -17.475 1.00 86.00 727 ILE A C 1
ATOM 5458 O O . ILE A 1 727 ? 29.341 -21.884 -18.194 1.00 86.00 727 ILE A O 1
ATOM 5462 N N . ASN A 1 728 ? 28.752 -21.140 -16.161 1.00 85.81 728 ASN A N 1
ATOM 5463 C CA . ASN A 1 728 ? 29.012 -22.394 -15.450 1.00 85.81 728 ASN A CA 1
ATOM 5464 C C . ASN A 1 728 ? 28.236 -22.520 -14.126 1.00 85.81 728 ASN A C 1
ATOM 5466 O O . ASN A 1 728 ? 27.695 -21.546 -13.609 1.00 85.81 728 ASN A O 1
ATOM 5470 N N . ASP A 1 729 ? 28.256 -23.713 -13.531 1.00 83.88 729 ASP A N 1
ATOM 5471 C CA . ASP A 1 729 ? 27.600 -24.024 -12.254 1.00 83.88 729 ASP A CA 1
ATOM 5472 C C . ASP A 1 729 ? 27.983 -23.104 -11.076 1.00 83.88 729 ASP A C 1
ATOM 5474 O O . ASP A 1 729 ? 27.205 -22.966 -10.133 1.00 83.88 729 ASP A O 1
ATOM 5478 N N . SER A 1 730 ? 29.153 -22.454 -11.118 1.00 76.62 730 SER A N 1
ATOM 5479 C CA . SER A 1 730 ? 29.611 -21.520 -10.079 1.00 76.62 730 SER A CA 1
ATOM 5480 C C . SER A 1 730 ? 29.254 -20.059 -10.359 1.00 76.62 730 SER A C 1
ATOM 5482 O O . SER A 1 730 ? 29.419 -19.222 -9.471 1.00 76.62 730 SER A O 1
ATOM 5484 N N . SER A 1 731 ? 28.778 -19.726 -11.567 1.00 68.69 731 SER A N 1
ATOM 5485 C CA . SER A 1 731 ? 28.496 -18.359 -12.033 1.00 68.69 731 SER A CA 1
ATOM 5486 C C . SER A 1 731 ? 27.030 -17.937 -11.890 1.00 68.69 731 SER A C 1
ATOM 5488 O O . SER A 1 731 ? 26.636 -16.943 -12.500 1.00 68.69 731 SER A O 1
ATOM 5490 N N . ASP A 1 732 ? 26.223 -18.676 -11.120 1.00 69.31 732 ASP A N 1
ATOM 5491 C CA . ASP A 1 732 ? 24.753 -18.587 -11.138 1.00 69.31 732 ASP A CA 1
ATOM 5492 C C . ASP A 1 732 ? 24.193 -17.172 -10.933 1.00 69.31 732 ASP A C 1
ATOM 5494 O O . ASP A 1 732 ? 23.260 -16.777 -11.623 1.00 69.31 732 ASP A O 1
ATOM 5498 N N . ARG A 1 733 ? 24.850 -16.374 -10.085 1.00 75.88 733 ARG A N 1
ATOM 5499 C CA . ARG A 1 733 ? 24.625 -14.932 -9.858 1.00 75.88 733 ARG A CA 1
ATOM 5500 C C . ARG A 1 733 ? 24.517 -14.051 -11.110 1.00 75.88 733 ARG A C 1
ATOM 5502 O O . ARG A 1 733 ? 23.924 -12.983 -11.022 1.00 75.88 733 ARG A O 1
ATOM 5509 N N . GLN A 1 734 ? 25.083 -14.449 -12.259 1.00 83.00 734 GLN A N 1
AT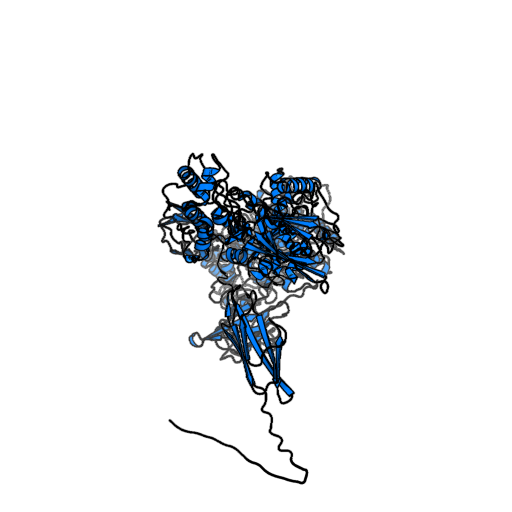OM 5510 C CA . GLN A 1 734 ? 24.882 -13.734 -13.532 1.00 83.00 734 GLN A CA 1
ATOM 5511 C C . GLN A 1 734 ? 23.471 -13.937 -14.108 1.00 83.00 734 GLN A C 1
ATOM 5513 O O . GLN A 1 734 ? 23.101 -13.240 -15.047 1.00 83.00 734 GLN A O 1
ATOM 5518 N N . LEU A 1 735 ? 22.708 -14.909 -13.598 1.00 87.25 735 LEU A N 1
ATOM 5519 C CA . LEU A 1 735 ? 21.330 -15.236 -13.971 1.00 87.25 735 LEU A CA 1
ATOM 5520 C C . LEU A 1 735 ? 21.093 -15.353 -15.485 1.00 87.25 735 LEU A C 1
ATOM 5522 O O . LEU A 1 735 ? 19.971 -15.182 -15.947 1.00 87.25 735 LEU A O 1
ATOM 5526 N N . THR A 1 736 ? 22.127 -15.643 -16.282 1.00 89.88 736 THR A N 1
ATOM 5527 C CA . THR A 1 736 ? 22.108 -15.391 -17.730 1.00 89.88 736 THR A CA 1
ATOM 5528 C C . THR A 1 736 ? 20.936 -16.068 -18.428 1.00 89.88 736 THR A C 1
ATOM 5530 O O . THR A 1 736 ? 20.217 -15.409 -19.170 1.00 89.88 736 THR A O 1
ATOM 5533 N N . PHE A 1 737 ? 20.696 -17.351 -18.149 1.00 92.31 737 PHE A N 1
ATOM 5534 C CA . PHE A 1 737 ? 19.572 -18.110 -18.698 1.00 92.31 737 PHE A CA 1
ATOM 5535 C C . PHE A 1 737 ? 18.464 -18.305 -17.659 1.00 92.31 737 PHE A C 1
ATOM 5537 O O . PHE A 1 737 ? 18.745 -18.563 -16.485 1.00 92.31 737 PHE A O 1
ATOM 5544 N N . ILE A 1 738 ? 17.199 -18.270 -18.102 1.00 93.00 738 ILE A N 1
ATOM 5545 C CA . ILE A 1 738 ? 16.062 -18.693 -17.261 1.00 93.00 738 ILE A CA 1
ATOM 5546 C C . ILE A 1 738 ? 16.086 -20.199 -16.977 1.00 93.00 738 ILE A C 1
ATOM 5548 O O . ILE A 1 738 ? 15.456 -20.654 -16.030 1.00 93.00 738 ILE A O 1
ATOM 5552 N N . ASP A 1 739 ? 16.775 -20.963 -17.827 1.00 93.50 739 ASP A N 1
ATOM 5553 C CA . ASP A 1 739 ? 16.878 -22.416 -17.794 1.00 93.50 739 ASP A CA 1
ATOM 5554 C C . ASP A 1 739 ? 18.270 -22.803 -17.294 1.00 93.50 739 ASP A C 1
ATOM 5556 O O . ASP A 1 739 ? 19.261 -22.703 -18.025 1.00 93.50 739 ASP A O 1
ATOM 5560 N N . ILE A 1 740 ? 18.355 -23.218 -16.029 1.00 91.88 740 ILE A N 1
ATOM 5561 C CA . ILE A 1 740 ? 19.640 -23.455 -15.363 1.00 91.88 740 ILE A CA 1
ATOM 5562 C C . ILE A 1 740 ? 20.376 -24.681 -15.936 1.00 91.88 740 ILE A C 1
ATOM 5564 O O . ILE A 1 740 ? 21.584 -24.816 -15.758 1.00 91.88 740 ILE A O 1
ATOM 5568 N N . MET A 1 741 ? 19.701 -25.520 -16.737 1.00 92.19 741 MET A N 1
ATOM 5569 C CA . MET A 1 741 ? 20.357 -26.587 -17.503 1.00 92.19 741 MET A CA 1
ATOM 5570 C C . MET A 1 741 ? 21.397 -26.043 -18.491 1.00 92.19 741 MET A C 1
ATOM 5572 O O . MET A 1 741 ? 22.398 -26.706 -18.758 1.00 92.19 741 MET A O 1
ATOM 5576 N N . LYS A 1 742 ? 21.226 -24.816 -19.004 1.00 91.56 742 LYS A N 1
ATOM 5577 C CA . LYS A 1 742 ? 22.186 -24.225 -19.949 1.00 91.56 742 LYS A CA 1
ATOM 5578 C C . LYS A 1 742 ? 23.529 -23.875 -19.300 1.00 91.56 742 LYS A C 1
ATOM 5580 O O . LYS A 1 742 ? 24.523 -23.825 -20.010 1.00 91.56 742 LYS A O 1
ATOM 5585 N N . GLN A 1 743 ? 23.603 -23.748 -17.979 1.00 89.31 743 GLN A N 1
ATOM 5586 C CA . GLN A 1 743 ? 24.854 -23.568 -17.225 1.00 89.31 743 GLN A CA 1
ATOM 5587 C C . GLN A 1 743 ? 25.252 -24.810 -16.407 1.00 89.31 743 GLN A C 1
ATOM 5589 O O . GLN A 1 743 ? 26.086 -24.711 -15.514 1.00 89.31 743 GLN A O 1
ATOM 5594 N N . ALA A 1 744 ? 24.641 -25.966 -16.679 1.00 91.75 744 ALA A N 1
ATOM 5595 C CA . ALA A 1 744 ? 24.980 -27.216 -16.016 1.00 91.75 744 ALA A CA 1
ATOM 5596 C C . ALA A 1 744 ? 26.243 -27.860 -16.606 1.00 91.75 744 ALA A C 1
ATOM 5598 O O . ALA A 1 744 ? 26.520 -27.744 -17.804 1.00 91.75 744 ALA A O 1
ATOM 5599 N N . ARG A 1 745 ? 26.956 -28.634 -15.784 1.00 90.94 745 ARG A N 1
ATOM 5600 C CA . ARG A 1 745 ? 28.013 -29.539 -16.252 1.00 90.94 745 ARG A CA 1
ATOM 5601 C C . ARG A 1 745 ? 27.426 -30.603 -17.183 1.00 90.94 745 ARG A C 1
ATOM 5603 O O . ARG A 1 745 ? 26.233 -30.904 -17.130 1.00 90.94 745 ARG A O 1
ATOM 5610 N N . GLY A 1 746 ? 28.281 -31.195 -18.016 1.00 90.25 746 GLY A N 1
ATOM 5611 C CA . GLY A 1 746 ? 27.917 -32.367 -18.816 1.00 90.25 746 GLY A CA 1
ATOM 5612 C C . GLY A 1 746 ? 27.377 -33.518 -17.956 1.00 90.25 746 GLY A C 1
ATOM 5613 O O . GLY A 1 746 ? 27.632 -33.590 -16.752 1.00 90.25 746 GLY A O 1
ATOM 5614 N N . PHE A 1 747 ? 26.623 -34.420 -18.579 1.00 95.06 747 PHE A N 1
ATOM 5615 C CA . PHE A 1 747 ? 26.020 -35.562 -17.892 1.00 95.06 747 PHE A CA 1
ATOM 5616 C C . PHE A 1 747 ? 27.084 -36.571 -17.446 1.00 95.06 747 PHE A C 1
ATOM 5618 O O . PHE A 1 747 ? 27.987 -36.910 -18.211 1.00 95.06 747 PHE A O 1
ATOM 5625 N N . ALA A 1 748 ? 26.946 -37.072 -16.221 1.00 95.38 748 ALA A N 1
ATOM 5626 C CA . ALA A 1 748 ? 27.880 -38.004 -15.596 1.00 95.38 748 ALA A CA 1
ATOM 5627 C C . ALA A 1 748 ? 27.137 -39.193 -14.962 1.00 95.38 748 ALA A C 1
ATOM 5629 O O . ALA A 1 748 ? 25.905 -39.242 -14.953 1.00 95.38 748 ALA A O 1
ATOM 5630 N N . SER A 1 749 ? 27.862 -40.174 -14.423 1.00 94.62 749 SER A N 1
ATOM 5631 C CA . SER A 1 749 ? 27.244 -41.322 -13.750 1.00 94.62 749 SER A CA 1
ATOM 5632 C C . SER A 1 749 ? 26.502 -40.911 -12.468 1.00 94.62 749 SER A C 1
ATOM 5634 O O . SER A 1 749 ? 26.844 -39.917 -11.824 1.00 94.62 749 SER A O 1
ATOM 5636 N N . LEU A 1 750 ? 25.526 -41.727 -12.048 1.00 93.56 750 LEU A N 1
ATOM 5637 C CA . LEU A 1 750 ? 24.753 -41.523 -10.811 1.00 93.56 750 LEU A CA 1
ATOM 5638 C C . LEU A 1 750 ? 25.621 -41.337 -9.550 1.00 93.56 750 LEU A C 1
ATOM 5640 O O . LEU A 1 750 ? 25.169 -40.698 -8.607 1.00 93.56 750 LEU A O 1
ATOM 5644 N N . ASN A 1 751 ? 26.844 -41.880 -9.533 1.00 88.88 751 ASN A N 1
ATOM 5645 C CA . ASN A 1 751 ? 27.742 -41.876 -8.372 1.00 88.88 751 ASN A CA 1
ATOM 5646 C C . ASN A 1 751 ? 28.648 -40.632 -8.295 1.00 88.88 751 ASN A C 1
ATOM 5648 O O . ASN A 1 751 ? 29.263 -40.386 -7.262 1.00 88.88 751 ASN A O 1
ATOM 5652 N N . CYS A 1 752 ? 28.776 -39.883 -9.394 1.00 91.75 752 CYS A N 1
ATOM 5653 C CA . CYS A 1 752 ? 29.681 -38.736 -9.514 1.00 91.75 752 CYS A CA 1
ATOM 5654 C C . CYS A 1 752 ? 29.094 -37.655 -10.452 1.00 91.75 752 CYS A C 1
ATOM 5656 O O . CYS A 1 752 ? 29.735 -37.273 -11.432 1.00 91.75 752 CYS A O 1
ATOM 5658 N N . PRO A 1 753 ? 27.880 -37.124 -10.176 1.00 91.88 753 PRO A N 1
ATOM 5659 C CA . PRO A 1 753 ? 27.195 -36.155 -11.044 1.00 91.88 753 PRO A CA 1
ATOM 5660 C C . PRO A 1 753 ? 27.977 -34.859 -11.327 1.00 91.88 753 PRO A C 1
ATOM 5662 O O . PRO A 1 753 ? 27.637 -34.140 -12.261 1.00 91.88 753 PRO A O 1
ATOM 5665 N N . TRP A 1 754 ? 28.993 -34.536 -10.520 1.00 90.00 754 TRP A N 1
ATOM 5666 C CA . TRP A 1 754 ? 29.835 -33.343 -10.663 1.00 90.00 754 TRP A CA 1
ATOM 5667 C C . TRP A 1 754 ? 31.014 -33.509 -11.637 1.00 90.00 754 TRP A C 1
ATOM 5669 O O . TRP A 1 754 ? 31.658 -32.504 -11.951 1.00 90.00 754 TRP A O 1
ATOM 5679 N N . ASP A 1 755 ? 31.320 -34.734 -12.082 1.00 91.31 755 ASP A N 1
ATOM 5680 C CA . ASP A 1 755 ? 32.530 -35.064 -12.850 1.00 91.31 755 ASP A CA 1
ATOM 5681 C C . ASP A 1 755 ? 32.218 -35.892 -14.117 1.00 91.31 755 ASP A C 1
ATOM 5683 O O . ASP A 1 755 ? 32.398 -37.113 -14.141 1.00 91.31 755 ASP A O 1
ATOM 5687 N N . PRO A 1 756 ? 31.761 -35.244 -15.204 1.00 89.94 756 PRO A N 1
ATOM 5688 C CA . PRO A 1 756 ? 31.528 -35.912 -16.486 1.00 89.94 756 PRO A CA 1
ATOM 5689 C C . PRO A 1 756 ? 32.810 -36.316 -17.228 1.00 89.94 756 PRO A C 1
ATOM 5691 O O . PRO A 1 756 ? 32.714 -36.992 -18.249 1.00 89.94 756 PRO A O 1
ATOM 5694 N N . VAL A 1 757 ? 33.995 -35.910 -16.755 1.00 88.81 757 VAL A N 1
ATOM 5695 C CA . VAL A 1 757 ? 35.278 -36.246 -17.395 1.00 88.81 757 VAL A CA 1
ATOM 5696 C C . VAL A 1 757 ? 35.755 -37.616 -16.921 1.00 88.81 757 VAL A C 1
ATOM 5698 O O . VAL A 1 757 ? 36.085 -38.467 -17.743 1.00 88.81 757 VAL A O 1
ATOM 5701 N N . ASN A 1 758 ? 35.742 -37.853 -15.607 1.00 93.31 758 ASN A N 1
ATOM 5702 C CA . ASN A 1 758 ? 36.162 -39.127 -15.018 1.00 93.31 758 ASN A CA 1
ATOM 5703 C C . ASN A 1 758 ? 34.999 -40.122 -14.843 1.00 93.31 758 ASN A C 1
ATOM 5705 O O . ASN A 1 758 ? 35.242 -41.325 -14.743 1.00 93.31 758 ASN A O 1
ATOM 5709 N N . CYS A 1 759 ? 33.744 -39.654 -14.845 1.00 94.38 759 CYS A N 1
ATOM 5710 C CA . CYS A 1 759 ? 32.543 -40.494 -14.771 1.00 94.38 759 CYS A CA 1
ATOM 5711 C C . CYS A 1 759 ? 31.556 -40.276 -15.945 1.00 94.38 759 CYS A C 1
ATOM 5713 O O . CYS A 1 759 ? 30.379 -40.003 -15.688 1.00 94.38 759 CYS A O 1
ATOM 5715 N N . PRO A 1 760 ? 31.974 -40.393 -17.220 1.00 94.69 760 PRO A N 1
ATOM 5716 C CA . PRO A 1 760 ? 31.100 -40.159 -18.373 1.00 94.69 760 PRO A CA 1
ATOM 5717 C C . PRO A 1 760 ? 29.944 -41.171 -18.472 1.00 94.69 760 PRO A C 1
ATOM 5719 O O . PRO A 1 760 ? 30.045 -42.311 -18.015 1.00 94.69 760 PRO A O 1
ATOM 5722 N N . VAL A 1 761 ? 28.859 -40.770 -19.143 1.00 95.06 761 VAL A N 1
ATOM 5723 C CA . VAL A 1 761 ? 27.750 -41.650 -19.565 1.00 95.06 761 VAL A CA 1
ATOM 5724 C C . VAL A 1 761 ? 27.591 -41.641 -21.091 1.00 95.06 761 VAL A C 1
ATOM 5726 O O . VAL A 1 761 ? 27.952 -40.650 -21.727 1.00 95.06 761 VAL A O 1
ATOM 5729 N N . PRO A 1 762 ? 27.043 -42.706 -21.710 1.00 94.81 762 PRO A N 1
ATOM 5730 C CA . PRO A 1 762 ? 26.763 -42.719 -23.144 1.00 94.81 762 PRO A CA 1
ATOM 5731 C C . PRO A 1 762 ? 25.778 -41.615 -23.553 1.00 94.81 762 PRO A C 1
ATOM 5733 O O . PRO A 1 762 ? 24.687 -41.500 -22.987 1.00 94.81 762 PRO A O 1
ATOM 5736 N N . LEU A 1 763 ? 26.162 -40.824 -24.558 1.00 93.62 763 LEU A N 1
ATOM 5737 C CA . LEU A 1 763 ? 25.351 -39.757 -25.148 1.00 93.62 763 LEU A CA 1
ATOM 5738 C C . LEU A 1 763 ? 24.934 -40.125 -26.580 1.00 93.62 763 LEU A C 1
ATOM 5740 O O . LEU A 1 763 ? 25.646 -40.846 -27.281 1.00 93.62 763 LEU A O 1
ATOM 5744 N N . ASN A 1 764 ? 23.798 -39.599 -27.037 1.00 92.06 764 ASN A N 1
ATOM 5745 C CA . ASN A 1 764 ? 23.390 -39.667 -28.441 1.00 92.06 764 ASN A CA 1
ATOM 5746 C C . ASN A 1 764 ? 24.020 -38.536 -29.280 1.00 92.06 764 ASN A C 1
ATOM 5748 O O . ASN A 1 764 ? 24.682 -37.643 -28.754 1.00 92.06 764 ASN A O 1
ATOM 5752 N N . ALA A 1 765 ? 23.778 -38.546 -30.595 1.00 87.75 765 ALA A N 1
ATOM 5753 C CA . ALA A 1 765 ? 24.313 -37.548 -31.532 1.00 87.75 765 ALA A CA 1
ATOM 5754 C C . ALA A 1 765 ? 23.894 -36.088 -31.239 1.00 87.75 765 ALA A C 1
ATOM 5756 O O . ALA A 1 765 ? 24.534 -35.166 -31.730 1.00 87.75 765 ALA A O 1
ATOM 5757 N N . ASN A 1 766 ? 22.859 -35.878 -30.416 1.00 88.00 766 ASN A N 1
ATOM 5758 C CA . ASN A 1 766 ? 22.390 -34.565 -29.964 1.00 88.00 766 ASN A CA 1
ATOM 5759 C C . ASN A 1 766 ? 22.869 -34.238 -28.528 1.00 88.00 766 ASN A C 1
ATOM 5761 O O . ASN A 1 766 ? 22.318 -33.351 -27.880 1.00 88.00 766 ASN A O 1
ATOM 5765 N N . GLY A 1 767 ? 23.839 -34.989 -27.991 1.00 90.06 767 GLY A N 1
ATOM 5766 C CA . GLY A 1 767 ? 24.434 -34.784 -26.666 1.00 90.06 767 GLY A CA 1
ATOM 5767 C C . GLY A 1 767 ? 23.590 -35.241 -25.468 1.00 90.06 767 GLY A C 1
ATOM 5768 O O . GLY A 1 767 ? 24.029 -35.076 -24.332 1.00 90.06 767 GLY A O 1
ATOM 5769 N N . TRP A 1 768 ? 22.397 -35.810 -25.673 1.00 93.81 768 TRP A N 1
ATOM 5770 C CA . TRP A 1 768 ? 21.535 -36.267 -24.573 1.00 93.81 768 TRP A CA 1
ATOM 5771 C C . TRP A 1 768 ? 21.932 -37.668 -24.082 1.00 93.81 768 TRP A C 1
ATOM 5773 O O . TRP A 1 768 ? 22.278 -38.514 -24.911 1.00 93.81 768 TRP A O 1
ATOM 5783 N N . PRO A 1 769 ? 21.848 -37.954 -22.769 1.00 94.69 769 PRO A N 1
ATOM 5784 C CA . PRO A 1 769 ? 22.232 -39.246 -22.210 1.00 94.69 769 PRO A CA 1
ATOM 5785 C C . PRO A 1 769 ? 21.248 -40.340 -22.636 1.00 94.69 769 PRO A C 1
ATOM 5787 O O . PRO A 1 769 ? 20.042 -40.104 -22.694 1.00 94.69 769 PRO A O 1
ATOM 5790 N N . THR A 1 770 ? 21.756 -41.545 -22.912 1.00 94.50 770 THR A N 1
ATOM 5791 C CA . THR A 1 770 ? 20.944 -42.713 -23.322 1.00 94.50 770 THR A CA 1
ATOM 5792 C C . THR A 1 770 ? 20.795 -43.774 -22.228 1.00 94.50 770 THR A C 1
ATOM 5794 O O . THR A 1 770 ? 20.169 -44.810 -22.449 1.00 94.50 770 THR A O 1
ATOM 5797 N N . THR A 1 771 ? 21.371 -43.533 -21.051 1.00 94.50 771 THR A N 1
ATOM 5798 C CA . THR A 1 771 ? 21.290 -44.380 -19.851 1.00 94.50 771 THR A CA 1
ATOM 5799 C C . THR A 1 771 ? 20.839 -43.548 -18.654 1.00 94.50 771 THR A C 1
ATOM 5801 O O . THR A 1 771 ? 20.675 -42.334 -18.768 1.00 94.50 771 THR A O 1
ATOM 5804 N N . ASP A 1 772 ? 20.704 -44.179 -17.487 1.00 96.62 772 ASP A N 1
ATOM 5805 C CA . ASP A 1 772 ? 20.629 -43.466 -16.210 1.00 96.62 772 ASP A CA 1
ATOM 5806 C C . ASP A 1 772 ? 21.889 -42.608 -15.991 1.00 96.62 772 ASP A C 1
ATOM 5808 O O . ASP A 1 772 ? 22.994 -42.997 -16.384 1.00 96.62 772 ASP A O 1
ATOM 5812 N N . PHE A 1 773 ? 21.713 -41.430 -15.388 1.00 96.81 773 PHE A N 1
ATOM 5813 C CA . PHE A 1 773 ? 22.744 -40.392 -15.286 1.00 96.81 773 PHE A CA 1
ATOM 5814 C C . PHE A 1 773 ? 22.459 -39.411 -14.140 1.00 96.81 773 PHE A C 1
ATOM 5816 O O . PHE A 1 773 ? 21.353 -39.345 -13.600 1.00 96.81 773 PHE A O 1
ATOM 5823 N N . GLY A 1 774 ? 23.456 -38.605 -13.792 1.00 95.44 774 GLY A N 1
ATOM 5824 C CA . GLY A 1 774 ? 23.318 -37.426 -12.949 1.00 95.44 774 GLY A CA 1
ATOM 5825 C C . GLY A 1 774 ? 23.810 -36.156 -13.646 1.00 95.44 774 GLY A C 1
ATOM 5826 O O . GLY A 1 774 ? 24.558 -36.211 -14.624 1.00 95.44 774 GLY A O 1
ATOM 5827 N N . VAL A 1 775 ? 23.360 -35.005 -13.149 1.00 94.81 775 VAL A N 1
ATOM 5828 C CA . VAL A 1 775 ? 23.713 -33.677 -13.666 1.00 94.81 775 VAL A CA 1
ATOM 5829 C C . VAL A 1 775 ? 23.848 -32.673 -12.525 1.00 94.81 775 VAL A C 1
ATOM 5831 O O . VAL A 1 775 ? 23.042 -32.657 -11.593 1.00 94.81 775 VAL A O 1
ATOM 5834 N N . PHE A 1 776 ? 24.873 -31.832 -12.607 1.00 92.38 776 PHE A N 1
ATOM 5835 C CA . PHE A 1 776 ? 25.277 -30.881 -11.574 1.00 92.38 776 PHE A CA 1
ATOM 5836 C C . PHE A 1 776 ? 25.248 -29.463 -12.149 1.00 92.38 776 PHE A C 1
ATOM 5838 O O . PHE A 1 776 ? 25.815 -29.222 -13.214 1.00 92.38 776 PHE A O 1
ATOM 5845 N N . PHE A 1 777 ? 24.565 -28.536 -11.474 1.00 89.62 777 PHE A N 1
ATOM 5846 C CA . PHE A 1 777 ? 24.193 -27.242 -12.072 1.00 89.62 777 PHE A CA 1
ATOM 5847 C C . PHE A 1 777 ? 24.249 -26.041 -11.123 1.00 89.62 777 PHE A C 1
ATOM 5849 O O . PHE A 1 777 ? 24.065 -24.915 -11.584 1.00 89.62 777 PHE A O 1
ATOM 5856 N N . LEU A 1 778 ? 24.505 -26.255 -9.826 1.00 87.69 778 LEU A N 1
ATOM 5857 C CA . LEU A 1 778 ? 24.570 -25.171 -8.851 1.00 87.69 778 LEU A CA 1
ATOM 5858 C C . LEU A 1 778 ? 25.670 -25.397 -7.810 1.00 87.69 778 LEU A C 1
ATOM 5860 O O . LEU A 1 778 ? 25.592 -26.314 -6.989 1.00 87.69 778 LEU A O 1
ATOM 5864 N N . THR A 1 779 ? 26.656 -24.505 -7.820 1.00 84.25 779 THR A N 1
ATOM 5865 C CA . THR A 1 779 ? 27.690 -24.349 -6.796 1.00 84.25 779 THR A CA 1
ATOM 5866 C C . THR A 1 779 ? 27.421 -23.061 -6.014 1.00 84.25 779 THR A C 1
ATOM 5868 O O . THR A 1 779 ? 27.716 -21.975 -6.519 1.00 84.25 779 THR A O 1
ATOM 5871 N N . PRO A 1 780 ? 26.893 -23.144 -4.777 1.00 72.25 780 PRO A N 1
ATOM 5872 C CA . PRO A 1 780 ? 26.953 -22.029 -3.842 1.00 72.25 780 PRO A CA 1
ATOM 5873 C C . PRO A 1 780 ? 28.416 -21.691 -3.533 1.00 72.25 780 PRO A C 1
ATOM 5875 O O . PRO A 1 780 ? 29.185 -22.598 -3.197 1.00 72.25 780 PRO A O 1
ATOM 5878 N N . PRO A 1 781 ? 28.836 -20.422 -3.662 1.00 66.31 781 PRO A N 1
ATOM 5879 C CA . PRO A 1 781 ? 30.176 -20.017 -3.268 1.00 66.31 781 PRO A CA 1
ATOM 5880 C C . PRO A 1 781 ? 30.312 -20.059 -1.739 1.00 66.31 781 PRO A C 1
ATOM 5882 O O . PRO A 1 781 ? 29.338 -19.894 -1.004 1.00 66.31 781 PRO A O 1
ATOM 5885 N N . GLY A 1 782 ? 31.539 -20.243 -1.256 1.00 60.66 782 GLY A N 1
ATOM 5886 C CA . GLY A 1 782 ? 31.859 -19.912 0.131 1.00 60.66 782 GLY A CA 1
ATOM 5887 C C . GLY A 1 782 ? 31.866 -18.395 0.320 1.00 60.66 782 GLY A C 1
ATOM 5888 O O . GLY A 1 782 ? 32.289 -17.673 -0.579 1.00 60.66 782 GLY A O 1
ATOM 5889 N N . ASP A 1 783 ? 31.430 -17.936 1.490 1.00 64.38 783 ASP A N 1
ATOM 5890 C CA . ASP A 1 783 ? 31.492 -16.539 1.926 1.00 64.38 783 ASP A CA 1
ATOM 5891 C C . ASP A 1 783 ? 32.575 -16.424 3.021 1.00 64.38 783 ASP A C 1
ATOM 5893 O O . ASP A 1 783 ? 32.351 -16.899 4.139 1.00 64.38 783 ASP A O 1
ATOM 5897 N N . PRO A 1 784 ? 33.779 -15.895 2.723 1.00 61.81 784 PRO A N 1
ATOM 5898 C CA . PRO A 1 784 ? 34.868 -15.783 3.699 1.00 61.81 784 PRO A CA 1
ATOM 5899 C C . PRO A 1 784 ? 34.588 -14.857 4.893 1.00 61.81 784 PRO A C 1
ATOM 5901 O O . PRO A 1 784 ? 35.307 -14.941 5.891 1.00 61.81 784 PRO A O 1
ATOM 5904 N N . LEU A 1 785 ? 33.546 -14.018 4.834 1.00 67.06 785 LEU A N 1
ATOM 5905 C CA . LEU A 1 785 ? 33.042 -13.242 5.974 1.00 67.06 785 LEU A CA 1
ATOM 5906 C C . LEU A 1 785 ? 32.010 -14.019 6.820 1.00 67.06 785 LEU A C 1
ATOM 5908 O O . LEU A 1 785 ? 31.600 -13.547 7.880 1.00 67.06 785 LEU A O 1
ATOM 5912 N N . GLY A 1 786 ? 31.598 -15.215 6.385 1.00 70.12 786 GLY A N 1
ATOM 5913 C CA . GLY A 1 786 ? 30.640 -16.074 7.084 1.00 70.12 786 GLY A CA 1
ATOM 5914 C C . GLY A 1 786 ? 29.181 -15.615 6.987 1.00 70.12 786 GLY A C 1
ATOM 5915 O O . GLY A 1 786 ? 28.365 -16.023 7.818 1.00 70.12 786 GLY A O 1
ATOM 5916 N N . ARG A 1 787 ? 28.833 -14.763 6.009 1.00 72.06 787 ARG A N 1
ATOM 5917 C CA . ARG A 1 787 ? 27.453 -14.289 5.790 1.00 72.06 787 ARG A CA 1
ATOM 5918 C C . ARG A 1 787 ? 26.534 -15.449 5.373 1.00 72.06 787 ARG A C 1
ATOM 5920 O O . ARG A 1 787 ? 26.974 -16.478 4.860 1.00 72.06 787 ARG A O 1
ATOM 5927 N N . SER A 1 788 ? 25.224 -15.296 5.583 1.00 75.06 788 SER A N 1
ATOM 5928 C CA . SER A 1 788 ? 24.254 -16.325 5.182 1.00 75.06 788 SER A CA 1
ATOM 5929 C C . SER A 1 788 ? 24.052 -16.331 3.665 1.00 75.06 788 SER A C 1
ATOM 5931 O O . SER A 1 788 ? 23.871 -15.276 3.055 1.00 75.06 788 SER A O 1
ATOM 5933 N N . LEU A 1 789 ? 23.995 -17.517 3.051 1.00 72.75 789 LEU A N 1
ATOM 5934 C CA . LEU A 1 789 ? 23.846 -17.641 1.597 1.00 72.75 789 LEU A CA 1
ATOM 5935 C C . LEU A 1 789 ? 22.586 -16.941 1.062 1.00 72.75 789 LEU A C 1
ATOM 5937 O O . LEU A 1 789 ? 22.636 -16.381 -0.023 1.00 72.75 789 LEU A O 1
ATOM 5941 N N . ILE A 1 790 ? 21.483 -16.896 1.819 1.00 78.25 790 ILE A N 1
ATOM 5942 C CA . ILE A 1 790 ? 20.259 -16.186 1.398 1.00 78.25 790 ILE A CA 1
ATOM 5943 C C . ILE A 1 790 ? 20.350 -14.657 1.526 1.00 78.25 790 ILE A C 1
ATOM 5945 O O . ILE A 1 790 ? 19.604 -13.958 0.851 1.00 78.25 790 ILE A O 1
ATOM 5949 N N . SER A 1 791 ? 21.263 -14.122 2.346 1.00 71.69 791 SER A N 1
ATOM 5950 C CA . SER A 1 791 ? 21.536 -12.677 2.373 1.00 71.69 791 SER A CA 1
ATOM 5951 C C . SER A 1 791 ? 22.504 -12.234 1.275 1.00 71.69 791 SER A C 1
ATOM 5953 O O . SER A 1 791 ? 22.390 -11.102 0.819 1.00 71.69 791 SER A O 1
ATOM 5955 N N . THR A 1 792 ? 23.426 -13.102 0.843 1.00 70.56 792 THR A N 1
ATOM 5956 C CA . THR A 1 792 ? 24.434 -12.764 -0.180 1.00 70.56 792 THR A CA 1
ATOM 5957 C C . THR A 1 792 ? 24.013 -13.185 -1.600 1.00 70.56 792 THR A C 1
ATOM 5959 O O . THR A 1 792 ? 24.370 -12.513 -2.562 1.00 70.56 792 THR A O 1
ATOM 5962 N N . TYR A 1 793 ? 23.228 -14.262 -1.748 1.00 77.44 793 TYR A N 1
ATOM 5963 C CA . TYR A 1 793 ? 22.844 -14.853 -3.043 1.00 77.44 793 TYR A CA 1
ATOM 5964 C C . TYR A 1 793 ? 21.357 -15.285 -3.111 1.00 77.44 793 TYR A C 1
ATOM 5966 O O . TYR A 1 793 ? 21.057 -16.449 -3.406 1.00 77.44 793 TYR A O 1
ATOM 5974 N N . PRO A 1 794 ? 20.383 -14.403 -2.799 1.00 79.56 794 PRO A N 1
ATOM 5975 C CA . PRO A 1 794 ? 18.968 -14.777 -2.709 1.00 79.56 794 PRO A CA 1
ATOM 5976 C C . PRO A 1 794 ? 18.385 -15.360 -4.007 1.00 79.56 794 PRO A C 1
ATOM 5978 O O . PRO A 1 794 ? 17.453 -16.164 -3.934 1.00 79.56 794 PRO A O 1
ATOM 5981 N N . SER A 1 795 ? 18.934 -15.016 -5.179 1.00 80.88 795 SER A N 1
ATOM 5982 C CA . SER A 1 795 ? 18.431 -15.475 -6.485 1.00 80.88 795 SER A CA 1
ATOM 5983 C C . SER A 1 795 ? 18.551 -16.988 -6.724 1.00 80.88 795 SER A C 1
ATOM 5985 O O . SER A 1 795 ? 17.852 -17.543 -7.576 1.00 80.88 795 SER A O 1
ATOM 5987 N N . MET A 1 796 ? 19.400 -17.669 -5.948 1.00 81.81 796 MET A N 1
ATOM 5988 C CA . MET A 1 796 ? 19.644 -19.109 -6.051 1.00 81.81 796 MET A CA 1
ATOM 5989 C C . MET A 1 796 ? 18.498 -19.964 -5.478 1.00 81.81 796 MET A C 1
ATOM 5991 O O . MET A 1 796 ? 18.404 -21.156 -5.792 1.00 81.81 796 MET A O 1
ATOM 5995 N N . PHE A 1 797 ? 17.627 -19.389 -4.641 1.00 85.56 797 PHE A N 1
ATOM 5996 C CA . PHE A 1 797 ? 16.685 -20.128 -3.793 1.00 85.56 797 PHE A CA 1
ATOM 5997 C C . PHE A 1 797 ? 15.228 -20.027 -4.256 1.00 85.56 797 PHE A C 1
ATOM 5999 O O . PHE A 1 797 ? 14.796 -19.040 -4.845 1.00 85.56 797 PHE A O 1
ATOM 6006 N N . GLY A 1 798 ? 14.435 -21.056 -3.950 1.00 89.56 798 GLY A N 1
ATOM 6007 C CA . GLY A 1 798 ? 13.011 -21.121 -4.282 1.00 89.56 798 GLY A CA 1
ATOM 6008 C C . GLY A 1 798 ? 12.623 -22.396 -5.027 1.00 89.56 798 GLY A C 1
ATOM 6009 O O . GLY A 1 798 ? 13.291 -23.422 -4.922 1.00 89.56 798 GLY A O 1
ATOM 6010 N N . THR A 1 799 ? 11.504 -22.341 -5.757 1.00 92.81 799 THR A N 1
ATOM 6011 C CA . THR A 1 799 ? 10.960 -23.482 -6.517 1.00 92.81 799 THR A CA 1
ATOM 6012 C C . THR A 1 799 ? 11.239 -23.330 -8.009 1.00 92.81 799 THR A C 1
ATOM 6014 O O . THR A 1 799 ? 10.610 -22.512 -8.679 1.00 92.81 799 THR A O 1
ATOM 6017 N N . TYR A 1 800 ? 12.137 -24.161 -8.525 1.00 95.06 800 TYR A N 1
ATOM 6018 C CA . TYR A 1 800 ? 12.426 -24.318 -9.945 1.00 95.06 800 TYR A CA 1
ATOM 6019 C C . TYR A 1 800 ? 11.419 -25.281 -10.592 1.00 95.06 800 TYR A C 1
ATOM 6021 O O . TYR A 1 800 ? 10.925 -26.208 -9.940 1.00 95.06 800 TYR A O 1
ATOM 6029 N N . LYS A 1 801 ? 11.122 -25.089 -11.882 1.00 95.94 801 LYS A N 1
ATOM 6030 C CA . LYS A 1 801 ? 10.194 -25.934 -12.653 1.00 95.94 801 LYS A CA 1
ATOM 6031 C C . LYS A 1 801 ? 10.957 -26.841 -13.618 1.00 95.94 801 LYS A C 1
ATOM 6033 O O . LYS A 1 801 ? 11.512 -26.366 -14.607 1.00 95.94 801 LYS A O 1
ATOM 6038 N N . LEU A 1 802 ? 10.961 -28.143 -13.338 1.00 97.38 802 LEU A N 1
ATOM 6039 C CA . LEU A 1 802 ? 11.563 -29.176 -14.182 1.00 97.38 802 LEU A CA 1
ATOM 6040 C C . LEU A 1 802 ? 10.567 -29.659 -15.245 1.00 97.38 802 LEU A C 1
ATOM 6042 O O . LEU A 1 802 ? 9.397 -29.906 -14.945 1.00 97.38 802 LEU A O 1
ATOM 6046 N N . SER A 1 803 ? 11.052 -29.868 -16.467 1.00 96.56 803 SER A N 1
ATOM 6047 C CA . SER A 1 803 ? 10.360 -30.586 -17.540 1.00 96.56 803 SER A CA 1
ATOM 6048 C C . SER A 1 803 ? 11.365 -31.360 -18.396 1.00 96.56 803 SER A C 1
ATOM 6050 O O . SER A 1 803 ? 12.457 -30.856 -18.644 1.00 96.56 803 SER A O 1
ATOM 6052 N N . PHE A 1 804 ? 11.024 -32.566 -18.851 1.00 96.19 804 PHE A N 1
ATOM 6053 C CA . PHE A 1 804 ? 11.826 -33.332 -19.813 1.00 96.19 804 PHE A CA 1
ATOM 6054 C C . PHE A 1 804 ? 10.977 -34.312 -20.632 1.00 96.19 804 PHE A C 1
ATOM 6056 O O . PHE A 1 804 ? 9.930 -34.784 -20.186 1.00 96.19 804 PHE A O 1
ATOM 6063 N N . THR A 1 805 ? 11.445 -34.649 -21.834 1.00 95.31 805 THR A N 1
ATOM 6064 C CA . THR A 1 805 ? 10.883 -35.711 -22.678 1.00 95.31 805 THR A CA 1
ATOM 6065 C C . THR A 1 805 ? 11.361 -37.081 -22.193 1.00 95.31 805 THR A C 1
ATOM 6067 O O . THR A 1 805 ? 12.561 -37.301 -22.018 1.00 95.31 805 THR A O 1
ATOM 6070 N N . GLY A 1 806 ? 10.427 -38.016 -22.025 1.00 93.06 806 GLY A N 1
ATOM 6071 C CA . GLY A 1 806 ? 10.664 -39.343 -21.462 1.00 93.06 806 GLY A CA 1
ATOM 6072 C C . GLY A 1 806 ? 10.186 -39.476 -20.014 1.00 93.06 806 GLY A C 1
ATOM 6073 O O . GLY A 1 806 ? 9.582 -38.568 -19.436 1.00 93.06 806 GLY A O 1
ATOM 6074 N N . LYS A 1 807 ? 10.466 -40.641 -19.423 1.00 93.56 807 LYS A N 1
ATOM 6075 C CA . LYS A 1 807 ? 10.093 -41.013 -18.053 1.00 93.56 807 LYS A CA 1
ATOM 6076 C C . LYS A 1 807 ? 11.339 -41.412 -17.266 1.00 93.56 807 LYS A C 1
ATOM 6078 O O . LYS A 1 807 ? 12.118 -42.236 -17.737 1.00 93.56 807 LYS A O 1
ATOM 6083 N N . ALA A 1 808 ? 11.496 -40.852 -16.069 1.00 95.06 808 ALA A N 1
ATOM 6084 C CA . ALA A 1 808 ? 12.579 -41.177 -15.145 1.00 95.06 808 ALA A CA 1
ATOM 6085 C C . ALA A 1 808 ? 12.141 -40.976 -13.686 1.00 95.06 808 ALA A C 1
ATOM 6087 O O . ALA A 1 808 ? 11.236 -40.197 -13.389 1.00 95.06 808 ALA A O 1
ATOM 6088 N N . THR A 1 809 ? 12.822 -41.657 -12.771 1.00 94.38 809 THR A N 1
ATOM 6089 C CA . THR A 1 809 ? 12.801 -41.387 -11.331 1.00 94.38 809 THR A CA 1
ATOM 6090 C C . THR A 1 809 ? 13.836 -40.307 -11.035 1.00 94.38 809 THR A C 1
ATOM 6092 O O . THR A 1 809 ? 15.038 -40.577 -11.090 1.00 94.38 809 THR A O 1
ATOM 6095 N N . VAL A 1 810 ? 13.375 -39.091 -10.739 1.00 95.56 810 VAL A N 1
ATOM 6096 C CA . VAL A 1 810 ? 14.244 -37.941 -10.451 1.00 95.56 810 VAL A CA 1
ATOM 6097 C C . VAL A 1 810 ? 14.435 -37.777 -8.945 1.00 95.56 810 VAL A C 1
ATOM 6099 O O . VAL A 1 810 ? 13.457 -37.797 -8.196 1.00 95.56 810 VAL A O 1
ATOM 6102 N N . ARG A 1 811 ? 15.683 -37.614 -8.492 1.00 94.12 811 ARG A N 1
ATOM 6103 C CA . ARG A 1 811 ? 16.032 -37.394 -7.076 1.00 94.12 811 ARG A CA 1
ATOM 6104 C C . ARG A 1 811 ? 17.170 -36.375 -6.925 1.00 94.12 811 ARG A C 1
ATOM 6106 O O . ARG A 1 811 ? 18.045 -36.340 -7.791 1.00 94.12 811 ARG A O 1
ATOM 6113 N N . PRO A 1 812 ? 17.215 -35.589 -5.834 1.00 93.00 812 PRO A N 1
ATOM 6114 C CA . PRO A 1 812 ? 18.426 -34.855 -5.471 1.00 93.00 812 PRO A CA 1
ATOM 6115 C C . PRO A 1 812 ? 19.548 -35.848 -5.130 1.00 93.00 812 PRO A C 1
ATOM 6117 O O . PRO A 1 812 ? 19.273 -36.913 -4.577 1.00 93.00 812 PRO A O 1
ATOM 6120 N N . TYR A 1 813 ? 20.797 -35.516 -5.462 1.00 86.50 813 TYR A N 1
ATOM 6121 C CA . TYR A 1 813 ? 21.958 -36.339 -5.093 1.00 86.50 813 TYR A CA 1
ATOM 6122 C C . TYR A 1 813 ? 22.387 -36.106 -3.632 1.00 86.50 813 TYR A C 1
ATOM 6124 O O . TYR A 1 813 ? 22.526 -37.060 -2.876 1.00 86.50 813 TYR A O 1
ATOM 6132 N N . ASN A 1 814 ? 22.541 -34.834 -3.234 1.00 81.44 814 ASN A N 1
ATOM 6133 C CA . ASN A 1 814 ? 22.904 -34.420 -1.867 1.00 81.44 814 ASN A CA 1
ATOM 6134 C C . ASN A 1 814 ? 21.870 -33.454 -1.265 1.00 81.44 814 ASN A C 1
ATOM 6136 O O . ASN A 1 814 ? 21.347 -33.693 -0.180 1.00 81.44 814 ASN A O 1
ATOM 6140 N N . TYR A 1 815 ? 21.597 -32.352 -1.971 1.00 85.19 815 TYR A N 1
ATOM 6141 C CA . TYR A 1 815 ? 20.833 -31.204 -1.477 1.00 85.19 815 TYR A CA 1
ATOM 6142 C C . TYR A 1 815 ? 19.642 -30.863 -2.385 1.00 85.19 815 TYR A C 1
ATOM 6144 O O . TYR A 1 815 ? 19.595 -31.275 -3.547 1.00 85.19 815 TYR A O 1
ATOM 6152 N N . GLY A 1 816 ? 18.693 -30.094 -1.849 1.00 86.00 816 GLY A N 1
ATOM 6153 C CA . GLY A 1 816 ? 17.417 -29.762 -2.484 1.00 86.00 816 GLY A CA 1
ATOM 6154 C C . GLY A 1 816 ? 16.333 -30.832 -2.290 1.00 86.00 816 GLY A C 1
ATOM 6155 O O . GLY A 1 816 ? 16.573 -31.918 -1.761 1.00 86.00 816 GLY A O 1
ATOM 6156 N N . LEU A 1 817 ? 15.111 -30.520 -2.723 1.00 91.88 817 LEU A N 1
ATOM 6157 C CA . LEU A 1 817 ? 13.937 -31.398 -2.656 1.00 91.88 817 LEU A CA 1
ATOM 6158 C C . LEU A 1 817 ? 13.260 -31.476 -4.029 1.00 91.88 817 LEU A C 1
ATOM 6160 O O . LEU A 1 817 ? 12.956 -30.447 -4.622 1.00 91.88 817 LEU A O 1
ATOM 6164 N N . VAL A 1 818 ? 12.967 -32.686 -4.509 1.00 95.00 818 VAL A N 1
ATOM 6165 C CA . VAL A 1 818 ? 12.169 -32.907 -5.728 1.00 95.00 818 VAL A CA 1
ATOM 6166 C C . VAL A 1 818 ? 10.786 -33.412 -5.328 1.00 95.00 818 VAL A C 1
ATOM 6168 O O . VAL A 1 818 ? 10.677 -34.402 -4.605 1.00 95.00 818 VAL A O 1
ATOM 6171 N N . GLN A 1 819 ? 9.736 -32.747 -5.804 1.00 94.12 819 GLN A N 1
ATOM 6172 C CA . GLN A 1 819 ? 8.340 -33.095 -5.526 1.00 94.12 819 GLN A CA 1
ATOM 6173 C C . GLN A 1 819 ? 7.446 -32.866 -6.755 1.00 94.12 819 GLN A C 1
ATOM 6175 O O . GLN A 1 819 ? 7.920 -32.441 -7.807 1.00 94.12 819 GLN A O 1
ATOM 6180 N N . ASN A 1 820 ? 6.146 -33.155 -6.634 1.00 93.62 820 ASN A N 1
ATOM 6181 C CA . ASN A 1 820 ? 5.145 -32.924 -7.687 1.00 93.62 820 ASN A CA 1
ATOM 6182 C C . ASN A 1 820 ? 5.510 -33.560 -9.047 1.00 93.62 820 ASN A C 1
ATOM 6184 O O . ASN A 1 820 ? 5.197 -33.008 -10.100 1.00 93.62 820 ASN A O 1
ATOM 6188 N N . ILE A 1 821 ? 6.182 -34.721 -9.025 1.00 94.62 821 ILE A N 1
ATOM 6189 C CA . ILE A 1 821 ? 6.607 -35.438 -10.233 1.00 94.62 821 ILE A CA 1
ATOM 6190 C C . ILE A 1 821 ? 5.374 -36.016 -10.943 1.00 94.62 821 ILE A C 1
ATOM 6192 O O . ILE A 1 821 ? 4.715 -36.914 -10.416 1.00 94.62 821 ILE A O 1
ATOM 6196 N N . VAL A 1 822 ? 5.088 -35.540 -12.154 1.00 94.81 822 VAL A N 1
ATOM 6197 C CA . VAL A 1 822 ? 3.963 -35.984 -12.989 1.00 94.81 822 VAL A CA 1
ATOM 6198 C C . VAL A 1 822 ? 4.484 -36.421 -14.354 1.00 94.81 822 VAL A C 1
ATOM 6200 O O . VAL A 1 822 ? 5.096 -35.633 -15.068 1.00 94.81 822 VAL A O 1
ATOM 6203 N N . TYR A 1 823 ? 4.211 -37.669 -14.742 1.00 95.81 823 TYR A N 1
ATOM 6204 C CA . TYR A 1 823 ? 4.461 -38.167 -16.097 1.00 95.81 823 TYR A CA 1
ATOM 6205 C C . TYR A 1 823 ? 3.169 -38.156 -16.921 1.00 95.81 823 TYR A C 1
ATOM 6207 O O . TYR A 1 823 ? 2.221 -38.882 -16.617 1.00 95.81 823 TYR A O 1
ATOM 6215 N N . ASN A 1 824 ? 3.150 -37.357 -17.985 1.00 94.06 824 ASN A N 1
ATOM 6216 C CA . ASN A 1 824 ? 2.095 -37.328 -18.986 1.00 94.06 824 ASN A CA 1
ATOM 6217 C C . ASN A 1 824 ? 2.460 -38.277 -20.138 1.00 94.06 824 ASN A C 1
ATOM 6219 O O . ASN A 1 824 ? 3.359 -37.999 -20.934 1.00 94.06 824 ASN A O 1
ATOM 6223 N N . ALA A 1 825 ? 1.741 -39.398 -20.234 1.00 91.50 825 ALA A N 1
ATOM 6224 C CA . ALA A 1 825 ? 1.963 -40.402 -21.272 1.00 91.50 825 ALA A CA 1
ATOM 6225 C C . ALA A 1 825 ? 1.585 -39.914 -22.683 1.00 91.50 825 ALA A C 1
ATOM 6227 O O . ALA A 1 825 ? 2.220 -40.326 -23.650 1.00 91.50 825 ALA A O 1
ATOM 6228 N N . SER A 1 826 ? 0.596 -39.023 -22.809 1.00 91.81 826 SER A N 1
ATOM 6229 C CA . SER A 1 826 ? 0.100 -38.507 -24.093 1.00 91.81 826 SER A CA 1
ATOM 6230 C C . SER A 1 826 ? 1.099 -37.572 -24.777 1.00 91.81 826 SER A C 1
ATOM 6232 O O . SER A 1 826 ? 1.158 -37.529 -26.001 1.00 91.81 826 SER A O 1
ATOM 6234 N N . SER A 1 827 ? 1.881 -36.823 -23.992 1.00 90.69 827 SER A N 1
ATOM 6235 C CA . SER A 1 827 ? 2.946 -35.938 -24.485 1.00 90.69 827 SER A CA 1
ATOM 6236 C C . SER A 1 827 ? 4.357 -36.509 -24.284 1.00 90.69 827 SER A C 1
ATOM 6238 O O . SER A 1 827 ? 5.338 -35.837 -24.602 1.00 90.69 827 SER A O 1
ATOM 6240 N N . ASN A 1 828 ? 4.476 -37.724 -23.728 1.00 94.56 828 ASN A N 1
ATOM 6241 C CA . ASN A 1 828 ? 5.733 -38.337 -23.280 1.00 94.56 828 ASN A CA 1
ATOM 6242 C C . ASN A 1 828 ? 6.623 -37.346 -22.497 1.00 94.56 828 ASN A C 1
ATOM 6244 O O . ASN A 1 828 ? 7.804 -37.167 -22.797 1.00 94.56 828 ASN A O 1
ATOM 6248 N N . THR A 1 829 ? 6.034 -36.628 -21.538 1.00 94.69 829 THR A N 1
ATOM 6249 C CA . THR A 1 829 ? 6.715 -35.567 -20.778 1.00 94.69 829 THR A CA 1
ATOM 6250 C C . THR A 1 829 ? 6.626 -35.846 -19.288 1.00 94.69 829 THR A C 1
ATOM 6252 O O . THR A 1 829 ? 5.544 -36.146 -18.787 1.00 94.69 829 THR A O 1
ATOM 6255 N N . THR A 1 830 ? 7.731 -35.691 -18.565 1.00 96.31 830 THR A N 1
ATOM 6256 C CA . THR A 1 830 ? 7.725 -35.626 -17.100 1.00 96.31 830 THR A CA 1
ATOM 6257 C C . THR A 1 830 ? 7.954 -34.188 -16.653 1.00 96.31 830 THR A C 1
ATOM 6259 O O . THR A 1 830 ? 8.898 -33.552 -17.117 1.00 96.31 830 THR A O 1
ATOM 6262 N N . THR A 1 831 ? 7.134 -33.685 -15.733 1.00 96.94 831 THR A N 1
ATOM 6263 C CA . THR A 1 831 ? 7.348 -32.408 -15.035 1.00 96.94 831 THR A CA 1
ATOM 6264 C C . THR A 1 831 ? 7.530 -32.632 -13.537 1.00 96.94 831 THR A C 1
ATOM 6266 O O . THR A 1 831 ? 7.058 -33.636 -13.003 1.00 96.94 831 THR A O 1
ATOM 6269 N N . ALA A 1 832 ? 8.226 -31.722 -12.853 1.00 96.50 832 ALA A N 1
ATOM 6270 C CA . ALA A 1 832 ? 8.381 -31.738 -11.396 1.00 96.50 832 ALA A CA 1
ATOM 6271 C C . ALA A 1 832 ? 8.708 -30.343 -10.838 1.00 96.50 832 ALA A C 1
ATOM 6273 O O . ALA A 1 832 ? 9.135 -29.450 -11.572 1.00 96.50 832 ALA A O 1
ATOM 6274 N N . ASP A 1 833 ? 8.579 -30.193 -9.522 1.00 96.50 833 ASP A N 1
ATOM 6275 C CA . ASP A 1 833 ? 9.093 -29.047 -8.774 1.00 96.50 833 ASP A CA 1
ATOM 6276 C C . ASP A 1 833 ? 10.418 -29.419 -8.100 1.00 96.50 833 ASP A C 1
ATOM 6278 O O . ASP A 1 833 ? 10.513 -30.462 -7.447 1.00 96.50 833 ASP A O 1
ATOM 6282 N N . VAL A 1 834 ? 11.427 -28.555 -8.227 1.00 95.31 834 VAL A N 1
ATOM 6283 C CA . VAL A 1 834 ? 12.735 -28.707 -7.572 1.00 95.31 834 VAL A CA 1
ATOM 6284 C C . VAL A 1 834 ? 12.951 -27.512 -6.650 1.00 95.31 834 VAL A C 1
ATOM 6286 O O . VAL A 1 834 ? 13.069 -26.378 -7.106 1.00 95.31 834 VAL A O 1
ATOM 6289 N N . ILE A 1 835 ? 12.958 -27.752 -5.344 1.00 92.44 835 ILE A N 1
ATOM 6290 C CA . ILE A 1 835 ? 13.078 -26.721 -4.312 1.00 92.44 835 ILE A CA 1
ATOM 6291 C C . ILE A 1 835 ? 14.519 -26.675 -3.811 1.00 92.44 835 ILE A C 1
ATOM 6293 O O . ILE A 1 835 ? 15.061 -27.698 -3.389 1.00 92.44 835 ILE A O 1
ATOM 6297 N N . ILE A 1 836 ? 15.107 -25.479 -3.819 1.00 90.00 836 ILE A N 1
ATOM 6298 C CA . ILE A 1 836 ? 16.442 -25.189 -3.283 1.00 90.00 836 ILE A CA 1
ATOM 6299 C C . ILE A 1 836 ? 16.278 -24.190 -2.133 1.00 90.00 836 ILE A C 1
ATOM 6301 O O . ILE A 1 836 ? 15.675 -23.129 -2.308 1.00 90.00 836 ILE A O 1
ATOM 6305 N N . ARG A 1 837 ? 16.757 -24.549 -0.939 1.00 87.31 837 ARG A N 1
ATOM 6306 C CA . ARG A 1 837 ? 16.596 -23.784 0.311 1.00 87.31 837 ARG A CA 1
ATOM 6307 C C . ARG A 1 837 ? 17.898 -23.078 0.680 1.00 87.31 837 ARG A C 1
ATOM 6309 O O . ARG A 1 837 ? 18.970 -23.521 0.295 1.00 87.31 837 ARG A O 1
ATOM 6316 N N . SER A 1 838 ? 17.815 -22.056 1.527 1.00 78.38 838 SER A N 1
ATOM 6317 C CA . SER A 1 838 ? 18.968 -21.295 2.048 1.00 78.38 838 SER A CA 1
ATOM 6318 C C . SER A 1 838 ? 20.048 -22.123 2.765 1.00 78.38 838 SER A C 1
ATOM 6320 O O . SER A 1 838 ? 21.148 -21.626 2.991 1.00 78.38 838 SER A O 1
ATOM 6322 N N . THR A 1 839 ? 19.734 -23.364 3.148 1.00 79.81 839 THR A N 1
ATOM 6323 C CA . THR A 1 839 ? 20.634 -24.324 3.807 1.00 79.81 839 THR A CA 1
ATOM 6324 C C . THR A 1 839 ? 21.118 -25.449 2.886 1.00 79.81 839 THR A C 1
ATOM 6326 O O . THR A 1 839 ? 21.845 -26.334 3.338 1.00 79.81 839 THR A O 1
ATOM 6329 N N . ASP A 1 840 ? 20.706 -25.457 1.616 1.00 80.62 840 ASP A N 1
ATOM 6330 C CA . ASP A 1 840 ? 21.149 -26.438 0.628 1.00 80.62 840 ASP A CA 1
ATOM 6331 C C . ASP A 1 840 ? 22.513 -26.038 0.044 1.00 80.62 840 ASP A C 1
ATOM 6333 O O . ASP A 1 840 ? 22.717 -24.904 -0.386 1.00 80.62 840 ASP A O 1
ATOM 6337 N N . GLY A 1 841 ? 23.456 -26.986 0.044 1.00 76.94 841 GLY A N 1
ATOM 6338 C CA . GLY A 1 841 ? 24.768 -26.837 -0.586 1.00 76.94 841 GLY A CA 1
ATOM 6339 C C . GLY A 1 841 ? 24.727 -27.113 -2.093 1.00 76.94 841 GLY A C 1
ATOM 6340 O O . GLY A 1 841 ? 23.728 -26.867 -2.761 1.00 76.94 841 GLY A O 1
ATOM 6341 N N . TYR A 1 842 ? 25.818 -27.659 -2.634 1.00 83.50 842 TYR A N 1
ATOM 6342 C CA . TYR A 1 842 ? 25.943 -28.030 -4.050 1.00 83.50 842 TYR A CA 1
ATOM 6343 C C . TYR A 1 842 ? 24.760 -28.881 -4.556 1.00 83.50 842 TYR A C 1
ATOM 6345 O O . TYR A 1 842 ? 24.525 -29.982 -4.043 1.00 83.50 842 TYR A O 1
ATOM 6353 N N . VAL A 1 843 ? 24.040 -28.409 -5.580 1.00 87.38 843 VAL A N 1
ATOM 6354 C CA . VAL A 1 843 ? 22.822 -29.076 -6.074 1.00 87.38 843 VAL A CA 1
ATOM 6355 C C . VAL A 1 843 ? 23.085 -29.838 -7.371 1.00 87.38 843 VAL A C 1
ATOM 6357 O O . VAL A 1 843 ? 23.594 -29.311 -8.365 1.00 87.38 843 VAL A O 1
ATOM 6360 N N . ALA A 1 844 ? 22.684 -31.107 -7.346 1.00 92.38 844 ALA A N 1
ATOM 6361 C CA . ALA A 1 844 ? 22.713 -32.019 -8.475 1.00 92.38 844 ALA A CA 1
ATOM 6362 C C . ALA A 1 844 ? 21.487 -32.936 -8.447 1.00 92.38 844 ALA A C 1
ATOM 6364 O O . ALA A 1 844 ? 21.017 -33.334 -7.376 1.00 92.38 844 ALA A O 1
ATOM 6365 N N . LEU A 1 845 ? 20.994 -33.289 -9.632 1.00 95.50 845 LEU A N 1
ATOM 6366 C CA . LEU A 1 845 ? 19.871 -34.201 -9.829 1.00 95.50 845 LEU A CA 1
ATOM 6367 C C . LEU A 1 845 ? 20.360 -35.518 -10.431 1.00 95.50 845 LEU A C 1
ATOM 6369 O O . LEU A 1 845 ? 21.251 -35.542 -11.277 1.00 95.50 845 LEU A O 1
ATOM 6373 N N . THR A 1 846 ? 19.734 -36.611 -10.014 1.00 96.00 846 THR A N 1
ATOM 6374 C CA . THR A 1 846 ? 19.908 -37.954 -10.575 1.00 96.00 846 THR A CA 1
ATOM 6375 C C . THR A 1 846 ? 18.635 -38.385 -11.285 1.00 96.00 846 THR A C 1
ATOM 6377 O O . THR A 1 846 ? 17.529 -38.137 -10.802 1.00 96.00 846 THR A O 1
ATOM 6380 N N . PHE A 1 847 ? 18.800 -39.035 -12.432 1.00 97.19 847 PHE A N 1
ATOM 6381 C CA . PHE A 1 847 ? 17.743 -39.538 -13.297 1.00 97.19 847 PHE A CA 1
ATOM 6382 C C . PHE A 1 847 ? 17.955 -41.044 -13.447 1.00 97.19 847 PHE A C 1
ATOM 6384 O O . PHE A 1 847 ? 18.894 -41.492 -14.104 1.00 97.19 847 PHE A O 1
ATOM 6391 N N . SER A 1 848 ? 17.097 -41.817 -12.783 1.00 95.31 848 SER A N 1
ATOM 6392 C CA . SER A 1 848 ? 17.204 -43.278 -12.675 1.00 95.31 848 SER A CA 1
ATOM 6393 C C . SER A 1 848 ? 15.958 -43.989 -13.206 1.00 95.31 848 SER A C 1
ATOM 6395 O O . SER A 1 848 ? 14.881 -43.393 -13.257 1.00 95.31 848 SER A O 1
ATOM 6397 N N . ASN A 1 849 ? 16.067 -45.261 -13.590 1.00 94.19 849 ASN A N 1
ATOM 6398 C CA . ASN A 1 849 ? 15.014 -46.008 -14.290 1.00 94.19 849 ASN A CA 1
ATOM 6399 C C . ASN A 1 849 ? 14.551 -45.302 -15.584 1.00 94.19 849 ASN A C 1
ATOM 6401 O O . ASN A 1 849 ? 13.353 -45.229 -15.876 1.00 94.19 849 ASN A O 1
ATOM 6405 N N . THR A 1 850 ? 15.496 -44.729 -16.331 1.00 92.25 850 THR A N 1
ATOM 6406 C CA . THR A 1 850 ? 15.254 -44.130 -17.648 1.00 92.25 850 THR A CA 1
ATOM 6407 C C . THR A 1 850 ? 14.941 -45.213 -18.687 1.00 92.25 850 THR A C 1
ATOM 6409 O O . THR A 1 850 ? 15.339 -46.369 -18.553 1.00 92.25 850 THR A O 1
ATOM 6412 N N . THR A 1 851 ? 14.216 -44.863 -19.752 1.00 80.88 851 THR A N 1
ATOM 6413 C CA . THR A 1 851 ? 13.927 -45.790 -20.864 1.00 80.88 851 THR A CA 1
ATOM 6414 C C . THR A 1 851 ? 14.655 -45.306 -22.114 1.00 80.88 851 THR A C 1
ATOM 6416 O O . THR A 1 851 ? 14.100 -44.547 -22.904 1.00 80.88 851 THR A O 1
ATOM 6419 N N . ASN A 1 852 ? 15.912 -45.740 -22.267 1.00 82.94 852 ASN A N 1
ATOM 6420 C CA . ASN A 1 852 ? 16.894 -45.195 -23.219 1.00 82.94 852 ASN A CA 1
ATOM 6421 C C . ASN A 1 852 ? 17.255 -43.717 -22.943 1.00 82.94 852 ASN A C 1
ATOM 6423 O O . ASN A 1 852 ? 17.418 -42.927 -23.876 1.00 82.94 852 ASN A O 1
ATOM 6427 N N . GLY A 1 853 ? 17.371 -43.342 -21.663 1.00 87.94 853 GLY A N 1
ATOM 6428 C CA . GLY A 1 853 ? 17.683 -41.976 -21.236 1.00 87.94 853 GLY A CA 1
ATOM 6429 C C . GLY A 1 853 ? 16.483 -41.020 -21.249 1.00 87.94 853 GLY A C 1
ATOM 6430 O O . GLY A 1 853 ? 15.328 -41.448 -21.167 1.00 87.94 853 GLY A O 1
ATOM 6431 N N . VAL A 1 854 ? 16.764 -39.714 -21.313 1.00 93.38 854 VAL A N 1
ATOM 6432 C CA . VAL A 1 854 ? 15.771 -38.621 -21.410 1.00 93.38 854 VAL A CA 1
ATOM 6433 C C . VAL A 1 854 ? 16.319 -37.480 -22.273 1.00 93.38 854 VAL A C 1
ATOM 6435 O O . VAL A 1 854 ? 17.529 -37.369 -22.463 1.00 93.38 854 VAL A O 1
ATOM 6438 N N . GLN A 1 855 ? 15.444 -36.618 -22.794 1.00 93.88 855 GLN A N 1
ATOM 6439 C CA . GLN A 1 855 ? 15.829 -35.505 -23.678 1.00 93.88 855 GLN A CA 1
ATOM 6440 C C . GLN A 1 855 ? 15.085 -34.214 -23.316 1.00 93.88 855 GLN A C 1
ATOM 6442 O O . GLN A 1 855 ? 14.111 -34.248 -22.567 1.00 93.88 855 GLN A O 1
ATOM 6447 N N . ASN A 1 856 ? 15.514 -33.076 -23.870 1.00 92.31 856 ASN A N 1
ATOM 6448 C CA . ASN A 1 856 ? 14.855 -31.770 -23.712 1.00 92.31 856 ASN A CA 1
ATOM 6449 C C . ASN A 1 856 ? 14.644 -31.355 -22.243 1.00 92.31 856 ASN A C 1
ATOM 6451 O O . ASN A 1 856 ? 13.594 -30.816 -21.890 1.00 92.31 856 ASN A O 1
ATOM 6455 N N . ILE A 1 857 ? 15.625 -31.639 -21.380 1.00 94.94 857 ILE A N 1
ATOM 6456 C CA . ILE A 1 857 ? 15.579 -31.250 -19.968 1.00 94.94 857 ILE A CA 1
ATOM 6457 C C . ILE A 1 857 ? 15.637 -29.721 -19.877 1.00 94.94 857 ILE A C 1
ATOM 6459 O O . ILE A 1 857 ? 16.616 -29.117 -20.312 1.00 94.94 857 ILE A O 1
ATOM 6463 N N . ARG A 1 858 ? 14.600 -29.124 -19.286 1.00 94.50 858 ARG A N 1
ATOM 6464 C CA . ARG A 1 858 ? 14.519 -27.714 -18.889 1.00 94.50 858 ARG A CA 1
ATOM 6465 C C . ARG A 1 858 ? 14.324 -27.640 -17.382 1.00 94.50 858 ARG A C 1
ATOM 6467 O O . ARG A 1 858 ? 13.437 -28.314 -16.859 1.00 94.50 858 ARG A O 1
ATOM 6474 N N . LEU A 1 859 ? 15.097 -26.811 -16.692 1.00 95.06 859 LEU A N 1
ATOM 6475 C CA . LEU A 1 859 ? 14.950 -26.546 -15.260 1.00 95.06 859 LEU A CA 1
ATOM 6476 C C . LEU A 1 859 ? 14.868 -25.032 -15.060 1.00 95.06 859 LEU A C 1
ATOM 6478 O O . LEU A 1 859 ? 15.877 -24.342 -14.926 1.00 95.06 859 LEU A O 1
ATOM 6482 N N . LEU A 1 860 ? 13.644 -24.507 -15.114 1.00 94.38 860 LEU A N 1
ATOM 6483 C CA . LEU A 1 860 ? 13.412 -23.066 -15.109 1.00 94.38 860 LEU A CA 1
ATOM 6484 C C . LEU A 1 860 ? 13.501 -22.486 -13.698 1.00 94.38 860 LEU A C 1
ATOM 6486 O O . LEU A 1 860 ? 12.984 -23.084 -12.753 1.00 94.38 860 LEU A O 1
ATOM 6490 N N . ARG A 1 861 ? 14.126 -21.312 -13.579 1.00 92.31 861 ARG A N 1
ATOM 6491 C CA . ARG A 1 861 ? 14.269 -20.544 -12.334 1.00 92.31 861 ARG A CA 1
ATOM 6492 C C . ARG A 1 861 ? 12.919 -20.193 -11.685 1.00 92.31 861 ARG A C 1
ATOM 6494 O O . ARG A 1 861 ? 11.903 -20.126 -12.386 1.00 92.31 861 ARG A O 1
ATOM 6501 N N . PRO A 1 862 ? 12.898 -19.908 -10.367 1.00 89.88 862 PRO A N 1
ATOM 6502 C CA . PRO A 1 862 ? 11.735 -19.338 -9.692 1.00 89.88 862 PRO A CA 1
ATOM 6503 C C . PRO A 1 862 ? 11.152 -18.137 -10.454 1.00 89.88 862 PRO A C 1
ATOM 6505 O O . PRO A 1 862 ? 11.885 -17.342 -11.033 1.00 89.88 862 PRO A O 1
ATOM 6508 N N . GLY A 1 863 ? 9.822 -18.029 -10.487 1.00 83.06 863 GLY A N 1
ATOM 6509 C CA . GLY A 1 863 ? 9.096 -16.993 -11.238 1.00 83.06 863 GLY A CA 1
ATOM 6510 C C . GLY A 1 863 ? 8.808 -17.325 -12.711 1.00 83.06 863 GLY A C 1
ATOM 6511 O O . GLY A 1 863 ? 7.829 -16.818 -13.256 1.00 83.06 863 GLY A O 1
ATOM 6512 N N . TYR A 1 864 ? 9.569 -18.223 -13.348 1.00 84.44 864 TYR A N 1
ATOM 6513 C CA . TYR A 1 864 ? 9.406 -18.554 -14.769 1.00 84.44 864 TYR A CA 1
ATOM 6514 C C . TYR A 1 864 ? 8.516 -19.794 -14.987 1.00 84.44 864 TYR A C 1
ATOM 6516 O O . TYR A 1 864 ? 8.625 -20.804 -14.289 1.00 84.44 864 TYR A O 1
ATOM 6524 N N . SER A 1 865 ? 7.612 -19.734 -15.972 1.00 85.50 865 SER A N 1
ATOM 6525 C CA . SER A 1 865 ? 6.666 -20.818 -16.285 1.00 85.50 865 SER A CA 1
ATOM 6526 C C . SER A 1 865 ? 7.140 -21.684 -17.458 1.00 85.50 865 SER A C 1
ATOM 6528 O O . SER A 1 865 ? 7.755 -21.192 -18.402 1.00 85.50 865 SER A O 1
ATOM 6530 N N . LEU A 1 866 ? 6.815 -22.984 -17.443 1.00 84.62 866 LEU A N 1
ATOM 6531 C CA . LEU A 1 866 ? 7.261 -23.945 -18.472 1.00 84.62 866 LEU A CA 1
ATOM 6532 C C . LEU A 1 866 ? 6.832 -23.582 -19.908 1.00 84.62 866 LEU A C 1
ATOM 6534 O O . LEU A 1 866 ? 7.479 -24.012 -20.862 1.00 84.62 866 LEU A O 1
ATOM 6538 N N . GLY A 1 867 ? 5.772 -22.783 -20.062 1.00 80.00 867 GLY A N 1
ATOM 6539 C CA . GLY A 1 867 ? 5.282 -22.294 -21.352 1.00 80.00 867 GLY A CA 1
ATOM 6540 C C . GLY A 1 867 ? 6.015 -21.067 -21.908 1.00 80.00 867 GLY A C 1
ATOM 6541 O O . GLY A 1 867 ? 5.634 -20.593 -22.973 1.00 80.00 867 GLY A O 1
ATOM 6542 N N . THR A 1 868 ? 7.027 -20.521 -21.218 1.00 82.88 868 THR A N 1
ATOM 6543 C CA . THR A 1 868 ? 7.747 -19.341 -21.719 1.00 82.88 868 THR A CA 1
ATOM 6544 C C . THR A 1 868 ? 8.783 -19.679 -22.796 1.00 82.88 868 THR A C 1
ATOM 6546 O O . THR A 1 868 ? 9.540 -20.654 -22.684 1.00 82.88 868 THR A O 1
ATOM 6549 N N . ASN A 1 869 ? 8.835 -18.801 -23.803 1.00 79.75 869 ASN A N 1
ATOM 6550 C CA . ASN A 1 869 ? 9.834 -18.758 -24.875 1.00 79.75 869 ASN A CA 1
ATOM 6551 C C . ASN A 1 869 ? 10.995 -17.789 -24.567 1.00 7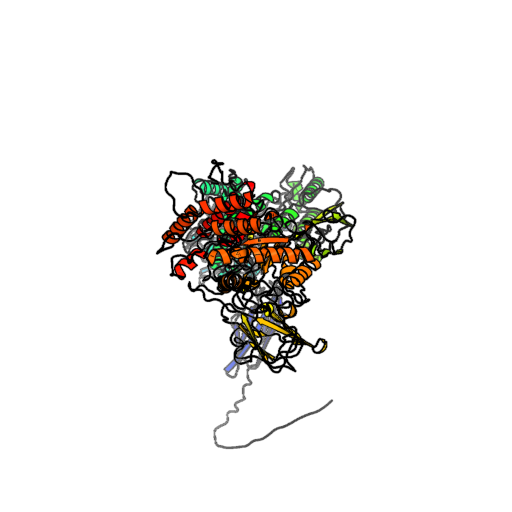9.75 869 ASN A C 1
ATOM 6553 O O . ASN A 1 869 ? 11.902 -17.633 -25.383 1.00 79.75 869 ASN A O 1
ATOM 6557 N N . GLN A 1 870 ? 10.966 -17.111 -23.413 1.00 84.12 870 GLN A N 1
ATOM 6558 C CA . GLN A 1 870 ? 12.072 -16.280 -22.939 1.00 84.12 870 GLN A CA 1
ATOM 6559 C C . GLN A 1 870 ? 13.324 -17.147 -22.714 1.00 84.12 870 GLN A C 1
ATOM 6561 O O . GLN A 1 870 ? 13.222 -18.274 -22.235 1.00 84.12 870 GLN A O 1
ATOM 6566 N N . VAL A 1 871 ? 14.502 -16.630 -23.077 1.00 87.94 871 VAL A N 1
ATOM 6567 C CA . VAL A 1 871 ? 15.790 -17.343 -22.948 1.00 87.94 871 VAL A CA 1
ATOM 6568 C C . VAL A 1 871 ? 16.623 -16.778 -21.799 1.00 87.94 871 VAL A C 1
ATOM 6570 O O . VAL A 1 871 ? 17.093 -17.536 -20.951 1.00 87.94 871 VAL A O 1
ATOM 6573 N N . PHE A 1 872 ? 16.759 -15.452 -21.744 1.00 92.56 872 PHE A N 1
ATOM 6574 C CA . PHE A 1 872 ? 17.531 -14.746 -20.722 1.00 92.56 872 PHE A CA 1
ATOM 6575 C C . PHE A 1 872 ? 16.638 -14.236 -19.594 1.00 92.56 872 PHE A C 1
ATOM 6577 O O . PHE A 1 872 ? 15.490 -13.870 -19.854 1.00 92.56 872 PHE A O 1
ATOM 6584 N N . THR A 1 873 ? 17.134 -14.193 -18.356 1.00 89.12 873 THR A N 1
ATOM 6585 C CA . THR A 1 873 ? 16.338 -13.643 -17.246 1.00 89.12 873 THR A CA 1
ATOM 6586 C C . THR A 1 873 ? 16.103 -12.144 -17.403 1.00 89.12 873 THR A C 1
ATOM 6588 O O . THR A 1 873 ? 16.909 -11.416 -17.985 1.00 89.12 873 THR A O 1
ATOM 6591 N N . SER A 1 874 ? 14.979 -11.677 -16.869 1.00 83.56 874 SER A N 1
ATOM 6592 C CA . SER A 1 874 ? 14.637 -10.257 -16.793 1.00 83.56 874 SER A CA 1
ATOM 6593 C C . SER A 1 874 ? 15.662 -9.495 -15.946 1.00 83.56 874 SER A C 1
ATOM 6595 O O . SER A 1 874 ? 16.046 -8.384 -16.291 1.00 83.56 874 SER A O 1
ATOM 6597 N N . GLU A 1 875 ? 16.157 -10.128 -14.882 1.00 84.88 875 GLU A N 1
ATOM 6598 C CA . GLU A 1 875 ? 17.215 -9.648 -13.995 1.00 84.88 875 GLU A CA 1
ATOM 6599 C C . GLU A 1 875 ? 18.510 -9.350 -14.776 1.00 84.88 875 GLU A C 1
ATOM 6601 O O . GLU A 1 875 ? 19.024 -8.231 -14.724 1.00 84.88 875 GLU A O 1
ATOM 6606 N N . PHE A 1 876 ? 18.987 -10.308 -15.581 1.00 89.75 876 PHE A N 1
ATOM 6607 C CA . PHE A 1 876 ? 20.159 -10.138 -16.445 1.00 89.75 876 PHE A CA 1
ATOM 6608 C C . PHE A 1 876 ? 19.939 -9.062 -17.517 1.00 89.75 876 PHE A C 1
ATOM 6610 O O . PHE A 1 876 ? 20.773 -8.172 -17.673 1.00 89.75 876 PHE A O 1
ATOM 6617 N N . LEU A 1 877 ? 18.800 -9.080 -18.218 1.00 88.56 877 LEU A N 1
ATOM 6618 C CA . LEU A 1 877 ? 18.490 -8.081 -19.251 1.00 88.56 877 LEU A CA 1
ATOM 6619 C C . LEU A 1 877 ? 18.412 -6.650 -18.684 1.00 88.56 877 LEU A C 1
ATOM 6621 O O . LEU A 1 877 ? 18.893 -5.715 -19.328 1.00 88.56 877 LEU A O 1
ATOM 6625 N N . ASN A 1 878 ? 17.872 -6.482 -17.473 1.00 82.88 878 ASN A N 1
ATOM 6626 C CA . ASN A 1 878 ? 17.828 -5.199 -16.770 1.00 82.88 878 ASN A CA 1
ATOM 6627 C C . ASN A 1 878 ? 19.229 -4.734 -16.343 1.00 82.88 878 ASN A C 1
ATOM 6629 O O . ASN A 1 878 ? 19.577 -3.575 -16.565 1.00 82.88 878 ASN A O 1
ATOM 6633 N N . ALA A 1 879 ? 20.061 -5.625 -15.795 1.00 85.31 879 ALA A N 1
ATOM 6634 C CA . ALA A 1 879 ? 21.432 -5.295 -15.395 1.00 85.31 879 ALA A CA 1
ATOM 6635 C C . ALA A 1 879 ? 22.338 -4.906 -16.583 1.00 85.31 879 ALA A C 1
ATOM 6637 O O . ALA A 1 879 ? 23.321 -4.189 -16.405 1.00 85.31 879 ALA A O 1
ATOM 6638 N N . LEU A 1 880 ? 21.992 -5.317 -17.810 1.00 89.06 880 LEU A N 1
ATOM 6639 C CA . LEU A 1 880 ? 22.675 -4.881 -19.032 1.00 89.06 880 LEU A CA 1
ATOM 6640 C C . LEU A 1 880 ? 22.245 -3.487 -19.530 1.00 89.06 880 LEU A C 1
ATOM 6642 O O . LEU A 1 880 ? 22.893 -2.944 -20.428 1.00 89.06 880 LEU A O 1
ATOM 6646 N N . ALA A 1 881 ? 21.185 -2.877 -18.987 1.00 84.12 881 ALA A N 1
ATOM 6647 C CA . ALA A 1 881 ? 20.662 -1.585 -19.450 1.00 84.12 881 ALA A CA 1
ATOM 6648 C C . ALA A 1 881 ? 21.688 -0.422 -19.501 1.00 84.12 881 ALA A C 1
ATOM 6650 O O . ALA A 1 881 ? 21.649 0.302 -20.494 1.00 84.12 881 ALA A O 1
ATOM 6651 N N . PRO A 1 882 ? 22.641 -0.251 -18.556 1.00 83.75 882 PRO A N 1
ATOM 6652 C CA . PRO A 1 882 ? 23.611 0.862 -18.561 1.00 83.75 882 PRO A CA 1
ATOM 6653 C C . PRO A 1 882 ? 24.551 0.935 -19.782 1.00 83.75 882 PRO A C 1
ATOM 6655 O O . PRO A 1 882 ? 25.091 1.997 -20.114 1.00 83.75 882 PRO A O 1
ATOM 6658 N N . PHE A 1 883 ? 24.777 -0.206 -20.435 1.00 87.88 883 PHE A N 1
ATOM 6659 C CA . PHE A 1 883 ? 25.894 -0.428 -21.355 1.00 87.88 883 PHE A CA 1
ATOM 6660 C C . PHE A 1 883 ? 25.496 -0.293 -22.832 1.00 87.88 883 PHE A C 1
ATOM 6662 O O . PHE A 1 883 ? 24.402 -0.690 -23.212 1.00 87.88 883 PHE A O 1
ATOM 6669 N N . SER A 1 884 ? 26.369 0.211 -23.700 1.00 88.25 884 SER A N 1
ATOM 6670 C CA . SER A 1 884 ? 26.165 0.241 -25.159 1.00 88.25 884 SER A CA 1
ATOM 6671 C C . SER A 1 884 ? 26.743 -0.979 -25.882 1.00 88.25 884 SER A C 1
ATOM 6673 O O . SER A 1 884 ? 26.241 -1.338 -26.944 1.00 88.25 884 SER A O 1
ATOM 6675 N N . THR A 1 885 ? 27.763 -1.627 -25.303 1.00 91.56 885 THR A N 1
ATOM 6676 C CA . THR A 1 885 ? 28.502 -2.746 -25.917 1.00 91.56 885 THR A CA 1
ATOM 6677 C C . THR A 1 885 ? 28.592 -3.955 -24.978 1.00 91.56 885 THR A C 1
ATOM 6679 O O . THR A 1 885 ? 28.819 -3.793 -23.778 1.00 91.56 885 THR A O 1
ATOM 6682 N N . LEU A 1 886 ? 28.445 -5.167 -25.520 1.00 93.25 886 LEU A N 1
ATOM 6683 C CA . LEU A 1 886 ? 28.621 -6.444 -24.821 1.00 93.25 886 LEU A CA 1
ATOM 6684 C C . LEU A 1 886 ? 29.867 -7.170 -25.346 1.00 93.25 886 LEU A C 1
ATOM 6686 O O . LEU A 1 886 ? 29.904 -7.572 -26.510 1.00 93.25 886 LEU A O 1
ATOM 6690 N N . ARG A 1 887 ? 30.869 -7.387 -24.489 1.00 90.69 887 ARG A N 1
ATOM 6691 C CA . ARG A 1 887 ? 32.039 -8.236 -24.791 1.00 90.69 887 ARG A CA 1
ATOM 6692 C C . ARG A 1 887 ? 31.836 -9.623 -24.200 1.00 90.69 887 ARG A C 1
ATOM 6694 O O . ARG A 1 887 ? 31.119 -9.780 -23.216 1.00 90.69 887 ARG A O 1
ATOM 6701 N N . THR A 1 888 ? 32.380 -10.639 -24.861 1.00 85.12 888 THR A N 1
ATOM 6702 C CA . THR A 1 888 ? 32.014 -12.045 -24.603 1.00 85.12 888 THR A CA 1
ATOM 6703 C C . THR A 1 888 ? 33.217 -12.948 -24.335 1.00 85.12 888 THR A C 1
ATOM 6705 O O . THR A 1 888 ? 33.093 -14.167 -24.402 1.00 85.12 888 THR A O 1
ATOM 6708 N N . THR A 1 889 ? 34.368 -12.366 -23.985 1.00 79.88 889 THR A N 1
ATOM 6709 C CA . THR A 1 889 ? 35.661 -13.049 -23.808 1.00 79.88 889 THR A CA 1
ATOM 6710 C C . THR A 1 889 ? 35.577 -14.266 -22.895 1.00 79.88 889 THR A C 1
ATOM 6712 O O . THR A 1 889 ? 36.003 -15.362 -23.254 1.00 79.88 889 THR A O 1
ATOM 6715 N N . GLU A 1 890 ? 35.010 -14.091 -21.701 1.00 79.25 890 GLU A N 1
ATOM 6716 C CA . GLU A 1 890 ? 34.945 -15.165 -20.709 1.00 79.25 890 GLU A CA 1
ATOM 6717 C C . GLU A 1 890 ? 33.767 -16.112 -20.950 1.00 79.25 890 GLU A C 1
ATOM 6719 O O . GLU A 1 890 ? 33.855 -17.285 -20.600 1.00 79.25 890 GLU A O 1
ATOM 6724 N N . ALA A 1 891 ? 32.694 -15.644 -21.592 1.00 81.94 891 ALA A N 1
ATOM 6725 C CA . ALA A 1 891 ? 31.618 -16.505 -22.076 1.00 81.94 891 ALA A CA 1
ATOM 6726 C C . ALA A 1 891 ? 32.073 -17.418 -23.236 1.00 81.94 891 ALA A C 1
ATOM 6728 O O . ALA A 1 891 ? 31.577 -18.535 -23.359 1.00 81.94 891 ALA A O 1
ATOM 6729 N N . GLN A 1 892 ? 33.032 -16.971 -24.057 1.00 81.44 892 GLN A N 1
ATOM 6730 C CA . GLN A 1 892 ? 33.635 -17.759 -25.139 1.00 81.44 892 GLN A CA 1
ATOM 6731 C C . GLN A 1 892 ? 34.910 -18.520 -24.750 1.00 81.44 892 GLN A C 1
ATOM 6733 O O . GLN A 1 892 ? 35.384 -19.336 -25.532 1.00 81.44 892 GLN A O 1
ATOM 6738 N N . LEU A 1 893 ? 35.453 -18.297 -23.546 1.00 75.69 893 LEU A N 1
ATOM 6739 C CA . LEU A 1 893 ? 36.605 -19.030 -22.998 1.00 75.69 893 LEU A CA 1
ATOM 6740 C C . LEU A 1 893 ? 37.822 -19.085 -23.949 1.00 75.69 893 LEU A C 1
ATOM 6742 O O . LEU A 1 893 ? 38.531 -20.088 -23.998 1.00 75.69 893 LEU A O 1
ATOM 6746 N N . THR A 1 894 ? 38.105 -17.988 -24.663 1.00 68.38 894 THR A N 1
ATOM 6747 C CA . THR A 1 894 ? 39.056 -17.919 -25.801 1.00 68.38 894 THR A CA 1
ATOM 6748 C C . THR A 1 894 ? 40.529 -18.238 -25.486 1.00 68.38 894 THR A C 1
ATOM 6750 O O . THR A 1 894 ? 41.374 -18.173 -26.373 1.00 68.38 894 THR A O 1
ATOM 6753 N N . TYR A 1 895 ? 40.841 -18.575 -24.235 1.00 61.16 895 TYR A N 1
ATOM 6754 C CA . TYR A 1 895 ? 42.143 -19.048 -23.758 1.00 61.16 895 TYR A CA 1
ATOM 6755 C C . TYR A 1 895 ? 42.327 -20.573 -23.922 1.00 61.16 895 TYR A C 1
ATOM 6757 O O . TYR A 1 895 ? 43.431 -21.086 -23.747 1.00 61.16 895 TYR A O 1
ATOM 6765 N N . ALA A 1 896 ? 41.252 -21.323 -24.197 1.00 54.06 896 ALA A N 1
ATOM 6766 C CA . ALA A 1 896 ? 41.259 -22.784 -24.257 1.00 54.06 896 ALA A CA 1
ATOM 6767 C C . ALA A 1 896 ? 41.284 -23.306 -25.706 1.00 54.06 896 ALA A C 1
ATOM 6769 O O . ALA A 1 896 ? 40.532 -22.853 -26.562 1.00 54.06 896 ALA A O 1
ATOM 6770 N N . ALA A 1 897 ? 42.127 -24.306 -25.982 1.00 51.41 897 ALA A N 1
ATOM 6771 C CA . ALA A 1 897 ? 42.416 -24.794 -27.337 1.00 51.41 897 ALA A CA 1
ATOM 6772 C C . ALA A 1 897 ? 41.345 -25.746 -27.932 1.00 51.41 897 ALA A C 1
ATOM 6774 O O . ALA A 1 897 ? 41.686 -26.749 -28.560 1.00 51.41 897 ALA A O 1
ATOM 6775 N N . PHE A 1 898 ? 40.053 -25.471 -27.724 1.00 60.81 898 PHE A N 1
ATOM 6776 C CA . PHE A 1 898 ? 38.949 -26.348 -28.136 1.00 60.81 898 PHE A CA 1
ATOM 6777 C C . PHE A 1 898 ? 37.953 -25.633 -29.060 1.00 60.81 898 PHE A C 1
ATOM 6779 O O . PHE A 1 898 ? 37.467 -24.555 -28.741 1.00 60.81 898 PHE A O 1
ATOM 6786 N N . GLY A 1 899 ? 37.575 -26.275 -30.174 1.00 61.00 899 GLY A N 1
ATOM 6787 C CA . GLY A 1 899 ? 36.524 -25.772 -31.075 1.00 61.00 899 GLY A CA 1
ATOM 6788 C C . GLY A 1 899 ? 36.983 -24.753 -32.127 1.00 61.00 899 GLY A C 1
ATOM 6789 O O . GLY A 1 899 ? 36.181 -23.928 -32.552 1.00 61.00 899 GLY A O 1
ATOM 6790 N N . ALA A 1 900 ? 38.251 -24.800 -32.548 1.00 67.94 900 ALA A N 1
ATOM 6791 C CA . ALA A 1 900 ? 38.860 -23.844 -33.484 1.00 67.94 900 ALA A CA 1
ATOM 6792 C C . ALA A 1 900 ? 38.378 -23.938 -34.956 1.00 67.94 900 ALA A C 1
ATOM 6794 O O . ALA A 1 900 ? 38.855 -23.178 -35.795 1.00 67.94 900 ALA A O 1
ATOM 6795 N N . SER A 1 901 ? 37.439 -24.838 -35.280 1.00 82.44 901 SER A N 1
ATOM 6796 C CA . SER A 1 901 ? 36.817 -24.968 -36.611 1.00 82.44 901 SER A CA 1
ATOM 6797 C C . SER A 1 901 ? 35.293 -24.810 -36.517 1.00 82.44 901 SER A C 1
ATOM 6799 O O . SER A 1 901 ? 34.695 -25.089 -35.471 1.00 82.44 901 SER A O 1
ATOM 6801 N N . TRP A 1 902 ? 34.632 -24.364 -37.587 1.00 88.50 902 TRP A N 1
ATOM 6802 C CA . TRP A 1 902 ? 33.197 -24.067 -37.532 1.00 88.50 902 TRP A CA 1
ATOM 6803 C C . TRP A 1 902 ? 32.316 -25.297 -37.254 1.00 88.50 902 TRP A C 1
ATOM 6805 O O . TRP A 1 902 ? 31.307 -25.183 -36.546 1.00 88.50 902 TRP A O 1
ATOM 6815 N N . ALA A 1 903 ? 32.714 -26.478 -37.734 1.00 86.62 903 ALA A N 1
ATOM 6816 C CA . ALA A 1 903 ? 32.057 -27.754 -37.460 1.00 86.62 903 ALA A CA 1
ATOM 6817 C C . ALA A 1 903 ? 32.224 -28.231 -36.007 1.00 86.62 903 ALA A C 1
ATOM 6819 O O . ALA A 1 903 ? 31.402 -29.010 -35.525 1.00 86.62 903 ALA A O 1
ATOM 6820 N N . THR A 1 904 ? 33.269 -27.784 -35.299 1.00 84.81 904 THR A N 1
ATOM 6821 C CA . THR A 1 904 ? 33.585 -28.246 -33.933 1.00 84.81 904 THR A CA 1
ATOM 6822 C C . THR A 1 904 ? 33.087 -27.314 -32.823 1.00 84.81 904 THR A C 1
ATOM 6824 O O . THR A 1 904 ? 33.097 -27.713 -31.655 1.00 84.81 904 THR A O 1
ATOM 6827 N N . ARG A 1 905 ? 32.609 -26.108 -33.165 1.00 87.25 905 ARG A N 1
ATOM 6828 C CA . ARG A 1 905 ? 32.095 -25.077 -32.239 1.00 87.25 905 ARG A CA 1
ATOM 6829 C C . ARG A 1 905 ? 30.919 -25.538 -31.356 1.00 87.25 905 ARG A C 1
ATOM 6831 O O . ARG A 1 905 ? 30.282 -26.562 -31.608 1.00 87.25 905 ARG A O 1
ATOM 6838 N N . LYS A 1 906 ? 30.572 -24.730 -30.349 1.00 88.75 906 LYS A N 1
ATOM 6839 C CA . LYS A 1 906 ? 29.371 -24.926 -29.521 1.00 88.75 906 LYS A CA 1
ATOM 6840 C C . LYS A 1 906 ? 28.072 -24.612 -30.278 1.00 88.75 906 LYS A C 1
ATOM 6842 O O . LYS A 1 906 ? 27.998 -23.595 -30.961 1.00 88.75 906 LYS A O 1
ATOM 6847 N N . LEU A 1 907 ? 27.035 -25.441 -30.114 1.00 90.19 907 LEU A N 1
ATOM 6848 C CA . LEU A 1 907 ? 25.715 -25.238 -30.734 1.00 90.19 907 LEU A CA 1
ATOM 6849 C C . LEU A 1 907 ? 24.634 -24.911 -29.693 1.00 90.19 907 LEU A C 1
ATOM 6851 O O . LEU A 1 907 ? 24.652 -25.425 -28.573 1.00 90.19 907 LEU A O 1
ATOM 6855 N N . ALA A 1 908 ? 23.636 -24.104 -30.065 1.00 90.25 908 ALA A N 1
ATOM 6856 C CA . ALA A 1 908 ? 22.507 -23.779 -29.179 1.00 90.25 908 ALA A CA 1
ATOM 6857 C C . ALA A 1 908 ? 21.602 -24.997 -28.887 1.00 90.25 908 ALA A C 1
ATOM 6859 O O . ALA A 1 908 ? 20.929 -25.049 -27.852 1.00 90.25 908 ALA A O 1
ATOM 6860 N N . SER A 1 909 ? 21.630 -25.994 -29.779 1.00 88.69 909 SER A N 1
ATOM 6861 C CA . SER A 1 909 ? 21.010 -27.312 -29.609 1.00 88.69 909 SER A CA 1
ATOM 6862 C C . SER A 1 909 ? 21.679 -28.175 -28.538 1.00 88.69 909 SER A C 1
ATOM 6864 O O . SER A 1 909 ? 21.035 -29.105 -28.055 1.00 88.69 909 SER A O 1
ATOM 6866 N N . ASP A 1 910 ? 22.926 -27.882 -28.144 1.00 90.38 910 ASP A N 1
ATOM 6867 C CA . ASP A 1 910 ? 23.612 -28.653 -27.106 1.00 90.38 910 ASP A CA 1
ATOM 6868 C C . ASP A 1 910 ? 22.841 -28.542 -25.774 1.00 90.38 910 ASP A C 1
ATOM 6870 O O . ASP A 1 910 ? 22.413 -27.435 -25.401 1.00 90.38 910 ASP A O 1
ATOM 6874 N N . PRO A 1 911 ? 22.679 -29.649 -25.020 1.00 90.31 911 PRO A N 1
ATOM 6875 C CA . PRO A 1 911 ? 21.903 -29.663 -23.780 1.00 90.31 911 PRO A CA 1
ATOM 6876 C C . PRO A 1 911 ? 22.365 -28.611 -22.767 1.00 90.31 911 PRO A C 1
ATOM 6878 O O . PRO A 1 911 ? 21.546 -27.862 -22.234 1.00 90.31 911 PRO A O 1
ATOM 6881 N N . THR A 1 912 ? 23.681 -28.500 -22.579 1.00 91.12 912 THR A N 1
ATOM 6882 C CA . THR A 1 912 ? 24.330 -27.515 -21.706 1.00 91.12 912 THR A CA 1
ATOM 6883 C C . THR A 1 912 ? 25.291 -26.627 -22.504 1.00 91.12 912 THR A C 1
ATOM 6885 O O . THR A 1 912 ? 25.723 -26.993 -23.601 1.00 91.12 912 THR A O 1
ATOM 6888 N N . GLN A 1 913 ? 25.611 -25.441 -21.980 1.00 89.88 913 GLN A N 1
ATOM 6889 C CA . GLN A 1 913 ? 26.532 -24.462 -22.579 1.00 89.88 913 GLN A CA 1
ATOM 6890 C C . GLN A 1 913 ? 27.813 -24.244 -21.751 1.00 89.88 913 GLN A C 1
ATOM 6892 O O . GLN A 1 913 ? 28.718 -23.571 -22.228 1.00 89.88 913 GLN A O 1
ATOM 6897 N N . GLN A 1 914 ? 27.935 -24.848 -20.561 1.00 87.81 914 GLN A N 1
ATOM 6898 C CA . GLN A 1 914 ? 29.208 -24.935 -19.834 1.00 87.81 914 GLN A CA 1
ATOM 6899 C C . GLN A 1 914 ? 30.126 -25.944 -20.541 1.00 87.81 914 GLN A C 1
ATOM 6901 O O . GLN A 1 914 ? 29.997 -27.155 -20.358 1.00 87.81 914 GLN A O 1
ATOM 6906 N N . ASP A 1 915 ? 31.028 -25.445 -21.382 1.00 83.75 915 ASP A N 1
ATOM 6907 C CA . ASP A 1 915 ? 31.832 -26.243 -22.311 1.00 83.75 915 ASP A CA 1
ATOM 6908 C C . ASP A 1 915 ? 33.167 -25.527 -22.600 1.00 83.75 915 ASP A C 1
ATOM 6910 O O . ASP A 1 915 ? 33.146 -24.310 -22.783 1.00 83.75 915 ASP A O 1
ATOM 6914 N N . PRO A 1 916 ? 34.323 -26.218 -22.678 1.00 79.25 916 PRO A N 1
ATOM 6915 C CA . PRO A 1 916 ? 35.608 -25.588 -23.012 1.00 79.25 916 PRO A CA 1
ATOM 6916 C C . PRO A 1 916 ? 35.651 -24.859 -24.365 1.00 79.25 916 PRO A C 1
ATOM 6918 O O . PRO A 1 916 ? 36.582 -24.098 -24.598 1.00 79.25 916 PRO A O 1
ATOM 6921 N N . ARG A 1 917 ? 34.667 -25.093 -25.246 1.00 82.00 917 ARG A N 1
ATOM 6922 C CA . ARG A 1 917 ? 34.500 -24.443 -26.559 1.00 82.00 917 ARG A CA 1
ATOM 6923 C C . ARG A 1 917 ? 33.715 -23.121 -26.510 1.00 82.00 917 ARG A C 1
ATOM 6925 O O . ARG A 1 917 ? 33.302 -22.634 -27.562 1.00 82.00 917 ARG A O 1
ATOM 6932 N N . GLY A 1 918 ? 33.433 -22.600 -25.314 1.00 83.56 918 GLY A N 1
ATOM 6933 C CA . GLY A 1 918 ? 32.593 -21.417 -25.123 1.00 83.56 918 GLY A CA 1
ATOM 6934 C C . GLY A 1 918 ? 31.097 -21.690 -25.316 1.00 83.56 918 GLY A C 1
ATOM 6935 O O . GLY A 1 918 ? 30.654 -22.841 -25.362 1.00 83.56 918 GLY A O 1
ATOM 6936 N N . ILE A 1 919 ? 30.304 -20.618 -25.416 1.00 87.88 919 ILE A N 1
ATOM 6937 C CA . ILE A 1 919 ? 28.852 -20.680 -25.654 1.00 87.88 919 ILE A CA 1
ATOM 6938 C C . ILE A 1 919 ? 28.492 -20.551 -27.140 1.00 87.88 919 ILE A C 1
ATOM 6940 O O . ILE A 1 919 ? 29.223 -19.970 -27.940 1.00 87.88 919 ILE A O 1
ATOM 6944 N N . ALA A 1 920 ? 27.316 -21.049 -27.521 1.00 91.56 920 ALA A N 1
ATOM 6945 C CA . ALA A 1 920 ? 26.828 -20.935 -28.892 1.00 91.56 920 ALA A CA 1
ATOM 6946 C C . ALA A 1 920 ? 26.663 -19.467 -29.337 1.00 91.56 920 ALA A C 1
ATOM 6948 O O . ALA A 1 920 ? 25.986 -18.673 -28.671 1.00 91.56 920 ALA A O 1
ATOM 6949 N N . TRP A 1 921 ? 27.238 -19.109 -30.491 1.00 91.25 921 TRP A N 1
ATOM 6950 C CA . TRP A 1 921 ? 27.152 -17.757 -31.067 1.00 91.25 921 TRP A CA 1
ATOM 6951 C C . TRP A 1 921 ? 25.710 -17.313 -31.320 1.00 91.25 921 TRP A C 1
ATOM 6953 O O . TRP A 1 921 ? 25.392 -16.132 -31.192 1.00 91.25 921 TRP A O 1
ATOM 6963 N N . GLU A 1 922 ? 24.823 -18.262 -31.606 1.00 94.19 922 GLU A N 1
ATOM 6964 C CA . GLU A 1 922 ? 23.393 -18.044 -31.776 1.00 94.19 922 GLU A CA 1
ATOM 6965 C C . GLU A 1 922 ? 22.757 -17.420 -30.512 1.00 94.19 922 GLU A C 1
ATOM 6967 O O . GLU A 1 922 ? 21.899 -16.546 -30.639 1.00 94.19 922 GLU A O 1
ATOM 6972 N N . TYR A 1 923 ? 23.222 -17.764 -29.299 1.00 93.44 923 TYR A N 1
ATOM 6973 C CA . TYR A 1 923 ? 22.766 -17.115 -28.059 1.00 93.44 923 TYR A CA 1
ATOM 6974 C C . TYR A 1 923 ? 23.354 -15.710 -27.869 1.00 93.44 923 TYR A C 1
ATOM 6976 O O . TYR A 1 923 ? 22.641 -14.825 -27.403 1.00 93.44 923 TYR A O 1
ATOM 6984 N N . ILE A 1 924 ? 24.608 -15.459 -28.259 1.00 92.19 924 ILE A N 1
ATOM 6985 C CA . ILE A 1 924 ? 25.196 -14.104 -28.202 1.00 92.19 924 ILE A CA 1
ATOM 6986 C C . ILE A 1 924 ? 24.457 -13.163 -29.158 1.00 92.19 924 ILE A C 1
ATOM 6988 O O . ILE A 1 924 ? 24.102 -12.048 -28.781 1.00 92.19 924 ILE A O 1
ATOM 6992 N N . ILE A 1 925 ? 24.156 -13.628 -30.371 1.00 94.06 925 ILE A N 1
ATOM 6993 C CA . ILE A 1 925 ? 23.392 -12.862 -31.361 1.00 94.06 925 ILE A CA 1
ATOM 6994 C C . ILE A 1 925 ? 21.941 -12.669 -30.898 1.00 94.06 925 ILE A C 1
ATOM 6996 O O . ILE A 1 925 ? 21.397 -11.575 -31.047 1.00 94.06 925 ILE A O 1
ATOM 7000 N N . GLN A 1 926 ? 21.317 -13.673 -30.270 1.00 92.06 926 GLN A N 1
ATOM 7001 C CA . GLN A 1 926 ? 19.991 -13.513 -29.665 1.00 92.06 926 GLN A CA 1
ATOM 7002 C C . GLN A 1 926 ? 20.000 -12.480 -28.526 1.00 92.06 926 GLN A C 1
ATOM 7004 O O . GLN A 1 926 ? 19.089 -11.653 -28.457 1.00 92.06 926 GLN A O 1
ATOM 7009 N N . LEU A 1 927 ? 21.024 -12.487 -27.666 1.00 92.38 927 LEU A N 1
ATOM 7010 C CA . LEU A 1 927 ? 21.187 -11.506 -26.592 1.00 92.38 927 LEU A CA 1
ATOM 7011 C C . LEU A 1 927 ? 21.372 -10.097 -27.159 1.00 92.38 927 LEU A C 1
ATOM 7013 O O . LEU A 1 927 ? 20.703 -9.169 -26.714 1.00 92.38 927 LEU A O 1
ATOM 7017 N N . ALA A 1 928 ? 22.224 -9.936 -28.169 1.00 89.62 928 ALA A N 1
ATOM 7018 C CA . ALA A 1 928 ? 22.447 -8.667 -28.852 1.00 89.62 928 ALA A CA 1
ATOM 7019 C C . ALA A 1 928 ? 21.170 -8.140 -29.516 1.00 89.62 928 ALA A C 1
ATOM 7021 O O . ALA A 1 928 ? 20.796 -6.993 -29.307 1.00 89.62 928 ALA A O 1
ATOM 7022 N N . ASN A 1 929 ? 20.436 -8.990 -30.238 1.00 88.94 929 ASN A N 1
ATOM 7023 C CA . ASN A 1 929 ? 19.158 -8.623 -30.850 1.00 88.94 929 ASN A CA 1
ATOM 7024 C C . ASN A 1 929 ? 18.104 -8.214 -29.807 1.00 88.94 929 ASN A C 1
ATOM 7026 O O . ASN A 1 929 ? 17.372 -7.253 -30.034 1.00 88.94 929 ASN A O 1
ATOM 7030 N N . ALA A 1 930 ? 18.040 -8.904 -28.662 1.00 82.75 930 ALA A N 1
ATOM 7031 C CA . ALA A 1 930 ? 17.130 -8.565 -27.566 1.00 82.75 930 ALA A CA 1
ATOM 7032 C C . ALA A 1 930 ? 17.552 -7.298 -26.797 1.00 82.75 930 ALA A C 1
ATOM 7034 O O . ALA A 1 930 ? 16.704 -6.572 -26.285 1.00 82.75 930 ALA A O 1
ATOM 7035 N N . THR A 1 931 ? 18.856 -7.024 -26.706 1.00 85.69 931 THR A N 1
ATOM 7036 C CA . THR A 1 931 ? 19.415 -5.912 -25.919 1.00 85.69 931 THR A CA 1
ATOM 7037 C C . THR A 1 931 ? 19.890 -4.728 -26.757 1.00 85.69 931 THR A C 1
ATOM 7039 O O . THR A 1 931 ? 20.362 -3.759 -26.175 1.00 85.69 931 THR A O 1
ATOM 7042 N N . GLY A 1 932 ? 19.772 -4.766 -28.089 1.00 86.56 932 GLY A N 1
ATOM 7043 C CA . GLY A 1 932 ? 20.142 -3.694 -29.029 1.00 86.56 932 GLY A CA 1
ATOM 7044 C C . GLY A 1 932 ? 21.597 -3.214 -28.973 1.00 86.56 932 GLY A C 1
ATOM 7045 O O . GLY A 1 932 ? 21.910 -2.194 -29.580 1.00 86.56 932 GLY A O 1
ATOM 7046 N N . LYS A 1 933 ? 22.460 -3.893 -28.215 1.00 89.00 933 LYS A N 1
ATOM 7047 C CA . LYS A 1 933 ? 23.824 -3.460 -27.895 1.00 89.00 933 LYS A CA 1
ATOM 7048 C C . LYS A 1 933 ? 24.808 -3.985 -28.930 1.00 89.00 933 LYS A C 1
ATOM 7050 O O . LYS A 1 933 ? 24.659 -5.109 -29.413 1.00 89.00 933 LYS A O 1
ATOM 7055 N N . ASP A 1 934 ? 25.824 -3.179 -29.224 1.00 93.44 934 ASP A N 1
ATOM 7056 C CA . ASP A 1 934 ? 26.952 -3.585 -30.062 1.00 93.44 934 ASP A CA 1
ATOM 7057 C C . ASP A 1 934 ? 27.622 -4.819 -29.445 1.00 93.44 934 ASP A C 1
ATOM 7059 O O . ASP A 1 934 ? 27.746 -4.920 -28.222 1.00 93.44 934 ASP A O 1
ATOM 7063 N N . ILE A 1 935 ? 28.050 -5.774 -30.271 1.00 94.19 935 ILE A N 1
ATOM 7064 C CA . ILE A 1 935 ? 28.769 -6.958 -29.780 1.00 94.19 935 ILE A CA 1
ATOM 7065 C C . ILE A 1 935 ? 30.256 -6.830 -30.027 1.00 94.19 935 ILE A C 1
ATOM 7067 O O . ILE A 1 935 ? 30.687 -6.320 -31.058 1.00 94.19 935 ILE A O 1
ATOM 7071 N N . TRP A 1 936 ? 31.035 -7.360 -29.094 1.00 93.06 936 TRP A N 1
ATOM 7072 C CA . TRP A 1 936 ? 32.468 -7.513 -29.231 1.00 93.06 936 TRP A CA 1
ATOM 7073 C C . TRP A 1 936 ? 32.808 -9.005 -29.281 1.00 93.06 936 TRP A C 1
ATOM 7075 O O . TRP A 1 936 ? 32.727 -9.737 -28.288 1.00 93.06 936 TRP A O 1
ATOM 7085 N N . VAL A 1 937 ? 33.127 -9.433 -30.502 1.00 90.12 937 VAL A N 1
ATOM 7086 C CA . VAL A 1 937 ? 33.534 -10.781 -30.898 1.00 90.12 937 VAL A CA 1
ATOM 7087 C C . VAL A 1 937 ? 35.031 -10.930 -30.655 1.00 90.12 937 VAL A C 1
ATOM 7089 O O . VAL A 1 937 ? 35.819 -10.030 -30.947 1.00 90.12 937 VAL A O 1
ATOM 7092 N N . ASN A 1 938 ? 35.442 -12.068 -30.111 1.00 86.50 938 ASN A N 1
ATOM 7093 C CA . ASN A 1 938 ? 36.845 -12.402 -29.897 1.00 86.50 938 ASN A CA 1
ATOM 7094 C C . ASN A 1 938 ? 37.145 -13.643 -30.732 1.00 86.50 938 ASN A C 1
ATOM 7096 O O . ASN A 1 938 ? 36.510 -14.677 -30.529 1.00 86.50 938 ASN A O 1
ATOM 7100 N N . ILE A 1 939 ? 38.070 -13.534 -31.686 1.00 86.00 939 ILE A N 1
ATOM 7101 C CA . ILE A 1 939 ? 38.540 -14.691 -32.449 1.00 86.00 939 ILE A CA 1
ATOM 7102 C C . ILE A 1 939 ? 39.650 -15.367 -31.624 1.00 86.00 939 ILE A C 1
ATOM 7104 O O . ILE A 1 939 ? 40.626 -14.684 -31.288 1.00 86.00 939 ILE A O 1
ATOM 7108 N N . PRO A 1 940 ? 39.520 -16.660 -31.256 1.00 79.88 940 PRO A N 1
ATOM 7109 C CA . PRO A 1 940 ? 40.580 -17.392 -30.564 1.00 79.88 940 PRO A CA 1
ATOM 7110 C C . PRO A 1 940 ? 41.858 -17.446 -31.408 1.00 79.88 940 PRO A C 1
ATOM 7112 O O . PRO A 1 940 ? 41.783 -17.563 -32.631 1.00 79.88 940 PRO A O 1
ATOM 7115 N N . GLU A 1 941 ? 43.034 -17.412 -30.770 1.00 76.62 941 GLU A N 1
ATOM 7116 C CA . GLU A 1 941 ? 44.321 -17.465 -31.486 1.00 76.62 941 GLU A CA 1
ATOM 7117 C C . GLU A 1 941 ? 44.438 -18.714 -32.382 1.00 76.62 941 GLU A C 1
ATOM 7119 O O . GLU A 1 941 ? 45.028 -18.650 -33.458 1.00 76.62 941 GLU A O 1
ATOM 7124 N N . GLN A 1 942 ? 43.874 -19.840 -31.943 1.00 76.94 942 GLN A N 1
ATOM 7125 C CA . GLN A 1 942 ? 44.064 -21.160 -32.544 1.00 76.94 942 GLN A CA 1
ATOM 7126 C C . GLN A 1 942 ? 43.250 -21.378 -33.835 1.00 76.94 942 GLN A C 1
ATOM 7128 O O . GLN A 1 942 ? 43.339 -22.450 -34.430 1.00 76.94 942 GLN A O 1
ATOM 7133 N N . VAL A 1 943 ? 42.445 -20.397 -34.258 1.00 82.06 943 VAL A N 1
ATOM 7134 C CA . VAL A 1 943 ? 41.708 -20.431 -35.529 1.00 82.06 943 VAL A CA 1
ATOM 7135 C C . VAL A 1 943 ? 42.680 -20.232 -36.693 1.00 82.06 943 VAL A C 1
ATOM 7137 O O . VAL A 1 943 ? 43.353 -19.203 -36.771 1.00 82.06 943 VAL A O 1
ATOM 7140 N N . ASP A 1 944 ? 42.710 -21.170 -37.645 1.00 83.75 944 ASP A N 1
ATOM 7141 C CA . ASP A 1 944 ? 43.445 -20.962 -38.895 1.00 83.75 944 ASP A CA 1
ATOM 7142 C C . ASP A 1 944 ? 42.706 -19.954 -39.787 1.00 83.75 944 ASP A C 1
ATOM 7144 O O . ASP A 1 944 ? 41.738 -20.271 -40.479 1.00 83.75 944 ASP A O 1
ATOM 7148 N N . LEU A 1 945 ? 43.192 -18.714 -39.778 1.00 86.69 945 LEU A N 1
ATOM 7149 C CA . LEU A 1 945 ? 42.690 -17.622 -40.615 1.00 86.69 945 LEU A CA 1
ATOM 7150 C C . LEU A 1 945 ? 42.935 -17.843 -42.117 1.00 86.69 945 LEU A C 1
ATOM 7152 O O . LEU A 1 945 ? 42.426 -17.076 -42.930 1.00 86.69 945 LEU A O 1
ATOM 7156 N N . ASN A 1 946 ? 43.711 -18.862 -42.491 1.00 84.00 946 ASN A N 1
ATOM 7157 C CA . ASN A 1 946 ? 44.050 -19.201 -43.870 1.00 84.00 946 ASN A CA 1
ATOM 7158 C C . ASN A 1 946 ? 43.351 -20.497 -44.341 1.00 84.00 946 ASN A C 1
ATOM 7160 O O . ASN A 1 946 ? 43.645 -20.949 -45.448 1.00 84.00 946 ASN A O 1
ATOM 7164 N N . ASP A 1 947 ? 42.440 -21.079 -43.541 1.00 83.12 947 ASP A N 1
ATOM 7165 C CA . ASP A 1 947 ? 41.662 -22.273 -43.908 1.00 83.12 947 ASP A CA 1
ATOM 7166 C C . ASP A 1 947 ? 40.928 -22.038 -45.248 1.00 83.12 947 ASP A C 1
ATOM 7168 O O . ASP A 1 947 ? 40.043 -21.176 -45.311 1.00 83.12 947 ASP A O 1
ATOM 7172 N N . PRO A 1 948 ? 41.275 -22.776 -46.324 1.00 79.75 948 PRO A N 1
ATOM 7173 C CA . PRO A 1 948 ? 40.695 -22.593 -47.651 1.00 79.75 948 PRO A CA 1
ATOM 7174 C C . PRO A 1 948 ? 39.377 -23.363 -47.835 1.00 79.75 948 PRO A C 1
ATOM 7176 O O . PRO A 1 948 ? 38.823 -23.387 -48.937 1.00 79.75 948 PRO A O 1
ATOM 7179 N N . THR A 1 949 ? 38.902 -24.069 -46.806 1.00 82.94 949 THR A N 1
ATOM 7180 C CA . THR A 1 949 ? 37.678 -24.867 -46.858 1.00 82.94 949 THR A CA 1
ATOM 7181 C C . THR A 1 949 ? 36.442 -24.050 -46.484 1.00 82.94 949 THR A C 1
ATOM 7183 O O . THR A 1 949 ? 36.507 -22.933 -45.975 1.00 82.94 949 THR A O 1
ATOM 7186 N N . ALA A 1 950 ? 35.266 -24.644 -46.694 1.00 75.88 950 ALA A N 1
ATOM 7187 C CA . ALA A 1 950 ? 34.010 -24.064 -46.234 1.00 75.88 950 ALA A CA 1
ATOM 7188 C C . ALA A 1 950 ? 33.848 -24.064 -44.695 1.00 75.88 950 ALA A C 1
ATOM 7190 O O . ALA A 1 950 ? 32.861 -23.501 -44.226 1.00 75.88 950 ALA A O 1
ATOM 7191 N N . ASP A 1 951 ? 34.759 -24.666 -43.915 1.00 81.19 951 ASP A N 1
ATOM 7192 C CA . ASP A 1 951 ? 34.703 -24.666 -42.440 1.00 81.19 951 ASP A CA 1
ATOM 7193 C C . ASP A 1 951 ? 35.432 -23.471 -41.793 1.00 81.19 951 ASP A C 1
ATOM 7195 O O . ASP A 1 951 ? 35.431 -23.355 -40.563 1.00 81.19 951 ASP A O 1
ATOM 7199 N N . ASN A 1 952 ? 35.990 -22.558 -42.609 1.00 88.12 952 ASN A N 1
ATOM 7200 C CA . ASN A 1 952 ? 36.701 -21.362 -42.156 1.00 88.12 952 ASN A CA 1
ATOM 7201 C C . ASN A 1 952 ? 35.860 -20.578 -41.134 1.00 88.12 952 ASN A C 1
ATOM 7203 O O . ASN A 1 952 ? 34.825 -19.978 -41.454 1.00 88.12 952 ASN A O 1
ATOM 7207 N N . TYR A 1 953 ? 36.329 -20.589 -39.885 1.00 89.00 953 TYR A N 1
ATOM 7208 C CA . TYR A 1 953 ? 35.570 -20.131 -38.724 1.00 89.00 953 TYR A CA 1
ATOM 7209 C C . TYR A 1 953 ? 35.156 -18.660 -38.834 1.00 89.00 953 TYR A C 1
ATOM 7211 O O . TYR A 1 953 ? 34.040 -18.303 -38.460 1.00 89.00 953 TYR A O 1
ATOM 7219 N N . VAL A 1 954 ? 36.035 -17.798 -39.356 1.00 91.44 954 VAL A N 1
ATOM 7220 C CA . VAL A 1 954 ? 35.784 -16.351 -39.436 1.00 91.44 954 VAL A CA 1
ATOM 7221 C C . VAL A 1 954 ? 34.778 -16.034 -40.536 1.00 91.44 954 VAL A C 1
ATOM 7223 O O . VAL A 1 954 ? 33.846 -15.271 -40.286 1.00 91.44 954 VAL A O 1
ATOM 7226 N N . ILE A 1 955 ? 34.896 -16.665 -41.709 1.00 93.75 955 ILE A N 1
ATOM 7227 C CA . ILE A 1 955 ? 33.919 -16.524 -42.800 1.00 93.75 955 ILE A CA 1
ATOM 7228 C C . ILE A 1 955 ? 32.533 -17.006 -42.354 1.00 93.75 955 ILE A C 1
ATOM 7230 O O . ILE A 1 955 ? 31.536 -16.311 -42.564 1.00 93.75 955 ILE A O 1
ATOM 7234 N N . GLN A 1 956 ? 32.453 -18.161 -41.690 1.00 93.81 956 GLN A N 1
ATOM 7235 C CA . GLN A 1 956 ? 31.177 -18.715 -41.234 1.00 93.81 956 GLN A CA 1
ATOM 7236 C C . GLN A 1 956 ? 30.559 -17.924 -40.069 1.00 93.81 956 GLN A C 1
ATOM 7238 O O . GLN A 1 956 ? 29.350 -17.678 -40.070 1.00 93.81 956 GLN A O 1
ATOM 7243 N N . LEU A 1 957 ? 31.367 -17.435 -39.121 1.00 93.06 957 LEU A N 1
ATOM 7244 C CA . LEU A 1 957 ? 30.894 -16.542 -38.060 1.00 93.06 957 LEU A CA 1
ATOM 7245 C C . LEU A 1 957 ? 30.402 -15.208 -38.635 1.00 93.06 957 LEU A C 1
ATOM 7247 O O . LEU A 1 957 ? 29.312 -14.751 -38.288 1.00 93.06 957 LEU A O 1
ATOM 7251 N N . ALA A 1 958 ? 31.153 -14.611 -39.563 1.00 95.31 958 ALA A N 1
ATOM 7252 C CA . ALA A 1 958 ? 30.736 -13.413 -40.279 1.00 95.31 958 ALA A CA 1
ATOM 7253 C C . ALA A 1 958 ? 29.420 -13.646 -41.044 1.00 95.31 958 ALA A C 1
ATOM 7255 O O . ALA A 1 958 ? 28.539 -12.786 -41.014 1.00 95.31 958 ALA A O 1
ATOM 7256 N N . ALA A 1 959 ? 29.233 -14.815 -41.667 1.00 95.69 959 ALA A N 1
ATOM 7257 C CA . ALA A 1 959 ? 28.000 -15.168 -42.369 1.00 95.69 959 ALA A CA 1
ATOM 7258 C C . ALA A 1 959 ? 26.810 -15.346 -41.409 1.00 95.69 959 ALA A C 1
ATOM 7260 O O . ALA A 1 959 ? 25.733 -14.803 -41.669 1.00 95.69 959 ALA A O 1
ATOM 7261 N N . LEU A 1 960 ? 26.997 -16.032 -40.273 1.00 95.75 960 LEU A N 1
ATOM 7262 C CA . LEU A 1 960 ? 25.972 -16.154 -39.232 1.00 95.75 960 LEU A CA 1
ATOM 7263 C C . LEU A 1 960 ? 25.548 -14.769 -38.725 1.00 95.75 960 LEU A C 1
ATOM 7265 O O . LEU A 1 960 ? 24.356 -14.453 -38.724 1.00 95.75 960 LEU A O 1
ATOM 7269 N N . ILE A 1 961 ? 26.513 -13.920 -38.363 1.00 96.44 961 ILE A N 1
ATOM 7270 C CA . ILE A 1 961 ? 26.273 -12.548 -37.897 1.00 96.44 961 ILE A CA 1
ATOM 7271 C C . ILE A 1 961 ? 25.555 -11.728 -38.979 1.00 96.44 961 ILE A C 1
ATOM 7273 O O . ILE A 1 961 ? 24.545 -11.092 -38.686 1.00 96.44 961 ILE A O 1
ATOM 7277 N N . LYS A 1 962 ? 26.004 -11.772 -40.241 1.00 94.75 962 LYS A N 1
ATOM 7278 C CA . LYS A 1 962 ? 25.379 -11.039 -41.357 1.00 94.75 962 LYS A CA 1
ATOM 7279 C C . LYS A 1 962 ? 23.906 -11.404 -41.543 1.00 94.75 962 LYS A C 1
ATOM 7281 O O . LYS A 1 962 ? 23.099 -10.519 -41.823 1.00 94.75 962 LYS A O 1
ATOM 7286 N N . ASN A 1 963 ? 23.580 -12.686 -41.384 1.00 94.88 963 ASN A N 1
ATOM 7287 C CA . ASN A 1 963 ? 22.255 -13.237 -41.655 1.00 94.88 963 ASN A CA 1
ATOM 7288 C C . ASN A 1 963 ? 21.296 -13.179 -40.452 1.00 94.88 963 ASN A C 1
ATOM 7290 O O . ASN A 1 963 ? 20.088 -13.280 -40.655 1.00 94.88 963 ASN A O 1
ATOM 7294 N N . THR A 1 964 ? 21.801 -13.052 -39.217 1.00 94.38 964 THR A N 1
ATOM 7295 C CA . THR A 1 964 ? 20.976 -13.180 -37.995 1.00 94.38 964 THR A CA 1
ATOM 7296 C C . THR A 1 964 ? 21.109 -12.036 -36.986 1.00 94.38 964 THR A C 1
ATOM 7298 O O . THR A 1 964 ? 20.196 -11.853 -36.181 1.00 94.38 964 THR A O 1
ATOM 7301 N N . LEU A 1 965 ? 22.172 -11.224 -37.027 1.00 94.00 965 LEU A N 1
ATOM 7302 C CA . LEU A 1 965 ? 22.293 -10.022 -36.196 1.00 94.00 965 LEU A CA 1
ATOM 7303 C C . LEU A 1 965 ? 21.612 -8.827 -36.877 1.00 94.00 965 LEU A C 1
ATOM 7305 O O . LEU A 1 965 ? 21.870 -8.538 -38.051 1.00 94.00 965 LEU A O 1
ATOM 7309 N N . ASN A 1 966 ? 20.800 -8.092 -36.113 1.00 89.56 966 ASN A N 1
ATOM 7310 C CA . ASN A 1 966 ? 20.110 -6.874 -36.537 1.00 89.56 966 ASN A CA 1
ATOM 7311 C C . ASN A 1 966 ? 21.068 -5.915 -37.288 1.00 89.56 966 ASN A C 1
ATOM 7313 O O . ASN A 1 966 ? 22.159 -5.626 -36.782 1.00 89.56 966 ASN A O 1
ATOM 7317 N N . PRO A 1 967 ? 20.698 -5.415 -38.487 1.00 86.19 967 PRO A N 1
ATOM 7318 C CA . PRO A 1 967 ? 21.567 -4.575 -39.314 1.00 86.19 967 PRO A CA 1
ATOM 7319 C C . PRO A 1 967 ? 22.013 -3.262 -38.654 1.00 86.19 967 PRO A C 1
ATOM 7321 O O . PRO A 1 967 ? 23.039 -2.726 -39.061 1.00 86.19 967 PRO A O 1
ATOM 7324 N N . GLY A 1 968 ? 21.284 -2.766 -37.648 1.00 85.62 968 GLY A N 1
ATOM 7325 C CA . GLY A 1 968 ? 21.655 -1.576 -36.874 1.00 85.62 968 GLY A CA 1
ATOM 7326 C C . GLY A 1 968 ? 22.657 -1.818 -35.737 1.00 85.62 968 GLY A C 1
ATOM 7327 O O . GLY A 1 968 ? 23.085 -0.851 -35.117 1.00 85.62 968 GLY A O 1
ATOM 7328 N N . ILE A 1 969 ? 23.021 -3.075 -35.455 1.00 91.75 969 ILE A N 1
ATOM 7329 C CA . ILE A 1 969 ? 24.014 -3.431 -34.432 1.00 91.75 969 ILE A CA 1
ATOM 7330 C C . ILE A 1 969 ? 25.399 -3.549 -35.080 1.00 91.75 969 ILE A C 1
ATOM 7332 O O . ILE A 1 969 ? 25.561 -4.208 -36.121 1.00 91.75 969 ILE A O 1
ATOM 7336 N N . HIS A 1 970 ? 26.394 -2.925 -34.449 1.00 94.12 970 HIS A N 1
ATOM 7337 C CA . HIS A 1 970 ? 27.791 -2.971 -34.867 1.00 94.12 970 HIS A CA 1
ATOM 7338 C C . HIS A 1 970 ? 28.537 -4.124 -34.186 1.00 94.12 970 HIS A C 1
ATOM 7340 O O . HIS A 1 970 ? 28.151 -4.624 -33.126 1.00 94.12 970 HIS A O 1
ATOM 7346 N N . VAL A 1 971 ? 29.624 -4.553 -34.821 1.00 96.31 971 VAL A N 1
ATOM 7347 C CA . VAL A 1 971 ? 30.373 -5.753 -34.444 1.00 96.31 971 VAL A CA 1
ATOM 7348 C C . VAL A 1 971 ? 31.836 -5.377 -34.287 1.00 96.31 971 VAL A C 1
ATOM 7350 O O . VAL A 1 971 ? 32.558 -5.254 -35.275 1.00 96.31 971 VAL A O 1
ATOM 7353 N N . TYR A 1 972 ? 32.272 -5.172 -33.049 1.00 95.62 972 TYR A N 1
ATOM 7354 C CA . TYR A 1 972 ? 33.688 -5.085 -32.715 1.00 95.62 972 TYR A CA 1
ATOM 7355 C C . TYR A 1 972 ? 34.326 -6.470 -32.845 1.00 95.62 972 TYR A C 1
ATOM 7357 O O . TYR A 1 972 ? 33.713 -7.470 -32.465 1.00 95.62 972 TYR A O 1
ATOM 7365 N N . VAL A 1 973 ? 35.542 -6.540 -33.389 1.00 93.38 973 VAL A N 1
ATOM 7366 C CA . VAL A 1 973 ? 36.269 -7.805 -33.575 1.00 93.38 973 VAL A CA 1
ATOM 7367 C C . VAL A 1 973 ? 37.728 -7.633 -33.162 1.00 93.38 973 VAL A C 1
ATOM 7369 O O . VAL A 1 973 ? 38.391 -6.707 -33.624 1.00 93.38 973 VAL A O 1
ATOM 7372 N N . GLU A 1 974 ? 38.230 -8.534 -32.318 1.00 88.50 974 GLU A N 1
ATOM 7373 C CA . GLU A 1 974 ? 39.639 -8.606 -31.897 1.00 88.50 974 GLU A CA 1
ATOM 7374 C C . GLU A 1 974 ? 40.254 -9.988 -32.189 1.00 88.50 974 GLU A C 1
ATOM 7376 O O . GLU A 1 974 ? 39.540 -10.990 -32.314 1.00 88.50 974 GLU A O 1
ATOM 7381 N N . TYR A 1 975 ? 41.588 -10.035 -32.224 1.00 86.81 975 TYR A N 1
ATOM 7382 C CA . TYR A 1 975 ? 42.396 -11.255 -32.253 1.00 86.81 975 TYR A CA 1
ATOM 7383 C C . TYR A 1 975 ? 42.994 -11.540 -30.861 1.00 86.81 975 TYR A C 1
ATOM 7385 O O . TYR A 1 975 ? 43.982 -10.910 -30.484 1.00 86.81 975 TYR A O 1
ATOM 7393 N N . SER A 1 976 ? 42.404 -12.496 -30.128 1.00 77.62 976 SER A N 1
ATOM 7394 C CA . SER A 1 976 ? 42.655 -12.806 -28.703 1.00 77.62 976 SER A CA 1
ATOM 7395 C C . SER A 1 976 ? 42.534 -11.622 -27.714 1.00 77.62 976 SER A C 1
ATOM 7397 O O . SER A 1 976 ? 42.738 -10.457 -28.046 1.00 77.62 976 SER A O 1
ATOM 7399 N N . ASN A 1 977 ? 42.265 -11.943 -26.443 1.00 67.38 977 ASN A N 1
ATOM 7400 C CA . ASN A 1 977 ? 42.308 -10.973 -25.346 1.00 67.38 977 ASN A CA 1
ATOM 7401 C C . ASN A 1 977 ? 43.746 -10.693 -24.864 1.00 67.38 977 ASN A C 1
ATOM 7403 O O . ASN A 1 977 ? 44.020 -9.617 -24.336 1.00 67.38 977 ASN A O 1
ATOM 7407 N N . ARG A 1 978 ? 44.677 -11.662 -24.958 1.00 64.56 978 ARG A N 1
ATOM 7408 C CA . ARG A 1 978 ? 45.949 -11.607 -24.201 1.00 64.56 978 ARG A CA 1
ATOM 7409 C C . ARG A 1 978 ? 47.192 -12.026 -24.986 1.00 64.56 978 ARG A C 1
ATOM 7411 O O . ARG A 1 978 ? 47.942 -12.897 -24.551 1.00 64.56 978 ARG A O 1
ATOM 7418 N N . ILE A 1 979 ? 47.479 -11.244 -26.035 1.00 66.69 979 ILE A N 1
ATOM 7419 C CA . ILE A 1 979 ? 48.668 -11.235 -26.929 1.00 66.69 979 ILE A CA 1
ATOM 7420 C C . ILE A 1 979 ? 50.008 -11.679 -26.291 1.00 66.69 979 ILE A C 1
ATOM 7422 O O . ILE A 1 979 ? 50.853 -12.219 -27.008 1.00 66.69 979 ILE A O 1
ATOM 7426 N N . LEU A 1 980 ? 50.222 -11.432 -24.986 1.00 56.75 980 LEU A N 1
ATOM 7427 C CA . LEU A 1 980 ? 51.451 -11.749 -24.241 1.00 56.75 980 LEU A CA 1
ATOM 7428 C C . LEU A 1 980 ? 51.321 -12.738 -23.060 1.00 56.75 980 LEU A C 1
ATOM 7430 O O . LEU A 1 980 ? 52.356 -13.166 -22.552 1.00 56.75 980 LEU A O 1
ATOM 7434 N N . GLN A 1 981 ? 50.117 -13.065 -22.566 1.00 52.38 981 GLN A N 1
ATOM 7435 C CA . GLN A 1 981 ? 49.968 -14.114 -21.530 1.00 52.38 981 GLN A CA 1
ATOM 7436 C C . GLN A 1 981 ? 49.732 -15.487 -22.159 1.00 52.38 981 GLN A C 1
ATOM 7438 O O . GLN A 1 981 ? 50.173 -16.494 -21.604 1.00 52.38 981 GLN A O 1
ATOM 7443 N N . ASP A 1 982 ? 49.117 -15.517 -23.340 1.00 53.50 982 ASP A N 1
ATOM 7444 C CA . ASP A 1 982 ? 49.054 -16.708 -24.172 1.00 53.50 982 ASP A CA 1
ATOM 7445 C C . ASP A 1 982 ? 50.451 -16.940 -24.773 1.00 53.50 982 ASP A C 1
ATOM 7447 O O . ASP A 1 982 ? 50.915 -16.206 -25.648 1.00 53.50 982 ASP A O 1
ATOM 7451 N N . SER A 1 983 ? 51.163 -17.964 -24.292 1.00 53.78 983 SER A N 1
ATOM 7452 C CA . SER A 1 983 ? 52.521 -18.283 -24.764 1.00 53.78 983 SER A CA 1
ATOM 7453 C C . SER A 1 983 ? 52.563 -18.722 -26.238 1.00 53.78 983 SER A C 1
ATOM 7455 O O . SER A 1 983 ? 53.642 -18.739 -26.840 1.00 53.78 983 SER A O 1
ATOM 7457 N N . GLY A 1 984 ? 51.399 -19.021 -26.830 1.00 69.56 984 GLY A N 1
ATOM 7458 C CA . GLY A 1 984 ? 51.203 -19.336 -28.244 1.00 69.56 984 GLY A CA 1
ATOM 7459 C C . GLY A 1 984 ? 51.686 -18.221 -29.169 1.00 69.56 984 GLY A C 1
ATOM 7460 O O . GLY A 1 984 ? 52.630 -18.446 -29.926 1.00 69.56 984 GLY A O 1
ATOM 7461 N N . ASN A 1 985 ? 51.107 -17.022 -29.085 1.00 78.88 985 ASN A N 1
ATOM 7462 C CA . ASN A 1 985 ? 51.362 -15.943 -30.045 1.00 78.88 985 ASN A CA 1
ATOM 7463 C C . ASN A 1 985 ? 52.831 -15.519 -30.137 1.00 78.88 985 ASN A C 1
ATOM 7465 O O . ASN A 1 985 ? 53.355 -15.357 -31.239 1.00 78.88 985 ASN A O 1
ATOM 7469 N N . MET A 1 986 ? 53.528 -15.399 -29.004 1.00 83.88 986 MET A N 1
ATOM 7470 C CA . MET A 1 986 ? 54.954 -15.054 -29.009 1.00 83.88 986 MET A CA 1
ATOM 7471 C C . MET A 1 986 ? 55.823 -16.184 -29.583 1.00 83.88 986 MET A C 1
ATOM 7473 O O . MET A 1 986 ? 56.747 -15.912 -30.349 1.00 83.88 986 MET A O 1
ATOM 7477 N N . SER A 1 987 ? 55.500 -17.446 -29.284 1.00 84.06 987 SER A N 1
ATOM 7478 C CA . SER A 1 987 ? 56.198 -18.608 -29.861 1.00 84.06 987 SER A CA 1
ATOM 7479 C C . SER A 1 987 ? 55.943 -18.723 -31.367 1.00 84.06 987 SER A C 1
ATOM 7481 O O . SER A 1 987 ? 56.859 -18.994 -32.142 1.00 84.06 987 SER A O 1
ATOM 7483 N N . SER A 1 988 ? 54.707 -18.454 -31.787 1.00 85.00 988 SER A N 1
ATOM 7484 C CA . SER A 1 988 ? 54.286 -18.481 -33.185 1.00 85.00 988 SER A CA 1
ATOM 7485 C C . SER A 1 988 ? 54.936 -17.359 -33.985 1.00 85.00 988 SER A C 1
ATOM 7487 O O . SER A 1 988 ? 55.475 -17.636 -35.042 1.00 85.00 988 SER A O 1
ATOM 7489 N N . ALA A 1 989 ? 55.013 -16.128 -33.467 1.00 87.94 989 ALA A N 1
ATOM 7490 C CA . ALA A 1 989 ? 55.702 -15.029 -34.151 1.00 87.94 989 ALA A CA 1
ATOM 7491 C C . ALA A 1 989 ? 57.202 -15.295 -34.365 1.00 87.94 989 ALA A C 1
ATOM 7493 O O . ALA A 1 989 ? 57.740 -14.991 -35.428 1.00 87.94 989 ALA A O 1
ATOM 7494 N N . VAL A 1 990 ? 57.876 -15.916 -33.388 1.00 88.75 990 VAL A N 1
ATOM 7495 C CA . VAL A 1 990 ? 59.266 -16.379 -33.552 1.00 88.75 990 VAL A CA 1
ATOM 7496 C C . VAL A 1 990 ? 59.351 -17.481 -34.617 1.00 88.75 990 VAL A C 1
ATOM 7498 O O . VAL A 1 990 ? 60.255 -17.451 -35.451 1.00 88.75 990 VAL A O 1
ATOM 7501 N N . SER A 1 991 ? 58.399 -18.419 -34.635 1.00 88.31 991 SER A N 1
ATOM 7502 C CA . SER A 1 991 ? 58.318 -19.483 -35.646 1.00 88.31 991 SER A CA 1
ATOM 7503 C C . SER A 1 991 ? 58.031 -18.949 -37.055 1.00 88.31 991 SER A C 1
ATOM 7505 O O . SER A 1 991 ? 58.641 -19.421 -38.015 1.00 88.31 991 SER A O 1
ATOM 7507 N N . ASP A 1 992 ? 57.145 -17.961 -37.186 1.00 89.38 992 ASP A N 1
ATOM 7508 C CA . ASP A 1 992 ? 56.706 -17.369 -38.451 1.00 89.38 992 ASP A CA 1
ATOM 7509 C C . ASP A 1 992 ? 57.854 -16.597 -39.124 1.00 89.38 992 ASP A C 1
ATOM 7511 O O . ASP A 1 992 ? 58.067 -16.742 -40.331 1.00 89.38 992 ASP A O 1
ATOM 7515 N N . VAL A 1 993 ? 58.657 -15.867 -38.334 1.00 88.25 993 VAL A N 1
ATOM 7516 C CA . VAL A 1 993 ? 59.908 -15.227 -38.785 1.00 88.25 993 VAL A CA 1
ATOM 7517 C C . VAL A 1 993 ? 60.966 -16.273 -39.142 1.00 88.25 993 VAL A C 1
ATOM 7519 O O . VAL A 1 993 ? 61.527 -16.228 -40.236 1.00 88.25 993 VAL A O 1
ATOM 7522 N N . ALA A 1 994 ? 61.240 -17.232 -38.250 1.00 87.94 994 ALA A N 1
ATOM 7523 C CA . ALA A 1 994 ? 62.314 -18.213 -38.437 1.00 87.94 994 ALA A CA 1
ATOM 7524 C C . ALA A 1 994 ? 62.061 -19.185 -39.605 1.00 87.94 994 ALA A C 1
ATOM 7526 O O . ALA A 1 994 ? 63.011 -19.660 -40.226 1.00 87.94 994 ALA A O 1
ATOM 7527 N N . SER A 1 995 ? 60.792 -19.461 -39.914 1.00 89.62 995 SER A N 1
ATOM 7528 C CA . SER A 1 995 ? 60.372 -20.353 -41.005 1.00 89.62 995 SER A CA 1
ATOM 7529 C C . SER A 1 995 ? 60.090 -19.616 -42.320 1.00 89.62 995 SER A C 1
ATOM 7531 O O . SER A 1 995 ? 59.811 -20.262 -43.327 1.00 89.62 995 SER A O 1
ATOM 7533 N N . GLY A 1 996 ? 60.127 -18.277 -42.325 1.00 85.31 996 GLY A N 1
ATOM 7534 C CA . GLY A 1 996 ? 59.782 -17.460 -43.494 1.00 85.31 996 GLY A CA 1
ATOM 7535 C C . GLY A 1 996 ? 58.296 -17.493 -43.881 1.00 85.31 996 GLY A C 1
ATOM 7536 O O . GLY A 1 996 ? 57.972 -17.195 -45.028 1.00 85.31 996 GLY A O 1
ATOM 7537 N N . ILE A 1 997 ? 57.407 -17.853 -42.948 1.00 86.19 997 ILE A N 1
ATOM 7538 C CA . ILE A 1 997 ? 55.944 -17.862 -43.140 1.00 86.19 997 ILE A CA 1
ATOM 7539 C C . ILE A 1 997 ? 55.412 -16.425 -43.142 1.00 86.19 997 ILE A C 1
ATOM 7541 O O . ILE A 1 997 ? 54.581 -16.073 -43.977 1.00 86.19 997 ILE A O 1
ATOM 7545 N N . ASP A 1 998 ? 55.936 -15.581 -42.248 1.00 87.38 998 ASP A N 1
ATOM 7546 C CA . ASP A 1 998 ? 55.725 -14.135 -42.278 1.00 87.38 998 ASP A CA 1
ATOM 7547 C C . ASP A 1 998 ? 57.038 -13.382 -41.991 1.00 87.38 998 ASP A C 1
ATOM 7549 O O . ASP A 1 998 ? 57.312 -12.979 -40.856 1.00 87.38 998 ASP A O 1
ATOM 7553 N N . PRO A 1 999 ? 57.881 -13.164 -43.018 1.00 84.75 999 PRO A N 1
ATOM 7554 C CA . PRO A 1 999 ? 59.118 -12.408 -42.860 1.00 84.75 999 PRO A CA 1
ATOM 7555 C C . PRO A 1 999 ? 58.872 -10.906 -42.626 1.00 84.75 999 PRO A C 1
ATOM 7557 O O . PRO A 1 999 ? 59.792 -10.204 -42.205 1.00 84.75 999 PRO A O 1
ATOM 7560 N N . SER A 1 1000 ? 57.654 -10.393 -42.868 1.00 90.56 1000 SER A N 1
ATOM 7561 C CA . SER A 1 1000 ? 57.348 -8.961 -42.721 1.00 90.56 1000 SER A CA 1
ATOM 7562 C C . SER A 1 1000 ? 57.390 -8.501 -41.260 1.00 90.56 1000 SER A C 1
ATOM 7564 O O . SER A 1 1000 ? 57.715 -7.346 -40.984 1.00 90.56 1000 SER A O 1
ATOM 7566 N N . LEU A 1 1001 ? 57.167 -9.413 -40.306 1.00 91.06 1001 LEU A N 1
ATOM 7567 C CA . LEU A 1 1001 ? 57.277 -9.144 -38.866 1.00 91.06 1001 LEU A CA 1
ATOM 7568 C C . LEU A 1 1001 ? 58.654 -8.581 -38.467 1.00 91.06 1001 LEU A C 1
ATOM 7570 O O . LEU A 1 1001 ? 58.759 -7.884 -37.458 1.00 91.06 1001 LEU A O 1
ATOM 7574 N N . ASN A 1 1002 ? 59.697 -8.823 -39.270 1.00 90.19 1002 ASN A N 1
ATOM 7575 C CA . ASN A 1 1002 ? 61.062 -8.340 -39.059 1.00 90.19 1002 ASN A CA 1
ATOM 7576 C C . ASN A 1 1002 ? 61.500 -7.267 -40.090 1.00 90.19 1002 ASN A C 1
ATOM 7578 O O . ASN A 1 1002 ? 62.687 -7.156 -40.392 1.00 90.19 1002 ASN A O 1
ATOM 7582 N N . TYR A 1 1003 ? 60.562 -6.479 -40.642 1.00 85.19 1003 TYR A N 1
ATOM 7583 C CA . TYR A 1 1003 ? 60.809 -5.466 -41.695 1.00 85.19 1003 TYR A CA 1
ATOM 7584 C C . TYR A 1 1003 ? 61.924 -4.441 -41.395 1.00 85.19 1003 TYR A C 1
ATOM 7586 O O . TYR A 1 1003 ? 62.513 -3.877 -42.315 1.00 85.19 1003 TYR A O 1
ATOM 7594 N N . ASP A 1 1004 ? 62.215 -4.196 -40.119 1.00 86.00 1004 ASP A N 1
ATOM 7595 C CA . ASP A 1 1004 ? 63.223 -3.261 -39.609 1.00 86.00 1004 ASP A CA 1
ATOM 7596 C C . ASP A 1 1004 ? 64.502 -3.949 -39.090 1.00 86.00 1004 ASP A C 1
ATOM 7598 O O . ASP A 1 1004 ? 65.451 -3.273 -38.696 1.00 86.00 1004 ASP A O 1
ATOM 7602 N N . ASN A 1 1005 ? 64.560 -5.286 -39.125 1.00 83.31 1005 ASN A N 1
ATOM 7603 C CA . ASN A 1 1005 ? 65.590 -6.134 -38.512 1.00 83.31 1005 ASN A CA 1
ATOM 7604 C C . ASN A 1 1005 ? 65.673 -6.046 -36.969 1.00 83.31 1005 ASN A C 1
ATOM 7606 O O . ASN A 1 1005 ? 66.703 -6.400 -36.385 1.00 83.31 1005 ASN A O 1
ATOM 7610 N N . ALA A 1 1006 ? 64.617 -5.592 -36.281 1.00 75.06 1006 ALA A N 1
ATOM 7611 C CA . ALA A 1 1006 ? 64.597 -5.536 -34.821 1.00 75.06 1006 ALA A CA 1
ATOM 7612 C C . ALA A 1 1006 ? 64.507 -6.941 -34.198 1.00 75.06 1006 ALA A C 1
ATOM 7614 O O . ALA A 1 1006 ? 63.449 -7.568 -34.174 1.00 75.06 1006 ALA A O 1
ATOM 7615 N N . ASN A 1 1007 ? 65.616 -7.417 -33.625 1.00 78.94 1007 ASN A N 1
ATOM 7616 C CA . ASN A 1 1007 ? 65.711 -8.721 -32.964 1.00 78.94 1007 ASN A CA 1
ATOM 7617 C C . ASN A 1 1007 ? 65.004 -8.740 -31.589 1.00 78.94 1007 ASN A C 1
ATOM 7619 O O . ASN A 1 1007 ? 65.652 -8.705 -30.542 1.00 78.94 1007 ASN A O 1
ATOM 7623 N N . SER A 1 1008 ? 63.667 -8.750 -31.588 1.00 86.31 1008 SER A N 1
ATOM 7624 C CA . SER A 1 1008 ? 62.842 -8.799 -30.376 1.00 86.31 1008 SER A CA 1
ATOM 7625 C C . SER A 1 1008 ? 61.529 -9.545 -30.614 1.00 86.31 1008 SER A C 1
ATOM 7627 O O . SER A 1 1008 ? 60.606 -9.033 -31.251 1.00 86.31 1008 SER A O 1
ATOM 7629 N N . GLN A 1 1009 ? 61.410 -10.723 -29.994 1.00 85.94 1009 GLN A N 1
ATOM 7630 C CA . GLN A 1 1009 ? 60.193 -11.543 -30.002 1.00 85.94 1009 GLN A CA 1
ATOM 7631 C C . GLN A 1 1009 ? 58.934 -10.789 -29.534 1.00 85.94 1009 GLN A C 1
ATOM 7633 O O . GLN A 1 1009 ? 57.836 -11.107 -29.978 1.00 85.94 1009 GLN A O 1
ATOM 7638 N N . TRP A 1 1010 ? 59.082 -9.771 -28.675 1.00 84.88 1010 TRP A N 1
ATOM 7639 C CA . TRP A 1 1010 ? 57.962 -8.959 -28.194 1.00 84.88 1010 TRP A CA 1
ATOM 7640 C C . TRP A 1 1010 ? 57.369 -8.099 -29.314 1.00 84.88 1010 TRP A C 1
ATOM 7642 O O . TRP A 1 1010 ? 56.155 -8.094 -29.493 1.00 84.88 1010 TRP A O 1
ATOM 7652 N N . TYR A 1 1011 ? 58.209 -7.422 -30.108 1.00 86.50 1011 TYR A N 1
ATOM 7653 C CA . TYR A 1 1011 ? 57.730 -6.647 -31.257 1.00 86.50 1011 TYR A CA 1
ATOM 7654 C C . TYR A 1 1011 ? 57.136 -7.569 -32.326 1.00 86.50 1011 TYR A C 1
ATOM 7656 O O . TYR A 1 1011 ? 56.035 -7.309 -32.804 1.00 86.50 1011 TYR A O 1
ATOM 7664 N N . TRP A 1 1012 ? 57.777 -8.705 -32.626 1.00 90.38 1012 TRP A N 1
ATOM 7665 C CA . TRP A 1 1012 ? 57.219 -9.691 -33.561 1.00 90.38 1012 TRP A CA 1
ATOM 7666 C C . TRP A 1 1012 ? 55.842 -10.217 -33.110 1.00 90.38 1012 TRP A C 1
ATOM 7668 O O . TRP A 1 1012 ? 54.946 -10.334 -33.941 1.00 90.38 1012 TRP A O 1
ATOM 7678 N N . ALA A 1 1013 ? 55.630 -10.467 -31.811 1.00 87.31 1013 ALA A N 1
ATOM 7679 C CA . ALA A 1 1013 ? 54.345 -10.923 -31.266 1.00 87.31 1013 ALA A CA 1
ATOM 7680 C C . ALA A 1 1013 ? 53.207 -9.896 -31.439 1.00 87.31 1013 ALA A C 1
ATOM 7682 O O . ALA A 1 1013 ? 52.077 -10.274 -31.759 1.00 87.31 1013 ALA A O 1
ATOM 7683 N N . TYR A 1 1014 ? 53.497 -8.603 -31.267 1.00 88.44 1014 TYR A N 1
ATOM 7684 C CA . TYR A 1 1014 ? 52.523 -7.530 -31.491 1.00 88.44 1014 TYR A CA 1
ATOM 7685 C C . TYR A 1 1014 ? 52.262 -7.272 -32.978 1.00 88.44 1014 TYR A C 1
ATOM 7687 O O . TYR A 1 1014 ? 51.104 -7.209 -33.390 1.00 88.44 1014 TYR A O 1
ATOM 7695 N N . ARG A 1 1015 ? 53.315 -7.233 -33.806 1.00 91.75 1015 ARG A N 1
ATOM 7696 C CA . ARG A 1 1015 ? 53.202 -7.157 -35.273 1.00 91.75 1015 ARG A CA 1
ATOM 7697 C C . ARG A 1 1015 ? 52.375 -8.323 -35.824 1.00 91.75 1015 ARG A C 1
ATOM 7699 O O . ARG A 1 1015 ? 51.501 -8.106 -36.659 1.00 91.75 1015 ARG A O 1
ATOM 7706 N N . ARG A 1 1016 ? 52.553 -9.537 -35.285 1.00 90.12 1016 ARG A N 1
ATOM 7707 C CA . ARG A 1 1016 ? 51.746 -10.712 -35.641 1.00 90.12 1016 ARG A CA 1
ATOM 7708 C C . ARG A 1 1016 ? 50.280 -10.499 -35.293 1.00 90.12 1016 ARG A C 1
ATOM 7710 O O . ARG A 1 1016 ? 49.440 -10.639 -36.175 1.00 90.12 1016 ARG A O 1
ATOM 7717 N N . ALA A 1 1017 ? 49.962 -10.103 -34.060 1.00 89.44 1017 ALA A N 1
ATOM 7718 C CA . ALA A 1 1017 ? 48.584 -9.809 -33.663 1.00 89.44 1017 ALA A CA 1
ATOM 7719 C C . ALA A 1 1017 ? 47.941 -8.714 -34.543 1.00 89.44 1017 ALA A C 1
ATOM 7721 O O . ALA A 1 1017 ? 46.772 -8.823 -34.920 1.00 89.44 1017 ALA A O 1
ATOM 7722 N N . ALA A 1 1018 ? 48.716 -7.706 -34.950 1.00 92.44 1018 ALA A N 1
ATOM 7723 C CA . ALA A 1 1018 ? 48.289 -6.671 -35.886 1.00 92.44 1018 ALA A CA 1
ATOM 7724 C C . ALA A 1 1018 ? 47.991 -7.225 -37.293 1.00 92.44 1018 ALA A C 1
ATOM 7726 O O . ALA A 1 1018 ? 46.943 -6.909 -37.861 1.00 92.44 1018 ALA A O 1
ATOM 7727 N N . HIS A 1 1019 ? 48.840 -8.111 -37.825 1.00 93.06 1019 HIS A N 1
ATOM 7728 C CA . HIS A 1 1019 ? 48.610 -8.783 -39.107 1.00 93.06 1019 HIS A CA 1
ATOM 7729 C C . HIS A 1 1019 ? 47.408 -9.745 -39.052 1.00 93.06 1019 HIS A C 1
ATOM 7731 O O . HIS A 1 1019 ? 46.568 -9.717 -39.950 1.00 93.06 1019 HIS A O 1
ATOM 7737 N N . GLN A 1 1020 ? 47.238 -10.532 -37.983 1.00 91.31 1020 GLN A N 1
ATOM 7738 C CA . GLN A 1 1020 ? 46.048 -11.384 -37.839 1.00 91.31 1020 GLN A CA 1
ATOM 7739 C C . GLN A 1 1020 ? 44.760 -10.544 -37.715 1.00 91.31 1020 GLN A C 1
ATOM 7741 O O . GLN A 1 1020 ? 43.735 -10.903 -38.294 1.00 91.31 1020 GLN A O 1
ATOM 7746 N N . THR A 1 1021 ? 44.811 -9.378 -37.055 1.00 93.25 1021 THR A N 1
ATOM 7747 C CA . THR A 1 1021 ? 43.677 -8.431 -37.000 1.00 93.25 1021 THR A CA 1
ATOM 7748 C C . THR A 1 1021 ? 43.343 -7.858 -38.388 1.00 93.25 1021 THR A C 1
ATOM 7750 O O . THR A 1 1021 ? 42.167 -7.761 -38.744 1.00 93.25 1021 THR A O 1
ATOM 7753 N N . LEU A 1 1022 ? 44.354 -7.545 -39.212 1.00 94.62 1022 LEU A N 1
ATOM 7754 C CA . LEU A 1 1022 ? 44.180 -7.178 -40.625 1.00 94.62 1022 LEU A CA 1
ATOM 7755 C C . LEU A 1 1022 ? 43.529 -8.318 -41.433 1.00 94.62 1022 LEU A C 1
ATOM 7757 O O . LEU A 1 1022 ? 42.557 -8.067 -42.144 1.00 94.62 1022 LEU A O 1
ATOM 7761 N N . LYS A 1 1023 ? 43.988 -9.568 -41.288 1.00 93.62 1023 LYS A N 1
ATOM 7762 C CA . LYS A 1 1023 ? 43.376 -10.725 -41.970 1.00 93.62 1023 LYS A CA 1
ATOM 7763 C C . LYS A 1 1023 ? 41.916 -10.932 -41.563 1.00 93.62 1023 LYS A C 1
ATOM 7765 O O . LYS A 1 1023 ? 41.063 -11.126 -42.421 1.00 93.62 1023 LYS A O 1
ATOM 7770 N N . ILE A 1 1024 ? 41.594 -10.821 -40.274 1.00 94.75 1024 ILE A N 1
ATOM 7771 C CA . ILE A 1 1024 ? 40.206 -10.899 -39.787 1.00 94.75 1024 ILE A CA 1
ATOM 7772 C C . ILE A 1 1024 ? 39.347 -9.779 -40.394 1.00 94.75 1024 ILE A C 1
ATOM 7774 O O . ILE A 1 1024 ? 38.224 -10.040 -40.823 1.00 94.75 1024 ILE A O 1
ATOM 7778 N N . SER A 1 1025 ? 39.878 -8.556 -40.498 1.00 96.31 1025 SER A N 1
ATOM 7779 C CA . SER A 1 1025 ? 39.207 -7.445 -41.190 1.00 96.31 1025 SER A CA 1
ATOM 7780 C C . SER A 1 1025 ? 38.907 -7.774 -42.660 1.00 96.31 1025 SER A C 1
ATOM 7782 O O . SER A 1 1025 ? 37.784 -7.567 -43.121 1.00 96.31 1025 SER A O 1
ATOM 7784 N N . GLN A 1 1026 ? 39.865 -8.374 -43.375 1.00 95.25 1026 GLN A N 1
ATOM 7785 C CA . GLN A 1 1026 ? 39.703 -8.812 -44.767 1.00 95.25 1026 GLN A CA 1
ATOM 7786 C C . GLN A 1 1026 ? 38.647 -9.924 -44.918 1.00 95.25 1026 GLN A C 1
ATOM 7788 O O . GLN A 1 1026 ? 37.747 -9.789 -45.744 1.00 95.25 1026 GLN A O 1
ATOM 7793 N N . LEU A 1 1027 ? 38.668 -10.959 -44.073 1.00 95.75 1027 LEU A N 1
ATOM 7794 C CA . LEU A 1 1027 ? 37.680 -12.051 -44.103 1.00 95.75 1027 LEU A CA 1
ATOM 7795 C C . LEU A 1 1027 ? 36.254 -11.545 -43.802 1.00 95.75 1027 LEU A C 1
ATOM 7797 O O . LEU A 1 1027 ? 35.288 -11.926 -44.466 1.00 95.75 1027 LEU A O 1
ATOM 7801 N N . PHE A 1 1028 ? 36.095 -10.612 -42.856 1.00 96.81 1028 PHE A N 1
ATOM 7802 C CA . PHE A 1 1028 ? 34.811 -9.929 -42.657 1.00 96.81 1028 PHE A CA 1
ATOM 7803 C C . PHE A 1 1028 ? 34.424 -9.047 -43.861 1.00 96.81 1028 PHE A C 1
ATOM 7805 O O . PHE A 1 1028 ? 33.234 -8.945 -44.175 1.00 96.81 1028 PHE A O 1
ATOM 7812 N N . ALA A 1 1029 ? 35.386 -8.440 -44.565 1.00 96.19 1029 ALA A N 1
ATOM 7813 C CA . ALA A 1 1029 ? 35.139 -7.635 -45.764 1.00 96.19 1029 ALA A CA 1
ATOM 7814 C C . ALA A 1 1029 ? 34.679 -8.474 -46.967 1.00 96.19 1029 ALA A C 1
ATOM 7816 O O . ALA A 1 1029 ? 33.860 -7.992 -47.748 1.00 96.19 1029 ALA A O 1
ATOM 7817 N N . GLU A 1 1030 ? 35.131 -9.723 -47.104 1.00 95.56 1030 GLU A N 1
ATOM 7818 C CA . GLU A 1 1030 ? 34.615 -10.663 -48.112 1.00 95.56 1030 GLU A CA 1
ATOM 7819 C C . GLU A 1 1030 ? 33.124 -10.954 -47.893 1.00 95.56 1030 GLU A C 1
ATOM 7821 O O . GLU A 1 1030 ? 32.323 -10.919 -48.830 1.00 95.56 1030 GLU A O 1
ATOM 7826 N N . VAL A 1 1031 ? 32.723 -11.176 -46.637 1.00 96.38 1031 VAL A N 1
ATOM 7827 C CA . VAL A 1 1031 ? 31.340 -11.531 -46.299 1.00 96.38 1031 VAL A CA 1
ATOM 7828 C C . VAL A 1 1031 ? 30.410 -10.317 -46.288 1.00 96.38 1031 VAL A C 1
ATOM 7830 O O . VAL A 1 1031 ? 29.297 -10.397 -46.814 1.00 96.38 1031 VAL A O 1
ATOM 7833 N N . PHE A 1 1032 ? 30.813 -9.186 -45.705 1.00 96.00 1032 PHE A N 1
ATOM 7834 C CA . PHE A 1 1032 ? 29.962 -7.993 -45.581 1.00 96.00 1032 PHE A CA 1
ATOM 7835 C C . PHE A 1 1032 ? 30.122 -6.975 -46.724 1.00 96.00 1032 PHE A C 1
ATOM 7837 O O . PHE A 1 1032 ? 29.240 -6.134 -46.903 1.00 96.00 1032 PHE A O 1
ATOM 7844 N N . GLY A 1 1033 ? 31.193 -7.068 -47.513 1.00 95.38 1033 GLY A N 1
ATOM 7845 C CA . GLY A 1 1033 ? 31.629 -6.051 -48.469 1.00 95.38 1033 GLY A CA 1
ATOM 7846 C C . GLY A 1 1033 ? 32.557 -5.010 -47.810 1.00 95.38 1033 GLY A C 1
ATOM 7847 O O . GLY A 1 1033 ? 32.283 -4.596 -46.682 1.00 95.38 1033 GLY A O 1
ATOM 7848 N N . PRO A 1 1034 ? 33.610 -4.507 -48.491 1.00 92.56 1034 PRO A N 1
ATOM 7849 C CA . PRO A 1 1034 ? 34.581 -3.580 -47.890 1.00 92.56 1034 PRO A CA 1
ATOM 7850 C C . PRO A 1 1034 ? 33.982 -2.310 -47.267 1.00 92.56 1034 PRO A C 1
ATOM 7852 O O . PRO A 1 1034 ? 34.469 -1.839 -46.247 1.00 92.56 1034 PRO A O 1
ATOM 7855 N N . ALA A 1 1035 ? 32.881 -1.785 -47.818 1.00 92.81 1035 ALA A N 1
ATOM 7856 C CA . ALA A 1 1035 ? 32.191 -0.605 -47.280 1.00 92.81 1035 ALA A CA 1
ATOM 7857 C C . ALA A 1 1035 ? 31.547 -0.820 -45.889 1.00 92.81 1035 ALA A C 1
ATOM 7859 O O . ALA A 1 1035 ? 31.141 0.149 -45.244 1.00 92.81 1035 ALA A O 1
ATOM 7860 N N . ALA A 1 1036 ? 31.437 -2.071 -45.426 1.00 94.19 1036 ALA A N 1
ATOM 7861 C CA . ALA A 1 1036 ? 30.969 -2.410 -44.085 1.00 94.19 1036 ALA A CA 1
ATOM 7862 C C . ALA A 1 1036 ? 32.080 -2.358 -43.019 1.00 94.19 1036 ALA A C 1
ATOM 7864 O O . ALA A 1 1036 ? 31.767 -2.342 -41.825 1.00 94.19 1036 ALA A O 1
ATOM 7865 N N . ILE A 1 1037 ? 33.356 -2.336 -43.424 1.00 95.88 1037 ILE A N 1
ATOM 7866 C CA . ILE A 1 1037 ? 34.494 -2.178 -42.514 1.00 95.88 1037 ILE A CA 1
ATOM 7867 C C . ILE A 1 1037 ? 34.544 -0.733 -42.014 1.00 95.88 1037 ILE A C 1
ATOM 7869 O O . ILE A 1 1037 ? 34.235 0.211 -42.739 1.00 95.88 1037 ILE A O 1
ATOM 7873 N N . ASN A 1 1038 ? 34.865 -0.575 -40.733 1.00 92.94 1038 ASN A N 1
ATOM 7874 C CA . ASN A 1 1038 ? 34.871 0.666 -39.956 1.00 92.94 1038 ASN A CA 1
ATOM 7875 C C . ASN A 1 1038 ? 33.513 1.390 -39.841 1.00 92.94 1038 ASN A C 1
ATOM 7877 O O . ASN A 1 1038 ? 33.387 2.320 -39.043 1.00 92.94 1038 ASN A O 1
ATOM 7881 N N . THR A 1 1039 ? 32.479 0.927 -40.550 1.00 91.50 1039 THR A N 1
ATOM 7882 C CA . THR A 1 1039 ? 31.092 1.392 -40.431 1.00 91.50 1039 THR A CA 1
ATOM 7883 C C . THR A 1 1039 ? 30.273 0.454 -39.536 1.00 91.50 1039 THR A C 1
ATOM 7885 O O . THR A 1 1039 ? 29.915 0.852 -38.426 1.00 91.50 1039 THR A O 1
ATOM 7888 N N . ARG A 1 1040 ? 30.026 -0.797 -39.962 1.00 94.06 1040 ARG A N 1
ATOM 7889 C CA . ARG A 1 1040 ? 29.297 -1.829 -39.191 1.00 94.06 1040 ARG A CA 1
ATOM 7890 C C . ARG A 1 1040 ? 30.231 -2.808 -38.482 1.00 94.06 1040 ARG A C 1
ATOM 7892 O O . ARG A 1 1040 ? 30.007 -3.114 -37.313 1.00 94.06 1040 ARG A O 1
ATOM 7899 N N . ILE A 1 1041 ? 31.255 -3.301 -39.172 1.00 97.31 1041 ILE A N 1
ATOM 7900 C CA . ILE A 1 1041 ? 32.301 -4.141 -38.583 1.00 97.31 1041 ILE A CA 1
ATOM 7901 C C . ILE A 1 1041 ? 33.421 -3.222 -38.105 1.00 97.31 1041 ILE A C 1
ATOM 7903 O O . ILE A 1 1041 ? 33.851 -2.336 -38.839 1.00 97.31 1041 ILE A O 1
ATOM 7907 N N . ARG A 1 1042 ? 33.890 -3.415 -36.874 1.00 96.81 1042 ARG A N 1
ATOM 7908 C CA . ARG A 1 1042 ? 34.869 -2.556 -36.202 1.00 96.81 1042 ARG A CA 1
ATOM 7909 C C . ARG A 1 1042 ? 36.065 -3.391 -35.725 1.00 96.81 1042 ARG A C 1
ATOM 7911 O O . ARG A 1 1042 ? 36.104 -3.773 -34.557 1.00 96.81 1042 ARG A O 1
ATOM 7918 N N . PRO A 1 1043 ? 37.033 -3.712 -36.599 1.00 96.19 1043 PRO A N 1
ATOM 7919 C CA . PRO A 1 1043 ? 38.242 -4.431 -36.204 1.00 96.19 1043 PRO A CA 1
ATOM 7920 C C . PRO A 1 1043 ? 39.080 -3.569 -35.254 1.00 96.19 1043 PRO A C 1
ATOM 7922 O O . PRO A 1 1043 ? 39.300 -2.386 -35.529 1.00 96.19 1043 PRO A O 1
ATOM 7925 N N . VAL A 1 1044 ? 39.537 -4.135 -34.138 1.00 94.19 1044 VAL A N 1
ATOM 7926 C CA . VAL A 1 1044 ? 40.291 -3.404 -33.111 1.00 94.19 1044 VAL A CA 1
ATOM 7927 C C . VAL A 1 1044 ? 41.596 -4.123 -32.791 1.00 94.19 1044 VAL A C 1
ATOM 7929 O O . VAL A 1 1044 ? 41.601 -5.296 -32.424 1.00 94.19 1044 VAL A O 1
ATOM 7932 N N . LEU A 1 1045 ? 42.705 -3.392 -32.879 1.00 91.50 1045 LEU A N 1
ATOM 7933 C CA . LEU A 1 1045 ? 44.035 -3.877 -32.514 1.00 91.50 1045 LEU A CA 1
ATOM 7934 C C . LEU A 1 1045 ? 44.265 -3.710 -31.004 1.00 91.50 1045 LEU A C 1
ATOM 7936 O O . LEU A 1 1045 ? 44.301 -2.585 -30.505 1.00 91.50 1045 LEU A O 1
ATOM 7940 N N . MET A 1 1046 ? 44.407 -4.816 -30.268 1.00 86.69 1046 MET A N 1
ATOM 7941 C CA . MET A 1 1046 ? 44.684 -4.792 -28.823 1.00 86.69 1046 MET A CA 1
ATOM 7942 C C . MET A 1 1046 ? 46.158 -4.464 -28.543 1.00 86.69 1046 MET A C 1
ATOM 7944 O O . MET A 1 1046 ? 47.046 -4.893 -29.277 1.00 86.69 1046 MET A O 1
ATOM 7948 N N . SER A 1 1047 ? 46.438 -3.743 -27.454 1.00 82.44 1047 SER A N 1
ATOM 7949 C CA . SER A 1 1047 ? 47.796 -3.530 -26.936 1.00 82.44 1047 SER A CA 1
ATOM 7950 C C . SER A 1 1047 ? 47.795 -3.256 -25.423 1.00 82.44 1047 SER A C 1
ATOM 7952 O O . SER A 1 1047 ? 46.765 -2.937 -24.825 1.00 82.44 1047 SER A O 1
ATOM 7954 N N . LEU A 1 1048 ? 48.959 -3.365 -24.773 1.00 76.12 1048 LEU A N 1
ATOM 7955 C CA . LEU A 1 1048 ? 49.128 -2.958 -23.376 1.00 76.12 1048 LEU A CA 1
ATOM 7956 C C . LEU A 1 1048 ? 48.976 -1.439 -23.223 1.00 76.12 1048 LEU A C 1
ATOM 7958 O O . LEU A 1 1048 ? 49.791 -0.665 -23.724 1.00 76.12 1048 LEU A O 1
ATOM 7962 N N . TYR A 1 1049 ? 47.973 -1.010 -22.453 1.00 75.00 1049 TYR A N 1
ATOM 7963 C CA . TYR A 1 1049 ? 47.711 0.412 -22.191 1.00 75.00 1049 TYR A CA 1
ATOM 7964 C C . TYR A 1 1049 ? 48.841 1.104 -21.423 1.00 75.00 1049 TYR A C 1
ATOM 7966 O O . TYR A 1 1049 ? 49.090 2.284 -21.620 1.00 75.00 1049 TYR A O 1
ATOM 7974 N N . SER A 1 1050 ? 49.577 0.369 -20.586 1.00 69.06 1050 SER A N 1
ATOM 7975 C CA . SER A 1 1050 ? 50.756 0.872 -19.872 1.00 69.06 1050 SER A CA 1
ATOM 7976 C C . SER A 1 1050 ? 52.023 0.969 -20.735 1.00 69.06 1050 SER A C 1
ATOM 7978 O O . SER A 1 1050 ? 53.052 1.430 -20.245 1.00 69.06 1050 SER A O 1
ATOM 7980 N N . GLN A 1 1051 ? 51.987 0.497 -21.989 1.00 75.19 1051 GLN A N 1
ATOM 7981 C CA . GLN A 1 1051 ? 53.154 0.348 -22.868 1.00 75.19 1051 GLN A CA 1
ATOM 7982 C C . GLN A 1 1051 ? 52.786 0.737 -24.322 1.00 75.19 1051 GLN A C 1
ATOM 7984 O O . GLN A 1 1051 ? 52.781 -0.111 -25.217 1.00 75.19 1051 GLN A O 1
ATOM 7989 N N . PRO A 1 1052 ? 52.456 2.023 -24.579 1.00 74.44 1052 PRO A N 1
ATOM 7990 C CA . PRO A 1 1052 ? 51.879 2.494 -25.848 1.00 74.44 1052 PRO A CA 1
ATOM 7991 C C . PRO A 1 1052 ? 52.773 2.270 -27.077 1.00 74.44 1052 PRO A C 1
ATOM 7993 O O . PRO A 1 1052 ? 52.265 2.163 -28.191 1.00 74.44 1052 PRO A O 1
ATOM 7996 N N . TYR A 1 1053 ? 54.088 2.146 -26.883 1.00 78.19 1053 TYR A N 1
ATOM 7997 C CA . TYR A 1 1053 ? 55.058 1.905 -27.953 1.00 78.19 1053 TYR A CA 1
ATOM 7998 C C . TYR A 1 1053 ? 54.814 0.588 -28.715 1.00 78.19 1053 TYR A C 1
ATOM 8000 O O . TYR A 1 1053 ? 55.158 0.497 -29.890 1.00 78.19 1053 TYR A O 1
ATOM 8008 N N . PHE A 1 1054 ? 54.162 -0.412 -28.105 1.00 84.06 1054 PHE A N 1
ATOM 8009 C CA . PHE A 1 1054 ? 53.759 -1.633 -28.814 1.00 84.06 1054 PHE A CA 1
ATOM 8010 C C . PHE A 1 1054 ? 52.591 -1.410 -29.787 1.00 84.06 1054 PHE A C 1
ATOM 8012 O O . PHE A 1 1054 ? 52.578 -1.997 -30.871 1.00 84.06 1054 PHE A O 1
ATOM 8019 N N . ALA A 1 1055 ? 51.648 -0.522 -29.454 1.00 85.75 1055 ALA A N 1
ATOM 8020 C CA . ALA A 1 1055 ? 50.611 -0.095 -30.392 1.00 85.75 1055 ALA A CA 1
ATOM 8021 C C . ALA A 1 1055 ? 51.218 0.752 -31.521 1.00 85.75 1055 ALA A C 1
ATOM 8023 O O . ALA A 1 1055 ? 50.837 0.601 -32.680 1.00 85.75 1055 ALA A O 1
ATOM 8024 N N . GLU A 1 1056 ? 52.184 1.616 -31.195 1.00 87.88 1056 GLU A N 1
ATOM 8025 C CA . GLU A 1 1056 ? 52.867 2.459 -32.178 1.00 87.88 1056 GLU A CA 1
ATOM 8026 C C . GLU A 1 1056 ? 53.649 1.627 -33.198 1.00 87.88 1056 GLU A C 1
ATOM 8028 O O . GLU A 1 1056 ? 53.457 1.804 -34.400 1.00 87.88 1056 GLU A O 1
ATOM 8033 N N . ASP A 1 1057 ? 54.481 0.693 -32.732 1.00 89.31 1057 ASP A N 1
ATOM 8034 C CA . ASP A 1 1057 ? 55.242 -0.215 -33.591 1.00 89.31 1057 ASP A CA 1
ATOM 8035 C C . ASP A 1 1057 ? 54.322 -1.069 -34.475 1.00 89.31 1057 ASP A C 1
ATOM 8037 O O . ASP A 1 1057 ? 54.549 -1.176 -35.679 1.00 89.31 1057 ASP A O 1
ATOM 8041 N N . SER A 1 1058 ? 53.229 -1.593 -33.912 1.00 91.38 1058 SER A N 1
ATOM 8042 C CA . SER A 1 1058 ? 52.226 -2.363 -34.658 1.00 91.38 1058 SER A CA 1
ATOM 8043 C C . SER A 1 1058 ? 51.575 -1.555 -35.782 1.00 91.38 1058 SER A C 1
ATOM 8045 O O . SER A 1 1058 ? 51.444 -2.045 -36.903 1.00 91.38 1058 SER A O 1
ATOM 8047 N N . LEU A 1 1059 ? 51.177 -0.308 -35.506 1.00 92.81 1059 LEU A N 1
ATOM 8048 C CA . LEU A 1 1059 ? 50.567 0.575 -36.504 1.00 92.81 1059 LEU A CA 1
ATOM 8049 C C . LEU A 1 1059 ? 51.585 1.071 -37.540 1.00 92.81 1059 LEU A C 1
ATOM 8051 O O . LEU A 1 1059 ? 51.236 1.203 -38.711 1.00 92.81 1059 LEU A O 1
ATOM 8055 N N . ARG A 1 1060 ? 52.843 1.288 -37.136 1.00 91.94 1060 ARG A N 1
ATOM 8056 C CA . ARG A 1 1060 ? 53.965 1.630 -38.023 1.00 91.94 1060 ARG A CA 1
ATOM 8057 C C . ARG A 1 1060 ? 54.261 0.480 -38.992 1.00 91.94 1060 ARG A C 1
ATOM 8059 O O . ARG A 1 1060 ? 54.269 0.697 -40.199 1.00 91.94 1060 ARG A O 1
ATOM 8066 N N . TYR A 1 1061 ? 54.404 -0.740 -38.473 1.00 94.00 1061 TYR A N 1
ATOM 8067 C CA . TYR A 1 1061 ? 54.536 -1.982 -39.241 1.00 94.00 1061 TYR A CA 1
ATOM 8068 C C . TYR A 1 1061 ? 53.396 -2.149 -40.256 1.00 94.00 1061 TYR A C 1
ATOM 8070 O O . TYR A 1 1061 ? 53.658 -2.336 -41.447 1.00 94.00 1061 TYR A O 1
ATOM 8078 N N . LEU A 1 1062 ? 52.146 -2.017 -39.800 1.00 94.94 1062 LEU A N 1
ATOM 8079 C CA . LEU A 1 1062 ? 50.957 -2.096 -40.648 1.00 94.94 1062 LEU A CA 1
ATOM 8080 C C . LEU A 1 1062 ? 50.980 -1.042 -41.766 1.00 94.94 1062 LEU A C 1
ATOM 8082 O O . LEU A 1 1062 ? 50.843 -1.381 -42.941 1.00 94.94 1062 LEU A O 1
ATOM 8086 N N . ASN A 1 1063 ? 51.240 0.220 -41.418 1.00 93.88 1063 ASN A N 1
ATOM 8087 C CA . ASN A 1 1063 ? 51.306 1.329 -42.367 1.00 93.88 1063 ASN A CA 1
ATOM 8088 C C . ASN A 1 1063 ? 52.411 1.150 -43.423 1.00 93.88 1063 ASN A C 1
ATOM 8090 O O . ASN A 1 1063 ? 52.191 1.455 -44.594 1.00 93.88 1063 ASN A O 1
ATOM 8094 N N . THR A 1 1064 ? 53.581 0.641 -43.025 1.00 93.06 1064 THR A N 1
ATOM 8095 C CA . THR A 1 1064 ? 54.726 0.410 -43.919 1.00 93.06 1064 THR A CA 1
ATOM 8096 C C . THR A 1 1064 ? 54.514 -0.764 -44.877 1.00 93.06 1064 THR A C 1
ATOM 8098 O O . THR A 1 1064 ? 54.935 -0.669 -46.028 1.00 93.06 1064 THR A O 1
ATOM 8101 N N . ASN A 1 1065 ? 53.881 -1.856 -44.433 1.00 93.81 1065 ASN A N 1
ATOM 8102 C CA . ASN A 1 1065 ? 53.801 -3.101 -45.212 1.00 93.81 1065 ASN A CA 1
ATOM 8103 C C . ASN A 1 1065 ? 52.451 -3.303 -45.930 1.00 93.81 1065 ASN A C 1
ATOM 8105 O O . ASN A 1 1065 ? 52.417 -3.944 -46.978 1.00 93.81 1065 ASN A O 1
ATOM 8109 N N . PHE A 1 1066 ? 51.352 -2.740 -45.408 1.00 93.38 1066 PHE A N 1
ATOM 8110 C CA . PHE A 1 1066 ? 49.983 -2.983 -45.898 1.00 93.38 1066 PHE A CA 1
ATOM 8111 C C . PHE A 1 1066 ? 49.166 -1.702 -46.155 1.00 93.38 1066 PHE A C 1
ATOM 8113 O O . PHE A 1 1066 ? 48.018 -1.781 -46.592 1.00 93.38 1066 PHE A O 1
ATOM 8120 N N . GLY A 1 1067 ? 49.740 -0.518 -45.923 1.00 90.50 1067 GLY A N 1
ATOM 8121 C CA . GLY A 1 1067 ? 49.071 0.771 -46.124 1.00 90.50 1067 GLY A CA 1
ATOM 8122 C C . GLY A 1 1067 ? 48.271 1.255 -44.910 1.00 90.50 1067 GLY A C 1
ATOM 8123 O O . GLY A 1 1067 ? 48.281 0.637 -43.847 1.00 90.50 1067 GLY A O 1
ATOM 8124 N N . VAL A 1 1068 ? 47.608 2.407 -45.054 1.00 93.12 1068 VAL A N 1
ATOM 8125 C CA . VAL A 1 1068 ? 47.113 3.229 -43.932 1.00 93.12 1068 VAL A CA 1
ATOM 8126 C C . VAL A 1 1068 ? 46.131 2.464 -43.017 1.00 93.12 1068 VAL A C 1
ATOM 8128 O O . VAL A 1 1068 ? 45.048 2.102 -43.481 1.00 93.12 1068 VAL A O 1
ATOM 8131 N N . PRO A 1 1069 ? 46.434 2.283 -41.712 1.00 94.88 1069 PRO A N 1
ATOM 8132 C CA . PRO A 1 1069 ? 45.640 1.458 -40.795 1.00 94.88 1069 PRO A CA 1
ATOM 8133 C C . PRO A 1 1069 ? 44.136 1.760 -40.723 1.00 94.88 1069 PRO A C 1
ATOM 8135 O O . PRO A 1 1069 ? 43.340 0.833 -40.612 1.00 94.88 1069 PRO A O 1
ATOM 8138 N N . SER A 1 1070 ? 43.705 3.021 -40.840 1.00 94.00 1070 SER A N 1
ATOM 8139 C CA . SER A 1 1070 ? 42.277 3.399 -40.821 1.00 94.00 1070 SER A CA 1
ATOM 8140 C C . SER A 1 1070 ? 41.470 2.965 -42.054 1.00 94.00 1070 SER A C 1
ATOM 8142 O O . SER A 1 1070 ? 40.256 3.170 -42.092 1.00 94.00 1070 SER A O 1
ATOM 8144 N N . GLN A 1 1071 ? 42.096 2.315 -43.042 1.00 91.44 1071 GLN A N 1
ATOM 8145 C CA . GLN A 1 1071 ? 41.384 1.633 -44.128 1.00 91.44 1071 GLN A CA 1
ATOM 8146 C C . GLN A 1 1071 ? 40.807 0.269 -43.706 1.00 91.44 1071 GLN A C 1
ATOM 8148 O O . GLN A 1 1071 ? 39.892 -0.220 -44.363 1.00 91.44 1071 GLN A O 1
ATOM 8153 N N . TYR A 1 1072 ? 41.323 -0.343 -42.632 1.00 92.44 1072 TYR A N 1
ATOM 8154 C CA . TYR A 1 1072 ? 40.961 -1.710 -42.223 1.00 92.44 1072 TYR A CA 1
ATOM 8155 C C . TYR A 1 1072 ? 40.892 -1.944 -40.701 1.00 92.44 1072 TYR A C 1
ATOM 8157 O O . TYR A 1 1072 ? 40.363 -2.973 -40.283 1.00 92.44 1072 TYR A O 1
ATOM 8165 N N . LEU A 1 1073 ? 41.371 -1.017 -39.867 1.00 95.44 1073 LEU A N 1
ATOM 8166 C CA . LEU A 1 1073 ? 41.141 -0.981 -38.418 1.00 95.44 1073 LEU A CA 1
ATOM 8167 C C . LEU A 1 1073 ? 40.213 0.180 -38.054 1.00 95.44 1073 LEU A C 1
ATOM 8169 O O . LEU A 1 1073 ? 40.345 1.274 -38.601 1.00 95.44 1073 LEU A O 1
ATOM 8173 N N . TYR A 1 1074 ? 39.325 -0.037 -37.086 1.00 96.50 1074 TYR A N 1
ATOM 8174 C CA . TYR A 1 1074 ? 38.449 0.994 -36.525 1.00 96.50 1074 TYR A CA 1
ATOM 8175 C C . TYR A 1 1074 ? 39.118 1.721 -35.355 1.00 96.50 1074 TYR A C 1
ATOM 8177 O O . TYR A 1 1074 ? 38.925 2.923 -35.171 1.00 96.50 1074 TYR A O 1
ATOM 8185 N N . GLY A 1 1075 ? 39.909 1.005 -34.553 1.00 93.75 1075 GLY A N 1
ATOM 8186 C CA . GLY A 1 1075 ? 40.511 1.546 -33.340 1.00 93.75 1075 GLY A CA 1
ATOM 8187 C C . GLY A 1 1075 ? 41.667 0.722 -32.784 1.00 93.75 1075 GLY A C 1
ATOM 8188 O O . GLY A 1 1075 ? 41.960 -0.375 -33.264 1.00 93.75 1075 GLY A O 1
ATOM 8189 N N . ILE A 1 1076 ? 42.275 1.255 -31.726 1.00 90.19 1076 ILE A N 1
ATOM 8190 C CA . ILE A 1 1076 ? 43.192 0.529 -30.842 1.00 90.19 1076 ILE A CA 1
ATOM 8191 C C . ILE A 1 1076 ? 42.579 0.346 -29.450 1.00 90.19 1076 ILE A C 1
ATOM 8193 O O . ILE A 1 1076 ? 41.860 1.218 -28.956 1.00 90.19 1076 ILE A O 1
ATOM 8197 N N . GLY A 1 1077 ? 42.859 -0.807 -28.842 1.00 87.00 1077 GLY A N 1
ATOM 8198 C CA . GLY A 1 1077 ? 42.344 -1.234 -27.545 1.00 87.00 1077 GLY A CA 1
ATOM 8199 C C . GLY A 1 1077 ? 43.410 -1.219 -26.447 1.00 87.00 1077 GLY A C 1
ATOM 8200 O O . GLY A 1 1077 ? 44.504 -1.740 -26.657 1.00 87.00 1077 GLY A O 1
ATOM 8201 N N . GLY A 1 1078 ? 43.076 -0.687 -25.268 1.00 81.94 1078 GLY A N 1
ATOM 8202 C CA . GLY A 1 1078 ? 43.885 -0.775 -24.043 1.00 81.94 1078 GLY A CA 1
ATOM 8203 C C . GLY A 1 1078 ? 43.125 -1.353 -22.836 1.00 81.94 1078 GLY A C 1
ATOM 8204 O O . GLY A 1 1078 ? 41.901 -1.409 -22.844 1.00 81.94 1078 GLY A O 1
ATOM 8205 N N . ALA A 1 1079 ? 43.844 -1.758 -21.785 1.00 80.38 1079 ALA A N 1
ATOM 8206 C CA . ALA A 1 1079 ? 43.276 -2.205 -20.509 1.00 80.38 1079 ALA A CA 1
ATOM 8207 C C . ALA A 1 1079 ? 43.788 -1.367 -19.310 1.00 80.38 1079 ALA A C 1
ATOM 8209 O O . ALA A 1 1079 ? 44.856 -1.669 -18.763 1.00 80.38 1079 ALA A O 1
ATOM 8210 N N . PRO A 1 1080 ? 43.093 -0.282 -18.918 1.00 76.62 1080 PRO A N 1
ATOM 8211 C CA . PRO A 1 1080 ? 43.342 0.446 -17.674 1.00 76.62 1080 PRO A CA 1
ATOM 8212 C C . PRO A 1 1080 ? 42.693 -0.260 -16.471 1.00 76.62 1080 PRO A C 1
ATOM 8214 O O . PRO A 1 1080 ? 41.518 -0.602 -16.516 1.00 76.62 1080 PRO A O 1
ATOM 8217 N N . TYR A 1 1081 ? 43.439 -0.420 -15.376 1.00 78.75 1081 TYR A N 1
ATOM 8218 C CA . TYR A 1 1081 ? 42.934 -0.986 -14.119 1.00 78.75 1081 TYR A CA 1
ATOM 8219 C C . TYR A 1 1081 ? 43.346 -0.124 -12.921 1.00 78.75 1081 TYR A C 1
ATOM 8221 O O . TYR A 1 1081 ? 44.544 -0.003 -12.633 1.00 78.75 1081 TYR A O 1
ATOM 8229 N N . ALA A 1 1082 ? 42.381 0.402 -12.168 1.00 76.69 1082 ALA A N 1
ATOM 8230 C CA . ALA A 1 1082 ? 42.626 1.067 -10.890 1.00 76.69 1082 ALA A CA 1
ATOM 8231 C C . ALA A 1 1082 ? 43.210 0.080 -9.854 1.00 76.69 1082 ALA A C 1
ATOM 8233 O O . ALA A 1 1082 ? 42.495 -0.702 -9.232 1.00 76.69 1082 ALA A O 1
ATOM 8234 N N . SER A 1 1083 ? 44.535 0.098 -9.681 1.00 80.69 1083 SER A N 1
ATOM 8235 C CA . SER A 1 1083 ? 45.286 -0.850 -8.839 1.00 80.69 1083 SER A CA 1
ATOM 8236 C C . SER A 1 1083 ? 45.940 -0.136 -7.642 1.00 80.69 1083 SER A C 1
ATOM 8238 O O . SER A 1 1083 ? 46.472 0.959 -7.838 1.00 80.69 1083 SER A O 1
ATOM 8240 N N . PRO A 1 1084 ? 45.972 -0.720 -6.425 1.00 78.44 1084 PRO A N 1
ATOM 8241 C CA . PRO A 1 1084 ? 46.682 -0.148 -5.280 1.00 78.44 1084 PRO A CA 1
ATOM 8242 C C . PRO A 1 1084 ? 48.172 0.082 -5.572 1.00 78.44 1084 PRO A C 1
ATOM 8244 O O . PRO A 1 1084 ? 48.888 -0.850 -5.939 1.00 78.44 1084 PRO A O 1
ATOM 8247 N N . SER A 1 1085 ? 48.664 1.309 -5.379 1.00 76.62 1085 SER A N 1
ATOM 8248 C CA . SER A 1 1085 ? 50.052 1.694 -5.697 1.00 76.62 1085 SER A CA 1
ATOM 8249 C C . SER A 1 1085 ? 51.125 1.021 -4.829 1.00 76.62 1085 SER A C 1
ATOM 8251 O O . SER A 1 1085 ? 52.295 0.995 -5.204 1.00 76.62 1085 SER A O 1
ATOM 8253 N N . THR A 1 1086 ? 50.749 0.521 -3.653 1.00 81.06 1086 THR A N 1
ATOM 8254 C CA . THR A 1 1086 ? 51.633 -0.084 -2.645 1.00 81.06 1086 THR A CA 1
ATOM 8255 C C . THR A 1 1086 ? 50.913 -1.217 -1.917 1.00 81.06 1086 THR A C 1
ATOM 8257 O O . THR A 1 1086 ? 49.701 -1.380 -2.051 1.00 81.06 1086 THR A O 1
ATOM 8260 N N . THR A 1 1087 ? 51.646 -1.977 -1.101 1.00 83.00 1087 THR A N 1
ATOM 8261 C CA . THR A 1 1087 ? 51.051 -2.866 -0.093 1.00 83.00 1087 THR A CA 1
ATOM 8262 C C . THR A 1 1087 ? 50.269 -2.066 0.960 1.00 83.00 1087 THR A C 1
ATOM 8264 O O . THR A 1 1087 ? 50.511 -0.871 1.156 1.00 83.00 1087 THR A O 1
ATOM 8267 N N . TYR A 1 1088 ? 49.317 -2.716 1.635 1.00 82.56 1088 TYR A N 1
ATOM 8268 C CA . TYR A 1 1088 ? 48.446 -2.103 2.645 1.00 82.56 1088 TYR A CA 1
ATOM 8269 C C . TYR A 1 1088 ? 48.007 -3.124 3.713 1.00 82.56 1088 TYR A C 1
ATOM 8271 O O . TYR A 1 1088 ? 47.949 -4.325 3.453 1.00 82.56 1088 TYR A O 1
ATOM 8279 N N . SER A 1 1089 ? 47.706 -2.654 4.926 1.00 83.81 1089 SER A N 1
ATOM 8280 C CA . SER A 1 1089 ? 47.335 -3.483 6.092 1.00 83.81 1089 SER A CA 1
ATOM 8281 C C . SER A 1 1089 ? 45.845 -3.473 6.436 1.00 83.81 1089 SER A C 1
ATOM 8283 O O . SER A 1 1089 ? 45.365 -4.380 7.112 1.00 83.81 1089 SER A O 1
ATOM 8285 N N . ASP A 1 1090 ? 45.126 -2.441 6.003 1.00 86.75 1090 ASP A N 1
ATOM 8286 C CA . ASP A 1 1090 ? 43.764 -2.123 6.429 1.00 86.75 1090 ASP A CA 1
ATOM 8287 C C . ASP A 1 1090 ? 42.998 -1.365 5.332 1.00 86.75 1090 ASP A C 1
ATOM 8289 O O . ASP A 1 1090 ? 43.545 -1.020 4.281 1.00 86.75 1090 ASP A O 1
ATOM 8293 N N . MET A 1 1091 ? 41.715 -1.101 5.590 1.00 83.50 1091 MET A N 1
ATOM 8294 C CA . MET A 1 1091 ? 40.783 -0.492 4.638 1.00 83.50 1091 MET A CA 1
ATOM 8295 C C . MET A 1 1091 ? 41.135 0.950 4.256 1.00 83.50 1091 MET A C 1
ATOM 8297 O O . MET A 1 1091 ? 40.831 1.383 3.145 1.00 83.50 1091 MET A O 1
ATOM 8301 N N . ASN A 1 1092 ? 41.773 1.708 5.149 1.00 84.69 1092 ASN A N 1
ATOM 8302 C CA . ASN A 1 1092 ? 42.178 3.080 4.853 1.00 84.69 1092 ASN A CA 1
ATOM 8303 C C . ASN A 1 1092 ? 43.468 3.081 4.030 1.00 84.69 1092 ASN A C 1
ATOM 8305 O O . ASN A 1 1092 ? 43.566 3.835 3.064 1.00 84.69 1092 ASN A O 1
ATOM 8309 N N . GLY A 1 1093 ? 44.405 2.178 4.344 1.00 82.94 1093 GLY A N 1
ATOM 8310 C CA . GLY A 1 1093 ? 45.572 1.900 3.507 1.00 82.94 1093 GLY A CA 1
ATOM 8311 C C . GLY A 1 1093 ? 45.192 1.462 2.088 1.00 82.94 1093 GLY A C 1
ATOM 8312 O O . GLY A 1 1093 ? 45.751 1.987 1.128 1.00 82.94 1093 GLY A O 1
ATOM 8313 N N . LEU A 1 1094 ? 44.198 0.574 1.943 1.00 83.88 1094 LEU A N 1
ATOM 8314 C CA . LEU A 1 1094 ? 43.663 0.153 0.642 1.00 83.88 1094 LEU A CA 1
ATOM 8315 C C . LEU A 1 1094 ? 43.147 1.344 -0.170 1.00 83.88 1094 LEU A C 1
ATOM 8317 O O . LEU A 1 1094 ? 43.625 1.580 -1.278 1.00 83.88 1094 LEU A O 1
ATOM 8321 N N . PHE A 1 1095 ? 42.200 2.123 0.364 1.00 83.12 1095 PHE A N 1
ATOM 8322 C CA . PHE A 1 1095 ? 41.628 3.238 -0.396 1.00 83.12 1095 PHE A CA 1
ATOM 8323 C C . PHE A 1 1095 ? 42.626 4.380 -0.639 1.00 83.12 1095 PHE A C 1
ATOM 8325 O O . PHE A 1 1095 ? 42.564 5.008 -1.693 1.00 83.12 1095 PHE A O 1
ATOM 8332 N N . ALA A 1 1096 ? 43.602 4.605 0.247 1.00 81.12 1096 ALA A N 1
ATOM 8333 C CA . ALA A 1 1096 ? 44.699 5.540 -0.009 1.00 81.12 1096 ALA A CA 1
ATOM 8334 C C . ALA A 1 1096 ? 45.627 5.057 -1.141 1.00 81.12 1096 ALA A C 1
ATOM 8336 O O . ALA A 1 1096 ? 46.012 5.850 -2.004 1.00 81.12 1096 ALA A O 1
ATOM 8337 N N . ALA A 1 1097 ? 45.950 3.761 -1.187 1.00 78.50 1097 ALA A N 1
ATOM 8338 C CA . ALA A 1 1097 ? 46.749 3.163 -2.255 1.00 78.50 1097 ALA A CA 1
ATOM 8339 C C . ALA A 1 1097 ? 45.982 3.096 -3.590 1.00 78.50 1097 ALA A C 1
ATOM 8341 O O . ALA A 1 1097 ? 46.582 3.320 -4.640 1.00 78.50 1097 ALA A O 1
ATOM 8342 N N . LEU A 1 1098 ? 44.664 2.856 -3.573 1.00 77.69 1098 LEU A N 1
ATOM 8343 C CA . LEU A 1 1098 ? 43.794 2.962 -4.754 1.00 77.69 1098 LEU A CA 1
ATOM 8344 C C . LEU A 1 1098 ? 43.709 4.399 -5.263 1.00 77.69 1098 LEU A C 1
ATOM 8346 O O . LEU A 1 1098 ? 43.879 4.615 -6.456 1.00 77.69 1098 LEU A O 1
ATOM 8350 N N . GLN A 1 1099 ? 43.499 5.385 -4.386 1.00 74.00 1099 GLN A N 1
ATOM 8351 C CA . GLN A 1 1099 ? 43.459 6.792 -4.787 1.00 74.00 1099 GLN A CA 1
ATOM 8352 C C . GLN A 1 1099 ? 44.815 7.255 -5.332 1.00 74.00 1099 GLN A C 1
ATOM 8354 O O . GLN A 1 1099 ? 44.861 8.008 -6.296 1.00 74.00 1099 GLN A O 1
ATOM 8359 N N . THR A 1 1100 ? 45.927 6.774 -4.771 1.00 71.12 1100 THR A N 1
ATOM 8360 C CA . THR A 1 1100 ? 47.274 7.056 -5.293 1.00 71.12 1100 THR A CA 1
ATOM 8361 C C . THR A 1 1100 ? 47.508 6.369 -6.645 1.00 71.12 1100 THR A C 1
ATOM 8363 O O . THR A 1 1100 ? 48.066 6.980 -7.554 1.00 71.12 1100 THR A O 1
ATOM 8366 N N . GLY A 1 1101 ? 47.014 5.137 -6.818 1.00 66.50 1101 GLY A N 1
ATOM 8367 C CA . GLY A 1 1101 ? 46.989 4.429 -8.099 1.00 66.50 1101 GLY A CA 1
ATOM 8368 C C . GLY A 1 1101 ? 46.179 5.176 -9.161 1.00 66.50 1101 GLY A C 1
ATOM 8369 O O . GLY A 1 1101 ? 46.711 5.477 -10.228 1.00 66.50 1101 GLY A O 1
ATOM 8370 N N . LEU A 1 1102 ? 44.943 5.576 -8.841 1.00 66.50 1102 LEU A N 1
ATOM 8371 C CA . LEU A 1 1102 ? 44.107 6.456 -9.663 1.00 66.50 1102 LEU A CA 1
ATOM 8372 C C . LEU A 1 1102 ? 44.832 7.763 -9.990 1.00 66.50 1102 LEU A C 1
ATOM 8374 O O . LEU A 1 1102 ? 44.917 8.124 -11.152 1.00 66.50 1102 LEU A O 1
ATOM 8378 N N . ASN A 1 1103 ? 45.458 8.435 -9.027 1.00 60.91 1103 ASN A N 1
ATOM 8379 C CA . ASN A 1 1103 ? 46.192 9.680 -9.280 1.00 60.91 1103 ASN A CA 1
ATOM 8380 C C . ASN A 1 1103 ? 47.423 9.497 -10.202 1.00 60.91 1103 ASN A C 1
ATOM 8382 O O . ASN A 1 1103 ? 47.942 10.483 -10.715 1.00 60.91 1103 ASN A O 1
ATOM 8386 N N . SER A 1 1104 ? 47.878 8.262 -10.465 1.00 56.03 1104 SER A N 1
ATOM 8387 C CA . SER A 1 1104 ? 48.865 7.960 -11.523 1.00 56.03 1104 SER A CA 1
ATOM 8388 C C . SER A 1 1104 ? 48.244 7.758 -12.921 1.00 56.03 1104 SER A C 1
ATOM 8390 O O . SER A 1 1104 ? 48.963 7.715 -13.922 1.00 56.03 1104 SER A O 1
ATOM 8392 N N . ILE A 1 1105 ? 46.912 7.658 -12.983 1.00 52.28 1105 ILE A N 1
ATOM 8393 C CA . ILE A 1 1105 ? 46.040 7.538 -14.164 1.00 52.28 1105 ILE A CA 1
ATOM 8394 C C . ILE A 1 1105 ? 45.342 8.882 -14.478 1.00 52.28 1105 ILE A C 1
ATOM 8396 O O . ILE A 1 1105 ? 45.060 9.150 -15.645 1.00 52.28 1105 ILE A O 1
ATOM 8400 N N . LEU A 1 1106 ? 45.110 9.744 -13.474 1.00 46.31 1106 LEU A N 1
ATOM 8401 C CA . LEU A 1 1106 ? 44.325 10.985 -13.577 1.00 46.31 1106 LEU A CA 1
ATOM 8402 C C . LEU A 1 1106 ? 45.172 12.279 -13.664 1.00 46.31 1106 LEU A C 1
ATOM 8404 O O . LEU A 1 1106 ? 46.136 12.433 -12.912 1.00 46.31 1106 LEU A O 1
ATOM 8408 N N . PRO A 1 1107 ? 44.799 13.263 -14.509 1.00 43.41 1107 PRO A N 1
ATOM 8409 C CA . PRO A 1 1107 ? 45.484 14.553 -14.593 1.00 43.41 1107 PRO A CA 1
ATOM 8410 C C . PRO A 1 1107 ? 44.924 15.599 -13.604 1.00 43.41 1107 PRO A C 1
ATOM 8412 O O . PRO A 1 1107 ? 43.922 16.256 -13.879 1.00 43.41 1107 PRO A O 1
ATOM 8415 N N . ALA A 1 1108 ? 45.631 15.846 -12.496 1.00 32.38 1108 ALA A N 1
ATOM 8416 C CA . ALA A 1 1108 ? 45.398 17.001 -11.618 1.00 32.38 1108 ALA A CA 1
ATOM 8417 C C . ALA A 1 1108 ? 46.659 17.885 -11.519 1.00 32.38 1108 ALA A C 1
ATOM 8419 O O . ALA A 1 1108 ? 47.753 17.406 -11.226 1.00 32.38 1108 ALA A O 1
ATOM 8420 N N . PHE A 1 1109 ? 46.522 19.189 -11.785 1.00 35.16 1109 PHE A N 1
ATOM 8421 C CA . PHE A 1 1109 ? 47.647 20.132 -11.859 1.00 35.16 1109 PHE A CA 1
ATOM 8422 C C . PHE A 1 1109 ? 48.164 20.570 -10.475 1.00 35.16 1109 PHE A C 1
ATOM 8424 O O . PHE A 1 1109 ? 47.536 21.408 -9.831 1.00 35.16 1109 PHE A O 1
ATOM 8431 N N . SER A 1 1110 ? 49.378 20.151 -10.091 1.00 29.25 1110 SER A N 1
ATOM 8432 C CA . SER A 1 1110 ? 50.247 20.940 -9.192 1.00 29.25 1110 SER A CA 1
ATOM 8433 C C . SER A 1 1110 ? 51.724 20.500 -9.221 1.00 29.25 1110 SER A C 1
ATOM 8435 O O . SER A 1 1110 ? 52.108 19.573 -8.515 1.00 29.25 1110 SER A O 1
ATOM 8437 N N . GLY A 1 1111 ? 52.573 21.227 -9.959 1.00 30.67 1111 GLY A N 1
ATOM 8438 C CA . GLY A 1 1111 ? 54.041 21.142 -9.849 1.00 30.67 1111 GLY A CA 1
ATOM 8439 C C . GLY A 1 1111 ? 54.741 20.077 -10.714 1.00 30.67 1111 GLY A C 1
ATOM 8440 O O . GLY A 1 1111 ? 54.371 18.911 -10.734 1.00 30.67 1111 GLY A O 1
ATOM 8441 N N . LEU A 1 1112 ? 55.798 20.500 -11.414 1.00 34.03 1112 LEU A N 1
ATOM 8442 C CA . LEU A 1 1112 ? 56.796 19.651 -12.095 1.00 34.03 1112 LEU A CA 1
ATOM 8443 C C . LEU A 1 1112 ? 57.934 19.295 -11.096 1.00 34.03 1112 LEU A C 1
ATOM 8445 O O . LEU A 1 1112 ? 58.051 20.028 -10.110 1.00 34.03 1112 LEU A O 1
ATOM 8449 N N . PRO A 1 1113 ? 58.829 18.294 -11.328 1.00 40.59 1113 PRO A N 1
ATOM 8450 C CA . PRO A 1 1113 ? 59.119 17.594 -12.594 1.00 40.59 1113 PRO A CA 1
ATOM 8451 C C . PRO A 1 1113 ? 59.336 16.047 -12.479 1.00 40.59 1113 PRO A C 1
ATOM 8453 O O . PRO A 1 1113 ? 59.001 15.416 -11.483 1.00 40.59 1113 PRO A O 1
ATOM 8456 N N . THR A 1 1114 ? 59.988 15.455 -13.498 1.00 30.92 1114 THR A N 1
ATOM 8457 C CA . THR A 1 1114 ? 60.702 14.144 -13.506 1.00 30.92 1114 THR A CA 1
ATOM 8458 C C . THR A 1 1114 ? 59.907 12.824 -13.448 1.00 30.92 1114 THR A C 1
ATOM 8460 O O . THR A 1 1114 ? 59.971 12.065 -12.491 1.00 30.92 1114 THR A O 1
ATOM 8463 N N . TYR A 1 1115 ? 59.273 12.507 -14.582 1.00 34.53 1115 TYR A N 1
ATOM 8464 C CA . TYR A 1 1115 ? 59.424 11.249 -15.346 1.00 34.53 1115 TYR A CA 1
ATOM 8465 C C . TYR A 1 1115 ? 59.641 9.914 -14.588 1.00 34.53 1115 TYR A C 1
ATOM 8467 O O . TYR A 1 1115 ? 60.779 9.511 -14.347 1.00 34.53 1115 TYR A O 1
ATOM 8475 N N . ASN A 1 1116 ? 58.564 9.141 -14.385 1.00 29.64 1116 ASN A N 1
ATOM 8476 C CA . ASN A 1 1116 ? 58.632 7.671 -14.435 1.00 29.64 1116 ASN A CA 1
ATOM 8477 C C . ASN A 1 1116 ? 57.245 7.035 -14.709 1.00 29.64 1116 ASN A C 1
ATOM 8479 O O . ASN A 1 1116 ? 56.359 7.108 -13.865 1.00 29.64 1116 ASN A O 1
ATOM 8483 N N . GLY A 1 1117 ? 57.047 6.424 -15.885 1.00 37.34 1117 GLY A N 1
ATOM 8484 C CA . GLY A 1 1117 ? 56.012 5.403 -16.171 1.00 37.34 1117 GLY A CA 1
ATOM 8485 C C . GLY A 1 1117 ? 54.506 5.703 -15.996 1.00 37.34 1117 GLY A C 1
ATOM 8486 O O . GLY A 1 1117 ? 53.709 4.792 -16.213 1.00 37.34 1117 GLY A O 1
ATOM 8487 N N . GLY A 1 1118 ? 54.089 6.911 -15.600 1.00 37.81 1118 GLY A N 1
ATOM 8488 C CA . GLY A 1 1118 ? 52.695 7.216 -15.229 1.00 37.81 1118 GLY A CA 1
ATOM 8489 C C . GLY A 1 1118 ? 51.652 6.978 -16.334 1.00 37.81 1118 GLY A C 1
ATOM 8490 O O . GLY A 1 1118 ? 51.844 7.354 -17.490 1.00 37.81 1118 GLY A O 1
ATOM 8491 N N . VAL A 1 1119 ? 50.502 6.406 -15.967 1.00 40.22 1119 VAL A N 1
ATOM 8492 C CA . VAL A 1 1119 ? 49.434 6.004 -16.901 1.00 40.22 1119 VAL A CA 1
ATOM 8493 C C . VAL A 1 1119 ? 48.764 7.204 -17.591 1.00 40.22 1119 VAL A C 1
ATOM 8495 O O . VAL A 1 1119 ? 48.346 7.066 -18.740 1.00 40.22 1119 VAL A O 1
ATOM 8498 N N . VAL A 1 1120 ? 48.762 8.396 -16.974 1.00 41.22 1120 VAL A N 1
ATOM 8499 C CA . VAL A 1 1120 ? 48.354 9.666 -17.625 1.00 41.22 1120 VAL A CA 1
ATOM 8500 C C . VAL A 1 1120 ? 49.092 9.884 -18.954 1.00 41.22 1120 VAL A C 1
ATOM 8502 O O . VAL A 1 1120 ? 48.471 10.211 -19.965 1.00 41.22 1120 VAL A O 1
ATOM 8505 N N . TYR A 1 1121 ? 50.417 9.681 -18.966 1.00 47.62 1121 TYR A N 1
ATOM 8506 C CA . TYR A 1 1121 ? 51.241 9.843 -20.169 1.00 47.62 1121 TYR A CA 1
ATOM 8507 C C . TYR A 1 1121 ? 50.802 8.848 -21.244 1.00 47.62 1121 TYR A C 1
ATOM 8509 O O . TYR A 1 1121 ? 50.529 9.233 -22.377 1.00 47.62 1121 TYR A O 1
ATOM 8517 N N . ASN A 1 1122 ? 50.624 7.584 -20.853 1.00 54.09 1122 ASN A N 1
ATOM 8518 C CA . ASN A 1 1122 ? 50.261 6.515 -21.773 1.00 54.09 1122 ASN A CA 1
ATOM 8519 C C . ASN A 1 1122 ? 48.867 6.694 -22.394 1.00 54.09 1122 ASN A C 1
ATOM 8521 O O . ASN A 1 1122 ? 48.703 6.409 -23.577 1.00 54.09 1122 ASN A O 1
ATOM 8525 N N . GLY A 1 1123 ? 47.884 7.209 -21.646 1.00 56.19 1123 GLY A N 1
ATOM 8526 C CA . GLY A 1 1123 ? 46.550 7.515 -22.175 1.00 56.19 1123 GLY A CA 1
ATOM 8527 C C . GLY A 1 1123 ? 46.553 8.651 -23.200 1.00 56.19 1123 GLY A C 1
ATOM 8528 O O . GLY A 1 1123 ? 45.920 8.551 -24.254 1.00 56.19 1123 GLY A O 1
ATOM 8529 N N . ILE A 1 1124 ? 47.332 9.706 -22.937 1.00 60.06 1124 ILE A N 1
ATOM 8530 C CA . ILE A 1 1124 ? 47.548 10.803 -23.891 1.00 60.06 1124 ILE A CA 1
ATOM 8531 C C . ILE A 1 1124 ? 48.292 10.290 -25.135 1.00 60.06 1124 ILE A C 1
ATOM 8533 O O . ILE A 1 1124 ? 47.906 10.640 -26.254 1.00 60.06 1124 ILE A O 1
ATOM 8537 N N . SER A 1 1125 ? 49.292 9.416 -24.973 1.00 65.06 1125 SER A N 1
ATOM 8538 C CA . SER A 1 1125 ? 49.987 8.751 -26.084 1.00 65.06 1125 SER A CA 1
ATOM 8539 C C . SER A 1 1125 ? 49.048 7.870 -26.912 1.00 65.06 1125 SER A C 1
ATOM 8541 O O . SER A 1 1125 ? 49.025 8.025 -28.129 1.00 65.06 1125 SER A O 1
ATOM 8543 N N . PHE A 1 1126 ? 48.228 7.013 -26.289 1.00 73.75 1126 PHE A N 1
ATOM 8544 C CA . PHE A 1 1126 ? 47.250 6.152 -26.976 1.00 73.75 1126 PHE A CA 1
ATOM 8545 C C . PHE A 1 1126 ? 46.295 6.977 -27.844 1.00 73.75 1126 PHE A C 1
ATOM 8547 O O . PHE A 1 1126 ? 46.147 6.712 -29.035 1.00 73.75 1126 PHE A O 1
ATOM 8554 N N . LYS A 1 1127 ? 45.701 8.031 -27.274 1.00 76.31 1127 LYS A N 1
ATOM 8555 C CA . LYS A 1 1127 ? 44.777 8.913 -27.996 1.00 76.31 1127 LYS A CA 1
ATOM 8556 C C . LYS A 1 1127 ? 45.464 9.689 -29.126 1.00 76.31 1127 LYS A C 1
ATOM 8558 O O . LYS A 1 1127 ? 44.890 9.849 -30.200 1.00 76.31 1127 LYS A O 1
ATOM 8563 N N . SER A 1 1128 ? 46.691 10.164 -28.906 1.00 77.31 1128 SER A N 1
ATOM 8564 C CA . SER A 1 1128 ? 47.463 10.893 -29.926 1.00 77.31 1128 SER A CA 1
ATOM 8565 C C . SER A 1 1128 ? 47.864 9.983 -31.091 1.00 77.31 1128 SER A C 1
ATOM 8567 O O . SER A 1 1128 ? 47.725 10.370 -32.249 1.00 77.31 1128 SER A O 1
ATOM 8569 N N . LEU A 1 1129 ? 48.280 8.752 -30.785 1.00 82.31 1129 LEU A N 1
ATOM 8570 C CA . LEU A 1 1129 ? 48.592 7.699 -31.747 1.00 82.31 1129 LEU A CA 1
ATOM 8571 C C . LEU A 1 1129 ? 47.361 7.290 -32.569 1.00 82.31 1129 LEU A C 1
ATOM 8573 O O . LEU A 1 1129 ? 47.438 7.200 -33.794 1.00 82.31 1129 LEU A O 1
ATOM 8577 N N . ALA A 1 1130 ? 46.217 7.085 -31.910 1.00 86.25 1130 ALA A N 1
ATOM 8578 C CA . ALA A 1 1130 ? 44.959 6.782 -32.581 1.00 86.25 1130 ALA A CA 1
ATOM 8579 C C . ALA A 1 1130 ? 44.566 7.917 -33.544 1.00 86.25 1130 ALA A C 1
ATOM 8581 O O . ALA A 1 1130 ? 44.350 7.668 -34.729 1.00 86.25 1130 ALA A O 1
ATOM 8582 N N . ASN A 1 1131 ? 44.587 9.171 -33.076 1.00 85.88 1131 ASN A N 1
ATOM 8583 C CA . ASN A 1 1131 ? 44.312 10.348 -33.905 1.00 85.88 1131 ASN A CA 1
ATOM 8584 C C . ASN A 1 1131 ? 45.251 10.455 -35.121 1.00 85.88 1131 ASN A C 1
ATOM 8586 O O . ASN A 1 1131 ? 44.775 10.750 -36.215 1.00 85.88 1131 ASN A O 1
ATOM 8590 N N . TYR A 1 1132 ? 46.556 10.198 -34.954 1.00 86.00 1132 TYR A N 1
ATOM 8591 C CA . TYR A 1 1132 ? 47.548 10.262 -36.038 1.00 86.00 1132 TYR A CA 1
ATOM 8592 C C . TYR A 1 1132 ? 47.209 9.316 -37.201 1.00 86.00 1132 TYR A C 1
ATOM 8594 O O . TYR A 1 1132 ? 47.312 9.704 -38.362 1.00 86.00 1132 TYR A O 1
ATOM 8602 N N . TYR A 1 1133 ? 46.746 8.100 -36.895 1.00 88.62 1133 TYR A N 1
ATOM 8603 C CA . TYR A 1 1133 ? 46.341 7.116 -37.902 1.00 88.62 1133 TYR A CA 1
ATOM 8604 C C . TYR A 1 1133 ? 44.857 7.198 -38.307 1.00 88.62 1133 TYR A C 1
ATOM 8606 O O . TYR A 1 1133 ? 44.430 6.428 -39.167 1.00 88.62 1133 TYR A O 1
ATOM 8614 N N . GLY A 1 1134 ? 44.063 8.113 -37.737 1.00 89.06 1134 GLY A N 1
ATOM 8615 C CA . GLY A 1 1134 ? 42.622 8.242 -38.013 1.00 89.06 1134 GLY A CA 1
ATOM 8616 C C . GLY A 1 1134 ? 41.745 7.174 -37.340 1.00 89.06 1134 GLY A C 1
ATOM 8617 O O . GLY A 1 1134 ? 40.685 6.830 -37.857 1.00 89.06 1134 GLY A O 1
ATOM 8618 N N . LEU A 1 1135 ? 42.202 6.627 -36.213 1.00 93.56 1135 LEU A N 1
ATOM 8619 C CA . LEU A 1 1135 ? 41.604 5.516 -35.470 1.00 93.56 1135 LEU A CA 1
ATOM 8620 C C . LEU A 1 1135 ? 40.872 5.979 -34.198 1.00 93.56 1135 LEU A C 1
ATOM 8622 O O . LEU A 1 1135 ? 41.122 7.059 -33.663 1.00 93.56 1135 LEU A O 1
ATOM 8626 N N . LYS A 1 1136 ? 39.986 5.125 -33.677 1.00 91.75 1136 LYS A N 1
ATOM 8627 C CA . LYS A 1 1136 ? 39.333 5.285 -32.368 1.00 91.75 1136 LYS A CA 1
ATOM 8628 C C . LYS A 1 1136 ? 40.176 4.762 -31.205 1.00 91.75 1136 LYS A C 1
ATOM 8630 O O . LYS A 1 1136 ? 41.017 3.884 -31.387 1.00 91.75 1136 LYS A O 1
ATOM 8635 N N . THR A 1 1137 ? 39.914 5.273 -29.999 1.00 86.69 1137 THR A N 1
ATOM 8636 C CA . THR A 1 1137 ? 40.577 4.813 -28.760 1.00 86.69 1137 THR A CA 1
ATOM 8637 C C . THR A 1 1137 ? 39.564 4.101 -27.870 1.00 86.69 1137 THR A C 1
ATOM 8639 O O . THR A 1 1137 ? 38.575 4.709 -27.464 1.00 86.69 1137 THR A O 1
ATOM 8642 N N . LEU A 1 1138 ? 39.780 2.818 -27.581 1.00 88.75 1138 LEU A N 1
ATOM 8643 C CA . LEU A 1 1138 ? 38.840 1.963 -26.848 1.00 88.75 1138 LEU A CA 1
ATOM 8644 C C . LEU A 1 1138 ? 39.544 1.330 -25.638 1.00 88.75 1138 LEU A C 1
ATOM 8646 O O . LEU A 1 1138 ? 40.705 0.938 -25.743 1.00 88.75 1138 LEU A O 1
ATOM 8650 N N . MET A 1 1139 ? 38.846 1.162 -24.514 1.00 86.12 1139 MET A N 1
ATOM 8651 C CA . MET A 1 1139 ? 39.318 0.316 -23.411 1.00 86.12 1139 MET A CA 1
ATOM 8652 C C . MET A 1 1139 ? 38.564 -1.015 -23.439 1.00 86.12 1139 MET A C 1
ATOM 8654 O O . MET A 1 1139 ? 37.338 -0.998 -23.367 1.00 86.12 1139 MET A O 1
ATOM 8658 N N . TYR A 1 1140 ? 39.264 -2.146 -23.578 1.00 84.62 1140 TYR A N 1
ATOM 8659 C CA . TYR A 1 1140 ? 38.661 -3.473 -23.799 1.00 84.62 1140 TYR A CA 1
ATOM 8660 C C . TYR A 1 1140 ? 38.371 -4.260 -22.512 1.00 84.62 1140 TYR A C 1
ATOM 8662 O O . TYR A 1 1140 ? 37.502 -5.135 -22.507 1.00 84.62 1140 TYR A O 1
ATOM 8670 N N . GLU A 1 1141 ? 39.041 -3.919 -21.412 1.00 84.44 1141 GLU A N 1
ATOM 8671 C CA . GLU A 1 1141 ? 38.709 -4.348 -20.051 1.00 84.44 1141 GLU A CA 1
ATOM 8672 C C . GLU A 1 1141 ? 39.258 -3.333 -19.028 1.00 84.44 1141 GLU A C 1
ATOM 8674 O O . GLU A 1 1141 ? 40.273 -2.689 -19.291 1.00 84.44 1141 GLU A O 1
ATOM 8679 N N . GLY A 1 1142 ? 38.594 -3.170 -17.880 1.00 82.00 1142 GLY A N 1
ATOM 8680 C CA . GLY A 1 1142 ? 39.028 -2.255 -16.819 1.00 82.00 1142 GLY A CA 1
ATOM 8681 C C . GLY A 1 1142 ? 38.134 -2.276 -15.578 1.00 82.00 1142 GLY A C 1
ATOM 8682 O O . GLY A 1 1142 ? 37.065 -2.896 -15.586 1.00 82.00 1142 GLY A O 1
ATOM 8683 N N . GLY A 1 1143 ? 38.578 -1.630 -14.498 1.00 83.81 1143 GLY A N 1
ATOM 8684 C CA . GLY A 1 1143 ? 37.940 -1.689 -13.180 1.00 83.81 1143 GLY A CA 1
ATOM 8685 C C . GLY A 1 1143 ? 38.942 -1.779 -12.013 1.00 83.81 1143 GLY A C 1
ATOM 8686 O O . GLY A 1 1143 ? 40.145 -1.971 -12.226 1.00 83.81 1143 GLY A O 1
ATOM 8687 N N . PRO A 1 1144 ? 38.456 -1.730 -10.757 1.00 82.06 1144 PRO A N 1
ATOM 8688 C CA . PRO A 1 1144 ? 39.295 -1.793 -9.566 1.00 82.06 1144 PRO A CA 1
ATOM 8689 C C . PRO A 1 1144 ? 39.925 -3.178 -9.362 1.00 82.06 1144 PRO A C 1
ATOM 8691 O O . PRO A 1 1144 ? 39.257 -4.154 -9.024 1.00 82.06 1144 PRO A O 1
ATOM 8694 N N . ASN A 1 1145 ? 41.247 -3.250 -9.499 1.00 80.94 1145 ASN A N 1
ATOM 8695 C CA . ASN A 1 1145 ? 42.058 -4.434 -9.225 1.00 80.94 1145 ASN A CA 1
ATOM 8696 C C . ASN A 1 1145 ? 42.433 -4.487 -7.736 1.00 80.94 1145 ASN A C 1
ATOM 8698 O O . ASN A 1 1145 ? 43.576 -4.231 -7.350 1.00 80.94 1145 ASN A O 1
ATOM 8702 N N . LEU A 1 1146 ? 41.449 -4.779 -6.885 1.00 77.31 1146 LEU A N 1
ATOM 8703 C CA . LEU A 1 1146 ? 41.615 -4.722 -5.430 1.00 77.31 1146 LEU A CA 1
ATOM 8704 C C . LEU A 1 1146 ? 42.687 -5.690 -4.902 1.00 77.31 1146 LEU A C 1
ATOM 8706 O O . LEU A 1 1146 ? 43.367 -5.383 -3.926 1.00 77.31 1146 LEU A O 1
ATOM 8710 N N . SER A 1 1147 ? 42.892 -6.828 -5.569 1.00 74.12 1147 SER A N 1
ATOM 8711 C CA . SER A 1 1147 ? 43.881 -7.845 -5.197 1.00 74.12 1147 SER A CA 1
ATOM 8712 C C . SER A 1 1147 ? 45.337 -7.478 -5.517 1.00 74.12 1147 SER A C 1
ATOM 8714 O O . SER A 1 1147 ? 46.244 -8.180 -5.066 1.00 74.12 1147 SER A O 1
ATOM 8716 N N . ALA A 1 1148 ? 45.615 -6.401 -6.260 1.00 73.12 1148 ALA A N 1
ATOM 8717 C CA . ALA A 1 1148 ? 47.000 -5.997 -6.495 1.00 73.12 1148 ALA A CA 1
ATOM 8718 C C . ALA A 1 1148 ? 47.693 -5.544 -5.194 1.00 73.12 1148 ALA A C 1
ATOM 8720 O O . ALA A 1 1148 ? 47.142 -4.802 -4.381 1.00 73.12 1148 ALA A O 1
ATOM 8721 N N . ASN A 1 1149 ? 48.937 -6.002 -5.020 1.00 69.75 1149 ASN A N 1
ATOM 8722 C CA . ASN A 1 1149 ? 49.804 -5.726 -3.871 1.00 69.75 1149 ASN A CA 1
ATOM 8723 C C . ASN A 1 1149 ? 49.280 -6.194 -2.489 1.00 69.75 1149 ASN A C 1
ATOM 8725 O O . ASN A 1 1149 ? 49.782 -5.729 -1.465 1.00 69.75 1149 ASN A O 1
ATOM 8729 N N . ASN A 1 1150 ? 48.342 -7.151 -2.416 1.00 69.69 1150 ASN A N 1
ATOM 8730 C CA . ASN A 1 1150 ? 47.959 -7.796 -1.149 1.00 69.69 1150 ASN A CA 1
ATOM 8731 C C . ASN A 1 1150 ? 47.501 -9.258 -1.328 1.00 69.69 1150 ASN A C 1
ATOM 8733 O O . ASN A 1 1150 ? 47.155 -9.690 -2.422 1.00 69.69 1150 ASN A O 1
ATOM 8737 N N . THR A 1 1151 ? 47.491 -10.022 -0.235 1.00 68.44 1151 THR A N 1
ATOM 8738 C CA . THR A 1 1151 ? 47.016 -11.414 -0.152 1.00 68.44 1151 THR A CA 1
ATOM 8739 C C . THR A 1 1151 ? 45.919 -11.627 0.903 1.00 68.44 1151 THR A C 1
ATOM 8741 O O . THR A 1 1151 ? 45.381 -12.728 1.010 1.00 68.44 1151 THR A O 1
ATOM 8744 N N . ASN A 1 1152 ? 45.552 -10.599 1.680 1.00 76.94 1152 ASN A N 1
ATOM 8745 C CA . ASN A 1 1152 ? 44.527 -10.688 2.727 1.00 76.94 1152 ASN A CA 1
ATOM 8746 C C . ASN A 1 1152 ? 43.096 -10.690 2.148 1.00 76.94 1152 ASN A C 1
ATOM 8748 O O . ASN A 1 1152 ? 42.426 -9.660 2.131 1.00 76.94 1152 ASN A O 1
ATOM 8752 N N . ALA A 1 1153 ? 42.616 -11.853 1.701 1.00 73.00 1153 ALA A N 1
ATOM 8753 C CA . ALA A 1 1153 ? 41.312 -12.002 1.046 1.00 73.00 1153 ALA A CA 1
ATOM 8754 C C . ALA A 1 1153 ? 40.135 -11.346 1.801 1.00 73.00 1153 ALA A C 1
ATOM 8756 O O . ALA A 1 1153 ? 39.351 -10.644 1.175 1.00 73.00 1153 ALA A O 1
ATOM 8757 N N . ALA A 1 1154 ? 40.041 -11.496 3.128 1.00 76.06 1154 ALA A N 1
ATOM 8758 C CA . ALA A 1 1154 ? 38.925 -10.948 3.911 1.00 76.06 1154 ALA A CA 1
ATOM 8759 C C . ALA A 1 1154 ? 38.920 -9.407 3.966 1.00 76.06 1154 ALA A C 1
ATOM 8761 O O . ALA A 1 1154 ? 37.858 -8.784 3.956 1.00 76.06 1154 ALA A O 1
ATOM 8762 N N . LEU A 1 1155 ? 40.101 -8.776 3.984 1.00 78.06 1155 LEU A N 1
ATOM 8763 C CA . LEU A 1 1155 ? 40.221 -7.319 3.873 1.00 78.06 1155 LEU A CA 1
ATOM 8764 C C . LEU A 1 1155 ? 39.776 -6.830 2.490 1.00 78.06 1155 LEU A C 1
ATOM 8766 O O . LEU A 1 1155 ? 39.104 -5.811 2.373 1.00 78.06 1155 LEU A O 1
ATOM 8770 N N . VAL A 1 1156 ? 40.152 -7.566 1.446 1.00 74.50 1156 VAL A N 1
ATOM 8771 C CA . VAL A 1 1156 ? 39.885 -7.181 0.059 1.00 74.50 1156 VAL A CA 1
ATOM 8772 C C . VAL A 1 1156 ? 38.415 -7.437 -0.320 1.00 74.50 1156 VAL A C 1
ATOM 8774 O O . VAL A 1 1156 ? 37.819 -6.615 -1.003 1.00 74.50 1156 VAL A O 1
ATOM 8777 N N . GLU A 1 1157 ? 37.784 -8.484 0.218 1.00 77.69 1157 GLU A N 1
ATOM 8778 C CA . GLU A 1 1157 ? 36.331 -8.712 0.142 1.00 77.69 1157 GLU A CA 1
ATOM 8779 C C . GLU A 1 1157 ? 35.530 -7.659 0.925 1.00 77.69 1157 GLU A C 1
ATOM 8781 O O . GLU A 1 1157 ? 34.509 -7.171 0.443 1.00 77.69 1157 GLU A O 1
ATOM 8786 N N . SER A 1 1158 ? 36.010 -7.226 2.098 1.00 79.56 1158 SER A N 1
ATOM 8787 C CA . SER A 1 1158 ? 35.365 -6.134 2.851 1.00 79.56 1158 SER A CA 1
ATOM 8788 C C . SER A 1 1158 ? 35.244 -4.851 2.011 1.00 79.56 1158 SER A C 1
ATOM 8790 O O . SER A 1 1158 ? 34.292 -4.089 2.172 1.00 79.56 1158 SER A O 1
ATOM 8792 N N . ALA A 1 1159 ? 36.164 -4.635 1.066 1.00 77.00 1159 ALA A N 1
ATOM 8793 C CA . ALA A 1 1159 ? 36.165 -3.488 0.166 1.00 77.00 1159 ALA A CA 1
ATOM 8794 C C . ALA A 1 1159 ? 35.130 -3.554 -0.972 1.00 77.00 1159 ALA A C 1
ATOM 8796 O O . ALA A 1 1159 ? 34.780 -2.505 -1.510 1.00 77.00 1159 ALA A O 1
ATOM 8797 N N . GLU A 1 1160 ? 34.600 -4.736 -1.308 1.00 76.25 1160 GLU A N 1
ATOM 8798 C CA . GLU A 1 1160 ? 33.503 -4.885 -2.280 1.00 76.25 1160 GLU A CA 1
ATOM 8799 C C . GLU A 1 1160 ? 32.210 -4.224 -1.772 1.00 76.25 1160 GLU A C 1
ATOM 8801 O O . GLU A 1 1160 ? 31.442 -3.653 -2.551 1.00 76.25 1160 GLU A O 1
ATOM 8806 N N . SER A 1 1161 ? 31.987 -4.293 -0.453 1.00 76.75 1161 SER A N 1
ATOM 8807 C CA . SER A 1 1161 ? 30.801 -3.758 0.229 1.00 76.75 1161 SER A CA 1
ATOM 8808 C C . SER A 1 1161 ? 30.987 -2.346 0.806 1.00 76.75 1161 SER A C 1
ATOM 8810 O O . SER A 1 1161 ? 30.000 -1.682 1.128 1.00 76.75 1161 SER A O 1
ATOM 8812 N N . ASP A 1 1162 ? 32.224 -1.847 0.899 1.00 82.19 1162 ASP A N 1
ATOM 8813 C CA . ASP A 1 1162 ? 32.524 -0.501 1.398 1.00 82.19 1162 ASP A CA 1
ATOM 8814 C C . ASP A 1 1162 ? 32.089 0.580 0.397 1.00 82.19 1162 ASP A C 1
ATOM 8816 O O . ASP A 1 1162 ? 32.525 0.602 -0.753 1.00 82.19 1162 ASP A O 1
ATOM 8820 N N . ILE A 1 1163 ? 31.270 1.537 0.841 1.00 79.38 1163 ILE A N 1
ATOM 8821 C CA . ILE A 1 1163 ? 30.711 2.597 -0.013 1.00 79.38 1163 ILE A CA 1
ATOM 8822 C C . ILE A 1 1163 ? 31.772 3.421 -0.771 1.00 79.38 1163 ILE A C 1
ATOM 8824 O O . ILE A 1 1163 ? 31.463 3.988 -1.819 1.00 79.38 1163 ILE A O 1
ATOM 8828 N N . ARG A 1 1164 ? 33.028 3.464 -0.308 1.00 82.56 1164 ARG A N 1
ATOM 8829 C CA . ARG A 1 1164 ? 34.133 4.169 -0.983 1.00 82.56 1164 ARG A CA 1
ATOM 8830 C C . ARG A 1 1164 ? 34.510 3.562 -2.337 1.00 82.56 1164 ARG A C 1
ATOM 8832 O O . ARG A 1 1164 ? 34.974 4.300 -3.206 1.00 82.56 1164 ARG A O 1
ATOM 8839 N N . ILE A 1 1165 ? 34.245 2.275 -2.590 1.00 81.31 1165 ILE A N 1
ATOM 8840 C CA . ILE A 1 1165 ? 34.518 1.675 -3.910 1.00 81.31 1165 ILE A CA 1
ATOM 8841 C C . ILE A 1 1165 ? 33.643 2.283 -5.019 1.00 81.31 1165 ILE A C 1
ATOM 8843 O O . ILE A 1 1165 ? 34.053 2.334 -6.177 1.00 81.31 1165 ILE A O 1
ATOM 8847 N N . ASN A 1 1166 ? 32.480 2.837 -4.657 1.00 78.81 1166 ASN A N 1
ATOM 8848 C CA . ASN A 1 1166 ? 31.625 3.608 -5.560 1.00 78.81 1166 ASN A CA 1
ATOM 8849 C C . ASN A 1 1166 ? 32.384 4.822 -6.134 1.00 78.81 1166 ASN A C 1
ATOM 8851 O O . ASN A 1 1166 ? 32.348 5.066 -7.335 1.00 78.81 1166 ASN A O 1
ATOM 8855 N N . GLN A 1 1167 ? 33.146 5.534 -5.295 1.00 77.94 1167 GLN A N 1
ATOM 8856 C CA . GLN A 1 1167 ? 33.930 6.709 -5.700 1.00 77.94 1167 GLN A CA 1
ATOM 8857 C C . GLN A 1 1167 ? 35.091 6.329 -6.632 1.00 77.94 1167 GLN A C 1
ATOM 8859 O O . GLN A 1 1167 ? 35.325 7.014 -7.624 1.00 77.94 1167 GLN A O 1
ATOM 8864 N N . VAL A 1 1168 ? 35.766 5.206 -6.355 1.00 77.38 1168 VAL A N 1
ATOM 8865 C CA . VAL A 1 1168 ? 36.842 4.653 -7.200 1.00 77.38 1168 VAL A CA 1
ATOM 8866 C C . VAL A 1 1168 ? 36.326 4.315 -8.601 1.00 77.38 1168 VAL A C 1
ATOM 8868 O O . VAL A 1 1168 ? 36.903 4.768 -9.587 1.00 77.38 1168 VAL A O 1
ATOM 8871 N N . VAL A 1 1169 ? 35.213 3.576 -8.694 1.00 80.19 1169 VAL A N 1
ATOM 8872 C CA . VAL A 1 1169 ? 34.611 3.190 -9.983 1.00 80.19 1169 VAL A CA 1
ATOM 8873 C C . VAL A 1 1169 ? 34.047 4.406 -10.724 1.00 80.19 1169 VAL A C 1
ATOM 8875 O O . VAL A 1 1169 ? 34.216 4.506 -11.937 1.00 80.19 1169 VAL A O 1
ATOM 8878 N N . GLN A 1 1170 ? 33.419 5.361 -10.024 1.00 79.12 1170 GLN A N 1
ATOM 8879 C CA . GLN A 1 1170 ? 32.956 6.600 -10.657 1.00 79.12 1170 GLN A CA 1
ATOM 8880 C C . GLN A 1 1170 ? 34.113 7.410 -11.250 1.00 79.12 1170 GLN A C 1
ATOM 8882 O O . GLN A 1 1170 ? 33.967 7.875 -12.374 1.00 79.12 1170 GLN A O 1
ATOM 8887 N N . ALA A 1 1171 ? 35.246 7.551 -10.552 1.00 73.75 1171 ALA A N 1
ATOM 8888 C CA . ALA A 1 1171 ? 36.413 8.274 -11.063 1.00 73.75 1171 ALA A CA 1
ATOM 8889 C C . ALA A 1 1171 ? 37.025 7.585 -12.298 1.00 73.75 1171 ALA A C 1
ATOM 8891 O O . ALA A 1 1171 ? 37.138 8.198 -13.356 1.00 73.75 1171 ALA A O 1
ATOM 8892 N N . GLU A 1 1172 ? 37.332 6.286 -12.202 1.00 76.81 1172 GLU A N 1
ATOM 8893 C CA . GLU A 1 1172 ? 37.923 5.502 -13.300 1.00 76.81 1172 GLU A CA 1
ATOM 8894 C C . GLU A 1 1172 ? 37.108 5.608 -14.605 1.00 76.81 1172 GLU A C 1
ATOM 8896 O O . GLU A 1 1172 ? 37.669 5.801 -15.686 1.00 76.81 1172 GLU A O 1
ATOM 8901 N N . LEU A 1 1173 ? 35.776 5.562 -14.498 1.00 76.19 1173 LEU A N 1
ATOM 8902 C CA . LEU A 1 1173 ? 34.862 5.728 -15.628 1.00 76.19 1173 LEU A CA 1
ATOM 8903 C C . LEU A 1 1173 ? 34.733 7.188 -16.086 1.00 76.19 1173 LEU A C 1
ATOM 8905 O O . LEU A 1 1173 ? 34.753 7.453 -17.290 1.00 76.19 1173 LEU A O 1
ATOM 8909 N N . ALA A 1 1174 ? 34.598 8.133 -15.151 1.00 70.25 1174 ALA A N 1
ATOM 8910 C CA . ALA A 1 1174 ? 34.446 9.558 -15.439 1.00 70.25 1174 ALA A CA 1
ATOM 8911 C C . ALA A 1 1174 ? 35.622 10.100 -16.251 1.00 70.25 1174 ALA A C 1
ATOM 8913 O O . ALA A 1 1174 ? 35.416 10.807 -17.236 1.00 70.25 1174 ALA A O 1
ATOM 8914 N N . ASP A 1 1175 ? 36.844 9.727 -15.879 1.00 67.50 1175 ASP A N 1
ATOM 8915 C CA . ASP A 1 1175 ? 38.059 10.187 -16.538 1.00 67.50 1175 ASP A CA 1
ATOM 8916 C C . ASP A 1 1175 ? 38.354 9.417 -17.831 1.00 67.50 1175 ASP A C 1
ATOM 8918 O O . ASP A 1 1175 ? 38.790 10.018 -18.814 1.00 67.50 1175 ASP A O 1
ATOM 8922 N N . ALA A 1 1176 ? 38.020 8.122 -17.917 1.00 71.75 1176 ALA A N 1
ATOM 8923 C CA . ALA A 1 1176 ? 38.057 7.405 -19.193 1.00 71.75 1176 ALA A CA 1
ATOM 8924 C C . ALA A 1 1176 ? 37.121 8.045 -20.237 1.00 71.75 1176 ALA A C 1
ATOM 8926 O O . ALA A 1 1176 ? 37.500 8.202 -21.404 1.00 71.75 1176 ALA A O 1
ATOM 8927 N N . ILE A 1 1177 ? 35.922 8.462 -19.821 1.00 72.50 1177 ILE A N 1
ATOM 8928 C CA . ILE A 1 1177 ? 34.936 9.130 -20.677 1.00 72.50 1177 ILE A CA 1
ATOM 8929 C C . ILE A 1 1177 ? 35.342 10.589 -20.958 1.00 72.50 1177 ILE A C 1
ATOM 8931 O O . ILE A 1 1177 ? 35.317 11.014 -22.117 1.00 72.50 1177 ILE A O 1
ATOM 8935 N N . GLY A 1 1178 ? 35.776 11.336 -19.937 1.00 66.12 1178 GLY A N 1
ATOM 8936 C CA . GLY A 1 1178 ? 36.185 12.747 -20.005 1.00 66.12 1178 GLY A CA 1
ATOM 8937 C C . GLY A 1 1178 ? 37.470 12.985 -20.803 1.00 66.12 1178 GLY A C 1
ATOM 8938 O O . GLY A 1 1178 ? 37.558 13.925 -21.595 1.00 66.12 1178 GLY A O 1
ATOM 8939 N N . CYS A 1 1179 ? 38.440 12.068 -20.749 1.00 64.94 1179 CYS A N 1
ATOM 8940 C CA . CYS A 1 1179 ? 39.577 12.082 -21.676 1.00 64.94 1179 CYS A CA 1
ATOM 8941 C C . CYS A 1 1179 ? 39.178 11.756 -23.126 1.00 64.94 1179 CYS A C 1
ATOM 8943 O O . CYS A 1 1179 ? 39.998 11.894 -24.037 1.00 64.94 1179 CYS A O 1
ATOM 8945 N N . GLY A 1 1180 ? 37.908 11.438 -23.388 1.00 67.25 1180 GLY A N 1
ATOM 8946 C CA . GLY A 1 1180 ? 37.317 11.431 -24.722 1.00 67.25 1180 GLY A CA 1
ATOM 8947 C C . GLY A 1 1180 ? 37.491 10.129 -25.496 1.00 67.25 1180 GLY A C 1
ATOM 8948 O O . GLY A 1 1180 ? 37.225 10.133 -26.696 1.00 67.25 1180 GLY A O 1
ATOM 8949 N N . ASN A 1 1181 ? 37.889 9.039 -24.833 1.00 77.50 1181 ASN A N 1
ATOM 8950 C CA . ASN A 1 1181 ? 37.920 7.695 -25.419 1.00 77.50 1181 ASN A CA 1
ATOM 8951 C C . ASN A 1 1181 ? 36.533 7.311 -25.955 1.00 77.50 1181 ASN A C 1
ATOM 8953 O O . ASN A 1 1181 ? 35.516 7.808 -25.472 1.00 77.50 1181 ASN A O 1
ATOM 8957 N N . ASP A 1 1182 ? 36.464 6.468 -26.979 1.00 83.69 1182 ASP A N 1
ATOM 8958 C CA . ASP A 1 1182 ? 35.219 6.147 -27.681 1.00 83.69 1182 ASP A CA 1
ATOM 8959 C C . ASP A 1 1182 ? 34.381 5.070 -26.966 1.00 83.69 1182 ASP A C 1
ATOM 8961 O O . ASP A 1 1182 ? 33.159 5.080 -27.100 1.00 83.69 1182 ASP A O 1
ATOM 8965 N N . LEU A 1 1183 ? 35.014 4.193 -26.176 1.00 87.25 1183 LEU A N 1
ATOM 8966 C CA . LEU A 1 1183 ? 34.375 3.132 -25.384 1.00 87.25 1183 LEU A CA 1
ATOM 8967 C C . LEU A 1 1183 ? 35.261 2.739 -24.187 1.00 87.25 1183 LEU A C 1
ATOM 8969 O O . LEU A 1 1183 ? 36.485 2.716 -24.313 1.00 87.25 1183 LEU A O 1
ATOM 8973 N N . PHE A 1 1184 ? 34.646 2.367 -23.066 1.00 87.69 1184 PHE A N 1
ATOM 8974 C CA . PHE A 1 1184 ? 35.265 1.716 -21.913 1.00 87.69 1184 PHE A CA 1
ATOM 8975 C C . PHE A 1 1184 ? 34.485 0.451 -21.547 1.00 87.69 1184 PHE A C 1
ATOM 8977 O O . PHE A 1 1184 ? 33.295 0.520 -21.256 1.00 87.69 1184 PHE A O 1
ATOM 8984 N N . MET A 1 1185 ? 35.144 -0.701 -21.530 1.00 89.06 1185 MET A N 1
ATOM 8985 C CA . MET A 1 1185 ? 34.556 -1.978 -21.127 1.00 89.06 1185 MET A CA 1
ATOM 8986 C C . MET A 1 1185 ? 34.852 -2.272 -19.650 1.00 89.06 1185 MET A C 1
ATOM 8988 O O . MET A 1 1185 ? 36.003 -2.510 -19.290 1.00 89.06 1185 MET A O 1
ATOM 8992 N N . TYR A 1 1186 ? 33.828 -2.325 -18.797 1.00 90.12 1186 TYR A N 1
ATOM 8993 C CA . TYR A 1 1186 ? 34.000 -2.789 -17.415 1.00 90.12 1186 TYR A CA 1
ATOM 8994 C C . TYR A 1 1186 ? 34.215 -4.318 -17.377 1.00 90.12 1186 TYR A C 1
ATOM 8996 O O . TYR A 1 1186 ? 33.570 -5.060 -18.126 1.00 90.12 1186 TYR A O 1
ATOM 9004 N N . TYR A 1 1187 ? 35.132 -4.791 -16.524 1.00 86.62 1187 TYR A N 1
ATOM 9005 C CA . TYR A 1 1187 ? 35.736 -6.129 -16.622 1.00 86.62 1187 TYR A CA 1
ATOM 9006 C C . TYR A 1 1187 ? 34.759 -7.314 -16.524 1.00 86.62 1187 TYR A C 1
ATOM 9008 O O . TYR A 1 1187 ? 34.996 -8.334 -17.173 1.00 86.62 1187 TYR A O 1
ATOM 9016 N N . LYS A 1 1188 ? 33.694 -7.231 -15.711 1.00 86.75 1188 LYS A N 1
ATOM 9017 C CA . LYS A 1 1188 ? 32.748 -8.345 -15.494 1.00 86.75 1188 LYS A CA 1
ATOM 9018 C C . LYS A 1 1188 ? 31.414 -7.888 -14.911 1.00 86.75 1188 LYS A C 1
ATOM 9020 O O . LYS A 1 1188 ? 31.394 -7.096 -13.972 1.00 86.75 1188 LYS A O 1
ATOM 9025 N N . LEU A 1 1189 ? 30.303 -8.449 -15.398 1.00 88.56 1189 LEU A N 1
ATOM 9026 C CA . LEU A 1 1189 ? 28.971 -8.164 -14.847 1.00 88.56 1189 LEU A CA 1
ATOM 9027 C C . LEU A 1 1189 ? 28.817 -8.644 -13.390 1.00 88.56 1189 LEU A C 1
ATOM 9029 O O . LEU A 1 1189 ? 28.665 -7.815 -12.500 1.00 88.56 1189 LEU A O 1
ATOM 9033 N N . ALA A 1 1190 ? 28.889 -9.951 -13.115 1.00 86.19 1190 ALA A N 1
ATOM 9034 C CA . ALA A 1 1190 ? 28.778 -10.474 -11.746 1.00 86.19 1190 ALA A CA 1
ATOM 9035 C C . ALA A 1 1190 ? 29.887 -11.478 -11.407 1.00 86.19 1190 ALA A C 1
ATOM 9037 O O . ALA A 1 1190 ? 30.262 -12.317 -12.231 1.00 86.19 1190 ALA A O 1
ATOM 9038 N N . ALA A 1 1191 ? 30.409 -11.403 -10.184 1.00 76.44 1191 ALA A N 1
ATOM 9039 C CA . ALA A 1 1191 ? 31.569 -12.163 -9.730 1.00 76.44 1191 ALA A CA 1
ATOM 9040 C C . ALA A 1 1191 ? 31.395 -12.639 -8.274 1.00 76.44 1191 ALA A C 1
ATOM 9042 O O . ALA A 1 1191 ? 30.627 -12.038 -7.529 1.00 76.44 1191 ALA A O 1
ATOM 9043 N N . PRO A 1 1192 ? 32.033 -13.755 -7.874 1.00 64.81 1192 PRO A N 1
ATOM 9044 C CA . PRO A 1 1192 ? 32.049 -14.171 -6.476 1.00 64.81 1192 PRO A CA 1
ATOM 9045 C C . PRO A 1 1192 ? 32.917 -13.196 -5.675 1.00 64.81 1192 PRO A C 1
ATOM 9047 O O . PRO A 1 1192 ? 33.851 -12.617 -6.228 1.00 64.81 1192 PRO A O 1
ATOM 9050 N N . SER A 1 1193 ? 32.674 -13.064 -4.373 1.00 58.75 1193 SER A N 1
ATOM 9051 C CA . SER A 1 1193 ? 33.376 -12.090 -3.523 1.00 58.75 1193 SER A CA 1
ATOM 9052 C C . SER A 1 1193 ? 34.901 -12.298 -3.420 1.00 58.75 1193 SER A C 1
ATOM 9054 O O . SER A 1 1193 ? 35.635 -11.386 -3.051 1.00 58.75 1193 SER A O 1
ATOM 9056 N N . ASN A 1 1194 ? 35.413 -13.463 -3.842 1.00 57.44 1194 ASN A N 1
ATOM 9057 C CA . ASN A 1 1194 ? 36.845 -13.749 -3.989 1.00 57.44 1194 ASN A CA 1
ATOM 9058 C C . ASN A 1 1194 ? 37.440 -13.431 -5.387 1.00 57.44 1194 ASN A C 1
ATOM 9060 O O . ASN A 1 1194 ? 38.606 -13.737 -5.638 1.00 57.44 1194 ASN A O 1
ATOM 9064 N N . ASN A 1 1195 ? 36.674 -12.831 -6.306 1.00 66.38 1195 ASN A N 1
ATOM 9065 C CA . ASN A 1 1195 ? 37.112 -12.406 -7.642 1.00 66.38 1195 ASN A CA 1
ATOM 9066 C C . ASN A 1 1195 ? 36.570 -10.995 -7.929 1.00 66.38 1195 ASN A C 1
ATOM 9068 O O . ASN A 1 1195 ? 35.463 -10.797 -8.419 1.00 66.38 1195 ASN A O 1
ATOM 9072 N N . LEU A 1 1196 ? 37.386 -10.003 -7.596 1.00 69.94 1196 LEU A N 1
ATOM 9073 C CA . LEU A 1 1196 ? 36.934 -8.682 -7.140 1.00 69.94 1196 LEU A CA 1
ATOM 9074 C C . LEU A 1 1196 ? 36.602 -7.696 -8.279 1.00 69.94 1196 LEU A C 1
ATOM 9076 O O . LEU A 1 1196 ? 36.379 -6.507 -8.065 1.00 69.94 1196 LEU A O 1
ATOM 9080 N N . PHE A 1 1197 ? 36.561 -8.191 -9.515 1.00 77.56 1197 PHE A N 1
ATOM 9081 C CA . PHE A 1 1197 ? 36.356 -7.394 -10.725 1.00 77.56 1197 PHE A CA 1
ATOM 9082 C C . PHE A 1 1197 ? 34.891 -7.354 -11.204 1.00 77.56 1197 PHE A C 1
ATOM 9084 O O . PHE A 1 1197 ? 34.603 -6.791 -12.259 1.00 77.56 1197 PHE A O 1
ATOM 9091 N N . GLY A 1 1198 ? 33.962 -7.991 -10.483 1.00 83.50 1198 GLY A N 1
ATOM 9092 C CA . GLY A 1 1198 ? 32.531 -7.933 -10.800 1.00 83.50 1198 GLY A CA 1
ATOM 9093 C C . GLY A 1 1198 ? 31.900 -6.581 -10.467 1.00 83.50 1198 GLY A C 1
ATOM 9094 O O . GLY A 1 1198 ? 32.358 -5.886 -9.564 1.00 83.50 1198 GLY A O 1
ATOM 9095 N N . ALA A 1 1199 ? 30.807 -6.234 -11.145 1.00 85.06 1199 ALA A N 1
ATOM 9096 C CA . ALA A 1 1199 ? 29.932 -5.140 -10.726 1.00 85.06 1199 ALA A CA 1
ATOM 9097 C C . ALA A 1 1199 ? 28.923 -5.584 -9.645 1.00 85.06 1199 ALA A C 1
ATOM 9099 O O . ALA A 1 1199 ? 28.558 -4.782 -8.788 1.00 85.06 1199 ALA A O 1
ATOM 9100 N N . TYR A 1 1200 ? 28.505 -6.854 -9.654 1.00 85.88 1200 TYR A N 1
ATOM 9101 C CA . TYR A 1 1200 ? 27.510 -7.434 -8.739 1.00 85.88 1200 TYR A CA 1
ATOM 9102 C C . TYR A 1 1200 ? 28.026 -8.703 -8.026 1.00 85.88 1200 TYR A C 1
ATOM 9104 O O . TYR A 1 1200 ? 28.699 -9.522 -8.657 1.00 85.88 1200 TYR A O 1
ATOM 9112 N N . GLU A 1 1201 ? 27.645 -8.904 -6.753 1.00 78.50 1201 GLU A N 1
ATOM 9113 C CA . GLU A 1 1201 ? 27.753 -10.205 -6.051 1.00 78.50 1201 GLU A CA 1
ATOM 9114 C C . GLU A 1 1201 ? 26.599 -11.146 -6.478 1.00 78.50 1201 GLU A C 1
ATOM 9116 O O . GLU A 1 1201 ? 26.828 -12.307 -6.818 1.00 78.50 1201 GLU A O 1
ATOM 9121 N N . ASP A 1 1202 ? 25.372 -10.611 -6.551 1.00 82.50 1202 ASP A N 1
ATOM 9122 C CA . ASP A 1 1202 ? 24.135 -11.211 -7.083 1.00 82.50 1202 ASP A CA 1
ATOM 9123 C C . ASP A 1 1202 ? 23.358 -10.106 -7.831 1.00 82.50 1202 ASP A C 1
ATOM 9125 O O . ASP A 1 1202 ? 23.276 -8.982 -7.336 1.00 82.50 1202 ASP A O 1
ATOM 9129 N N . LEU A 1 1203 ? 22.809 -10.379 -9.024 1.00 85.56 1203 LEU A N 1
ATOM 9130 C CA . LEU A 1 1203 ? 22.088 -9.368 -9.824 1.00 85.56 1203 LEU A CA 1
ATOM 9131 C C . LEU A 1 1203 ? 20.732 -8.932 -9.239 1.00 85.56 1203 LEU A C 1
ATOM 9133 O O . LEU A 1 1203 ? 20.181 -7.921 -9.673 1.00 85.56 1203 LEU A O 1
ATOM 9137 N N . THR A 1 1204 ? 20.188 -9.667 -8.268 1.00 80.19 1204 THR A N 1
ATOM 9138 C CA . THR A 1 1204 ? 19.004 -9.254 -7.493 1.00 80.19 1204 THR A CA 1
ATOM 9139 C C . THR A 1 1204 ? 19.345 -8.307 -6.337 1.00 80.19 1204 THR A C 1
ATOM 9141 O O . THR A 1 1204 ? 18.438 -7.744 -5.723 1.00 80.19 1204 THR A O 1
ATOM 9144 N N . LEU A 1 1205 ? 20.636 -8.088 -6.060 1.00 80.81 1205 LEU A N 1
ATOM 9145 C CA . LEU A 1 1205 ? 21.132 -7.179 -5.030 1.00 80.81 1205 LEU A CA 1
ATOM 9146 C C . LEU A 1 1205 ? 21.785 -5.930 -5.642 1.00 80.81 1205 LEU A C 1
ATOM 9148 O O . LEU A 1 1205 ? 22.346 -5.946 -6.735 1.00 80.81 1205 LEU A O 1
ATOM 9152 N N . SER A 1 1206 ? 21.731 -4.824 -4.901 1.00 78.38 1206 SER A N 1
ATOM 9153 C CA . SER A 1 1206 ? 22.456 -3.591 -5.222 1.00 78.38 1206 SER A CA 1
ATOM 9154 C C . SER A 1 1206 ? 23.810 -3.597 -4.512 1.00 78.38 1206 SER A C 1
ATOM 9156 O O . SER A 1 1206 ? 23.871 -3.825 -3.305 1.00 78.38 1206 SER A O 1
ATOM 9158 N N . THR A 1 1207 ? 24.890 -3.312 -5.242 1.00 82.88 1207 THR A N 1
ATOM 9159 C CA . THR A 1 1207 ? 26.239 -3.129 -4.685 1.00 82.88 1207 THR A CA 1
ATOM 9160 C C . THR A 1 1207 ? 26.706 -1.676 -4.861 1.00 82.88 1207 THR A C 1
ATOM 9162 O O . THR A 1 1207 ? 26.207 -0.951 -5.734 1.00 82.88 1207 THR A O 1
ATOM 9165 N N . PRO A 1 1208 ? 27.723 -1.219 -4.108 1.00 84.62 1208 PRO A N 1
ATOM 9166 C CA . PRO A 1 1208 ? 28.354 0.075 -4.362 1.00 84.62 1208 PRO A CA 1
ATOM 9167 C C . PRO A 1 1208 ? 28.890 0.222 -5.800 1.00 84.62 1208 PRO A C 1
ATOM 9169 O O . PRO A 1 1208 ? 28.813 1.311 -6.370 1.00 84.62 1208 PRO A O 1
ATOM 9172 N N . LYS A 1 1209 ? 29.378 -0.869 -6.414 1.00 86.44 1209 LYS A N 1
ATOM 9173 C CA . LYS A 1 1209 ? 29.927 -0.880 -7.783 1.00 86.44 1209 LYS A CA 1
ATOM 9174 C C . LYS A 1 1209 ? 28.837 -0.857 -8.859 1.00 86.44 1209 LYS A C 1
ATOM 9176 O O . LYS A 1 1209 ? 28.960 -0.092 -9.815 1.00 86.44 1209 LYS A O 1
ATOM 9181 N N . SER A 1 1210 ? 27.729 -1.585 -8.687 1.00 85.50 1210 SER A N 1
ATOM 9182 C CA . SER A 1 1210 ? 26.569 -1.469 -9.584 1.00 85.50 1210 SER A CA 1
ATOM 9183 C C . SER A 1 1210 ? 25.977 -0.060 -9.547 1.00 85.50 1210 SER A C 1
ATOM 9185 O O . SER A 1 1210 ? 25.568 0.483 -10.571 1.00 85.50 1210 SER A O 1
ATOM 9187 N N . ASN A 1 1211 ? 25.969 0.568 -8.369 1.00 83.81 1211 ASN A N 1
ATOM 9188 C CA . ASN A 1 1211 ? 25.439 1.917 -8.194 1.00 83.81 1211 ASN A CA 1
ATOM 9189 C C . ASN A 1 1211 ? 26.344 2.980 -8.837 1.00 83.81 1211 ASN A C 1
ATOM 9191 O O . ASN A 1 1211 ? 25.823 3.928 -9.428 1.00 83.81 1211 ASN A O 1
ATOM 9195 N N . ALA A 1 1212 ? 27.668 2.793 -8.814 1.00 81.19 1212 ALA A N 1
ATOM 9196 C CA . ALA A 1 1212 ? 28.612 3.610 -9.580 1.00 81.19 1212 ALA A CA 1
ATOM 9197 C C . ALA A 1 1212 ? 28.314 3.563 -11.086 1.00 81.19 1212 ALA A C 1
ATOM 9199 O O . ALA A 1 1212 ? 28.136 4.602 -11.718 1.00 81.19 1212 ALA A O 1
ATOM 9200 N N . LEU A 1 1213 ? 28.184 2.355 -11.644 1.00 83.88 1213 LEU A N 1
ATOM 9201 C CA . LEU A 1 1213 ? 27.917 2.132 -13.069 1.00 83.88 1213 LEU A CA 1
ATOM 9202 C C . LEU A 1 1213 ? 26.563 2.719 -13.501 1.00 83.88 1213 LEU A C 1
ATOM 9204 O O . LEU A 1 1213 ? 26.482 3.384 -14.533 1.00 83.88 1213 LEU A O 1
ATOM 9208 N N . ASN A 1 1214 ? 25.518 2.562 -12.683 1.00 82.88 1214 ASN A N 1
ATOM 9209 C CA . ASN A 1 1214 ? 24.215 3.192 -12.919 1.00 82.88 1214 ASN A CA 1
ATOM 9210 C C . ASN A 1 1214 ? 24.287 4.732 -12.861 1.00 82.88 1214 ASN A C 1
ATOM 9212 O O . ASN A 1 1214 ? 23.704 5.404 -13.710 1.00 82.88 1214 ASN A O 1
ATOM 9216 N N . THR A 1 1215 ? 25.038 5.298 -11.908 1.00 80.31 1215 THR A N 1
ATOM 9217 C CA . THR A 1 1215 ? 25.238 6.757 -11.784 1.00 80.31 1215 THR A CA 1
ATOM 9218 C C . THR A 1 1215 ? 25.957 7.330 -13.009 1.00 80.31 1215 THR A C 1
ATOM 9220 O O . THR A 1 1215 ? 25.534 8.349 -13.560 1.00 80.31 1215 THR A O 1
ATOM 9223 N N . VAL A 1 1216 ? 27.008 6.655 -13.483 1.00 75.00 1216 VAL A N 1
ATOM 9224 C CA . VAL A 1 1216 ? 27.750 7.064 -14.685 1.00 75.00 1216 VAL A CA 1
ATOM 9225 C C . VAL A 1 1216 ? 26.883 6.945 -15.941 1.00 75.00 1216 VAL A C 1
ATOM 9227 O O . VAL A 1 1216 ? 26.847 7.872 -16.744 1.00 75.00 1216 VAL A O 1
ATOM 9230 N N . ALA A 1 1217 ? 26.105 5.868 -16.093 1.00 75.25 1217 ALA A N 1
ATOM 9231 C CA . ALA A 1 1217 ? 25.208 5.694 -17.241 1.00 75.25 1217 ALA A CA 1
ATOM 9232 C C . ALA A 1 1217 ? 24.045 6.701 -17.289 1.00 75.25 1217 ALA A C 1
ATOM 9234 O O . ALA A 1 1217 ? 23.495 6.946 -18.365 1.00 75.25 1217 ALA A O 1
ATOM 9235 N N . ALA A 1 1218 ? 23.666 7.272 -16.143 1.00 72.62 1218 ALA A N 1
ATOM 9236 C CA . ALA A 1 1218 ? 22.659 8.326 -16.042 1.00 72.62 1218 ALA A CA 1
ATOM 9237 C C . ALA A 1 1218 ? 23.237 9.744 -16.217 1.00 72.62 1218 ALA A C 1
ATOM 9239 O O . ALA A 1 1218 ? 22.476 10.697 -16.388 1.00 72.62 1218 ALA A O 1
ATOM 9240 N N . THR A 1 1219 ? 24.563 9.903 -16.182 1.00 70.69 1219 THR A N 1
ATOM 9241 C CA . THR A 1 1219 ? 25.220 11.208 -16.297 1.00 70.69 1219 THR A CA 1
ATOM 9242 C C . THR A 1 1219 ? 25.468 11.568 -17.769 1.00 70.69 1219 THR A C 1
ATOM 9244 O O . THR A 1 1219 ? 26.127 10.815 -18.489 1.00 70.69 1219 THR A O 1
ATOM 9247 N N . PRO A 1 1220 ? 24.981 12.729 -18.253 1.00 70.62 1220 PRO A N 1
ATOM 9248 C CA . PRO A 1 1220 ? 25.246 13.186 -19.615 1.00 70.62 1220 PRO A CA 1
ATOM 9249 C C . PRO A 1 1220 ? 26.746 13.323 -19.903 1.00 70.62 1220 PRO A C 1
ATOM 9251 O O . PRO A 1 1220 ? 27.480 13.889 -19.095 1.00 70.62 1220 PRO A O 1
ATOM 9254 N N . LEU A 1 1221 ? 27.191 12.903 -21.097 1.00 64.69 1221 LEU A N 1
ATOM 9255 C CA . LEU A 1 1221 ? 28.600 13.014 -21.520 1.00 64.69 1221 LEU A CA 1
ATOM 9256 C C . LEU A 1 1221 ? 29.176 14.437 -21.388 1.00 64.69 1221 LEU A C 1
ATOM 9258 O O . LEU A 1 1221 ? 30.371 14.590 -21.166 1.00 64.69 1221 LEU A O 1
ATOM 9262 N N . SER A 1 1222 ? 28.334 15.467 -21.513 1.00 61.78 1222 SER A N 1
ATOM 9263 C CA . SER A 1 1222 ? 28.690 16.884 -21.351 1.00 61.78 1222 SER A CA 1
ATOM 9264 C C . SER A 1 1222 ? 29.151 17.269 -19.944 1.00 61.78 1222 SER A C 1
ATOM 9266 O O . SER A 1 1222 ? 29.732 18.336 -19.773 1.00 61.78 1222 SER A O 1
ATOM 9268 N N . ASN A 1 1223 ? 28.846 16.443 -18.942 1.00 64.12 1223 ASN A N 1
ATOM 9269 C CA . ASN A 1 1223 ? 29.103 16.736 -17.535 1.00 64.12 1223 ASN A CA 1
ATOM 9270 C C . ASN A 1 1223 ? 30.441 16.142 -17.065 1.00 64.12 1223 ASN A C 1
ATOM 9272 O O . ASN A 1 1223 ? 30.917 16.489 -15.986 1.00 64.12 1223 ASN A O 1
ATOM 9276 N N . TYR A 1 1224 ? 31.059 15.281 -17.878 1.00 63.97 1224 TYR A N 1
ATOM 9277 C CA . TYR A 1 1224 ? 32.442 14.865 -17.693 1.00 63.97 1224 TYR A CA 1
ATOM 9278 C C . TYR A 1 1224 ? 33.363 15.931 -18.273 1.00 63.97 1224 TYR A C 1
ATOM 9280 O O . TYR A 1 1224 ? 33.282 16.263 -19.457 1.00 63.97 1224 TYR A O 1
ATOM 9288 N N . ASN A 1 1225 ? 34.239 16.479 -17.429 1.00 54.47 1225 ASN A N 1
ATOM 9289 C CA . ASN A 1 1225 ? 35.221 17.461 -17.868 1.00 54.47 1225 ASN A CA 1
ATOM 9290 C C . ASN A 1 1225 ? 36.094 16.850 -18.967 1.00 54.47 1225 ASN A C 1
ATOM 9292 O O . ASN A 1 1225 ? 36.699 15.794 -18.779 1.00 54.47 1225 ASN A O 1
ATOM 9296 N N . ALA A 1 1226 ? 36.188 17.536 -20.106 1.00 49.78 1226 ALA A N 1
ATOM 9297 C CA . ALA A 1 1226 ? 37.161 17.174 -21.122 1.00 49.78 1226 ALA A CA 1
ATOM 9298 C C . ALA A 1 1226 ? 38.570 17.279 -20.519 1.00 49.78 1226 ALA A C 1
ATOM 9300 O O . ALA A 1 1226 ? 38.904 18.324 -19.961 1.00 49.78 1226 ALA A O 1
ATOM 9301 N N . CYS A 1 1227 ? 39.410 16.247 -20.655 1.00 53.03 1227 CYS A N 1
ATOM 9302 C CA . CYS A 1 1227 ? 40.818 16.345 -20.253 1.00 53.03 1227 CYS A CA 1
ATOM 9303 C C . CYS A 1 1227 ? 41.507 17.447 -21.083 1.00 53.03 1227 CYS A C 1
ATOM 9305 O O . CYS A 1 1227 ? 41.800 17.261 -22.268 1.00 53.03 1227 CYS A O 1
ATOM 9307 N N . THR A 1 1228 ? 41.704 18.623 -20.482 1.00 40.72 1228 THR A N 1
ATOM 9308 C CA . THR A 1 1228 ? 42.067 19.865 -21.175 1.00 40.72 1228 THR A CA 1
ATOM 9309 C C . THR A 1 1228 ? 43.545 19.894 -21.552 1.00 40.72 1228 THR A C 1
ATOM 9311 O O . THR A 1 1228 ? 44.409 20.314 -20.787 1.00 40.72 1228 THR A O 1
ATOM 9314 N N . THR A 1 1229 ? 43.848 19.493 -22.786 1.00 41.03 1229 THR A N 1
ATOM 9315 C CA . THR A 1 1229 ? 45.195 19.568 -23.367 1.00 41.03 1229 THR A CA 1
ATOM 9316 C C . THR A 1 1229 ? 45.601 21.018 -23.659 1.00 41.03 1229 THR A C 1
ATOM 9318 O O . THR A 1 1229 ? 45.537 21.476 -24.800 1.00 41.03 1229 THR A O 1
ATOM 9321 N N . SER A 1 1230 ? 46.054 21.751 -22.638 1.00 32.00 1230 SER A N 1
ATOM 9322 C CA . SER A 1 1230 ? 46.586 23.120 -22.767 1.00 32.00 1230 SER A CA 1
ATOM 9323 C C . SER A 1 1230 ? 48.033 23.186 -23.292 1.00 32.00 1230 SER A C 1
ATOM 9325 O O . SER A 1 1230 ? 48.710 24.196 -23.116 1.00 32.00 1230 SER A O 1
ATOM 9327 N N . THR A 1 1231 ? 48.515 22.122 -23.938 1.00 32.44 1231 THR A N 1
ATOM 9328 C CA . THR A 1 1231 ? 49.821 22.032 -24.609 1.00 32.44 1231 THR A CA 1
ATOM 9329 C C . THR A 1 1231 ? 49.682 21.206 -25.885 1.00 32.44 1231 THR A C 1
ATOM 9331 O O . THR A 1 1231 ? 49.822 19.987 -25.882 1.00 32.44 1231 THR A O 1
ATOM 9334 N N . ASN A 1 1232 ? 49.436 21.878 -27.012 1.00 30.14 1232 ASN A N 1
ATOM 9335 C CA . ASN A 1 1232 ? 49.363 21.244 -28.334 1.00 30.14 1232 ASN A CA 1
ATOM 9336 C C . ASN A 1 1232 ? 50.771 21.000 -28.931 1.00 30.14 1232 ASN A C 1
ATOM 9338 O O . ASN A 1 1232 ? 51.045 21.349 -30.078 1.00 30.14 1232 ASN A O 1
ATOM 9342 N N . GLN A 1 1233 ? 51.692 20.491 -28.105 1.00 37.28 1233 GLN A N 1
ATOM 9343 C CA . GLN A 1 1233 ? 53.079 20.175 -28.450 1.00 37.28 1233 GLN A CA 1
ATOM 9344 C C . GLN A 1 1233 ? 53.619 19.051 -27.561 1.00 37.28 1233 GLN A C 1
ATOM 9346 O O . GLN A 1 1233 ? 53.818 19.246 -26.362 1.00 37.28 1233 GLN A O 1
ATOM 9351 N N . LEU A 1 1234 ? 53.973 17.923 -28.178 1.00 30.80 1234 LEU A N 1
ATOM 9352 C CA . LEU A 1 1234 ? 55.069 17.077 -27.713 1.00 30.80 1234 LEU A CA 1
ATOM 9353 C C . LEU A 1 1234 ? 55.641 16.296 -28.904 1.00 30.80 1234 LEU A C 1
ATOM 9355 O O . LEU A 1 1234 ? 54.986 15.424 -29.458 1.00 30.80 1234 LEU A O 1
ATOM 9359 N N . TYR A 1 1235 ? 56.839 16.715 -29.315 1.00 33.50 1235 TYR A N 1
ATOM 9360 C CA . TYR A 1 1235 ? 57.839 16.019 -30.131 1.00 33.50 1235 TYR A CA 1
ATOM 9361 C C . TYR A 1 1235 ? 57.398 14.754 -30.891 1.00 33.50 1235 TYR A C 1
ATOM 9363 O O . TYR A 1 1235 ? 57.455 13.648 -30.363 1.00 33.50 1235 TYR A O 1
ATOM 9371 N N . ILE A 1 1236 ? 57.136 14.928 -32.190 1.00 25.80 1236 ILE A N 1
ATOM 9372 C CA . ILE A 1 1236 ? 57.572 13.948 -33.191 1.00 25.80 1236 ILE A CA 1
ATOM 9373 C C . ILE A 1 1236 ? 58.951 14.418 -33.680 1.00 25.80 1236 ILE A C 1
ATOM 9375 O O . ILE A 1 1236 ? 59.053 15.477 -34.306 1.00 25.80 1236 ILE A O 1
ATOM 9379 N N . GLN A 1 1237 ? 59.989 13.643 -33.366 1.00 27.81 1237 GLN A N 1
ATOM 9380 C CA . GLN A 1 1237 ? 61.308 13.631 -34.010 1.00 27.81 1237 GLN A CA 1
ATOM 9381 C C . GLN A 1 1237 ? 61.702 12.173 -34.245 1.00 27.81 1237 GLN A C 1
ATOM 9383 O O . GLN A 1 1237 ? 61.404 11.357 -33.346 1.00 27.81 1237 GLN A O 1
#

Secondary structure (DSSP, 8-state):
--------------------------PPPPEEEEEEESSEEETT---EEEEEEESEEEEEEEESS-EEE-SSEEEEPPPPSS-EEEEEEEEETTS-EEEEEEEEEEEPTT--TT--EEEEPPP-STTT--S--BSBGGGGSPPPB-TT-TT-TTTSB--B-TTS-BSSSEEEEEEPPPP-TT---HHHH-GGG-EEEEEEEES--EEEESSSSEEEEEEEETTTTEEEEEEEE-TT---EEEEEES-SS--EEEEEEPTTPPTT----B-HHHHHHTTT-SEEE-TTTTTGGG----SGGGS--TTSS---STT-S-HHHHHHHHHHHT-EEEEEE-TTS-TT--STT-HHHHHHHHHHHHSPTT--EEEEESS-TT-TTSHHHHHHHHHHHHHHHHTS-GGGGTT----HHHHHHHHHHHHHHHHHHHHHHHH-GGGBTTTEEEEEEE-TT-HHHHHHHHHHHHHHHS-GGGT--EEEE---B--SS--SSHHHHHHHHHHHHHHHSS---TTS-------HHHHHHHHHHHHT-EEEESS-SB--STT---HHHHHHHHTSHHHHHHHHHHHHHHHHTT-SEEEES-SB--TTSTT-SBSSTTS--HHHHHHHHHHTS-GGG-TT--S-----EEEEESSEEETT---EEEEE-SS-SEEEEEESS-EEE-SEEEEEPPP--S-EEEEEEEE-TTS-EEEEEEEEEEE-----TT--EEEEPPP-STT-GGG--BSBGGGGSPPPB-TT-TT-TTTSB--B-TTS-BSSSEEEEEE-PPP-TT---HHHH-GGG-EEEEEEEES--EEEESSSSEEEEEEEETTTTEEEEEEEE-TT--SEEEEEES-SS--EEEEEEPTT--TT----B-HHHHHHTTT-SEEE-HHHHTTTS----STTTS--TTSS---STT---HHHHHHHHHHH-PEEEEEE-TTS-TT--STT-HHHHHHHHHHHHS-TTS-EEEEE-S-TTTSHHHHHHHHHHHHTTS-GGGGTT----HHHHHHHHHHHHHHHHHHHHHHHH-GGGBTTTEEEEEE--TT-THHHHHHHHHHHHHH--GGGT--EEEE------SS--SSHHHHHHHHHHHHHTTS------------HHHHHHHHHHHHHHHT-EEEESS----TTTT---HHHHHHHHHSTHHHHHHHHHHHHHHHTT-SEEEESEEE--TTSTTEEESSTTS--HHHHHHHHHHHS-GGGSPP-----------

Sequence (1237 aa):
MKTQNILKLLLLTIVFFGTTLPLAATIPAPTLTFSATPSSVTIGATSVLTWSTTNTTNCVGAGGWSGTQTLSGTFTTPALNSTTIYTLTCTGLDGSAVSQNATITTTSSIVNAGSKMGVNISYINDWGDRQHTFIDVMKQARGFASLQCPWDPVACPVPLDANGWPTTDFGVFFLTPPSDPLGRPLTTTYPSMFGTYKLSFTGQATVRPYNYGQVQNVVYNALTNTTTADLVIRPTDGYVALTFSNTTHGAQNVQLLRPGYALGTGQVFTSEFLNALAPFSTIRTMEALETNSNPATSWATRTLTTAPTQHGSLGIAWEYVIQLANATGKDIWINIPDQVDLNDPSANNYVVQLATLIKNTLNPGIHVYVEYSNELWNGGFTQTHTNTASAVADVNSGADPSLNYDKINNQWYWGYRRAAHQTLKISQLFAGVFGPSAINDTIRPVYMSQYVQPYLTEDSLRYLAANFGAPNQYIYGVGGAPYFSPQIAYSDVNGLFTSLLKGLNTILPGFSGLSAYNGGIDYSAKFRSIANYFGLKTLMYEGGPDLTVNRTNNAIVQSSESDARINQVVQAELASAIGCGNDLFMYYKLASPTSDPFGAYEDLTLPTPKSIALNTVAKTPLSNYNVCTTSIPTLTFGASPSSVTVGSNSVLSWSSTNTTACVGSGGWKGSQALSGTFTTPALNSTTIYTLTCTLPDGSTVSQNTTVTVTSPVVNAGSKMGINIGPINDSSDRQLTFIDIMKQARGFASLNCPWDPVNCPVPLNANGWPTTDFGVFFLTPPGDPLGRSLISTYPSMFGTYKLSFTGKATVRPYNYGLVQNIVYNASSNTTTADVIIRSTDGYVALTFSNTTNGVQNIRLLRPGYSLGTNQVFTSEFLNALAPFSTLRTTEAQLTYAAFGASWATRKLASDPTQQDPRGIAWEYIIQLANATGKDIWVNIPEQVDLNDPTADNYVIQLAALIKNTLNPGIHVYVEYSNRILQDSGNMSSAVSDVASGIDPSLNYDNANSQWYWAYRRAAHQTLKISQLFAEVFGPAAINTRIRPVLMSLYSQPYFAEDSLRYLNTNFGVPSQYLYGIGGAPYASPSTTYSDMNGLFAALQTGLNSILPAFSGLPTYNGGVVYNGISFKSLANYYGLKTLMYEGGPNLSANNTNAALVESAESDIRINQVVQAELADAIGCGNDLFMYYKLAAPSNNLFGAYEDLTLSTPKSNALNTVAATPLSNYNACTTSTNQLYIQ

Radius of gyration: 44.49 Å; chains: 1; bounding box: 112×104×109 Å

pLDDT: mean 82.98, std 15.28, range [25.8, 98.69]